Protein 6ZE0 (pdb70)

InterPro domains:
  IPR002347 Short-chain dehydrogenase/reductase SDR [PF00106] (6-193)
  IPR002347 Short-chain dehydrogenase/reductase SDR [PR00080] (80-91)
  IPR002347 Short-chain dehydrogenase/reductase SDR [PR00080] (133-141)
  IPR002347 Short-chain dehydrogenase/reductase SDR [PR00080] (153-172)
  IPR002347 Short-chain dehydrogenase/reductase SDR [PR00081] (6-23)
  IPR002347 Short-chain dehydrogenase/reductase SDR [PR00081] (80-91)
  IPR002347 Short-chain dehydrogenase/reductase SDR [PR00081] (127-143)
  IPR002347 Short-chain dehydrogenase/reductase SDR [PR00081] (153-172)
  IPR002347 Short-chain dehydrogenase/reductase SDR [PR00081] (174-191)
  IPR036291 NAD(P)-binding domain superfamily [SSF51735] (6-227)

Structure (mmCIF, N/CA/C/O backbone):
data_6ZE0
#
_entry.id   6ZE0
#
_cell.length_a   49.929
_cell.length_b   70.820
_cell.length_c   210.868
_cell.angle_alpha   90.000
_cell.angle_beta   90.000
_cell.angle_gamma   90.000
#
_symmetry.space_group_name_H-M   'P 2 21 21'
#
loop_
_entity.id
_entity.type
_entity.pdbx_description
1 polymer 'alcohol dehydrogenase'
2 water water
#
loop_
_atom_site.group_PDB
_atom_site.id
_atom_site.type_symbol
_atom_site.label_atom_id
_atom_site.label_alt_id
_atom_site.label_comp_id
_atom_site.label_asym_id
_atom_site.label_entity_id
_atom_site.label_seq_id
_atom_site.pdbx_PDB_ins_code
_atom_site.Cartn_x
_atom_site.Cartn_y
_atom_site.Cartn_z
_atom_site.occupancy
_atom_site.B_iso_or_equiv
_atom_site.auth_seq_id
_atom_site.auth_comp_id
_atom_site.auth_asym_id
_atom_site.auth_atom_id
_atom_site.pdbx_PDB_model_num
ATOM 1 N N . THR A 1 2 ? 35.68290 6.35708 45.79206 1.000 104.19652 2 THR A N 1
ATOM 2 C CA . THR A 1 2 ? 35.72519 6.48618 47.24412 1.000 117.78145 2 THR A CA 1
ATOM 3 C C . THR A 1 2 ? 36.81857 7.45778 47.67738 1.000 107.35935 2 THR A C 1
ATOM 4 O O . THR A 1 2 ? 37.81464 7.05475 48.27943 1.000 104.11994 2 THR A O 1
ATOM 8 N N . ASN A 1 3 ? 36.63130 8.73710 47.36796 1.000 93.59793 3 ASN A N 1
ATOM 9 C CA . ASN A 1 3 ? 37.61365 9.76929 47.67861 1.000 87.35260 3 ASN A CA 1
ATOM 10 C C . ASN A 1 3 ? 37.11003 10.61440 48.84598 1.000 77.95192 3 ASN A C 1
ATOM 11 O O . ASN A 1 3 ? 36.66860 11.75354 48.68123 1.000 75.84371 3 ASN A O 1
ATOM 16 N N . LEU A 1 4 ? 37.17936 10.03874 50.04169 1.000 66.72691 4 LEU A N 1
ATOM 17 C CA . LEU A 1 4 ? 36.77181 10.75290 51.24799 1.000 60.43563 4 LEU A CA 1
ATOM 18 C C . LEU A 1 4 ? 37.90670 11.64580 51.74044 1.000 48.24948 4 LEU A C 1
ATOM 19 O O . LEU A 1 4 ? 39.04876 11.18617 51.83972 1.000 47.73183 4 LEU A O 1
ATOM 24 N N . PRO A 1 5 ? 37.63899 12.91133 52.05333 1.000 47.36110 5 PRO A N 1
ATOM 25 C CA . PRO A 1 5 ? 38.71803 13.80124 52.49367 1.000 42.80106 5 PRO A CA 1
ATOM 26 C C . PRO A 1 5 ? 39.21124 13.44008 53.88612 1.000 44.45860 5 PRO A C 1
ATOM 27 O O . PRO A 1 5 ? 38.46295 12.93740 54.72860 1.000 40.40356 5 PRO A O 1
ATOM 31 N N . THR A 1 6 ? 40.49400 13.70488 54.12059 1.000 39.30241 6 THR A N 1
ATOM 32 C CA . THR A 1 6 ? 41.05965 13.52740 55.45007 1.000 35.42457 6 THR A CA 1
ATOM 33 C C . THR A 1 6 ? 40.50021 14.58520 56.39412 1.000 36.92550 6 THR A C 1
ATOM 34 O O . THR A 1 6 ? 40.30720 15.74221 56.01076 1.000 35.46935 6 THR A O 1
ATOM 38 N N . ALA A 1 7 ? 40.22828 14.18410 57.63226 1.000 38.48211 7 ALA A N 1
ATOM 39 C CA . ALA A 1 7 ? 39.68679 15.07990 58.64475 1.000 38.44450 7 ALA A CA 1
ATOM 40 C C . ALA A 1 7 ? 40.73350 15.33671 59.71919 1.000 34.09781 7 ALA A C 1
ATOM 41 O O . ALA A 1 7 ? 41.27484 14.39194 60.30344 1.000 34.28466 7 ALA A O 1
ATOM 43 N N . LEU A 1 8 ? 41.01792 16.61062 59.97353 1.000 30.29554 8 LEU A N 1
ATOM 44 C CA . LEU A 1 8 ? 41.85414 17.01185 61.09552 1.000 33.12461 8 LEU A CA 1
ATOM 45 C C . LEU A 1 8 ? 40.94891 17.43284 62.24394 1.000 32.98309 8 LEU A C 1
ATOM 46 O O . LEU A 1 8 ? 40.06389 18.27704 62.06751 1.000 35.09154 8 LEU A O 1
ATOM 51 N N . ILE A 1 9 ? 41.16323 16.83143 63.40993 1.000 33.24474 9 ILE A N 1
ATOM 52 C CA . ILE A 1 9 ? 40.28674 16.99730 64.56209 1.000 34.04877 9 ILE A CA 1
ATOM 53 C C . ILE A 1 9 ? 41.14405 17.38250 65.75640 1.000 32.61127 9 ILE A C 1
ATOM 54 O O . ILE A 1 9 ? 42.02978 16.61911 66.15881 1.000 39.64229 9 ILE A O 1
ATOM 59 N N . THR A 1 10 ? 40.88508 18.55576 66.32055 1.000 32.78235 10 THR A N 1
ATOM 60 C CA . THR A 1 10 ? 41.57536 18.98564 67.52513 1.000 35.92215 10 THR A CA 1
ATOM 61 C C . THR A 1 10 ? 40.84411 18.46471 68.75922 1.000 35.44032 10 THR A C 1
ATOM 62 O O . THR A 1 10 ? 39.67244 18.08493 68.70160 1.000 34.60776 10 THR A O 1
ATOM 66 N N . GLY A 1 11 ? 41.55364 18.45346 69.88409 1.000 37.11722 11 GLY A N 1
ATOM 67 C CA . GLY A 1 11 ? 41.00993 17.85917 71.09807 1.000 38.29024 11 GLY A CA 1
ATOM 68 C C . GLY A 1 11 ? 40.59363 16.41443 70.92659 1.000 38.94400 11 GLY A C 1
ATOM 69 O O . GLY A 1 11 ? 39.55810 15.99919 71.46178 1.000 41.20688 11 GLY A O 1
ATOM 70 N N . ALA A 1 12 ? 41.37821 15.63717 70.18191 1.000 33.87608 12 ALA A N 1
ATOM 71 C CA . ALA A 1 12 ? 40.98626 14.29697 69.76623 1.000 40.59209 12 ALA A CA 1
ATOM 72 C C . ALA A 1 12 ? 41.21735 13.23495 70.83311 1.000 44.00649 12 ALA A C 1
ATOM 73 O O . ALA A 1 12 ? 40.88117 12.06914 70.59892 1.000 45.95102 12 ALA A O 1
ATOM 75 N N . SER A 1 13 ? 41.77223 13.59518 71.99118 1.000 40.94607 13 SER A N 1
ATOM 76 C CA . SER A 1 13 ? 42.13082 12.58757 72.98144 1.000 46.16400 13 SER A CA 1
ATOM 77 C C . SER A 1 13 ? 40.95117 12.12292 73.82608 1.000 50.62699 13 SER A C 1
ATOM 78 O O . SER A 1 13 ? 41.05324 11.07416 74.47202 1.000 62.68375 13 SER A O 1
ATOM 81 N N . SER A 1 14 ? 39.84089 12.85803 73.83680 1.000 50.85937 14 SER A N 1
ATOM 82 C CA . SER A 1 14 ? 38.70762 12.47814 74.67068 1.000 55.44082 14 SER A CA 1
ATOM 83 C C . SER A 1 14 ? 37.46450 13.23835 74.23024 1.000 44.35414 14 SER A C 1
ATOM 84 O O . SER A 1 14 ? 37.52998 14.18595 73.44400 1.000 37.93388 14 SER A O 1
ATOM 87 N N . GLY A 1 15 ? 36.32503 12.78808 74.74558 1.000 45.81514 15 GLY A N 1
ATOM 88 C CA . GLY A 1 15 ? 35.09827 13.56328 74.65028 1.000 44.97996 15 GLY A CA 1
ATOM 89 C C . GLY A 1 15 ? 34.57593 13.68101 73.23290 1.000 41.00845 15 GLY A C 1
ATOM 90 O O . GLY A 1 15 ? 34.50055 12.70152 72.48250 1.000 43.68228 15 GLY A O 1
ATOM 91 N N . ILE A 1 16 ? 34.20253 14.90832 72.86574 1.000 42.23819 16 ILE A N 1
ATOM 92 C CA . ILE A 1 16 ? 33.60386 15.16079 71.55903 1.000 37.49341 16 ILE A CA 1
ATOM 93 C C . ILE A 1 16 ? 34.60180 14.86907 70.44609 1.000 36.27365 16 ILE A C 1
ATOM 94 O O . ILE A 1 16 ? 34.25640 14.25890 69.42711 1.000 36.58152 16 ILE A O 1
ATOM 99 N N . GLY A 1 17 ? 35.85442 15.29580 70.62310 1.000 36.31524 17 GLY A N 1
ATOM 100 C CA . GLY A 1 17 ? 36.85608 15.06906 69.59314 1.000 37.85207 17 GLY A CA 1
ATOM 101 C C . GLY A 1 17 ? 37.12578 13.59656 69.34960 1.000 37.74409 17 GLY A C 1
ATOM 102 O O . GLY A 1 17 ? 37.26191 13.16111 68.20337 1.000 34.98825 17 GLY A O 1
ATOM 103 N N . ALA A 1 18 ? 37.20681 12.80966 70.42379 1.000 33.87599 18 ALA A N 1
ATOM 104 C CA . ALA A 1 18 ? 37.42738 11.37636 70.27046 1.000 39.26064 18 ALA A CA 1
ATOM 105 C C . ALA A 1 18 ? 36.26441 10.71574 69.54432 1.000 39.38041 18 ALA A C 1
ATOM 106 O O . ALA A 1 18 ? 36.46398 9.78948 68.74947 1.000 41.57079 18 ALA A O 1
ATOM 108 N N . THR A 1 19 ? 35.03952 11.17468 69.80785 1.000 39.48117 19 THR A N 1
ATOM 109 C CA . THR A 1 19 ? 33.87849 10.58771 69.14856 1.000 38.38242 19 THR A CA 1
ATOM 110 C C . THR A 1 19 ? 33.85030 10.94497 67.66869 1.000 37.97262 19 THR A C 1
ATOM 111 O O . THR A 1 19 ? 33.54944 10.09285 66.82605 1.000 36.17449 19 THR A O 1
ATOM 115 N N . TYR A 1 20 ? 34.16618 12.20019 67.33593 1.000 40.08755 20 TYR A N 1
ATOM 116 C CA . TYR A 1 20 ? 34.29307 12.59688 65.93595 1.000 37.80659 20 TYR A CA 1
ATOM 117 C C . TYR A 1 20 ? 35.32421 11.74440 65.20787 1.000 36.00959 20 TYR A C 1
ATOM 118 O O . TYR A 1 20 ? 35.09339 11.31441 64.07076 1.000 35.96300 20 TYR A O 1
ATOM 127 N N . ALA A 1 21 ? 36.47320 11.50040 65.84669 1.000 34.98695 21 ALA A N 1
ATOM 128 C CA . ALA A 1 21 ? 37.51520 10.67950 65.23555 1.000 38.46775 21 ALA A CA 1
ATOM 129 C C . ALA A 1 21 ? 36.98728 9.29734 64.87827 1.000 42.10230 21 ALA A C 1
ATOM 130 O O . ALA A 1 21 ? 37.15890 8.82609 63.74780 1.000 41.22418 21 ALA A O 1
ATOM 132 N N . GLU A 1 22 ? 36.34451 8.63288 65.83961 1.000 41.79329 22 GLU A N 1
ATOM 133 C CA . GLU A 1 22 ? 35.79566 7.30181 65.60320 1.000 46.98200 22 GLU A CA 1
ATOM 134 C C . GLU A 1 22 ? 34.72683 7.32817 64.51491 1.000 47.10689 22 GLU A C 1
ATOM 135 O O . GLU A 1 22 ? 34.69825 6.45011 63.64406 1.000 44.73729 22 GLU A O 1
ATOM 141 N N . ARG A 1 23 ? 33.85004 8.33834 64.53738 1.000 38.64356 23 ARG A N 1
ATOM 142 C CA . ARG A 1 23 ? 32.79408 8.42898 63.53143 1.000 43.34369 23 ARG A CA 1
ATOM 143 C C . ARG A 1 23 ? 33.37647 8.54066 62.12896 1.000 39.44380 23 ARG A C 1
ATOM 144 O O . ARG A 1 23 ? 33.00735 7.77996 61.22663 1.000 41.16252 23 ARG A O 1
ATOM 152 N N . PHE A 1 24 ? 34.29649 9.48566 61.92783 1.000 35.57004 24 PHE A N 1
ATOM 153 C CA . PHE A 1 24 ? 34.84590 9.69753 60.59413 1.000 40.13939 24 PHE A CA 1
ATOM 154 C C . PHE A 1 24 ? 35.70675 8.52449 60.14270 1.000 40.36568 24 PHE A C 1
ATOM 155 O O . PHE A 1 24 ? 35.75668 8.22435 58.94483 1.000 43.18093 24 PHE A O 1
ATOM 163 N N . ALA A 1 25 ? 36.38758 7.85103 61.07402 1.000 43.54651 25 ALA A N 1
ATOM 164 C CA . ALA A 1 25 ? 37.18894 6.68986 60.69628 1.000 43.11657 25 ALA A CA 1
ATOM 165 C C . ALA A 1 25 ? 36.31305 5.54010 60.20922 1.000 41.95060 25 ALA A C 1
ATOM 166 O O . ALA A 1 25 ? 36.65538 4.86860 59.22887 1.000 44.39244 25 ALA A O 1
ATOM 168 N N . ARG A 1 26 ? 35.18234 5.29208 60.88052 1.000 43.26103 26 ARG A N 1
ATOM 169 C CA . ARG A 1 26 ? 34.26839 4.24800 60.41923 1.000 46.28070 26 ARG A CA 1
ATOM 170 C C . ARG A 1 26 ? 33.61022 4.61251 59.09696 1.000 40.68694 26 ARG A C 1
ATOM 171 O O . ARG A 1 26 ? 33.27826 3.72275 58.30536 1.000 43.02122 26 ARG A O 1
ATOM 179 N N . ARG A 1 27 ? 33.39093 5.90276 58.84810 1.000 39.20888 27 ARG A N 1
ATOM 180 C CA . ARG A 1 27 ? 32.86106 6.31163 57.55714 1.000 37.62408 27 ARG A CA 1
ATOM 181 C C . ARG A 1 27 ? 33.86806 6.09275 56.43736 1.000 45.30827 27 ARG A C 1
ATOM 182 O O . ARG A 1 27 ? 33.47316 6.03426 55.26835 1.000 46.11498 27 ARG A O 1
ATOM 190 N N . GLY A 1 28 ? 35.14809 5.94433 56.77094 1.000 41.30565 28 GLY A N 1
ATOM 191 C CA . GLY A 1 28 ? 36.19146 5.73365 55.79145 1.000 40.80832 28 GLY A CA 1
ATOM 192 C C . GLY A 1 28 ? 37.15678 6.88619 55.60855 1.000 45.78809 28 GLY A C 1
ATOM 193 O O . GLY A 1 28 ? 37.97865 6.83741 54.68587 1.000 44.82610 28 GLY A O 1
ATOM 194 N N . HIS A 1 29 ? 37.09741 7.91011 56.45700 1.000 41.43726 29 HIS A N 1
ATOM 195 C CA . HIS A 1 29 ? 37.99017 9.05341 56.33194 1.000 42.03817 29 HIS A CA 1
ATOM 196 C C . HIS A 1 29 ? 39.32612 8.77745 57.00557 1.000 43.92443 29 HIS A C 1
ATOM 197 O O . HIS A 1 29 ? 39.37891 8.25588 58.12277 1.000 44.36903 29 HIS A O 1
ATOM 204 N N . ASN A 1 30 ? 40.40919 9.13351 56.32093 1.000 44.79558 30 ASN A N 1
ATOM 205 C CA . ASN A 1 30 ? 41.69564 9.24130 56.99056 1.000 45.81335 30 ASN A CA 1
ATOM 206 C C . ASN A 1 30 ? 41.65369 10.38810 57.99523 1.000 44.60033 30 ASN A C 1
ATOM 207 O O . ASN A 1 30 ? 40.88504 11.34221 57.84914 1.000 40.01827 30 ASN A O 1
ATOM 212 N N . LEU A 1 31 ? 42.48402 10.28826 59.02958 1.000 45.37500 31 LEU A N 1
ATOM 213 C CA . LEU A 1 31 ? 42.42825 11.22480 60.14077 1.000 42.03447 31 LEU A CA 1
ATOM 214 C C . LEU A 1 31 ? 43.79803 11.82267 60.42044 1.000 42.25470 31 LEU A C 1
ATOM 215 O O . LEU A 1 31 ? 44.83534 11.20781 60.15826 1.000 47.31501 31 LEU A O 1
ATOM 220 N N . VAL A 1 32 ? 43.78001 13.04364 60.94655 1.000 39.47688 32 VAL A N 1
ATOM 221 C CA . VAL A 1 32 ? 44.93220 13.66615 61.58252 1.000 39.85511 32 VAL A CA 1
ATOM 222 C C . VAL A 1 32 ? 44.46255 14.09093 62.96588 1.000 39.80128 32 VAL A C 1
ATOM 223 O O . VAL A 1 32 ? 43.71410 15.06711 63.09671 1.000 40.59217 32 VAL A O 1
ATOM 227 N N . MET A 1 33 ? 44.88867 13.36264 63.99412 1.000 39.34317 33 MET A N 1
ATOM 228 C CA . MET A 1 33 ? 44.42803 13.61282 65.35315 1.000 42.29434 33 MET A CA 1
ATOM 229 C C . MET A 1 33 ? 45.36417 14.58270 66.06220 1.000 41.25334 33 MET A C 1
ATOM 230 O O . MET A 1 33 ? 46.58443 14.39155 66.06589 1.000 41.39523 33 MET A O 1
ATOM 235 N N . VAL A 1 34 ? 44.78418 15.62448 66.65464 1.000 38.04344 34 VAL A N 1
ATOM 236 C CA . VAL A 1 34 ? 45.52522 16.66603 67.35531 1.000 41.07793 34 VAL A CA 1
ATOM 237 C C . VAL A 1 34 ? 44.96974 16.78317 68.76744 1.000 40.74151 34 VAL A C 1
ATOM 238 O O . VAL A 1 34 ? 43.75568 16.92338 68.94982 1.000 36.12684 34 VAL A O 1
ATOM 242 N N . ALA A 1 35 ? 45.85343 16.72831 69.76004 1.000 43.55554 35 ALA A N 1
ATOM 243 C CA . ALA A 1 35 ? 45.46390 16.87732 71.15706 1.000 42.48153 35 ALA A CA 1
ATOM 244 C C . ALA A 1 35 ? 46.72353 17.09980 71.97962 1.000 51.90602 35 ALA A C 1
ATOM 245 O O . ALA A 1 35 ? 47.84559 16.96361 71.48441 1.000 55.25243 35 ALA A O 1
ATOM 247 N N . ARG A 1 36 ? 46.52165 17.45213 73.24776 1.000 52.73985 36 ARG A N 1
ATOM 248 C CA . ARG A 1 36 ? 47.63468 17.60560 74.17420 1.000 54.24619 36 ARG A CA 1
ATOM 249 C C . ARG A 1 36 ? 48.03227 16.28739 74.82232 1.000 59.17938 36 ARG A C 1
ATOM 250 O O . ARG A 1 36 ? 49.22100 16.06483 75.08029 1.000 63.94605 36 ARG A O 1
ATOM 258 N N . ASP A 1 37 ? 47.06402 15.40980 75.07960 1.000 60.65350 37 ASP A N 1
ATOM 259 C CA . ASP A 1 37 ? 47.31083 14.10475 75.69070 1.000 60.92103 37 ASP A CA 1
ATOM 260 C C . ASP A 1 37 ? 47.69777 13.13653 74.57996 1.000 60.40111 37 ASP A C 1
ATOM 261 O O . ASP A 1 37 ? 46.83569 12.54642 73.92473 1.000 57.93529 37 ASP A O 1
ATOM 266 N N . LYS A 1 38 ? 49.00498 12.96731 74.36638 1.000 61.27701 38 LYS A N 1
ATOM 267 C CA . LYS A 1 38 ? 49.47063 12.11295 73.27862 1.000 62.24380 38 LYS A CA 1
ATOM 268 C C . LYS A 1 38 ? 49.22468 10.63683 73.56561 1.000 62.43844 38 LYS A C 1
ATOM 269 O O . LYS A 1 38 ? 49.01451 9.85455 72.63125 1.000 61.27527 38 LYS A O 1
ATOM 275 N N . VAL A 1 39 ? 49.23596 10.23746 74.83845 1.000 63.81483 39 VAL A N 1
ATOM 276 C CA . VAL A 1 39 ? 49.07809 8.82414 75.17217 1.000 64.86005 39 VAL A CA 1
ATOM 277 C C . VAL A 1 39 ? 47.67534 8.33967 74.82182 1.000 62.27461 39 VAL A C 1
ATOM 278 O O . VAL A 1 39 ? 47.50632 7.30844 74.15996 1.000 56.05029 39 VAL A O 1
ATOM 282 N N . ARG A 1 40 ? 46.64747 9.06834 75.26747 1.000 61.85559 40 ARG A N 1
ATOM 283 C CA . ARG A 1 40 ? 45.27909 8.66401 74.95972 1.000 59.74424 40 ARG A CA 1
ATOM 284 C C . ARG A 1 40 ? 44.99493 8.74020 73.46624 1.000 56.84997 40 ARG A C 1
ATOM 285 O O . ARG A 1 40 ? 44.19923 7.94928 72.94683 1.000 57.20476 40 ARG A O 1
ATOM 293 N N . MET A 1 41 ? 45.63449 9.67578 72.76048 1.000 55.56421 41 MET A N 1
ATOM 294 C CA . MET A 1 41 ? 45.49583 9.73080 71.30871 1.000 52.19739 41 MET A CA 1
ATOM 295 C C . MET A 1 41 ? 46.06697 8.47961 70.65574 1.000 54.51635 41 MET A C 1
ATOM 296 O O . MET A 1 41 ? 45.43420 7.87755 69.78089 1.000 51.90454 41 MET A O 1
ATOM 301 N N . ASP A 1 42 ? 47.27152 8.07621 71.06874 1.000 50.67858 42 ASP A N 1
ATOM 302 C CA . ASP A 1 42 ? 47.90915 6.91050 70.46661 1.000 54.94357 42 ASP A CA 1
ATOM 303 C C . ASP A 1 42 ? 47.10158 5.64632 70.72697 1.000 56.72008 42 ASP A C 1
ATOM 304 O O . ASP A 1 42 ? 46.99594 4.77831 69.85314 1.000 59.56391 42 ASP A O 1
ATOM 309 N N . VAL A 1 43 ? 46.52282 5.52668 71.92427 1.000 57.05987 43 VAL A N 1
ATOM 310 C CA . VAL A 1 43 ? 45.67478 4.37792 72.23481 1.000 55.82449 43 VAL A CA 1
ATOM 311 C C . VAL A 1 43 ? 44.44288 4.36693 71.33760 1.000 54.35824 43 VAL A C 1
ATOM 312 O O . VAL A 1 43 ? 44.09877 3.34248 70.73559 1.000 49.72947 43 VAL A O 1
ATOM 316 N N . LEU A 1 44 ? 43.76065 5.50937 71.23464 1.000 56.50402 44 LEU A N 1
ATOM 317 C CA . LEU A 1 44 ? 42.56845 5.58804 70.39592 1.000 52.20446 44 LEU A CA 1
ATOM 318 C C . LEU A 1 44 ? 42.91527 5.39551 68.92450 1.000 52.07325 44 LEU A C 1
ATOM 319 O O . LEU A 1 44 ? 42.23894 4.64565 68.21079 1.000 48.74053 44 LEU A O 1
ATOM 324 N N . ALA A 1 45 ? 43.96267 6.07593 68.44985 1.000 52.56310 45 ALA A N 1
ATOM 325 C CA . ALA A 1 45 ? 44.33815 5.97094 67.04337 1.000 51.53512 45 ALA A CA 1
ATOM 326 C C . ALA A 1 45 ? 44.76669 4.55351 66.68769 1.000 52.88863 45 ALA A C 1
ATOM 327 O O . ALA A 1 45 ? 44.45515 4.05841 65.59895 1.000 54.16453 45 ALA A O 1
ATOM 329 N N . SER A 1 46 ? 45.48769 3.88615 67.59070 1.000 51.77059 46 SER A N 1
ATOM 330 C CA . SER A 1 46 ? 45.90105 2.51220 67.32736 1.000 55.06482 46 SER A CA 1
ATOM 331 C C . SER A 1 46 ? 44.69677 1.59056 67.17049 1.000 60.26155 46 SER A C 1
ATOM 332 O O . SER A 1 46 ? 44.67359 0.73732 66.27565 1.000 62.20152 46 SER A O 1
ATOM 335 N N . ARG A 1 47 ? 43.68388 1.74764 68.02822 1.000 59.40034 47 ARG A N 1
ATOM 336 C CA . ARG A 1 47 ? 42.48183 0.92683 67.90578 1.000 59.02599 47 ARG A CA 1
ATOM 337 C C . ARG A 1 47 ? 41.72481 1.22681 66.61746 1.000 56.06836 47 ARG A C 1
ATOM 338 O O . ARG A 1 47 ? 41.22422 0.30661 65.95984 1.000 56.53049 47 ARG A O 1
ATOM 346 N N . LEU A 1 48 ? 41.62051 2.50426 66.24299 1.000 55.07934 48 LEU A N 1
ATOM 347 C CA . LEU A 1 48 ? 40.88998 2.84667 65.02729 1.000 55.59732 48 LEU A CA 1
ATOM 348 C C . LEU A 1 48 ? 41.61408 2.35743 63.77908 1.000 55.08384 48 LEU A C 1
ATOM 349 O O . LEU A 1 48 ? 40.96319 1.99839 62.79132 1.000 53.18117 48 LEU A O 1
ATOM 354 N N . ARG A 1 49 ? 42.94973 2.33632 63.79841 1.000 55.56926 49 ARG A N 1
ATOM 355 C CA . ARG A 1 49 ? 43.68843 1.76326 62.67700 1.000 58.39304 49 ARG A CA 1
ATOM 356 C C . ARG A 1 49 ? 43.38294 0.27980 62.52574 1.000 55.76990 49 ARG A C 1
ATOM 357 O O . ARG A 1 49 ? 43.24071 -0.22340 61.40562 1.000 62.28884 49 ARG A O 1
ATOM 365 N N . GLU A 1 50 ? 43.28787 -0.43757 63.64681 1.000 62.37602 50 GLU A N 1
ATOM 366 C CA . GLU A 1 50 ? 43.02413 -1.87153 63.59781 1.000 65.32310 50 GLU A CA 1
ATOM 367 C C . GLU A 1 50 ? 41.60140 -2.16715 63.13577 1.000 64.61959 50 GLU A C 1
ATOM 368 O O . GLU A 1 50 ? 41.37331 -3.12986 62.39454 1.000 65.67427 50 GLU A O 1
ATOM 374 N N . GLU A 1 51 ? 40.63103 -1.35537 63.56275 1.000 58.12213 51 GLU A N 1
ATOM 375 C CA . GLU A 1 51 ? 39.23279 -1.63491 63.24608 1.000 62.44438 51 GLU A CA 1
ATOM 376 C C . GLU A 1 51 ? 38.85949 -1.17316 61.84206 1.000 59.14040 51 GLU A C 1
ATOM 377 O O . GLU A 1 51 ? 38.23939 -1.92277 61.08019 1.000 63.37884 51 GLU A O 1
ATOM 383 N N . THR A 1 52 ? 39.22960 0.05502 61.48168 1.000 59.56502 52 THR A N 1
ATOM 384 C CA . THR A 1 52 ? 38.74429 0.68315 60.26029 1.000 55.25924 52 THR A CA 1
ATOM 385 C C . THR A 1 52 ? 39.75503 0.66742 59.12094 1.000 56.63827 52 THR A C 1
ATOM 386 O O . THR A 1 52 ? 39.37490 0.94760 57.97870 1.000 56.27613 52 THR A O 1
ATOM 390 N N . LYS A 1 53 ? 41.02252 0.36674 59.40240 1.000 53.64062 53 LYS A N 1
ATOM 391 C CA . LYS A 1 53 ? 42.08046 0.27012 58.39719 1.000 54.64340 53 LYS A CA 1
ATOM 392 C C . LYS A 1 53 ? 42.34081 1.59018 57.67653 1.000 54.63398 53 LYS A C 1
ATOM 393 O O . LYS A 1 53 ? 42.92627 1.59897 56.58913 1.000 58.32178 53 LYS A O 1
ATOM 399 N N . VAL A 1 54 ? 41.92611 2.71329 58.24788 1.000 51.36294 54 VAL A N 1
ATOM 400 C CA . VAL A 1 54 ? 42.26321 4.00684 57.67662 1.000 50.20753 54 VAL A CA 1
ATOM 401 C C . VAL A 1 54 ? 43.62238 4.43053 58.21704 1.000 52.28429 54 VAL A C 1
ATOM 402 O O . VAL A 1 54 ? 44.11103 3.90655 59.22114 1.000 55.55643 54 VAL A O 1
ATOM 406 N N . THR A 1 55 ? 44.24654 5.39133 57.54388 1.000 49.61534 55 THR A N 1
ATOM 407 C CA . THR A 1 55 ? 45.49754 5.95600 58.02576 1.000 49.25764 55 THR A CA 1
ATOM 408 C C . THR A 1 55 ? 45.19620 7.12160 58.95762 1.000 48.09757 55 THR A C 1
ATOM 409 O O . THR A 1 55 ? 44.33963 7.96215 58.66610 1.000 49.76681 55 THR A O 1
ATOM 413 N N . ILE A 1 56 ? 45.90584 7.16705 60.08225 1.000 49.26489 56 ILE A N 1
ATOM 414 C CA . ILE A 1 56 ? 45.69167 8.18070 61.10898 1.000 50.07924 56 ILE A CA 1
ATOM 415 C C . ILE A 1 56 ? 47.04181 8.73541 61.53627 1.000 47.02392 56 ILE A C 1
ATOM 416 O O . ILE A 1 56 ? 47.89054 7.99215 62.04307 1.000 50.53083 56 ILE A O 1
ATOM 421 N N . ASP A 1 57 ? 47.23965 10.03383 61.32995 1.000 47.03119 57 ASP A N 1
ATOM 422 C CA . ASP A 1 57 ? 48.39789 10.73568 61.86100 1.000 46.86158 57 ASP A CA 1
ATOM 423 C C . ASP A 1 57 ? 48.05958 11.34566 63.21417 1.000 46.71289 57 ASP A C 1
ATOM 424 O O . ASP A 1 57 ? 46.97504 11.90379 63.40517 1.000 48.03355 57 ASP A O 1
ATOM 429 N N . VAL A 1 58 ? 48.99127 11.22713 64.15470 1.000 46.05803 58 VAL A N 1
ATOM 430 C CA . VAL A 1 58 ? 48.82562 11.74847 65.50614 1.000 45.02668 58 VAL A CA 1
ATOM 431 C C . VAL A 1 58 ? 49.79754 12.90559 65.68413 1.000 48.09800 58 VAL A C 1
ATOM 432 O O . VAL A 1 58 ? 51.00967 12.74224 65.49767 1.000 50.15523 58 VAL A O 1
ATOM 436 N N . ILE A 1 59 ? 49.26761 14.07350 66.03637 1.000 44.83865 59 ILE A N 1
ATOM 437 C CA . ILE A 1 59 ? 50.06574 15.27030 66.27656 1.000 49.70928 59 ILE A CA 1
ATOM 438 C C . ILE A 1 59 ? 49.82540 15.70772 67.71470 1.000 51.33882 59 ILE A C 1
ATOM 439 O O . ILE A 1 59 ? 48.71642 16.13324 68.06410 1.000 44.44547 59 ILE A O 1
ATOM 444 N N . GLN A 1 60 ? 50.85530 15.60261 68.55087 1.000 47.50288 60 GLN A N 1
ATOM 445 C CA . GLN A 1 60 ? 50.78359 16.13654 69.90427 1.000 50.54175 60 GLN A CA 1
ATOM 446 C C . GLN A 1 60 ? 50.95263 17.64762 69.84918 1.000 51.86132 60 GLN A C 1
ATOM 447 O O . GLN A 1 60 ? 51.96337 18.14601 69.34121 1.000 56.70460 60 GLN A O 1
ATOM 453 N N . ALA A 1 61 ? 49.97111 18.37756 70.37100 1.000 49.93593 61 ALA A N 1
ATOM 454 C CA . ALA A 1 61 ? 50.00220 19.82926 70.28255 1.000 50.87254 61 ALA A CA 1
ATOM 455 C C . ALA A 1 61 ? 49.19547 20.42833 71.42104 1.000 48.93619 61 ALA A C 1
ATOM 456 O O . ALA A 1 61 ? 48.06321 20.00730 71.67525 1.000 50.64745 61 ALA A O 1
ATOM 458 N N . ASP A 1 62 ? 49.78477 21.41289 72.09247 1.000 49.07795 62 ASP A N 1
ATOM 459 C CA . ASP A 1 62 ? 49.08984 22.24068 73.07247 1.000 48.73141 62 ASP A CA 1
ATOM 460 C C . ASP A 1 62 ? 48.78482 23.55275 72.36217 1.000 46.85289 62 ASP A C 1
ATOM 461 O O . ASP A 1 62 ? 49.66621 24.39977 72.19609 1.000 50.20974 62 ASP A O 1
ATOM 466 N N . LEU A 1 63 ? 47.52960 23.72258 71.94686 1.000 42.99851 63 LEU A N 1
ATOM 467 C CA . LEU A 1 63 ? 47.16259 24.86119 71.11455 1.000 41.81938 63 LEU A CA 1
ATOM 468 C C . LEU A 1 63 ? 47.21375 26.18922 71.85763 1.000 41.74149 63 LEU A C 1
ATOM 469 O O . LEU A 1 63 ? 46.92138 27.22501 71.25078 1.000 46.24637 63 LEU A O 1
ATOM 474 N N . THR A 1 64 ? 47.57919 26.19191 73.13751 1.000 44.33551 64 THR A N 1
ATOM 475 C CA . THR A 1 64 ? 47.91639 27.42824 73.82896 1.000 45.62326 64 THR A CA 1
ATOM 476 C C . THR A 1 64 ? 49.36584 27.83725 73.60456 1.000 49.42380 64 THR A C 1
ATOM 477 O O . THR A 1 64 ? 49.76788 28.91520 74.05498 1.000 51.90719 64 THR A O 1
ATOM 481 N N . GLN A 1 65 ? 50.15022 27.00621 72.92319 1.000 52.61327 65 GLN A N 1
ATOM 482 C CA . GLN A 1 65 ? 51.55242 27.27901 72.64524 1.000 49.21476 65 GLN A CA 1
ATOM 483 C C . GLN A 1 65 ? 51.71426 27.70431 71.19159 1.000 50.15126 65 GLN A C 1
ATOM 484 O O . GLN A 1 65 ? 51.07787 27.14220 70.29518 1.000 50.54198 65 GLN A O 1
ATOM 490 N N . GLN A 1 66 ? 52.57746 28.69685 70.96293 1.000 51.24184 66 GLN A N 1
ATOM 491 C CA . GLN A 1 66 ? 52.75329 29.22506 69.61326 1.000 52.38290 66 GLN A CA 1
ATOM 492 C C . GLN A 1 66 ? 53.36472 28.18487 68.68361 1.000 48.13733 66 GLN A C 1
ATOM 493 O O . GLN A 1 66 ? 52.98080 28.09334 67.51174 1.000 46.15483 66 GLN A O 1
ATOM 499 N N . LYS A 1 67 ? 54.32126 27.39807 69.18218 1.000 50.29259 67 LYS A N 1
ATOM 500 C CA . LYS A 1 67 ? 54.95263 26.38424 68.34330 1.000 50.50697 67 LYS A CA 1
ATOM 501 C C . LYS A 1 67 ? 53.94645 25.33276 67.89772 1.000 45.71196 67 LYS A C 1
ATOM 502 O O . LYS A 1 67 ? 53.87253 24.98983 66.71167 1.000 43.98320 67 LYS A O 1
ATOM 508 N N . ASP A 1 68 ? 53.16401 24.80411 68.84170 1.000 46.09760 68 ASP A N 1
ATOM 509 C CA . ASP A 1 68 ? 52.20276 23.76039 68.50158 1.000 48.99505 68 ASP A CA 1
ATOM 510 C C . ASP A 1 68 ? 51.14455 24.27937 67.54015 1.000 41.88166 68 ASP A C 1
ATOM 511 O O . ASP A 1 68 ? 50.78897 23.59901 66.57002 1.000 38.87690 68 ASP A O 1
ATOM 516 N N . LEU A 1 69 ? 50.62926 25.48435 67.79504 1.000 44.11906 69 LEU A N 1
ATOM 517 C CA . LEU A 1 69 ? 49.61235 26.05809 66.92034 1.000 43.38321 69 LEU A CA 1
ATOM 518 C C . LEU A 1 69 ? 50.15778 26.29175 65.51561 1.000 43.93461 69 LEU A C 1
ATOM 519 O O . LEU A 1 69 ? 49.46398 26.04023 64.52316 1.000 40.00299 69 LEU A O 1
ATOM 524 N N . ALA A 1 70 ? 51.40224 26.76956 65.41174 1.000 41.15312 70 ALA A N 1
ATOM 525 C CA . ALA A 1 70 ? 52.01020 26.98818 64.10201 1.000 43.88462 70 ALA A CA 1
ATOM 526 C C . ALA A 1 70 ? 52.23550 25.67963 63.35506 1.000 44.74295 70 ALA A C 1
ATOM 527 O O . ALA A 1 70 ? 52.16302 25.65165 62.12116 1.000 46.09925 70 ALA A O 1
ATOM 529 N N . GLU A 1 71 ? 52.52333 24.59510 64.07730 1.000 42.77510 71 GLU A N 1
ATOM 530 C CA . GLU A 1 71 ? 52.71009 23.30256 63.42697 1.000 43.33787 71 GLU A CA 1
ATOM 531 C C . GLU A 1 71 ? 51.40479 22.78914 62.83002 1.000 39.67447 71 GLU A C 1
ATOM 532 O O . GLU A 1 71 ? 51.39618 22.23981 61.72227 1.000 41.56618 71 GLU A O 1
ATOM 538 N N . VAL A 1 72 ? 50.29184 22.95777 63.54652 1.000 40.67253 72 VAL A N 1
ATOM 539 C CA . VAL A 1 72 ? 49.00551 22.49832 63.03087 1.000 41.73278 72 VAL A CA 1
ATOM 540 C C . VAL A 1 72 ? 48.55472 23.36787 61.86281 1.000 39.92995 72 VAL A C 1
ATOM 541 O O . VAL A 1 72 ? 47.97515 22.87019 60.88934 1.000 36.44671 72 VAL A O 1
ATOM 545 N N . GLU A 1 73 ? 48.80836 24.67751 61.94019 1.000 40.88186 73 GLU A N 1
ATOM 546 C CA . GLU A 1 73 ? 48.52584 25.56013 60.81130 1.000 39.87688 73 GLU A CA 1
ATOM 547 C C . GLU A 1 73 ? 49.26235 25.09841 59.56093 1.000 41.63961 73 GLU A C 1
ATOM 548 O O . GLU A 1 73 ? 48.67971 25.02328 58.47254 1.000 40.83711 73 GLU A O 1
ATOM 554 N N . THR A 1 74 ? 50.55359 24.78724 59.70299 1.000 41.66892 74 THR A N 1
ATOM 555 C CA . THR A 1 74 ? 51.34576 24.33647 58.56345 1.000 43.47040 74 THR A CA 1
ATOM 556 C C . THR A 1 74 ? 50.79524 23.03918 57.98584 1.000 43.25977 74 THR A C 1
ATOM 557 O O . THR A 1 74 ? 50.74176 22.86998 56.76141 1.000 41.73048 74 THR A O 1
ATOM 561 N N . ARG A 1 75 ? 50.39076 22.10654 58.85308 1.000 39.90436 75 ARG A N 1
ATOM 562 C CA . ARG A 1 75 ? 49.78617 20.86688 58.37620 1.000 41.75112 75 ARG A CA 1
ATOM 563 C C . ARG A 1 75 ? 48.50660 21.14426 57.59878 1.000 37.13404 75 ARG A C 1
ATOM 564 O O . ARG A 1 75 ? 48.27672 20.55656 56.53627 1.000 35.45925 75 ARG A O 1
ATOM 572 N N . LEU A 1 76 ? 47.66862 22.04995 58.10734 1.000 39.66079 76 LEU A N 1
ATOM 573 C CA . LEU A 1 76 ? 46.40961 22.36318 57.43852 1.000 35.02544 76 LEU A CA 1
ATOM 574 C C . LEU A 1 76 ? 46.63960 23.05907 56.10214 1.000 40.34228 76 LEU A C 1
ATOM 575 O O . LEU A 1 76 ? 45.88944 22.83742 55.14448 1.000 38.86940 76 LEU A O 1
ATOM 580 N N . ARG A 1 77 ? 47.67289 23.89933 56.01481 1.000 36.45748 77 ARG A N 1
ATOM 581 C CA . ARG A 1 77 ? 47.91905 24.63894 54.78068 1.000 41.04688 77 ARG A CA 1
ATOM 582 C C . ARG A 1 77 ? 48.45627 23.73085 53.68310 1.000 44.89886 77 ARG A C 1
ATOM 583 O O . ARG A 1 77 ? 48.04929 23.84508 52.52084 1.000 41.74814 77 ARG A O 1
ATOM 591 N N . GLU A 1 78 ? 49.36638 22.82254 54.03186 1.000 47.89697 78 GLU A N 1
ATOM 592 C CA . GLU A 1 78 ? 50.11776 22.07163 53.03496 1.000 48.60234 78 GLU A CA 1
ATOM 593 C C . GLU A 1 78 ? 49.49690 20.72293 52.69754 1.000 40.07853 78 GLU A C 1
ATOM 594 O O . GLU A 1 78 ? 49.67004 20.23838 51.57392 1.000 46.21781 78 GLU A O 1
ATOM 600 N N . ASP A 1 79 ? 48.76517 20.11073 53.62421 1.000 37.03031 79 ASP A N 1
ATOM 601 C CA . ASP A 1 79 ? 48.17618 18.79454 53.38350 1.000 40.73456 79 ASP A CA 1
ATOM 602 C C . ASP A 1 79 ? 46.91045 18.97586 52.55682 1.000 43.56557 79 ASP A C 1
ATOM 603 O O . ASP A 1 79 ? 45.83439 19.25143 53.09374 1.000 40.73958 79 ASP A O 1
ATOM 608 N N . THR A 1 80 ? 47.03679 18.81271 51.23816 1.000 41.25093 80 THR A N 1
ATOM 609 C CA . THR A 1 80 ? 45.89691 18.98305 50.34606 1.000 41.07630 80 THR A CA 1
ATOM 610 C C . THR A 1 80 ? 44.84855 17.89311 50.51829 1.000 40.83168 80 THR A C 1
ATOM 611 O O . THR A 1 80 ? 43.73554 18.04293 50.00239 1.000 44.92273 80 THR A O 1
ATOM 615 N N . SER A 1 81 ? 45.17286 16.80705 51.22305 1.000 38.19782 81 SER A N 1
ATOM 616 C CA . SER A 1 81 ? 44.19829 15.75549 51.47822 1.000 37.65460 81 SER A CA 1
ATOM 617 C C . SER A 1 81 ? 43.18958 16.13514 52.55390 1.000 36.31757 81 SER A C 1
ATOM 618 O O . SER A 1 81 ? 42.12050 15.51966 52.62474 1.000 37.81326 81 SER A O 1
ATOM 621 N N . ILE A 1 82 ? 43.49844 17.12434 53.38688 1.000 40.70311 82 ILE A N 1
ATOM 622 C CA . ILE A 1 82 ? 42.59968 17.52514 54.46502 1.000 33.88222 82 ILE A CA 1
ATOM 623 C C . ILE A 1 82 ? 41.48186 18.37825 53.88208 1.000 34.54019 82 ILE A C 1
ATOM 624 O O . ILE A 1 82 ? 41.72781 19.46833 53.35480 1.000 36.40020 82 ILE A O 1
ATOM 629 N N . GLY A 1 83 ? 40.25189 17.88448 53.97843 1.000 31.47946 83 GLY A N 1
ATOM 630 C CA . GLY A 1 83 ? 39.10267 18.62580 53.50246 1.000 36.92900 83 GLY A CA 1
ATOM 631 C C . GLY A 1 83 ? 38.09267 18.91285 54.59384 1.000 36.12434 83 GLY A C 1
ATOM 632 O O . GLY A 1 83 ? 37.03896 19.50135 54.33251 1.000 32.15768 83 GLY A O 1
ATOM 633 N N . ILE A 1 84 ? 38.40022 18.49980 55.82276 1.000 33.05434 84 ILE A N 1
ATOM 634 C CA . ILE A 1 84 ? 37.51081 18.68989 56.96425 1.000 32.23838 84 ILE A CA 1
ATOM 635 C C . ILE A 1 84 ? 38.34319 19.12686 58.16135 1.000 33.25823 84 ILE A C 1
ATOM 636 O O . ILE A 1 84 ? 39.34334 18.48240 58.49618 1.000 30.54267 84 ILE A O 1
ATOM 641 N N . LEU A 1 85 ? 37.93188 20.22040 58.80326 1.000 28.08812 85 LEU A N 1
ATOM 642 C CA . LEU A 1 85 ? 38.54113 20.70249 60.03798 1.000 27.37965 85 LEU A CA 1
ATOM 643 C C . LEU A 1 85 ? 37.48289 20.69965 61.13177 1.000 27.96809 85 LEU A C 1
ATOM 644 O O . LEU A 1 85 ? 36.44325 21.35186 60.99133 1.000 28.15984 85 LEU A O 1
ATOM 649 N N . ILE A 1 86 ? 37.74282 19.96864 62.21188 1.000 28.48756 86 ILE A N 1
ATOM 650 C CA . ILE A 1 86 ? 36.86558 19.94276 63.37801 1.000 27.48298 86 ILE A CA 1
ATOM 651 C C . ILE A 1 86 ? 37.53518 20.79003 64.45550 1.000 30.03813 86 ILE A C 1
ATOM 652 O O . ILE A 1 86 ? 38.43140 20.32366 65.16474 1.000 28.95822 86 ILE A O 1
ATOM 657 N N . ASN A 1 87 ? 37.10313 22.04658 64.57793 1.000 29.11842 87 ASN A N 1
ATOM 658 C CA . ASN A 1 87 ? 37.62788 22.96145 65.59355 1.000 28.32277 87 ASN A CA 1
ATOM 659 C C . ASN A 1 87 ? 36.99858 22.60316 66.93733 1.000 33.65766 87 ASN A C 1
ATOM 660 O O . ASN A 1 87 ? 36.02881 23.21307 67.39667 1.000 27.59794 87 ASN A O 1
ATOM 665 N N . ASN A 1 88 ? 37.57299 21.58975 67.58388 1.000 31.21208 88 ASN A N 1
ATOM 666 C CA . ASN A 1 88 ? 37.00576 21.04817 68.81118 1.000 35.55268 88 ASN A CA 1
ATOM 667 C C . ASN A 1 88 ? 37.79042 21.39742 70.06384 1.000 37.63288 88 ASN A C 1
ATOM 668 O O . ASN A 1 88 ? 37.19841 21.44728 71.14419 1.000 44.72612 88 ASN A O 1
ATOM 673 N N . ALA A 1 89 ? 39.09673 21.63670 69.95218 1.000 34.16425 89 ALA A N 1
ATOM 674 C CA . ALA A 1 89 ? 39.90770 21.92762 71.12757 1.000 41.40268 89 ALA A CA 1
ATOM 675 C C . ALA A 1 89 ? 39.30592 23.08021 71.91876 1.000 46.00129 89 ALA A C 1
ATOM 676 O O . ALA A 1 89 ? 38.94244 24.11672 71.35641 1.000 42.43957 89 ALA A O 1
ATOM 678 N N . GLY A 1 90 ? 39.18824 22.88437 73.22346 1.000 47.28756 90 GLY A N 1
ATOM 679 C CA . GLY A 1 90 ? 38.58082 23.88689 74.07068 1.000 49.15145 90 GLY A CA 1
ATOM 680 C C . GLY A 1 90 ? 38.65459 23.46241 75.51992 1.000 54.91620 90 GLY A C 1
ATOM 681 O O . GLY A 1 90 ? 38.82965 22.28164 75.84022 1.000 54.34347 90 GLY A O 1
ATOM 682 N N . MET A 1 91 ? 38.51723 24.45499 76.39290 1.000 52.12321 91 MET A N 1
ATOM 683 C CA . MET A 1 91 ? 38.55652 24.23467 77.82808 1.000 51.04470 91 MET A CA 1
ATOM 684 C C . MET A 1 91 ? 37.48286 25.08520 78.48811 1.000 44.78772 91 MET A C 1
ATOM 685 O O . MET A 1 91 ? 37.02751 26.08850 77.93355 1.000 40.12578 91 MET A O 1
ATOM 690 N N . GLY A 1 92 ? 37.08191 24.67066 79.68984 1.000 43.27836 92 GLY A N 1
ATOM 691 C CA . GLY A 1 92 ? 36.07439 25.38431 80.44134 1.000 44.07101 92 GLY A CA 1
ATOM 692 C C . GLY A 1 92 ? 36.67664 26.37377 81.42138 1.000 41.85292 92 GLY A C 1
ATOM 693 O O . GLY A 1 92 ? 37.89122 26.48486 81.58333 1.000 43.24452 92 GLY A O 1
ATOM 694 N N . GLN A 1 93 ? 35.79070 27.10550 82.08815 1.000 43.62764 93 GLN A N 1
ATOM 695 C CA . GLN A 1 93 ? 36.17648 28.06288 83.11484 1.000 44.44676 93 GLN A CA 1
ATOM 696 C C . GLN A 1 93 ? 35.89165 27.46866 84.48720 1.000 44.71308 93 GLN A C 1
ATOM 697 O O . GLN A 1 93 ? 34.81233 26.91280 84.71616 1.000 42.10769 93 GLN A O 1
ATOM 703 N N . SER A 1 94 ? 36.85903 27.58402 85.39233 1.000 44.94413 94 SER A N 1
ATOM 704 C CA . SER A 1 94 ? 36.74340 27.05977 86.74876 1.000 46.07144 94 SER A CA 1
ATOM 705 C C . SER A 1 94 ? 36.64397 28.23380 87.71514 1.000 46.79257 94 SER A C 1
ATOM 706 O O . SER A 1 94 ? 37.62527 28.95433 87.92835 1.000 42.79777 94 SER A O 1
ATOM 709 N N . GLY A 1 95 ? 35.45849 28.43498 88.28125 1.000 47.82850 95 GLY A N 1
ATOM 710 C CA . GLY A 1 95 ? 35.25410 29.44302 89.30382 1.000 45.73560 95 GLY A CA 1
ATOM 711 C C . GLY A 1 95 ? 34.67315 30.72999 88.75014 1.000 41.92441 95 GLY A C 1
ATOM 712 O O . GLY A 1 95 ? 34.45624 30.90008 87.54612 1.000 42.81609 95 GLY A O 1
ATOM 713 N N . ALA A 1 96 ? 34.42436 31.65411 89.67535 1.000 42.71435 96 ALA A N 1
ATOM 714 C CA . ALA A 1 96 ? 33.85522 32.94825 89.34005 1.000 41.08524 96 ALA A CA 1
ATOM 715 C C . ALA A 1 96 ? 34.89023 33.82906 88.64201 1.000 38.24064 96 ALA A C 1
ATOM 716 O O . ALA A 1 96 ? 36.07566 33.49733 88.54866 1.000 38.69185 96 ALA A O 1
ATOM 718 N N . PHE A 1 97 ? 34.41728 34.97313 88.14032 1.000 34.80594 97 PHE A N 1
ATOM 719 C CA . PHE A 1 97 ? 35.29766 35.88720 87.42006 1.000 34.08959 97 PHE A CA 1
ATOM 720 C C . PHE A 1 97 ? 36.40630 36.41653 88.32205 1.000 36.42691 97 PHE A C 1
ATOM 721 O O . PHE A 1 97 ? 37.56958 36.48718 87.90942 1.000 36.28059 97 PHE A O 1
ATOM 729 N N . VAL A 1 98 ? 36.06774 36.78955 89.56064 1.000 33.52281 98 VAL A N 1
ATOM 730 C CA . VAL A 1 98 ? 37.05875 37.34064 90.47985 1.000 37.17632 98 VAL A CA 1
ATOM 731 C C . VAL A 1 98 ? 38.08496 36.30989 90.91993 1.000 40.89784 98 VAL A C 1
ATOM 732 O O . VAL A 1 98 ? 39.11270 36.67890 91.49927 1.000 39.34821 98 VAL A O 1
ATOM 736 N N . GLN A 1 99 ? 37.83561 35.02973 90.65951 1.000 38.93780 99 GLN A N 1
ATOM 737 C CA . GLN A 1 99 ? 38.78869 33.97254 90.95948 1.000 41.20127 99 GLN A CA 1
ATOM 738 C C . GLN A 1 99 ? 39.70701 33.66345 89.78711 1.000 44.02965 99 GLN A C 1
ATOM 739 O O . GLN A 1 99 ? 40.55912 32.77680 89.90195 1.000 46.10314 99 GLN A O 1
ATOM 745 N N . GLN A 1 100 ? 39.55757 34.36971 88.67104 1.000 42.25597 100 GLN A N 1
ATOM 746 C CA . GLN A 1 100 ? 40.35468 34.08787 87.49113 1.000 41.56534 100 GLN A CA 1
ATOM 747 C C . GLN A 1 100 ? 41.73095 34.74040 87.59108 1.000 43.56793 100 GLN A C 1
ATOM 748 O O . GLN A 1 100 ? 41.94796 35.70209 88.33285 1.000 48.16399 100 GLN A O 1
ATOM 754 N N . ASN A 1 101 ? 42.66324 34.19811 86.81658 1.000 40.84225 101 ASN A N 1
ATOM 755 C CA . ASN A 1 101 ? 44.05428 34.61464 86.80876 1.000 45.07272 101 ASN A CA 1
ATOM 756 C C . ASN A 1 101 ? 44.39413 35.20395 85.44641 1.000 37.49515 101 ASN A C 1
ATOM 757 O O . ASN A 1 101 ? 43.70721 34.95199 84.45293 1.000 36.28437 101 ASN A O 1
ATOM 762 N N . ALA A 1 102 ? 45.46623 36.00045 85.40573 1.000 35.17209 102 ALA A N 1
ATOM 763 C CA . ALA A 1 102 ? 45.97206 36.47271 84.11977 1.000 37.56192 102 ALA A CA 1
ATOM 764 C C . ALA A 1 102 ? 46.38075 35.30249 83.23565 1.000 38.02651 102 ALA A C 1
ATOM 765 O O . ALA A 1 102 ? 46.11963 35.30353 82.02623 1.000 35.86117 102 ALA A O 1
ATOM 767 N N . GLN A 1 103 ? 47.01412 34.28867 83.83036 1.000 35.78964 103 GLN A N 1
ATOM 768 C CA . GLN A 1 103 ? 47.36518 33.08162 83.09050 1.000 37.69598 103 GLN A CA 1
ATOM 769 C C . GLN A 1 103 ? 46.12056 32.34742 82.60901 1.000 33.60992 103 GLN A C 1
ATOM 770 O O . GLN A 1 103 ? 46.05904 31.90076 81.45740 1.000 38.37877 103 GLN A O 1
ATOM 776 N N . SER A 1 104 ? 45.11805 32.20998 83.47911 1.000 34.05529 104 SER A N 1
ATOM 777 C CA . SER A 1 104 ? 43.90971 31.48178 83.10769 1.000 34.09370 104 SER A CA 1
ATOM 778 C C . SER A 1 104 ? 43.13878 32.20510 82.01094 1.000 33.83521 104 SER A C 1
ATOM 779 O O . SER A 1 104 ? 42.59788 31.56551 81.10165 1.000 31.98443 104 SER A O 1
ATOM 782 N N . ILE A 1 105 ? 43.07270 33.53592 82.07976 1.000 32.63038 105 ILE A N 1
ATOM 783 C CA . ILE A 1 105 ? 42.37107 34.29345 81.04859 1.000 32.77044 105 ILE A CA 1
ATOM 784 C C . ILE A 1 105 ? 43.09009 34.16227 79.71114 1.000 30.27232 105 ILE A C 1
ATOM 785 O O . ILE A 1 105 ? 42.45517 33.98325 78.66447 1.000 29.52602 105 ILE A O 1
ATOM 790 N N . ASP A 1 106 ? 44.42214 34.25675 79.72241 1.000 32.72365 106 ASP A N 1
ATOM 791 C CA . ASP A 1 106 ? 45.19630 34.07785 78.49764 1.000 28.57414 106 ASP A CA 1
ATOM 792 C C . ASP A 1 106 ? 44.90178 32.72665 77.85702 1.000 31.17386 106 ASP A C 1
ATOM 793 O O . ASP A 1 106 ? 44.58326 32.64630 76.66501 1.000 31.03731 106 ASP A O 1
ATOM 798 N N . ARG A 1 107 ? 44.99378 31.65162 78.64586 1.000 27.01254 107 ARG A N 1
ATOM 799 C CA . ARG A 1 107 ? 44.81469 30.30452 78.11155 1.000 31.36457 107 ARG A CA 1
ATOM 800 C C . ARG A 1 107 ? 43.39204 30.07966 77.61444 1.000 31.33332 107 ARG A C 1
ATOM 801 O O . ARG A 1 107 ? 43.18576 29.45090 76.56966 1.000 31.45471 107 ARG A O 1
ATOM 809 N N . LEU A 1 108 ? 42.39962 30.57812 78.35291 1.000 29.81288 108 LEU A N 1
ATOM 810 C CA . LEU A 1 108 ? 41.00665 30.33164 77.99597 1.000 30.44047 108 LEU A CA 1
ATOM 811 C C . LEU A 1 108 ? 40.65578 30.99244 76.66603 1.000 29.32801 108 LEU A C 1
ATOM 812 O O . LEU A 1 108 ? 40.03417 30.36974 75.79609 1.000 30.78083 108 LEU A O 1
ATOM 817 N N . VAL A 1 109 ? 41.05004 32.25514 76.48781 1.000 25.55839 109 VAL A N 1
ATOM 818 C CA . VAL A 1 109 ? 40.82435 32.92900 75.21196 1.000 25.97200 109 VAL A CA 1
ATOM 819 C C . VAL A 1 109 ? 41.66040 32.28652 74.10949 1.000 28.44943 109 VAL A C 1
ATOM 820 O O . VAL A 1 109 ? 41.17568 32.06874 72.99312 1.000 25.80134 109 VAL A O 1
ATOM 824 N N . MET A 1 110 ? 42.92553 31.97219 74.40123 1.000 27.96732 110 MET A N 1
ATOM 825 C CA . MET A 1 110 ? 43.81433 31.42448 73.37872 1.000 28.89617 110 MET A CA 1
ATOM 826 C C . MET A 1 110 ? 43.27785 30.11314 72.81520 1.000 28.41681 110 MET A C 1
ATOM 827 O O . MET A 1 110 ? 43.21741 29.92583 71.59397 1.000 26.71444 110 MET A O 1
ATOM 832 N N . LEU A 1 111 ? 42.87449 29.19346 73.69196 1.000 27.46455 111 LEU A N 1
ATOM 833 C CA . LEU A 1 111 ? 42.45173 27.87696 73.22622 1.000 31.68303 111 LEU A CA 1
ATOM 834 C C . LEU A 1 111 ? 41.07091 27.92687 72.57885 1.000 31.90318 111 LEU A C 1
ATOM 835 O O . LEU A 1 111 ? 40.82762 27.24878 71.57324 1.000 30.39340 111 LEU A O 1
ATOM 840 N N . ASN A 1 112 ? 40.15230 28.71550 73.13790 1.000 24.80321 112 ASN A N 1
ATOM 841 C CA . ASN A 1 112 ? 38.77011 28.71809 72.67394 1.000 30.90949 112 ASN A CA 1
ATOM 842 C C . ASN A 1 112 ? 38.49534 29.73185 71.57108 1.000 29.62286 112 ASN A C 1
ATOM 843 O O . ASN A 1 112 ? 37.45376 29.63654 70.91342 1.000 25.29944 112 ASN A O 1
ATOM 848 N N . THR A 1 113 ? 39.39380 30.68703 71.34361 1.000 29.78374 113 THR A N 1
ATOM 849 C CA . THR A 1 113 ? 39.10648 31.78288 70.42671 1.000 26.69515 113 THR A CA 1
ATOM 850 C C . THR A 1 113 ? 40.22737 31.96025 69.40990 1.000 23.98553 113 THR A C 1
ATOM 851 O O . THR A 1 113 ? 39.99036 31.88840 68.19943 1.000 23.98894 113 THR A O 1
ATOM 855 N N . THR A 1 114 ? 41.45134 32.18357 69.89129 1.000 22.88349 114 THR A N 1
ATOM 856 C CA . THR A 1 114 ? 42.56755 32.44659 68.98812 1.000 27.38868 114 THR A CA 1
ATOM 857 C C . THR A 1 114 ? 42.91093 31.21652 68.15674 1.000 30.57955 114 THR A C 1
ATOM 858 O O . THR A 1 114 ? 43.03026 31.30055 66.92875 1.000 31.81822 114 THR A O 1
ATOM 862 N N . ALA A 1 115 ? 43.07642 30.06529 68.81044 1.000 24.43178 115 ALA A N 1
ATOM 863 C CA . ALA A 1 115 ? 43.45766 28.85046 68.09169 1.000 29.87791 115 ALA A CA 1
ATOM 864 C C . ALA A 1 115 ? 42.44948 28.44373 67.02195 1.000 24.44036 115 ALA A C 1
ATOM 865 O O . ALA A 1 115 ? 42.86862 28.21306 65.87431 1.000 20.96158 115 ALA A O 1
ATOM 867 N N . PRO A 1 116 ? 41.14313 28.32835 67.29951 1.000 30.05054 116 PRO A N 1
ATOM 868 C CA . PRO A 1 116 ? 40.21993 27.93835 66.21869 1.000 25.63804 116 PRO A CA 1
ATOM 869 C C . PRO A 1 116 ? 40.15809 28.95215 65.09061 1.000 26.29006 116 PRO A C 1
ATOM 870 O O . PRO A 1 116 ? 39.98929 28.56311 63.92746 1.000 23.66838 116 PRO A O 1
ATOM 874 N N . THR A 1 117 ? 40.28674 30.24462 65.40117 1.000 23.82168 117 THR A N 1
ATOM 875 C CA . THR A 1 117 ? 40.31015 31.26139 64.35438 1.000 23.85075 117 THR A CA 1
ATOM 876 C C . THR A 1 117 ? 41.52902 31.09588 63.45591 1.000 28.93581 117 THR A C 1
ATOM 877 O O . THR A 1 117 ? 41.42847 31.21197 62.22821 1.000 26.79373 117 THR A O 1
ATOM 881 N N . ARG A 1 118 ? 42.69176 30.82429 64.05085 1.000 25.78776 118 ARG A N 1
ATOM 882 C CA . ARG A 1 118 ? 43.90744 30.67394 63.25870 1.000 31.38825 118 ARG A CA 1
ATOM 883 C C . ARG A 1 118 ? 43.87489 29.39818 62.42467 1.000 30.57038 118 ARG A C 1
ATOM 884 O O . ARG A 1 118 ? 44.35805 29.38381 61.28635 1.000 31.51584 118 ARG A O 1
ATOM 892 N N . LEU A 1 119 ? 43.31399 28.31655 62.97138 1.000 22.79276 119 LEU A N 1
ATOM 893 C CA . LEU A 1 119 ? 43.21446 27.07683 62.20680 1.000 31.58871 119 LEU A CA 1
ATOM 894 C C . LEU A 1 119 ? 42.23393 27.22105 61.04850 1.000 27.45476 119 LEU A C 1
ATOM 895 O O . LEU A 1 119 ? 42.47622 26.69749 59.95502 1.000 26.60495 119 LEU A O 1
ATOM 900 N N . ALA A 1 120 ? 41.11724 27.91928 61.27144 1.000 25.36390 120 ALA A N 1
ATOM 901 C CA . ALA A 1 120 ? 40.20024 28.21282 60.17537 1.000 26.06754 120 ALA A CA 1
ATOM 902 C C . ALA A 1 120 ? 40.88675 29.04138 59.09600 1.000 31.42386 120 ALA A C 1
ATOM 903 O O . ALA A 1 120 ? 40.66349 28.82542 57.89912 1.000 33.80615 120 ALA A O 1
ATOM 905 N N . ALA A 1 121 ? 41.72423 29.99988 59.50084 1.000 30.90092 121 ALA A N 1
ATOM 906 C CA . ALA A 1 121 ? 42.43496 30.82234 58.52752 1.000 32.20150 121 ALA A CA 1
ATOM 907 C C . ALA A 1 121 ? 43.44712 30.00645 57.73647 1.000 31.44586 121 ALA A C 1
ATOM 908 O O . ALA A 1 121 ? 43.68416 30.29083 56.55716 1.000 35.81952 121 ALA A O 1
ATOM 910 N N . ALA A 1 122 ? 44.06070 29.00391 58.36817 1.000 31.56752 122 ALA A N 1
ATOM 911 C CA . ALA A 1 122 ? 45.04567 28.18178 57.67454 1.000 30.61986 122 ALA A CA 1
ATOM 912 C C . ALA A 1 122 ? 44.41466 27.39247 56.53185 1.000 33.66123 122 ALA A C 1
ATOM 913 O O . ALA A 1 122 ? 45.03488 27.21353 55.47720 1.000 34.75663 122 ALA A O 1
ATOM 915 N N . VAL A 1 123 ? 43.18958 26.90523 56.72090 1.000 31.91763 123 VAL A N 1
ATOM 916 C CA . VAL A 1 123 ? 42.53500 26.11461 55.68144 1.000 33.12212 123 VAL A CA 1
ATOM 917 C C . VAL A 1 123 ? 41.76677 26.97009 54.67600 1.000 32.40322 123 VAL A C 1
ATOM 918 O O . VAL A 1 123 ? 41.60399 26.55925 53.52239 1.000 35.62219 123 VAL A O 1
ATOM 922 N N . ALA A 1 124 ? 41.28844 28.14920 55.08299 1.000 33.42451 124 ALA A N 1
ATOM 923 C CA . ALA A 1 124 ? 40.36074 28.89933 54.23951 1.000 34.28235 124 ALA A CA 1
ATOM 924 C C . ALA A 1 124 ? 40.98966 29.29153 52.90812 1.000 38.22280 124 ALA A C 1
ATOM 925 O O . ALA A 1 124 ? 40.31287 29.28671 51.87268 1.000 37.43361 124 ALA A O 1
ATOM 927 N N . ALA A 1 125 ? 42.27965 29.63357 52.91045 1.000 38.52568 125 ALA A N 1
ATOM 928 C CA . ALA A 1 125 ? 42.94883 29.99576 51.66391 1.000 39.60199 125 ALA A CA 1
ATOM 929 C C . ALA A 1 125 ? 43.00069 28.81450 50.70041 1.000 41.21612 125 ALA A C 1
ATOM 930 O O . ALA A 1 125 ? 42.71645 28.95904 49.50574 1.000 46.02739 125 ALA A O 1
ATOM 932 N N . ARG A 1 126 ? 43.35954 27.63079 51.20529 1.000 42.08713 126 ARG A N 1
ATOM 933 C CA . ARG A 1 126 ? 43.41707 26.45075 50.34692 1.000 43.95667 126 ARG A CA 1
ATOM 934 C C . ARG A 1 126 ? 42.02177 25.96511 49.97075 1.000 42.62020 126 ARG A C 1
ATOM 935 O O . ARG A 1 126 ? 41.79092 25.55989 48.82544 1.000 43.83634 126 ARG A O 1
ATOM 943 N N . PHE A 1 127 ? 41.08339 25.98518 50.92256 1.000 38.35070 127 PHE A N 1
ATOM 944 C CA . PHE A 1 127 ? 39.71101 25.58393 50.62249 1.000 37.87550 127 PHE A CA 1
ATOM 945 C C . PHE A 1 127 ? 39.11405 26.43600 49.50868 1.000 40.46416 127 PHE A C 1
ATOM 946 O O . PHE A 1 127 ? 38.42383 25.91817 48.62260 1.000 40.08822 127 PHE A O 1
ATOM 954 N N . ALA A 1 128 ? 39.36152 27.74783 49.54318 1.000 40.08383 128 ALA A N 1
ATOM 955 C CA . ALA A 1 128 ? 38.80281 28.63808 48.53033 1.000 42.91761 128 ALA A CA 1
ATOM 956 C C . ALA A 1 128 ? 39.38010 28.34804 47.15012 1.000 46.43390 128 ALA A C 1
ATOM 957 O O . ALA A 1 128 ? 38.65834 28.40133 46.14783 1.000 46.64789 128 ALA A O 1
ATOM 959 N N . GLN A 1 129 ? 40.67790 28.04239 47.07512 1.000 55.86922 129 GLN A N 1
ATOM 960 C CA . GLN A 1 129 ? 41.28048 27.70422 45.78869 1.000 59.99739 129 GLN A CA 1
ATOM 961 C C . GLN A 1 129 ? 40.73594 26.38753 45.24904 1.000 50.62585 129 GLN A C 1
ATOM 962 O O . GLN A 1 129 ? 40.53542 26.24258 44.03791 1.000 54.99436 129 GLN A O 1
ATOM 968 N N . GLU A 1 130 ? 40.48377 25.41946 46.13043 1.000 42.86346 130 GLU A N 1
ATOM 969 C CA . GLU A 1 130 ? 39.93735 24.13804 45.70357 1.000 45.14559 130 GLU A CA 1
ATOM 970 C C . GLU A 1 130 ? 38.43930 24.19973 45.44068 1.000 43.02266 130 GLU A C 1
ATOM 971 O O . GLU A 1 130 ? 37.90933 23.32416 44.74819 1.000 41.81919 130 GLU A O 1
ATOM 977 N N . GLY A 1 131 ? 37.74929 25.20455 45.97653 1.000 42.19637 131 GLY A N 1
ATOM 978 C CA . GLY A 1 131 ? 36.31541 25.31566 45.81192 1.000 39.35976 131 GLY A CA 1
ATOM 979 C C . GLY A 1 131 ? 35.49738 24.38242 46.67323 1.000 39.57808 131 GLY A C 1
ATOM 980 O O . GLY A 1 131 ? 34.30109 24.21280 46.41080 1.000 38.65158 131 GLY A O 1
ATOM 981 N N . LYS A 1 132 ? 36.09689 23.77919 47.69613 1.000 36.25307 132 LYS A N 1
ATOM 982 C CA . LYS A 1 132 ? 35.38654 22.86418 48.57855 1.000 35.89210 132 LYS A CA 1
ATOM 983 C C . LYS A 1 132 ? 36.13679 22.78930 49.89928 1.000 34.14912 132 LYS A C 1
ATOM 984 O O . LYS A 1 132 ? 37.29143 23.20991 50.00848 1.000 34.91380 132 LYS A O 1
ATOM 990 N N . GLY A 1 133 ? 35.46458 22.24603 50.89786 1.000 33.37214 133 GLY A N 1
ATOM 991 C CA . GLY A 1 133 ? 36.02018 22.09620 52.22942 1.000 31.01993 133 GLY A CA 1
ATOM 992 C C . GLY A 1 133 ? 34.95127 22.33361 53.27612 1.000 28.91123 133 GLY A C 1
ATOM 993 O O . GLY A 1 133 ? 33.92439 22.96675 53.02942 1.000 30.35970 133 GLY A O 1
ATOM 994 N N . SER A 1 134 ? 35.19644 21.80391 54.47319 1.000 22.51474 134 SER A N 1
ATOM 995 C CA . SER A 1 134 ? 34.25223 21.90000 55.57806 1.000 28.14994 134 SER A CA 1
ATOM 996 C C . SER A 1 134 ? 34.98667 22.30700 56.84729 1.000 27.96332 134 SER A C 1
ATOM 997 O O . SER A 1 134 ? 36.04750 21.75578 57.15904 1.000 27.20729 134 SER A O 1
ATOM 1000 N N . ILE A 1 135 ? 34.42687 23.27418 57.56941 1.000 26.91830 135 ILE A N 1
ATOM 1001 C CA . ILE A 1 135 ? 34.95468 23.71725 58.85562 1.000 28.11067 135 ILE A CA 1
ATOM 1002 C C . ILE A 1 135 ? 33.83940 23.57928 59.87990 1.000 25.54450 135 ILE A C 1
ATOM 1003 O O . ILE A 1 135 ? 32.77210 24.18557 59.72675 1.000 25.14481 135 ILE A O 1
ATOM 1008 N N . VAL A 1 136 ? 34.08276 22.79163 60.92109 1.000 21.90978 136 VAL A N 1
ATOM 1009 C CA . VAL A 1 136 ? 33.10392 22.56257 61.97710 1.000 24.61281 136 VAL A CA 1
ATOM 1010 C C . VAL A 1 136 ? 33.66499 23.16108 63.25812 1.000 24.09414 136 VAL A C 1
ATOM 1011 O O . VAL A 1 136 ? 34.67926 22.68864 63.78605 1.000 24.66023 136 VAL A O 1
ATOM 1015 N N . ASN A 1 137 ? 33.01045 24.20707 63.75138 1.000 21.59468 137 ASN A N 1
ATOM 1016 C CA . ASN A 1 137 ? 33.40110 24.88098 64.98062 1.000 21.79738 137 ASN A CA 1
ATOM 1017 C C . ASN A 1 137 ? 32.49428 24.41246 66.10966 1.000 25.16818 137 ASN A C 1
ATOM 1018 O O . ASN A 1 137 ? 31.26510 24.45993 65.98536 1.000 26.46913 137 ASN A O 1
ATOM 1023 N N . ILE A 1 138 ? 33.09712 23.95799 67.20222 1.000 20.34618 138 ILE A N 1
ATOM 1024 C CA . ILE A 1 138 ? 32.34463 23.47676 68.35515 1.000 26.90399 138 ILE A CA 1
ATOM 1025 C C . ILE A 1 138 ? 32.11723 24.65953 69.28973 1.000 25.48609 138 ILE A C 1
ATOM 1026 O O . ILE A 1 138 ? 33.03726 25.10665 69.97885 1.000 20.92394 138 ILE A O 1
ATOM 1031 N N . GLY A 1 139 ? 30.88922 25.17339 69.30350 1.000 21.37225 139 GLY A N 1
ATOM 1032 C CA . GLY A 1 139 ? 30.52828 26.25826 70.19357 1.000 27.00991 139 GLY A CA 1
ATOM 1033 C C . GLY A 1 139 ? 29.95990 25.75565 71.50288 1.000 24.65966 139 GLY A C 1
ATOM 1034 O O . GLY A 1 139 ? 30.40240 24.72333 72.01422 1.000 26.00270 139 GLY A O 1
ATOM 1035 N N . SER A 1 140 ? 28.98490 26.47352 72.05739 1.000 25.08333 140 SER A N 1
ATOM 1036 C CA . SER A 1 140 ? 28.32768 26.04106 73.28283 1.000 24.81004 140 SER A CA 1
ATOM 1037 C C . SER A 1 140 ? 27.03575 26.81967 73.46776 1.000 25.53949 140 SER A C 1
ATOM 1038 O O . SER A 1 140 ? 26.93444 27.98813 73.08238 1.000 24.53133 140 SER A O 1
ATOM 1041 N N . VAL A 1 141 ? 26.05030 26.14741 74.06653 1.000 26.54298 141 VAL A N 1
ATOM 1042 C CA . VAL A 1 141 ? 24.81172 26.80858 74.46389 1.000 31.02377 141 VAL A CA 1
ATOM 1043 C C . VAL A 1 141 ? 25.09724 27.92871 75.45810 1.000 32.50388 141 VAL A C 1
ATOM 1044 O O . VAL A 1 141 ? 24.36544 28.92700 75.51160 1.000 30.60456 141 VAL A O 1
ATOM 1048 N N . VAL A 1 142 ? 26.17874 27.80100 76.23544 1.000 27.17223 142 VAL A N 1
ATOM 1049 C CA . VAL A 1 142 ? 26.56315 28.83507 77.19237 1.000 31.73526 142 VAL A CA 1
ATOM 1050 C C . VAL A 1 142 ? 26.79514 30.17662 76.50738 1.000 27.66822 142 VAL A C 1
ATOM 1051 O O . VAL A 1 142 ? 26.64511 31.22877 77.13902 1.000 25.80827 142 VAL A O 1
ATOM 1055 N N . GLY A 1 143 ? 27.12865 30.16921 75.21475 1.000 24.69673 143 GLY A N 1
ATOM 1056 C CA . GLY A 1 143 ? 27.24541 31.40610 74.45913 1.000 24.30743 143 GLY A CA 1
ATOM 1057 C C . GLY A 1 143 ? 25.96296 32.21079 74.38302 1.000 30.77087 143 GLY A C 1
ATOM 1058 O O . GLY A 1 143 ? 26.00426 33.37205 73.95715 1.000 25.15210 143 GLY A O 1
ATOM 1059 N N . PHE A 1 144 ? 24.83450 31.62528 74.78657 1.000 25.87362 144 PHE A N 1
ATOM 1060 C CA . PHE A 1 144 ? 23.55228 32.30957 74.86954 1.000 25.24853 144 PHE A CA 1
ATOM 1061 C C . PHE A 1 144 ? 23.15966 32.67218 76.29555 1.000 31.43025 144 PHE A C 1
ATOM 1062 O O . PHE A 1 144 ? 22.11878 33.30636 76.49141 1.000 31.44238 144 PHE A O 1
ATOM 1070 N N . ALA A 1 145 ? 23.94743 32.28045 77.29532 1.000 27.33210 145 ALA A N 1
ATOM 1071 C CA . ALA A 1 145 ? 23.50777 32.29397 78.68980 1.000 31.66235 145 ALA A CA 1
ATOM 1072 C C . ALA A 1 145 ? 24.54703 32.94545 79.59368 1.000 33.49940 145 ALA A C 1
ATOM 1073 O O . ALA A 1 145 ? 25.29706 32.25393 80.29527 1.000 32.30736 145 ALA A O 1
ATOM 1075 N N . PRO A 1 146 ? 24.61560 34.27982 79.60646 1.000 30.71377 146 PRO A N 1
ATOM 1076 C CA . PRO A 1 146 ? 25.41650 34.95207 80.64282 1.000 32.28231 146 PRO A CA 1
ATOM 1077 C C . PRO A 1 146 ? 24.90789 34.69311 82.04861 1.000 33.72942 146 PRO A C 1
ATOM 1078 O O . PRO A 1 146 ? 25.65963 34.89486 83.01063 1.000 29.54978 146 PRO A O 1
ATOM 1082 N N . GLU A 1 147 ? 23.65958 34.24103 82.19835 1.000 29.11694 147 GLU A N 1
ATOM 1083 C CA . GLU A 1 147 ? 23.11667 33.94487 83.51905 1.000 37.04950 147 GLU A CA 1
ATOM 1084 C C . GLU A 1 147 ? 23.80070 32.75666 84.18213 1.000 34.25211 147 GLU A C 1
ATOM 1085 O O . GLU A 1 147 ? 23.68240 32.59482 85.40097 1.000 36.15553 147 GLU A O 1
ATOM 1091 N N . LEU A 1 148 ? 24.50315 31.92095 83.41585 1.000 32.32495 148 LEU A N 1
ATOM 1092 C CA . LEU A 1 148 ? 25.11071 30.71649 83.96899 1.000 37.36885 148 LEU A CA 1
ATOM 1093 C C . LEU A 1 148 ? 26.37648 30.98547 84.77433 1.000 34.66460 148 LEU A C 1
ATOM 1094 O O . LEU A 1 148 ? 26.85681 30.07380 85.45552 1.000 38.74430 148 LEU A O 1
ATOM 1099 N N . GLY A 1 149 ? 26.92932 32.19411 84.71649 1.000 33.59267 149 GLY A N 1
ATOM 1100 C CA . GLY A 1 149 ? 28.06552 32.53625 85.54994 1.000 34.03499 149 GLY A CA 1
ATOM 1101 C C . GLY A 1 149 ? 29.41586 32.09394 85.03393 1.000 36.15340 149 GLY A C 1
ATOM 1102 O O . GLY A 1 149 ? 30.40771 32.21615 85.76173 1.000 38.11152 149 GLY A O 1
ATOM 1103 N N . MET A 1 150 ? 29.48921 31.58317 83.80820 1.000 32.76888 150 MET A N 1
ATOM 1104 C CA . MET A 1 150 ? 30.76420 31.25378 83.17259 1.000 33.69140 150 MET A CA 1
ATOM 1105 C C . MET A 1 150 ? 31.09075 32.32698 82.13682 1.000 28.50252 150 MET A C 1
ATOM 1106 O O . MET A 1 150 ? 31.02989 32.11723 80.92417 1.000 26.41688 150 MET A O 1
ATOM 1111 N N . THR A 1 151 ? 31.43865 33.50418 82.66047 1.000 25.87987 151 THR A N 1
ATOM 1112 C CA . THR A 1 151 ? 31.47377 34.71096 81.84005 1.000 26.01265 151 THR A CA 1
ATOM 1113 C C . THR A 1 151 ? 32.50566 34.60646 80.72345 1.000 25.13991 151 THR A C 1
ATOM 1114 O O . THR A 1 151 ? 32.19293 34.85268 79.55326 1.000 25.10623 151 THR A O 1
ATOM 1118 N N . ILE A 1 152 ? 33.74453 34.24065 81.06192 1.000 29.29683 152 ILE A N 1
ATOM 1119 C CA . ILE A 1 152 ? 34.79465 34.20781 80.04715 1.000 27.17039 152 ILE A CA 1
ATOM 1120 C C . ILE A 1 152 ? 34.57765 33.04976 79.08018 1.000 26.34875 152 ILE A C 1
ATOM 1121 O O . ILE A 1 152 ? 34.71888 33.20996 77.86183 1.000 24.26552 152 ILE A O 1
ATOM 1126 N N . TYR A 1 153 ? 34.23228 31.86875 79.59951 1.000 24.69090 153 TYR A N 1
ATOM 1127 C CA . TYR A 1 153 ? 33.95616 30.73192 78.72444 1.000 26.82888 153 TYR A CA 1
ATOM 1128 C C . TYR A 1 153 ? 32.79840 31.04100 77.78496 1.000 25.01335 153 TYR A C 1
ATOM 1129 O O . TYR A 1 153 ? 32.88736 30.81261 76.57267 1.000 27.32510 153 TYR A O 1
ATOM 1138 N N . GLY A 1 154 ? 31.69762 31.56026 78.33184 1.000 20.45244 154 GLY A N 1
ATOM 1139 C CA . GLY A 1 154 ? 30.57309 31.93114 77.49035 1.000 23.46809 154 GLY A CA 1
ATOM 1140 C C . GLY A 1 154 ? 30.93799 32.98603 76.46389 1.000 26.19125 154 GLY A C 1
ATOM 1141 O O . GLY A 1 154 ? 30.44245 32.96487 75.33472 1.000 24.93051 154 GLY A O 1
ATOM 1142 N N . ALA A 1 155 ? 31.81233 33.92347 76.84087 1.000 22.23905 155 ALA A N 1
ATOM 1143 C CA . ALA A 1 155 ? 32.22858 34.96064 75.90315 1.000 22.85091 155 ALA A CA 1
ATOM 1144 C C . ALA A 1 155 ? 33.02458 34.37387 74.74271 1.000 24.41837 155 ALA A C 1
ATOM 1145 O O . ALA A 1 155 ? 32.84013 34.78311 73.59016 1.000 22.21804 155 ALA A O 1
ATOM 1147 N N . THR A 1 156 ? 33.91388 33.41424 75.02315 1.000 23.21465 156 THR A N 1
ATOM 1148 C CA . THR A 1 156 ? 34.65139 32.76197 73.94384 1.000 24.56538 156 THR A CA 1
ATOM 1149 C C . THR A 1 156 ? 33.72141 31.99101 73.01713 1.000 27.21309 156 THR A C 1
ATOM 1150 O O . THR A 1 156 ? 33.98758 31.88989 71.81456 1.000 27.20865 156 THR A O 1
ATOM 1154 N N . LYS A 1 157 ? 32.63159 31.43933 73.55282 1.000 24.33688 157 LYS A N 1
ATOM 1155 C CA . LYS A 1 157 ? 31.69968 30.68724 72.72311 1.000 23.78749 157 LYS A CA 1
ATOM 1156 C C . LYS A 1 157 ? 30.78700 31.59482 71.90751 1.000 27.69582 157 LYS A C 1
ATOM 1157 O O . LYS A 1 157 ? 30.37128 31.21495 70.80731 1.000 25.76066 157 LYS A O 1
ATOM 1163 N N . ALA A 1 158 ? 30.46318 32.78525 72.41917 1.000 25.15033 158 ALA A N 1
ATOM 1164 C CA . ALA A 1 158 ? 29.79178 33.77765 71.58688 1.000 24.62951 158 ALA A CA 1
ATOM 1165 C C . ALA A 1 158 ? 30.68752 34.19723 70.43018 1.000 24.94880 158 ALA A C 1
ATOM 1166 O O . ALA A 1 158 ? 30.21159 34.41004 69.30754 1.000 25.75163 158 ALA A O 1
ATOM 1168 N N . PHE A 1 159 ? 31.98937 34.33441 70.69583 1.000 22.73374 159 PHE A N 1
ATOM 1169 C CA . PHE A 1 159 ? 32.96379 34.54448 69.62992 1.000 25.27517 159 PHE A CA 1
ATOM 1170 C C . PHE A 1 159 ? 32.87251 33.43971 68.58380 1.000 24.86443 159 PHE A C 1
ATOM 1171 O O . PHE A 1 159 ? 32.85082 33.70995 67.37706 1.000 24.54944 159 PHE A O 1
ATOM 1179 N N . VAL A 1 160 ? 32.84486 32.18239 69.03274 1.000 23.45117 160 VAL A N 1
ATOM 1180 C CA . VAL A 1 160 ? 32.90000 31.05407 68.10691 1.000 23.04426 160 VAL A CA 1
ATOM 1181 C C . VAL A 1 160 ? 31.67383 31.03588 67.20528 1.000 21.76443 160 VAL A C 1
ATOM 1182 O O . VAL A 1 160 ? 31.77642 30.77628 65.99983 1.000 21.17616 160 VAL A O 1
ATOM 1186 N N . LEU A 1 161 ? 30.49800 31.32548 67.76584 1.000 23.02536 161 LEU A N 1
ATOM 1187 C CA . LEU A 1 161 ? 29.28488 31.34340 66.95483 1.000 24.80729 161 LEU A CA 1
ATOM 1188 C C . LEU A 1 161 ? 29.34699 32.44643 65.90620 1.000 23.76719 161 LEU A C 1
ATOM 1189 O O . LEU A 1 161 ? 29.03834 32.21982 64.73055 1.000 23.83377 161 LEU A O 1
ATOM 1194 N N . PHE A 1 162 ? 29.75358 33.65104 66.31444 1.000 22.04159 162 PHE A N 1
ATOM 1195 C CA . PHE A 1 162 ? 29.87273 34.74894 65.36098 1.000 22.29326 162 PHE A CA 1
ATOM 1196 C C . PHE A 1 162 ? 30.89097 34.42071 64.27673 1.000 23.74359 162 PHE A C 1
ATOM 1197 O O . PHE A 1 162 ? 30.67120 34.72340 63.09789 1.000 23.11293 162 PHE A O 1
ATOM 1205 N N . LEU A 1 163 ? 32.02227 33.82409 64.66340 1.000 21.75874 163 LEU A N 1
ATOM 1206 C CA . LEU A 1 163 ? 33.01797 33.39612 63.68596 1.000 26.29672 163 LEU A CA 1
ATOM 1207 C C . LEU A 1 163 ? 32.39995 32.46994 62.64549 1.000 23.81832 163 LEU A C 1
ATOM 1208 O O . LEU A 1 163 ? 32.61478 32.63997 61.44036 1.000 25.15338 163 LEU A O 1
ATOM 1213 N N . SER A 1 164 ? 31.62471 31.48071 63.09838 1.000 23.04400 164 SER A N 1
ATOM 1214 C CA . SER A 1 164 ? 30.97329 30.55724 62.17312 1.000 26.54789 164 SER A CA 1
ATOM 1215 C C . SER A 1 164 ? 30.01741 31.28708 61.23616 1.000 26.72099 164 SER A C 1
ATOM 1216 O O . SER A 1 164 ? 29.99214 31.01614 60.02957 1.000 26.13984 164 SER A O 1
ATOM 1219 N N . GLN A 1 165 ? 29.21149 32.20553 61.77581 1.000 23.19488 165 GLN A N 1
ATOM 1220 C CA . GLN A 1 165 ? 28.27971 32.95361 60.93764 1.000 26.25402 165 GLN A CA 1
ATOM 1221 C C . GLN A 1 165 ? 29.01843 33.82150 59.92690 1.000 26.05706 165 GLN A C 1
ATOM 1222 O O . GLN A 1 165 ? 28.61642 33.90832 58.76063 1.000 28.11415 165 GLN A O 1
ATOM 1228 N N . GLY A 1 166 ? 30.10025 34.47369 60.35587 1.000 25.56637 166 GLY A N 1
ATOM 1229 C CA . GLY A 1 166 ? 30.86983 35.29283 59.43456 1.000 25.07529 166 GLY A CA 1
ATOM 1230 C C . GLY A 1 166 ? 31.56452 34.47476 58.36340 1.000 27.52003 166 GLY A C 1
ATOM 1231 O O . GLY A 1 166 ? 31.64244 34.89259 57.20455 1.000 25.79294 166 GLY A O 1
ATOM 1232 N N . LEU A 1 167 ? 32.07392 33.29588 58.73141 1.000 24.19718 167 LEU A N 1
ATOM 1233 C CA . LEU A 1 167 ? 32.79349 32.47277 57.76514 1.000 24.83367 167 LEU A CA 1
ATOM 1234 C C . LEU A 1 167 ? 31.85078 31.88928 56.72052 1.000 29.75584 167 LEU A C 1
ATOM 1235 O O . LEU A 1 167 ? 32.21667 31.77637 55.54484 1.000 28.53754 167 LEU A O 1
ATOM 1240 N N . ASN A 1 168 ? 30.63876 31.50271 57.12851 1.000 27.38080 168 ASN A N 1
ATOM 1241 C CA . ASN A 1 168 ? 29.65847 31.01208 56.16419 1.000 26.75130 168 ASN A CA 1
ATOM 1242 C C . ASN A 1 168 ? 29.36071 32.06693 55.10420 1.000 33.18382 168 ASN A C 1
ATOM 1243 O O . ASN A 1 168 ? 29.35280 31.77409 53.90371 1.000 28.05098 168 ASN A O 1
ATOM 1248 N N . LEU A 1 169 ? 29.11868 33.30815 55.53222 1.000 30.67989 169 LEU A N 1
ATOM 1249 C CA . LEU A 1 169 ? 28.80918 34.37120 54.58050 1.000 34.78062 169 LEU A CA 1
ATOM 1250 C C . LEU A 1 169 ? 30.01057 34.71705 53.70617 1.000 32.45065 169 LEU A C 1
ATOM 1251 O O . LEU A 1 169 ? 29.83709 35.11409 52.54848 1.000 32.86001 169 LEU A O 1
ATOM 1256 N N . GLU A 1 170 ? 31.22838 34.57504 54.23516 1.000 28.63885 170 GLU A N 1
ATOM 1257 C CA . GLU A 1 170 ? 32.42489 34.86219 53.44948 1.000 30.76337 170 GLU A CA 1
ATOM 1258 C C . GLU A 1 170 ? 32.82542 33.68480 52.56980 1.000 32.48626 170 GLU A C 1
ATOM 1259 O O . GLU A 1 170 ? 33.16300 33.87039 51.39575 1.000 31.31867 170 GLU A O 1
ATOM 1265 N N . LEU A 1 171 ? 32.80603 32.47236 53.12338 1.000 29.73058 171 LEU A N 1
ATOM 1266 C CA . LEU A 1 171 ? 33.36238 31.30601 52.45311 1.000 30.94558 171 LEU A CA 1
ATOM 1267 C C . LEU A 1 171 ? 32.31511 30.41869 51.79698 1.000 34.72560 171 LEU A C 1
ATOM 1268 O O . LEU A 1 171 ? 32.66270 29.64931 50.89335 1.000 32.52064 171 LEU A O 1
ATOM 1273 N N . GLY A 1 172 ? 31.05818 30.49764 52.23262 1.000 31.12484 172 GLY A N 1
ATOM 1274 C CA . GLY A 1 172 ? 29.97717 29.75670 51.62351 1.000 33.53507 172 GLY A CA 1
ATOM 1275 C C . GLY A 1 172 ? 29.89410 29.91045 50.11709 1.000 35.86331 172 GLY A C 1
ATOM 1276 O O . GLY A 1 172 ? 29.86787 28.92085 49.37876 1.000 35.81116 172 GLY A O 1
ATOM 1277 N N . PRO A 1 173 ? 29.84629 31.15394 49.62736 1.000 32.17710 173 PRO A N 1
ATOM 1278 C CA . PRO A 1 173 ? 29.85394 31.36383 48.16923 1.000 35.82376 173 PRO A CA 1
ATOM 1279 C C . PRO A 1 173 ? 31.06818 30.77555 47.46928 1.000 36.97529 173 PRO A C 1
ATOM 1280 O O . PRO A 1 173 ? 31.00416 30.52770 46.25932 1.000 41.86409 173 PRO A O 1
ATOM 1284 N N . LYS A 1 174 ? 32.16776 30.54225 48.18395 1.000 36.45850 174 LYS A N 1
ATOM 1285 C CA . LYS A 1 174 ? 33.34640 29.91132 47.60448 1.000 35.82904 174 LYS A CA 1
ATOM 1286 C C . LYS A 1 174 ? 33.25856 28.39026 47.59752 1.000 38.39103 174 LYS A C 1
ATOM 1287 O O . LYS A 1 174 ? 34.23047 27.73140 47.21167 1.000 35.55942 174 LYS A O 1
ATOM 1293 N N . GLY A 1 175 ? 32.13050 27.82223 48.01641 1.000 38.23337 175 GLY A N 1
ATOM 1294 C CA . GLY A 1 175 ? 31.97518 26.38402 48.07534 1.000 31.47417 175 GLY A CA 1
ATOM 1295 C C . GLY A 1 175 ? 32.39644 25.75090 49.37872 1.000 38.84275 175 GLY A C 1
ATOM 1296 O O . GLY A 1 175 ? 32.57237 24.52809 49.42822 1.000 36.61455 175 GLY A O 1
ATOM 1297 N N . ILE A 1 176 ? 32.56811 26.53982 50.43575 1.000 33.75406 176 ILE A N 1
ATOM 1298 C CA . ILE A 1 176 ? 33.06644 26.05827 51.71775 1.000 32.70578 176 ILE A CA 1
ATOM 1299 C C . ILE A 1 176 ? 31.89816 25.97365 52.69055 1.000 32.97675 176 ILE A C 1
ATOM 1300 O O . ILE A 1 176 ? 31.11187 26.92112 52.81333 1.000 32.25289 176 ILE A O 1
ATOM 1305 N N . TYR A 1 177 ? 31.78975 24.84241 53.38139 1.000 34.52678 177 TYR A N 1
ATOM 1306 C CA . TYR A 1 177 ? 30.72258 24.59501 54.34212 1.000 30.20616 177 TYR A CA 1
ATOM 1307 C C . TYR A 1 177 ? 31.24491 24.87116 55.74717 1.000 29.45494 177 TYR A C 1
ATOM 1308 O O . TYR A 1 177 ? 32.21960 24.25030 56.18412 1.000 34.05905 177 TYR A O 1
ATOM 1317 N N . VAL A 1 178 ? 30.59874 25.79764 56.45029 1.000 27.43834 178 VAL A N 1
ATOM 1318 C CA . VAL A 1 178 ? 30.99532 26.18612 57.79963 1.000 27.32368 178 VAL A CA 1
ATOM 1319 C C . VAL A 1 178 ? 29.82973 25.90147 58.73455 1.000 27.03803 178 VAL A C 1
ATOM 1320 O O . VAL A 1 178 ? 28.76623 26.52342 58.61739 1.000 30.28708 178 VAL A O 1
ATOM 1324 N N . GLN A 1 179 ? 30.03189 24.97102 59.66241 1.000 27.18111 179 GLN A N 1
ATOM 1325 C CA . GLN A 1 179 ? 29.00599 24.55379 60.60589 1.000 27.07415 179 GLN A CA 1
ATOM 1326 C C . GLN A 1 179 ? 29.39469 24.95140 62.02212 1.000 27.03294 179 GLN A C 1
ATOM 1327 O O . GLN A 1 179 ? 30.55517 24.81395 62.42111 1.000 27.67307 179 GLN A O 1
ATOM 1333 N N . ALA A 1 180 ? 28.41718 25.43980 62.77865 1.000 26.89108 180 ALA A N 1
ATOM 1334 C CA . ALA A 1 180 ? 28.56826 25.69457 64.20449 1.000 26.99645 180 ALA A CA 1
ATOM 1335 C C . ALA A 1 180 ? 27.75618 24.65457 64.96159 1.000 29.29089 180 ALA A C 1
ATOM 1336 O O . ALA A 1 180 ? 26.53381 24.57379 64.79324 1.000 31.13621 180 ALA A O 1
ATOM 1338 N N . VAL A 1 181 ? 28.43351 23.85861 65.78198 1.000 28.20823 181 VAL A N 1
ATOM 1339 C CA . VAL A 1 181 ? 27.79223 22.85267 66.61992 1.000 27.58450 181 VAL A CA 1
ATOM 1340 C C . VAL A 1 181 ? 27.84205 23.36209 68.05115 1.000 27.69363 181 VAL A C 1
ATOM 1341 O O . VAL A 1 181 ? 28.92799 23.60375 68.59304 1.000 29.70118 181 VAL A O 1
ATOM 1345 N N . LEU A 1 182 ? 26.66850 23.52618 68.66267 1.000 27.77014 182 LEU A N 1
ATOM 1346 C CA . LEU A 1 182 ? 26.53012 24.16406 69.97197 1.000 30.23914 182 LEU A CA 1
ATOM 1347 C C . LEU A 1 182 ? 25.97828 23.15821 70.97184 1.000 29.27589 182 LEU A C 1
ATOM 1348 O O . LEU A 1 182 ? 24.75334 23.01774 71.11718 1.000 34.85743 182 LEU A O 1
ATOM 1353 N N . PRO A 1 183 ? 26.84024 22.43441 71.67715 1.000 31.82988 183 PRO A N 1
ATOM 1354 C CA . PRO A 1 183 ? 26.36573 21.50919 72.70713 1.000 35.69246 183 PRO A CA 1
ATOM 1355 C C . PRO A 1 183 ? 25.94743 22.23892 73.97477 1.000 35.46122 183 PRO A C 1
ATOM 1356 O O . PRO A 1 183 ? 26.30790 23.39192 74.21910 1.000 34.21935 183 PRO A O 1
ATOM 1360 N N . ALA A 1 184 ? 25.16656 21.53091 74.78709 1.000 36.76758 184 ALA A N 1
ATOM 1361 C CA . ALA A 1 184 ? 24.91646 21.94555 76.16075 1.000 39.06197 184 ALA A CA 1
ATOM 1362 C C . ALA A 1 184 ? 25.76133 21.06802 77.07382 1.000 45.65110 184 ALA A C 1
ATOM 1363 O O . ALA A 1 184 ? 26.90016 20.73396 76.72733 1.000 47.18306 184 ALA A O 1
ATOM 1365 N N . ALA A 1 185 ? 25.23189 20.69665 78.23760 1.000 45.51176 185 ALA A N 1
ATOM 1366 C CA . ALA A 1 185 ? 25.94735 19.77008 79.10563 1.000 52.22480 185 ALA A CA 1
ATOM 1367 C C . ALA A 1 185 ? 26.08665 18.41338 78.42275 1.000 54.12947 185 ALA A C 1
ATOM 1368 O O . ALA A 1 185 ? 25.09646 17.80748 78.00313 1.000 53.26112 185 ALA A O 1
ATOM 1370 N N . THR A 1 186 ? 27.32594 17.94340 78.30856 1.000 56.43911 186 THR A N 1
ATOM 1371 C CA . THR A 1 186 ? 27.65474 16.70568 77.61540 1.000 58.55899 186 THR A CA 1
ATOM 1372 C C . THR A 1 186 ? 28.60776 15.87633 78.46594 1.000 70.17384 186 THR A C 1
ATOM 1373 O O . THR A 1 186 ? 29.50642 16.42185 79.11357 1.000 70.88817 186 THR A O 1
ATOM 1377 N N . ARG A 1 187 ? 28.40565 14.55828 78.46686 1.000 68.40412 187 ARG A N 1
ATOM 1378 C CA . ARG A 1 187 ? 29.21911 13.64144 79.26619 1.000 80.14181 187 ARG A CA 1
ATOM 1379 C C . ARG A 1 187 ? 30.52486 13.37662 78.52821 1.000 86.36207 187 ARG A C 1
ATOM 1380 O O . ARG A 1 187 ? 30.61960 12.49920 77.66836 1.000 81.84884 187 ARG A O 1
ATOM 1388 N N . THR A 1 188 ? 31.54710 14.15231 78.87595 1.000 101.30390 188 THR A N 1
ATOM 1389 C CA . THR A 1 188 ? 32.86262 14.03134 78.25928 1.000 101.00634 188 THR A CA 1
ATOM 1390 C C . THR A 1 188 ? 33.95161 13.95885 79.32424 1.000 104.87437 188 THR A C 1
ATOM 1391 O O . THR A 1 188 ? 34.00229 14.79006 80.23188 1.000 111.29420 188 THR A O 1
ATOM 1395 N N . ASN A 1 199 ? 27.92605 7.49534 92.43938 1.000 77.63503 199 ASN A N 1
ATOM 1396 C CA . ASN A 1 199 ? 27.34949 8.82155 92.25444 1.000 74.03796 199 ASN A CA 1
ATOM 1397 C C . ASN A 1 199 ? 25.90163 8.85951 92.74206 1.000 70.51391 199 ASN A C 1
ATOM 1398 O O . ASN A 1 199 ? 25.22657 7.83085 92.81148 1.000 68.01818 199 ASN A O 1
ATOM 1403 N N . THR A 1 200 ? 25.43391 10.05845 93.08328 1.000 65.39613 200 THR A N 1
ATOM 1404 C CA . THR A 1 200 ? 24.08904 10.27111 93.60199 1.000 57.82334 200 THR A CA 1
ATOM 1405 C C . THR A 1 200 ? 23.33398 11.26552 92.71788 1.000 54.18576 200 THR A C 1
ATOM 1406 O O . THR A 1 200 ? 22.53065 12.06123 93.20502 1.000 48.54101 200 THR A O 1
ATOM 1410 N N . LEU A 1 201 ? 23.59375 11.24036 91.40272 1.000 60.18638 201 LEU A N 1
ATOM 1411 C CA . LEU A 1 201 ? 22.94958 12.17522 90.46420 1.000 59.19646 201 LEU A CA 1
ATOM 1412 C C . LEU A 1 201 ? 22.72697 11.60174 89.06854 1.000 62.79308 201 LEU A C 1
ATOM 1413 O O . LEU A 1 201 ? 23.64648 10.97001 88.52411 1.000 80.79382 201 LEU A O 1
ATOM 1418 N N . PRO A 1 202 ? 21.52969 11.77244 88.47263 1.000 57.45984 202 PRO A N 1
ATOM 1419 C CA . PRO A 1 202 ? 21.38142 11.46533 87.04300 1.000 59.15828 202 PRO A CA 1
ATOM 1420 C C . PRO A 1 202 ? 21.03832 12.69901 86.21014 1.000 63.76820 202 PRO A C 1
ATOM 1421 O O . PRO A 1 202 ? 20.10202 13.43307 86.54709 1.000 51.51593 202 PRO A O 1
ATOM 1425 N N . GLU A 1 203 ? 21.79016 12.93300 85.12427 1.000 78.02702 203 GLU A N 1
ATOM 1426 C CA . GLU A 1 203 ? 21.54243 14.01737 84.17032 1.000 68.15330 203 GLU A CA 1
ATOM 1427 C C . GLU A 1 203 ? 22.49770 13.88051 82.98049 1.000 80.62544 203 GLU A C 1
ATOM 1428 O O . GLU A 1 203 ? 23.23401 12.89092 82.90451 1.000 86.70542 203 GLU A O 1
ATOM 1434 N N . VAL A 1 204 ? 22.46185 14.83991 82.03905 1.000 76.52825 204 VAL A N 1
ATOM 1435 C CA . VAL A 1 204 ? 23.45005 15.02884 80.96671 1.000 70.76808 204 VAL A CA 1
ATOM 1436 C C . VAL A 1 204 ? 23.26784 14.11628 79.75218 1.000 67.10326 204 VAL A C 1
ATOM 1437 O O . VAL A 1 204 ? 22.82166 12.96854 79.87035 1.000 71.93764 204 VAL A O 1
ATOM 1441 N N . MET A 1 205 ? 23.58594 14.65391 78.56807 1.000 58.79770 205 MET A N 1
ATOM 1442 C CA . MET A 1 205 ? 23.47889 13.94444 77.29653 1.000 52.11672 205 MET A CA 1
ATOM 1443 C C . MET A 1 205 ? 24.77067 13.19730 76.98491 1.000 51.07383 205 MET A C 1
ATOM 1444 O O . MET A 1 205 ? 25.87087 13.72432 77.17426 1.000 56.33867 205 MET A O 1
ATOM 1449 N N . ASP A 1 206 ? 24.62496 11.96553 76.49965 1.000 47.82329 206 ASP A N 1
ATOM 1450 C CA . ASP A 1 206 ? 25.77116 11.17236 76.07021 1.000 50.20547 206 ASP A CA 1
ATOM 1451 C C . ASP A 1 206 ? 26.48494 11.82849 74.89154 1.000 50.08414 206 ASP A C 1
ATOM 1452 O O . ASP A 1 206 ? 25.85158 12.37576 73.98411 1.000 40.20317 206 ASP A O 1
ATOM 1457 N N . VAL A 1 207 ? 27.81993 11.76530 74.90987 1.000 49.04712 207 VAL A N 1
ATOM 1458 C CA . VAL A 1 207 ? 28.61576 12.37986 73.84944 1.000 47.27675 207 VAL A CA 1
ATOM 1459 C C . VAL A 1 207 ? 28.35390 11.70333 72.50758 1.000 45.81305 207 VAL A C 1
ATOM 1460 O O . VAL A 1 207 ? 28.43376 12.34692 71.45329 1.000 36.21230 207 VAL A O 1
ATOM 1464 N N . ASN A 1 208 ? 28.03127 10.40590 72.51813 1.000 45.13345 208 ASN A N 1
ATOM 1465 C CA . ASN A 1 208 ? 27.69727 9.72051 71.27313 1.000 43.97601 208 ASN A CA 1
ATOM 1466 C C . ASN A 1 208 ? 26.42386 10.28649 70.66175 1.000 40.93232 208 ASN A C 1
ATOM 1467 O O . ASN A 1 208 ? 26.33964 10.47055 69.44217 1.000 43.47247 208 ASN A O 1
ATOM 1472 N N . GLU A 1 209 ? 25.42239 10.57237 71.49490 1.000 39.12793 209 GLU A N 1
ATOM 1473 C CA . GLU A 1 209 ? 24.18911 11.16281 70.98920 1.000 40.64155 209 GLU A CA 1
ATOM 1474 C C . GLU A 1 209 ? 24.43320 12.57209 70.46472 1.000 41.80460 209 GLU A C 1
ATOM 1475 O O . GLU A 1 209 ? 23.82030 12.98779 69.47388 1.000 42.37477 209 GLU A O 1
ATOM 1481 N N . LEU A 1 210 ? 25.32551 13.32002 71.11771 1.000 40.32566 210 LEU A N 1
ATOM 1482 C CA . LEU A 1 210 ? 25.63213 14.67583 70.67380 1.000 37.26866 210 LEU A CA 1
ATOM 1483 C C . LEU A 1 210 ? 26.31018 14.67239 69.30924 1.000 36.98647 210 LEU A C 1
ATOM 1484 O O . LEU A 1 210 ? 25.93780 15.44435 68.41824 1.000 35.30399 210 LEU A O 1
ATOM 1489 N N . VAL A 1 211 ? 27.31902 13.81765 69.12974 1.000 32.87014 211 VAL A N 1
ATOM 1490 C CA . VAL A 1 211 ? 28.05306 13.80393 67.86902 1.000 34.29265 211 VAL A CA 1
ATOM 1491 C C . VAL A 1 211 ? 27.19696 13.21273 66.75535 1.000 37.01488 211 VAL A C 1
ATOM 1492 O O . VAL A 1 211 ? 27.26805 13.65437 65.60232 1.000 34.02050 211 VAL A O 1
ATOM 1496 N N . ASP A 1 212 ? 26.36461 12.21766 67.07813 1.000 36.22239 212 ASP A N 1
ATOM 1497 C CA . ASP A 1 212 ? 25.45636 11.67414 66.07287 1.000 37.69067 212 ASP A CA 1
ATOM 1498 C C . ASP A 1 212 ? 24.48946 12.74217 65.58117 1.000 38.05578 212 ASP A C 1
ATOM 1499 O O . ASP A 1 212 ? 24.22843 12.84842 64.37732 1.000 38.93310 212 ASP A O 1
ATOM 1504 N N . ALA A 1 213 ? 23.95398 13.54844 66.50068 1.000 36.24118 213 ALA A N 1
ATOM 1505 C CA . ALA A 1 213 ? 23.10218 14.66371 66.10344 1.000 37.96478 213 ALA A CA 1
ATOM 1506 C C . ALA A 1 213 ? 23.88258 15.68619 65.28807 1.000 34.74483 213 ALA A C 1
ATOM 1507 O O . ALA A 1 213 ? 23.37222 16.22523 64.29922 1.000 36.61914 213 ALA A O 1
ATOM 1509 N N . ALA A 1 214 ? 25.12075 15.97280 65.69514 1.000 34.46422 214 ALA A N 1
ATOM 1510 C CA . ALA A 1 214 ? 25.93379 16.94256 64.97068 1.000 32.89852 214 ALA A CA 1
ATOM 1511 C C . ALA A 1 214 ? 26.25816 16.45473 63.56331 1.000 34.17726 214 ALA A C 1
ATOM 1512 O O . ALA A 1 214 ? 26.31366 17.25254 62.62009 1.000 34.54432 214 ALA A O 1
ATOM 1514 N N . LEU A 1 215 ? 26.46550 15.14520 63.39808 1.000 31.49029 215 LEU A N 1
ATOM 1515 C CA . LEU A 1 215 ? 26.77605 14.61361 62.07483 1.000 35.41744 215 LEU A CA 1
ATOM 1516 C C . LEU A 1 215 ? 25.54473 14.55825 61.18192 1.000 38.81334 215 LEU A C 1
ATOM 1517 O O . LEU A 1 215 ? 25.66959 14.63995 59.95451 1.000 38.14302 215 LEU A O 1
ATOM 1522 N N . ILE A 1 216 ? 24.35486 14.41497 61.76910 1.000 33.92136 216 ILE A N 1
ATOM 1523 C CA . ILE A 1 216 ? 23.13170 14.51854 60.97924 1.000 38.09946 216 ILE A CA 1
ATOM 1524 C C . ILE A 1 216 ? 22.99670 15.92004 60.40046 1.000 36.76467 216 ILE A C 1
ATOM 1525 O O . ILE A 1 216 ? 22.65218 16.09267 59.22531 1.000 40.88893 216 ILE A O 1
ATOM 1530 N N . GLY A 1 217 ? 23.27904 16.94243 61.20869 1.000 38.11664 217 GLY A N 1
ATOM 1531 C CA . GLY A 1 217 ? 23.31654 18.29452 60.67856 1.000 37.98939 217 GLY A CA 1
ATOM 1532 C C . GLY A 1 217 ? 24.44015 18.48861 59.67896 1.000 35.65365 217 GLY A C 1
ATOM 1533 O O . GLY A 1 217 ? 24.27466 19.18555 58.67374 1.000 35.07620 217 GLY A O 1
ATOM 1534 N N . PHE A 1 218 ? 25.59846 17.87653 59.94378 1.000 33.33936 218 PHE A N 1
ATOM 1535 C CA . PHE A 1 218 ? 26.72705 17.96102 59.02118 1.000 34.55006 218 PHE A CA 1
ATOM 1536 C C . PHE A 1 218 ? 26.35828 17.40002 57.65345 1.000 37.88232 218 PHE A C 1
ATOM 1537 O O . PHE A 1 218 ? 26.61811 18.02891 56.62089 1.000 35.66694 218 PHE A O 1
ATOM 1545 N N . ASP A 1 219 ? 25.75592 16.20692 57.62747 1.000 36.31495 219 ASP A N 1
ATOM 1546 C CA . ASP A 1 219 ? 25.36050 15.60537 56.35757 1.000 37.12710 219 ASP A CA 1
ATOM 1547 C C . ASP A 1 219 ? 24.24941 16.39630 55.67889 1.000 36.32212 219 ASP A C 1
ATOM 1548 O O . ASP A 1 219 ? 24.15499 16.39340 54.44649 1.000 41.33449 219 ASP A O 1
ATOM 1553 N N . ARG A 1 220 ? 23.40031 17.06888 56.45448 1.000 37.59731 220 ARG A N 1
ATOM 1554 C CA . ARG A 1 220 ? 22.36991 17.93413 55.89217 1.000 41.55936 220 ARG A CA 1
ATOM 1555 C C . ARG A 1 220 ? 22.88253 19.33226 55.57769 1.000 39.77556 220 ARG A C 1
ATOM 1556 O O . ARG A 1 220 ? 22.09845 20.17398 55.12591 1.000 40.08071 220 ARG A O 1
ATOM 1564 N N . LYS A 1 221 ? 24.16674 19.59403 55.82137 1.000 34.98707 221 LYS A N 1
ATOM 1565 C CA . LYS A 1 221 ? 24.78044 20.90172 55.58958 1.000 36.43690 221 LYS A CA 1
ATOM 1566 C C . LYS A 1 221 ? 24.09376 21.99199 56.40777 1.000 36.26106 221 LYS A C 1
ATOM 1567 O O . LYS A 1 221 ? 23.88738 23.11344 55.94067 1.000 40.66724 221 LYS A O 1
ATOM 1573 N N . GLU A 1 222 ? 23.73307 21.65410 57.64101 1.000 32.12317 222 GLU A N 1
ATOM 1574 C CA . GLU A 1 222 ? 23.13884 22.62912 58.54133 1.000 35.82180 222 GLU A CA 1
ATOM 1575 C C . GLU A 1 222 ? 24.19237 23.63263 58.99455 1.000 34.76307 222 GLU A C 1
ATOM 1576 O O . GLU A 1 222 ? 25.33204 23.26747 59.29520 1.000 32.97160 222 GLU A O 1
ATOM 1582 N N . LEU A 1 223 ? 23.80843 24.91011 59.03269 1.000 38.09768 223 LEU A N 1
ATOM 1583 C CA . LEU A 1 223 ? 24.76531 25.96472 59.35626 1.000 35.01416 223 LEU A CA 1
ATOM 1584 C C . LEU A 1 223 ? 24.97241 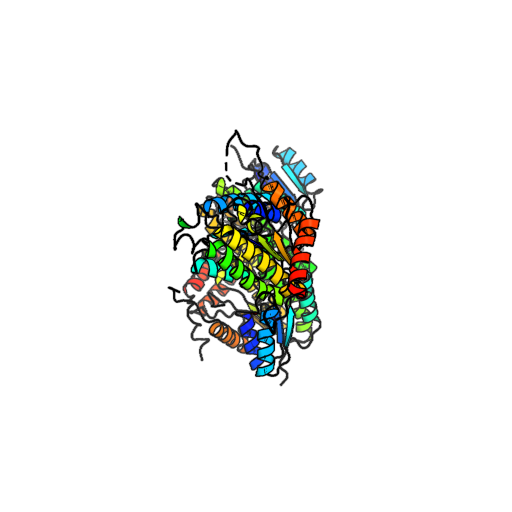26.09635 60.86118 1.000 33.87271 223 LEU A C 1
ATOM 1585 O O . LEU A 1 223 ? 26.11068 26.19652 61.33195 1.000 31.01784 223 LEU A O 1
ATOM 1590 N N . VAL A 1 224 ? 23.88791 26.10336 61.63023 1.000 33.52773 224 VAL A N 1
ATOM 1591 C CA . VAL A 1 224 ? 23.94787 26.18193 63.08524 1.000 35.87039 224 VAL A CA 1
ATOM 1592 C C . VAL A 1 224 ? 23.17809 24.99420 63.64307 1.000 34.39979 224 VAL A C 1
ATOM 1593 O O . VAL A 1 224 ? 21.97244 24.85919 63.39976 1.000 32.83281 224 VAL A O 1
ATOM 1597 N N . THR A 1 225 ? 23.87427 24.13414 64.38291 1.000 28.99521 225 THR A N 1
ATOM 1598 C CA . THR A 1 225 ? 23.32263 22.87689 64.87873 1.000 30.69411 225 THR A CA 1
ATOM 1599 C C . THR A 1 225 ? 23.32168 22.90720 66.40085 1.000 34.49777 225 THR A C 1
ATOM 1600 O O . THR A 1 225 ? 24.38754 22.93167 67.02666 1.000 26.94058 225 THR A O 1
ATOM 1604 N N . ILE A 1 226 ? 22.13102 22.90934 66.99236 1.000 30.44912 226 ILE A N 1
ATOM 1605 C CA . ILE A 1 226 ? 21.98891 22.93300 68.44547 1.000 32.94810 226 ILE A CA 1
ATOM 1606 C C . ILE A 1 226 ? 21.17742 21.71292 68.86878 1.000 36.46886 226 ILE A C 1
ATOM 1607 O O . ILE A 1 226 ? 19.94760 21.80390 69.00950 1.000 34.71334 226 ILE A O 1
ATOM 1612 N N . PRO A 1 227 ? 21.81518 20.56199 69.07027 1.000 31.94574 227 PRO A N 1
ATOM 1613 C CA . PRO A 1 227 ? 21.07442 19.32562 69.37735 1.000 38.87544 227 PRO A CA 1
ATOM 1614 C C . PRO A 1 227 ? 20.18687 19.44690 70.60847 1.000 39.23538 227 PRO A C 1
ATOM 1615 O O . PRO A 1 227 ? 19.03843 18.98180 70.57307 1.000 36.57149 227 PRO A O 1
ATOM 1619 N N . PRO A 1 228 ? 20.64650 20.04433 71.71697 1.000 40.77867 228 PRO A N 1
ATOM 1620 C CA . PRO A 1 228 ? 19.77745 20.11045 72.90195 1.000 37.87743 228 PRO A CA 1
ATOM 1621 C C . PRO A 1 228 ? 18.67442 21.15606 72.82794 1.000 36.43576 228 PRO A C 1
ATOM 1622 O O . PRO A 1 228 ? 17.94035 21.31847 73.80969 1.000 38.47891 228 PRO A O 1
ATOM 1626 N N . LEU A 1 229 ? 18.52844 21.86598 71.71132 1.000 36.14368 229 LEU A N 1
ATOM 1627 C CA . LEU A 1 229 ? 17.46152 22.84995 71.56618 1.000 38.60266 229 LEU A CA 1
ATOM 1628 C C . LEU A 1 229 ? 16.18324 22.14763 71.12217 1.000 42.45229 229 LEU A C 1
ATOM 1629 O O . LEU A 1 229 ? 16.13101 21.57518 70.02826 1.000 42.79806 229 LEU A O 1
ATOM 1634 N N . HIS A 1 230 ? 15.15391 22.19026 71.97150 1.000 38.85646 230 HIS A N 1
ATOM 1635 C CA . HIS A 1 230 ? 13.93057 21.44418 71.69068 1.000 48.06227 230 HIS A CA 1
ATOM 1636 C C . HIS A 1 230 ? 13.10337 22.10682 70.59424 1.000 44.08669 230 HIS A C 1
ATOM 1637 O O . HIS A 1 230 ? 12.48585 21.41692 69.77541 1.000 47.92830 230 HIS A O 1
ATOM 1644 N N . VAL A 1 231 ? 13.07944 23.43478 70.55587 1.000 44.11500 231 VAL A N 1
ATOM 1645 C CA . VAL A 1 231 ? 12.27236 24.18336 69.59784 1.000 46.27938 231 VAL A CA 1
ATOM 1646 C C . VAL A 1 231 ? 13.23147 24.88261 68.64253 1.000 44.84512 231 VAL A C 1
ATOM 1647 O O . VAL A 1 231 ? 13.83215 25.90845 68.98320 1.000 41.25173 231 VAL A O 1
ATOM 1651 N N . ALA A 1 232 ? 13.36491 24.33058 67.43260 1.000 42.49923 232 ALA A N 1
ATOM 1652 C CA . ALA A 1 232 ? 14.29964 24.87888 66.45481 1.000 44.71657 232 ALA A CA 1
ATOM 1653 C C . ALA A 1 232 ? 13.93592 26.30182 66.04792 1.000 41.40578 232 ALA A C 1
ATOM 1654 O O . ALA A 1 232 ? 14.82408 27.09613 65.71764 1.000 44.34282 232 ALA A O 1
ATOM 1656 N N . GLU A 1 233 ? 12.64338 26.63984 66.05605 1.000 43.42036 233 GLU A N 1
ATOM 1657 C CA . GLU A 1 233 ? 12.21853 27.97538 65.64441 1.000 46.64715 233 GLU A CA 1
ATOM 1658 C C . GLU A 1 233 ? 12.80089 29.06162 66.54078 1.000 41.29281 233 GLU A C 1
ATOM 1659 O O . GLU A 1 233 ? 12.94776 30.20912 66.10472 1.000 41.75713 233 GLU A O 1
ATOM 1665 N N . ARG A 1 234 ? 13.12766 28.72481 67.79195 1.000 39.90657 234 ARG A N 1
ATOM 1666 C CA . ARG A 1 234 ? 13.72412 29.70331 68.69732 1.000 40.82466 234 ARG A CA 1
ATOM 1667 C C . ARG A 1 234 ? 15.00441 30.28954 68.11614 1.000 36.15477 234 ARG A C 1
ATOM 1668 O O . ARG A 1 234 ? 15.27574 31.48551 68.27593 1.000 38.91142 234 ARG A O 1
ATOM 1676 N N . TRP A 1 235 ? 15.81021 29.46239 67.44662 1.000 39.00217 235 TRP A N 1
ATOM 1677 C CA . TRP A 1 235 ? 17.02079 29.97336 66.81213 1.000 40.14915 235 TRP A CA 1
ATOM 1678 C C . TRP A 1 235 ? 16.68583 30.95771 65.69798 1.000 38.71168 235 TRP A C 1
ATOM 1679 O O . TRP A 1 235 ? 17.27595 32.04155 65.61543 1.000 30.46496 235 TRP A O 1
ATOM 1690 N N . ASN A 1 236 ? 15.74742 30.58786 64.82093 1.000 38.60173 236 ASN A N 1
ATOM 1691 C CA . ASN A 1 236 ? 15.31235 31.49139 63.75922 1.000 39.07321 236 ASN A CA 1
ATOM 1692 C C . ASN A 1 236 ? 14.85634 32.83031 64.32608 1.000 38.26166 236 ASN A C 1
ATOM 1693 O O . ASN A 1 236 ? 15.22401 33.89369 63.81469 1.000 39.12323 236 ASN A O 1
ATOM 1698 N N . GLU A 1 237 ? 14.05287 32.79420 65.39153 1.000 35.92881 237 GLU A N 1
ATOM 1699 C CA . GLU A 1 237 ? 13.54644 34.03088 65.97784 1.000 37.86391 237 GLU A CA 1
ATOM 1700 C C . GLU A 1 237 ? 14.67790 34.86407 66.56781 1.000 37.25793 237 GLU A C 1
ATOM 1701 O O . GLU A 1 237 ? 14.65118 36.09877 66.49769 1.000 35.62328 237 GLU A O 1
ATOM 1707 N N . LEU A 1 238 ? 15.67765 34.20538 67.15952 1.000 34.21625 238 LEU A N 1
ATOM 1708 C CA . LEU A 1 238 ? 16.84785 34.91852 67.66178 1.000 34.53038 238 LEU A CA 1
ATOM 1709 C C . LEU A 1 238 ? 17.59004 35.61417 66.52835 1.000 35.20275 238 LEU A C 1
ATOM 1710 O O . LEU A 1 238 ? 17.93344 36.79815 66.62825 1.000 33.71918 238 LEU A O 1
ATOM 1715 N N . ASP A 1 239 ? 17.86274 34.88226 65.44461 1.000 36.29117 239 ASP A N 1
ATOM 1716 C CA . ASP A 1 239 ? 18.54188 35.47646 64.29772 1.000 34.93705 239 ASP A CA 1
ATOM 1717 C C . ASP A 1 239 ? 17.71709 36.60822 63.69654 1.000 36.29102 239 ASP A C 1
ATOM 1718 O O . ASP A 1 239 ? 18.26639 37.63946 63.29127 1.000 33.80996 239 ASP A O 1
ATOM 1723 N N . GLN A 1 240 ? 16.39421 36.43075 63.62855 1.000 40.56429 240 GLN A N 1
ATOM 1724 C CA . GLN A 1 240 ? 15.52104 37.49784 63.14662 1.000 39.98223 240 GLN A CA 1
ATOM 1725 C C . GLN A 1 240 ? 15.58270 38.71818 64.05640 1.000 36.77824 240 GLN A C 1
ATOM 1726 O O . GLN A 1 240 ? 15.65588 39.85557 63.57628 1.000 37.99463 240 GLN A O 1
ATOM 1732 N N . ALA A 1 241 ? 15.54035 38.50251 65.37427 1.000 35.91917 241 ALA A N 1
ATOM 1733 C CA . ALA A 1 241 ? 15.65501 39.61595 66.31066 1.000 35.45444 241 ALA A CA 1
ATOM 1734 C C . ALA A 1 241 ? 16.98822 40.33275 66.15153 1.000 33.69050 241 ALA A C 1
ATOM 1735 O O . ALA A 1 241 ? 17.05318 41.56464 66.23751 1.000 35.05975 241 ALA A O 1
ATOM 1737 N N . ARG A 1 242 ? 18.06370 39.57503 65.92535 1.000 34.50395 242 ARG A N 1
ATOM 1738 C CA . ARG A 1 242 ? 19.36623 40.18127 65.66852 1.000 33.21395 242 ARG A CA 1
ATOM 1739 C C . ARG A 1 242 ? 19.30696 41.10453 64.45681 1.000 37.73228 242 ARG A C 1
ATOM 1740 O O . ARG A 1 242 ? 19.70615 42.27290 64.52944 1.000 34.28729 242 ARG A O 1
ATOM 1748 N N . GLN A 1 243 ? 18.80595 40.59327 63.32906 1.000 34.46683 243 GLN A N 1
ATOM 1749 C CA . GLN A 1 243 ? 18.66533 41.42260 62.13715 1.000 39.35941 243 GLN A CA 1
ATOM 1750 C C . GLN A 1 243 ? 17.64738 42.53619 62.34292 1.000 36.56406 243 GLN A C 1
ATOM 1751 O O . GLN A 1 243 ? 17.80330 43.62574 61.77963 1.000 36.55840 243 GLN A O 1
ATOM 1757 N N . GLY A 1 244 ? 16.59956 42.28157 63.12969 1.000 37.72058 244 GLY A N 1
ATOM 1758 C CA . GLY A 1 244 ? 15.64725 43.33566 63.43671 1.000 34.70785 244 GLY A CA 1
ATOM 1759 C C . GLY A 1 244 ? 16.29347 44.52372 64.12362 1.000 34.86951 244 GLY A C 1
ATOM 1760 O O . GLY A 1 244 ? 15.95026 45.67575 63.84641 1.000 34.19528 244 GLY A O 1
ATOM 1761 N N . LEU A 1 245 ? 17.23201 44.26057 65.03632 1.000 34.07236 245 LEU A N 1
ATOM 1762 C CA . LEU A 1 245 ? 17.97531 45.34835 65.66443 1.000 32.24722 245 LEU A CA 1
ATOM 1763 C C . LEU A 1 245 ? 18.82791 46.09060 64.64335 1.000 32.92730 245 LEU A C 1
ATOM 1764 O O . LEU A 1 245 ? 18.86345 47.32717 64.63451 1.000 28.02373 245 LEU A O 1
ATOM 1769 N N . MET A 1 246 ? 19.51841 45.35020 63.77028 1.000 32.11216 246 MET A N 1
ATOM 1770 C CA . MET A 1 246 ? 20.38414 45.98040 62.77804 1.000 34.81048 246 MET A CA 1
ATOM 1771 C C . MET A 1 246 ? 19.59342 46.84041 61.80218 1.000 37.45911 246 MET A C 1
ATOM 1772 O O . MET A 1 246 ? 20.10516 47.85383 61.31277 1.000 36.52566 246 MET A O 1
ATOM 1777 N N . SER A 1 247 ? 18.35004 46.45737 61.50886 1.000 32.78775 247 SER A N 1
ATOM 1778 C CA . SER A 1 247 ? 17.53579 47.21861 60.57098 1.000 36.59794 247 SER A CA 1
ATOM 1779 C C . SER A 1 247 ? 17.14666 48.58559 61.11831 1.000 35.74578 247 SER A C 1
ATOM 1780 O O . SER A 1 247 ? 16.75036 49.45948 60.34070 1.000 37.15784 247 SER A O 1
ATOM 1783 N N . GLU A 1 248 ? 17.24516 48.79086 62.43239 1.000 35.21780 248 GLU A N 1
ATOM 1784 C CA . GLU A 1 248 ? 16.90424 50.06569 63.05105 1.000 37.26930 248 GLU A CA 1
ATOM 1785 C C . GLU A 1 248 ? 18.13506 50.86537 63.46355 1.000 36.33170 248 GLU A C 1
ATOM 1786 O O . GLU A 1 248 ? 18.02129 51.80972 64.25221 1.000 35.82005 248 GLU A O 1
ATOM 1792 N N . ILE A 1 249 ? 19.30721 50.50765 62.94969 1.000 34.97958 249 ILE A N 1
ATOM 1793 C CA . ILE A 1 249 ? 20.52515 51.26419 63.21982 1.000 36.02621 249 ILE A CA 1
ATOM 1794 C C . ILE A 1 249 ? 20.57057 52.47782 62.29729 1.000 37.21097 249 ILE A C 1
ATOM 1795 O O . ILE A 1 249 ? 20.55964 52.33794 61.07014 1.000 35.77592 249 ILE A O 1
ATOM 1800 N N . ARG A 1 250 ? 20.62676 53.67186 62.88611 1.000 32.33701 250 ARG A N 1
ATOM 1801 C CA . ARG A 1 250 ? 20.78143 54.91731 62.13867 1.000 39.08168 250 ARG A CA 1
ATOM 1802 C C . ARG A 1 250 ? 22.03040 55.60514 62.67164 1.000 37.28841 250 ARG A C 1
ATOM 1803 O O . ARG A 1 250 ? 22.04602 56.07909 63.81300 1.000 33.25119 250 ARG A O 1
ATOM 1811 N N . GLN A 1 251 ? 23.06959 55.66418 61.84286 1.000 35.65425 251 GLN A N 1
ATOM 1812 C CA . GLN A 1 251 ? 24.41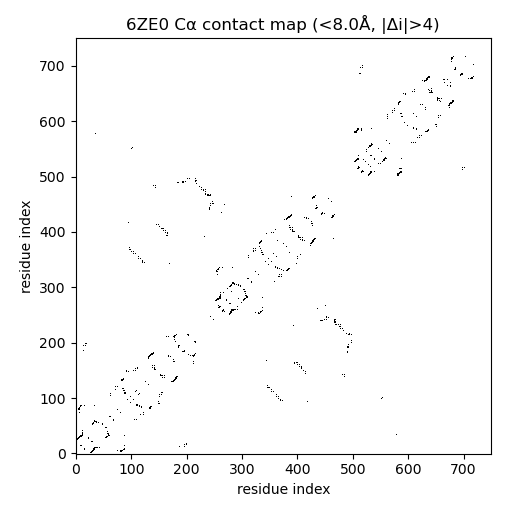987 55.94308 62.30994 1.000 39.17079 251 GLN A CA 1
ATOM 1813 C C . GLN A 1 251 ? 24.77632 57.42363 62.34939 1.000 43.77037 251 GLN A C 1
ATOM 1814 O O . GLN A 1 251 ? 25.80740 57.77179 62.93478 1.000 41.97197 251 GLN A O 1
ATOM 1820 N N . ALA A 1 252 ? 23.96624 58.30088 61.75129 1.000 38.58294 252 ALA A N 1
ATOM 1821 C CA . ALA A 1 252 ? 24.34829 59.70869 61.67006 1.000 42.41335 252 ALA A CA 1
ATOM 1822 C C . ALA A 1 252 ? 24.30231 60.38460 63.03547 1.000 41.45392 252 ALA A C 1
ATOM 1823 O O . ALA A 1 252 ? 25.20071 61.16165 63.37941 1.000 40.36727 252 ALA A O 1
ATOM 1825 N N . HIS A 1 253 ? 23.27333 60.10014 63.82917 1.000 39.35752 253 HIS A N 1
ATOM 1826 C CA . HIS A 1 253 ? 23.10048 60.74870 65.11848 1.000 36.66596 253 HIS A CA 1
ATOM 1827 C C . HIS A 1 253 ? 22.61037 59.72973 66.13612 1.000 36.83676 253 HIS A C 1
ATOM 1828 O O . HIS A 1 253 ? 22.10106 58.66357 65.78370 1.000 36.28555 253 HIS A O 1
ATOM 1835 N N . ALA A 1 254 ? 22.77014 60.07345 67.41080 1.000 32.65044 254 ALA A N 1
ATOM 1836 C CA . ALA A 1 254 ? 22.24012 59.24030 68.47834 1.000 35.01810 254 ALA A CA 1
ATOM 1837 C C . ALA A 1 254 ? 20.72682 59.39971 68.56656 1.000 32.62708 254 ALA A C 1
ATOM 1838 O O . ALA A 1 254 ? 20.17069 60.44812 68.22836 1.000 38.49463 254 ALA A O 1
ATOM 1840 N N . ALA A 1 255 ? 20.05961 58.34281 69.02653 1.000 30.80351 255 ALA A N 1
ATOM 1841 C CA . ALA A 1 255 ? 18.60818 58.36239 69.12888 1.000 33.33409 255 ALA A CA 1
ATOM 1842 C C . ALA A 1 255 ? 18.15437 59.43979 70.11108 1.000 35.67817 255 ALA A C 1
ATOM 1843 O O . ALA A 1 255 ? 18.89921 59.86508 70.99916 1.000 34.11855 255 ALA A O 1
ATOM 1845 N N . GLU A 1 256 ? 16.90331 59.87880 69.94254 1.000 37.34541 256 GLU A N 1
ATOM 1846 C CA . GLU A 1 256 ? 16.40230 61.02062 70.70245 1.000 42.57840 256 GLU A CA 1
ATOM 1847 C C . GLU A 1 256 ? 16.34860 60.76002 72.20305 1.000 38.05247 256 GLU A C 1
ATOM 1848 O O . GLU A 1 256 ? 16.32044 61.71873 72.98238 1.000 41.64469 256 GLU A O 1
ATOM 1854 N N . ARG A 1 257 ? 16.33186 59.49558 72.63087 1.000 38.05440 257 ARG A N 1
ATOM 1855 C CA . ARG A 1 257 ? 16.35029 59.20383 74.05942 1.000 38.95326 257 ARG A CA 1
ATOM 1856 C C . ARG A 1 257 ? 17.67017 59.58608 74.71620 1.000 41.31948 257 ARG A C 1
ATOM 1857 O O . ARG A 1 257 ? 17.73978 59.62594 75.94915 1.000 39.51800 257 ARG A O 1
ATOM 1865 N N . TYR A 1 258 ? 18.70733 59.86882 73.92963 1.000 36.80404 258 TYR A N 1
ATOM 1866 C CA . TYR A 1 258 ? 19.97990 60.35584 74.44117 1.000 41.74691 258 TYR A CA 1
ATOM 1867 C C . TYR A 1 258 ? 20.15145 61.85537 74.24046 1.000 47.39192 258 TYR A C 1
ATOM 1868 O O . TYR A 1 258 ? 21.26696 62.36670 74.37859 1.000 47.92706 258 TYR A O 1
ATOM 1877 N N . LEU A 1 259 ? 19.07670 62.56805 73.90675 1.000 50.13761 259 LEU A N 1
ATOM 1878 C CA . LEU A 1 259 ? 19.13610 64.00676 73.72102 1.000 55.68305 259 LEU A CA 1
ATOM 1879 C C . LEU A 1 259 ? 18.46130 64.69462 74.89339 1.000 62.40722 259 LEU A C 1
ATOM 1880 O O . LEU A 1 259 ? 17.35678 64.29354 75.28450 1.000 60.15537 259 LEU A O 1
ATOM 1885 N N . PRO A 1 260 ? 19.08781 65.72162 75.48543 1.000 73.14470 260 PRO A N 1
ATOM 1886 C CA . PRO A 1 260 ? 18.51374 66.46276 76.61394 1.000 79.16872 260 PRO A CA 1
ATOM 1887 C C . PRO A 1 260 ? 17.30589 67.30583 76.21090 1.000 93.31868 260 PRO A C 1
ATOM 1888 O O . PRO A 1 260 ? 16.21036 66.76367 76.06083 1.000 96.37537 260 PRO A O 1
ATOM 1892 N N . THR B 1 2 ? 31.85367 65.29630 95.50799 1.000 81.14322 2 THR B N 1
ATOM 1893 C CA . THR B 1 2 ? 33.00812 65.92653 96.13678 1.000 89.52507 2 THR B CA 1
ATOM 1894 C C . THR B 1 2 ? 34.29945 65.19889 95.77384 1.000 90.07565 2 THR B C 1
ATOM 1895 O O . THR B 1 2 ? 35.23698 65.79810 95.24601 1.000 92.31018 2 THR B O 1
ATOM 1899 N N . ASN B 1 3 ? 34.33615 63.90061 96.06083 1.000 87.57668 3 ASN B N 1
ATOM 1900 C CA . ASN B 1 3 ? 35.50688 63.05605 95.83372 1.000 85.65832 3 ASN B CA 1
ATOM 1901 C C . ASN B 1 3 ? 35.22318 62.16774 94.62433 1.000 81.61929 3 ASN B C 1
ATOM 1902 O O . ASN B 1 3 ? 34.84508 61.00286 94.75435 1.000 85.70492 3 ASN B O 1
ATOM 1907 N N . LEU B 1 4 ? 35.40675 62.73215 93.43711 1.000 64.35252 4 LEU B N 1
ATOM 1908 C CA . LEU B 1 4 ? 35.15498 61.98698 92.20881 1.000 50.38022 4 LEU B CA 1
ATOM 1909 C C . LEU B 1 4 ? 36.29772 61.01166 91.94177 1.000 46.57342 4 LEU B C 1
ATOM 1910 O O . LEU B 1 4 ? 37.46783 61.40140 92.01039 1.000 46.57899 4 LEU B O 1
ATOM 1915 N N . PRO B 1 5 ? 36.00024 59.75013 91.63652 1.000 41.23800 5 PRO B N 1
ATOM 1916 C CA . PRO B 1 5 ? 37.06631 58.75943 91.45173 1.000 39.81148 5 PRO B CA 1
ATOM 1917 C C . PRO B 1 5 ? 37.86685 58.99121 90.17947 1.000 34.08940 5 PRO B C 1
ATOM 1918 O O . PRO B 1 5 ? 37.37333 59.53941 89.19096 1.000 32.12385 5 PRO B O 1
ATOM 1922 N N . THR B 1 6 ? 39.12770 58.56859 90.22476 1.000 29.05497 6 THR B N 1
ATOM 1923 C CA . THR B 1 6 ? 39.98323 58.61122 89.04762 1.000 30.48800 6 THR B CA 1
ATOM 1924 C C . THR B 1 6 ? 39.51328 57.59615 88.01207 1.000 31.54986 6 THR B C 1
ATOM 1925 O O . THR B 1 6 ? 39.07949 56.49183 88.35195 1.000 29.84729 6 THR B O 1
ATOM 1929 N N . ALA B 1 7 ? 39.59010 57.98091 86.74139 1.000 25.61211 7 ALA B N 1
ATOM 1930 C CA . ALA B 1 7 ? 39.20504 57.12424 85.62920 1.000 27.14548 7 ALA B CA 1
ATOM 1931 C C . ALA B 1 7 ? 40.44776 56.72391 84.84565 1.000 26.12677 7 ALA B C 1
ATOM 1932 O O . ALA B 1 7 ? 41.23688 57.58578 84.44295 1.000 28.46590 7 ALA B O 1
ATOM 1934 N N . LEU B 1 8 ? 40.62994 55.42163 84.64767 1.000 25.85560 8 LEU B N 1
ATOM 1935 C CA . LEU B 1 8 ? 41.66962 54.90709 83.76741 1.000 25.59185 8 LEU B CA 1
ATOM 1936 C C . LEU B 1 8 ? 41.05254 54.58836 82.41339 1.000 22.32447 8 LEU B C 1
ATOM 1937 O O . LEU B 1 8 ? 40.05992 53.85728 82.33422 1.000 23.51992 8 LEU B O 1
ATOM 1942 N N . ILE B 1 9 ? 41.64556 55.13091 81.35390 1.000 25.59470 9 ILE B N 1
ATOM 1943 C CA . ILE B 1 9 ? 41.08494 55.05594 80.01046 1.000 23.32303 9 ILE B CA 1
ATOM 1944 C C . ILE B 1 9 ? 42.15076 54.50521 79.07360 1.000 24.58382 9 ILE B C 1
ATOM 1945 O O . ILE B 1 9 ? 43.21147 55.11912 78.90541 1.000 27.64850 9 ILE B O 1
ATOM 1950 N N . THR B 1 10 ? 41.87419 53.35282 78.47173 1.000 26.02695 10 THR B N 1
ATOM 1951 C CA . THR B 1 10 ? 42.75797 52.77280 77.47356 1.000 23.42300 10 THR B CA 1
ATOM 1952 C C . THR B 1 10 ? 42.40114 53.30337 76.08871 1.000 26.50981 10 THR B C 1
ATOM 1953 O O . THR B 1 10 ? 41.30368 53.81754 75.85857 1.000 27.74654 10 THR B O 1
ATOM 1957 N N . GLY B 1 11 ? 43.34390 53.16437 75.16260 1.000 28.03683 11 GLY B N 1
ATOM 1958 C CA . GLY B 1 11 ? 43.16622 53.76050 73.84237 1.000 29.71354 11 GLY B CA 1
ATOM 1959 C C . GLY B 1 11 ? 42.88858 55.24507 73.90972 1.000 29.53022 11 GLY B C 1
ATOM 1960 O O . GLY B 1 11 ? 42.08703 55.76985 73.12723 1.000 30.29617 11 GLY B O 1
ATOM 1961 N N . ALA B 1 12 ? 43.54029 55.93711 74.84105 1.000 25.93697 12 ALA B N 1
ATOM 1962 C CA . ALA B 1 12 ? 43.21624 57.32115 75.15992 1.000 32.02310 12 ALA B CA 1
ATOM 1963 C C . ALA B 1 12 ? 43.84915 58.32574 74.20881 1.000 31.17980 12 ALA B C 1
ATOM 1964 O O . ALA B 1 12 ? 43.60446 59.52781 74.35745 1.000 33.27553 12 ALA B O 1
ATOM 1966 N N . SER B 1 13 ? 44.64257 57.87394 73.23777 1.000 30.59402 13 SER B N 1
ATOM 1967 C CA . SER B 1 13 ? 45.38433 58.80334 72.39713 1.000 34.59464 13 SER B CA 1
ATOM 1968 C C . SER B 1 13 ? 44.53952 59.40989 71.28603 1.000 41.82624 13 SER B C 1
ATOM 1969 O O . SER B 1 13 ? 44.95357 60.41485 70.69983 1.000 50.10082 13 SER B O 1
ATOM 1972 N N . SER B 1 14 ? 43.37217 58.84625 70.98617 1.000 35.73582 14 SER B N 1
ATOM 1973 C CA . SER B 1 14 ? 42.55506 59.38478 69.90735 1.000 40.27724 14 SER B CA 1
ATOM 1974 C C . SER B 1 14 ? 41.13708 58.84309 70.01812 1.000 37.31259 14 SER B C 1
ATOM 1975 O O . SER B 1 14 ? 40.86417 57.89409 70.75644 1.000 35.88577 14 SER B O 1
ATOM 1978 N N . GLY B 1 15 ? 40.23736 59.47183 69.26668 1.000 37.37095 15 GLY B N 1
ATOM 1979 C CA . GLY B 1 15 ? 38.91316 58.90687 69.05866 1.000 42.79470 15 GLY B CA 1
ATOM 1980 C C . GLY B 1 15 ? 38.06945 58.88944 70.31761 1.000 36.03433 15 GLY B C 1
ATOM 1981 O O . GLY B 1 15 ? 37.95388 59.88519 71.04240 1.000 34.34428 15 GLY B O 1
ATOM 1982 N N . ILE B 1 16 ? 37.45391 57.73271 70.56678 1.000 34.33712 16 ILE B N 1
ATOM 1983 C CA . ILE B 1 16 ? 36.55619 57.57728 71.70634 1.000 31.68358 16 ILE B CA 1
ATOM 1984 C C . ILE B 1 16 ? 37.31679 57.74788 73.01547 1.000 29.86954 16 ILE B C 1
ATOM 1985 O O . ILE B 1 16 ? 36.83263 58.39700 73.95059 1.000 25.79619 16 ILE B O 1
ATOM 1990 N N . GLY B 1 17 ? 38.51704 57.16777 73.10461 1.000 31.11358 17 GLY B N 1
ATOM 1991 C CA . GLY B 1 17 ? 39.28914 57.26621 74.33466 1.000 27.91577 17 GLY B CA 1
ATOM 1992 C C . GLY B 1 17 ? 39.68260 58.69107 74.67367 1.000 30.29434 17 GLY B C 1
ATOM 1993 O O . GLY B 1 17 ? 39.61421 59.10498 75.83376 1.000 26.21284 17 GLY B O 1
ATOM 1994 N N . ALA B 1 18 ? 40.10731 59.45905 73.66784 1.000 32.74631 18 ALA B N 1
ATOM 1995 C CA . ALA B 1 18 ? 40.46132 60.85463 73.90283 1.000 31.91746 18 ALA B CA 1
ATOM 1996 C C . ALA B 1 18 ? 39.24918 61.66867 74.33539 1.000 29.63008 18 ALA B C 1
ATOM 1997 O O . ALA B 1 18 ? 39.36154 62.56570 75.17977 1.000 29.18570 18 ALA B O 1
ATOM 1999 N N . THR B 1 19 ? 38.08108 61.37490 73.76064 1.000 29.78680 19 THR B N 1
ATOM 2000 C CA . THR B 1 19 ? 36.87640 62.12219 74.10522 1.000 28.42369 19 THR B CA 1
ATOM 2001 C C . THR B 1 19 ? 36.40715 61.79928 75.51891 1.000 32.14696 19 THR B C 1
ATOM 2002 O O . THR B 1 19 ? 35.99021 62.69912 76.25761 1.000 31.98247 19 THR B O 1
ATOM 2006 N N . TYR B 1 20 ? 36.45766 60.52098 75.91041 1.000 29.76203 20 TYR B N 1
ATOM 2007 C CA . TYR B 1 20 ? 36.16010 60.15812 77.29437 1.000 29.34207 20 TYR B CA 1
ATOM 2008 C C . TYR B 1 20 ? 37.06607 60.90146 78.26816 1.000 28.10900 20 TYR B C 1
ATOM 2009 O O . TYR B 1 20 ? 36.61080 61.36557 79.32085 1.000 28.86222 20 TYR B O 1
ATOM 2018 N N . ALA B 1 21 ? 38.35705 61.00346 77.94183 1.000 25.10804 21 ALA B N 1
ATOM 2019 C CA . ALA B 1 21 ? 39.29367 61.72551 78.79614 1.000 27.96554 21 ALA B CA 1
ATOM 2020 C C . ALA B 1 21 ? 38.85459 63.17076 78.99266 1.000 31.74962 21 ALA B C 1
ATOM 2021 O O . ALA B 1 21 ? 38.78718 63.66533 80.12432 1.000 31.22067 21 ALA B O 1
ATOM 2023 N N . GLU B 1 22 ? 38.55172 63.86440 77.89344 1.000 27.09622 22 GLU B N 1
ATOM 2024 C CA . GLU B 1 22 ? 38.14793 65.26232 77.98333 1.000 33.71304 22 GLU B CA 1
ATOM 2025 C C . GLU B 1 22 ? 36.87641 65.41187 78.80991 1.000 32.65555 22 GLU B C 1
ATOM 2026 O O . GLU B 1 22 ? 36.77236 66.31669 79.64623 1.000 34.58069 22 GLU B O 1
ATOM 2032 N N . ARG B 1 23 ? 35.90000 64.52802 78.58823 1.000 31.34579 23 ARG B N 1
ATOM 2033 C CA . ARG B 1 23 ? 34.63504 64.59524 79.31679 1.000 34.13851 23 ARG B CA 1
ATOM 2034 C C . ARG B 1 23 ? 34.83758 64.39950 80.81630 1.000 33.15814 23 ARG B C 1
ATOM 2035 O O . ARG B 1 23 ? 34.33260 65.18266 81.62963 1.000 34.83431 23 ARG B O 1
ATOM 2043 N N . PHE B 1 24 ? 35.55586 63.34186 81.20484 1.000 30.62067 24 PHE B N 1
ATOM 2044 C CA . PHE B 1 24 ? 35.74019 63.07176 82.62768 1.000 31.09225 24 PHE B CA 1
ATOM 2045 C C . PHE B 1 24 ? 36.59464 64.13960 83.29517 1.000 29.45049 24 PHE B C 1
ATOM 2046 O O . PHE B 1 24 ? 36.38755 64.44780 84.47357 1.000 27.84922 24 PHE B O 1
ATOM 2054 N N . ALA B 1 25 ? 37.55607 64.70937 82.56697 1.000 30.65358 25 ALA B N 1
ATOM 2055 C CA . ALA B 1 25 ? 38.36413 65.78316 83.13256 1.000 33.16847 25 ALA B CA 1
ATOM 2056 C C . ALA B 1 25 ? 37.52268 67.02584 83.39223 1.000 33.79045 25 ALA B C 1
ATOM 2057 O O . ALA B 1 25 ? 37.68774 67.68686 84.42479 1.000 33.53983 25 ALA B O 1
ATOM 2059 N N . ARG B 1 26 ? 36.60917 67.35642 82.47191 1.000 33.68596 26 ARG B N 1
ATOM 2060 C CA . ARG B 1 26 ? 35.73760 68.50970 82.68164 1.000 35.32199 26 ARG B CA 1
ATOM 2061 C C . ARG B 1 26 ? 34.77720 68.28676 83.83993 1.000 35.42054 26 ARG B C 1
ATOM 2062 O O . ARG B 1 26 ? 34.41185 69.24344 84.53233 1.000 36.72475 26 ARG B O 1
ATOM 2070 N N . ARG B 1 27 ? 34.35762 67.03997 84.06297 1.000 35.27472 27 ARG B N 1
ATOM 2071 C CA . ARG B 1 27 ? 33.51099 66.72594 85.20570 1.000 30.31935 27 ARG B CA 1
ATOM 2072 C C . ARG B 1 27 ? 34.25600 66.84508 86.52659 1.000 34.35496 27 ARG B C 1
ATOM 2073 O O . ARG B 1 27 ? 33.61406 66.95476 87.57634 1.000 36.15561 27 ARG B O 1
ATOM 2081 N N . GLY B 1 28 ? 35.58617 66.82899 86.49849 1.000 35.67607 28 GLY B N 1
ATOM 2082 C CA . GLY B 1 28 ? 36.38926 66.91974 87.69940 1.000 39.34513 28 GLY B CA 1
ATOM 2083 C C . GLY B 1 28 ? 37.13368 65.65757 88.08416 1.000 32.98865 28 GLY B C 1
ATOM 2084 O O . GLY B 1 28 ? 37.68608 65.60155 89.18876 1.000 31.54394 28 GLY B O 1
ATOM 2085 N N . HIS B 1 29 ? 37.15899 64.64404 87.22278 1.000 30.19710 29 HIS B N 1
ATOM 2086 C CA . HIS B 1 29 ? 37.85077 63.40049 87.53092 1.000 35.16742 29 HIS B CA 1
ATOM 2087 C C . HIS B 1 29 ? 39.33148 63.51386 87.19285 1.000 32.02176 29 HIS B C 1
ATOM 2088 O O . HIS B 1 29 ? 39.69692 64.01226 86.12348 1.000 30.11382 29 HIS B O 1
ATOM 2095 N N . ASN B 1 30 ? 40.18164 63.04793 88.10306 1.000 26.74894 30 ASN B N 1
ATOM 2096 C CA . ASN B 1 30 ? 41.56405 62.77330 87.74569 1.000 29.32428 30 ASN B CA 1
ATOM 2097 C C . ASN B 1 30 ? 41.60426 61.61403 86.75338 1.000 32.74379 30 ASN B C 1
ATOM 2098 O O . ASN B 1 30 ? 40.70149 60.77441 86.71345 1.000 28.44824 30 ASN B O 1
ATOM 2103 N N . LEU B 1 31 ? 42.65164 61.57668 85.93228 1.000 29.21461 31 LEU B N 1
ATOM 2104 C CA . LEU B 1 31 ? 42.71785 60.61987 84.83710 1.000 31.12394 31 LEU B CA 1
ATOM 2105 C C . LEU B 1 31 ? 44.01940 59.83405 84.86142 1.000 29.38659 31 LEU B C 1
ATOM 2106 O O . LEU B 1 31 ? 45.05322 60.31311 85.33400 1.000 27.59006 31 LEU B O 1
ATOM 2111 N N . VAL B 1 32 ? 43.94296 58.61051 84.34473 1.000 27.32763 32 VAL B N 1
ATOM 2112 C CA . VAL B 1 32 ? 45.10314 57.80788 83.98500 1.000 25.32317 32 VAL B CA 1
ATOM 2113 C C . VAL B 1 32 ? 44.91316 57.40459 82.52938 1.000 26.76150 32 VAL B C 1
ATOM 2114 O O . VAL B 1 32 ? 44.06276 56.56041 82.22159 1.000 27.39651 32 VAL B O 1
ATOM 2118 N N . MET B 1 33 ? 45.67612 58.02162 81.63381 1.000 25.08696 33 MET B N 1
ATOM 2119 C CA . MET B 1 33 ? 45.55050 57.76547 80.20586 1.000 27.88514 33 MET B CA 1
ATOM 2120 C C . MET B 1 33 ? 46.53122 56.67828 79.78238 1.000 28.66598 33 MET B C 1
ATOM 2121 O O . MET B 1 33 ? 47.72609 56.75512 80.08940 1.000 21.99789 33 MET B O 1
ATOM 2126 N N . VAL B 1 34 ? 46.02353 55.67012 79.07571 1.000 28.90745 34 VAL B N 1
ATOM 2127 C CA . VAL B 1 34 ? 46.82166 54.53689 78.62264 1.000 27.18573 34 VAL B CA 1
ATOM 2128 C C . VAL B 1 34 ? 46.67527 54.41558 77.11357 1.000 30.43546 34 VAL B C 1
ATOM 2129 O O . VAL B 1 34 ? 45.55413 54.35805 76.59520 1.000 26.61855 34 VAL B O 1
ATOM 2133 N N . ALA B 1 35 ? 47.80626 54.37409 76.41709 1.000 30.05162 35 ALA B N 1
ATOM 2134 C CA . ALA B 1 35 ? 47.84160 54.21504 74.96975 1.000 32.66250 35 ALA B CA 1
ATOM 2135 C C . ALA B 1 35 ? 49.27883 53.91797 74.57194 1.000 35.96563 35 ALA B C 1
ATOM 2136 O O . ALA B 1 35 ? 50.19941 54.00155 75.38851 1.000 30.02160 35 ALA B O 1
ATOM 2138 N N . ARG B 1 36 ? 49.45912 53.57013 73.30088 1.000 34.33404 36 ARG B N 1
ATOM 2139 C CA . ARG B 1 36 ? 50.79159 53.34430 72.76049 1.000 39.52272 36 ARG B CA 1
ATOM 2140 C C . ARG B 1 36 ? 51.45615 54.63279 72.29474 1.000 42.54033 36 ARG B C 1
ATOM 2141 O O . ARG B 1 36 ? 52.68415 54.75434 72.38113 1.000 43.03058 36 ARG B O 1
ATOM 2149 N N . ASP B 1 37 ? 50.67462 55.59428 71.80603 1.000 36.75761 37 ASP B N 1
ATOM 2150 C CA . ASP B 1 37 ? 51.19592 56.87409 71.32487 1.000 42.20028 37 ASP B CA 1
ATOM 2151 C C . ASP B 1 37 ? 51.36453 57.81620 72.51154 1.000 41.56366 37 ASP B C 1
ATOM 2152 O O . ASP B 1 37 ? 50.43527 58.51635 72.91513 1.000 38.98672 37 ASP B O 1
ATOM 2157 N N . LYS B 1 38 ? 52.57572 57.84072 73.07520 1.000 43.48480 38 LYS B N 1
ATOM 2158 C CA . LYS B 1 38 ? 52.83525 58.70273 74.22435 1.000 37.21643 38 LYS B CA 1
ATOM 2159 C C . LYS B 1 38 ? 52.90923 60.17112 73.82260 1.000 38.70650 38 LYS B C 1
ATOM 2160 O O . LYS B 1 38 ? 52.55581 61.04814 74.61946 1.000 39.47093 38 LYS B O 1
ATOM 2166 N N . VAL B 1 39 ? 53.35748 60.45939 72.59876 1.000 38.15864 39 VAL B N 1
ATOM 2167 C CA . VAL B 1 39 ? 53.50622 61.84803 72.17034 1.000 42.06889 39 VAL B CA 1
ATOM 2168 C C . VAL B 1 39 ? 52.14317 62.51728 72.05458 1.000 39.03547 39 VAL B C 1
ATOM 2169 O O . VAL B 1 39 ? 51.92841 63.61905 72.57589 1.000 39.38392 39 VAL B O 1
ATOM 2173 N N A ARG B 1 40 ? 51.20148 61.86106 71.37303 0.632 39.18144 40 ARG B N 1
ATOM 2174 N N B ARG B 1 40 ? 51.20102 61.86670 71.36485 0.368 39.22973 40 ARG B N 1
ATOM 2175 C CA A ARG B 1 40 ? 49.85566 62.41040 71.24701 0.632 39.81507 40 ARG B CA 1
ATOM 2176 C CA B ARG B 1 40 ? 49.85437 62.41997 71.25170 0.368 39.79054 40 ARG B CA 1
ATOM 2177 C C A ARG B 1 40 ? 49.14949 62.45682 72.59688 0.632 40.15769 40 ARG B C 1
ATOM 2178 C C B ARG B 1 40 ? 49.15934 62.46639 72.60597 0.368 40.16519 40 ARG B C 1
ATOM 2179 O O A ARG B 1 40 ? 48.39420 63.39528 72.87799 0.632 40.07273 40 ARG B O 1
ATOM 2180 O O B ARG B 1 40 ? 48.41331 63.40952 72.89519 0.368 40.05249 40 ARG B O 1
ATOM 2195 N N . MET B 1 41 ? 49.38793 61.45463 73.44519 1.000 35.51395 41 MET B N 1
ATOM 2196 C CA . MET B 1 41 ? 48.78244 61.43695 74.77211 1.000 35.57997 41 MET B CA 1
ATOM 2197 C C . MET B 1 41 ? 49.25093 62.62622 75.60532 1.000 38.57307 41 MET B C 1
ATOM 2198 O O . MET B 1 41 ? 48.44384 63.29700 76.25924 1.000 35.35005 41 MET B O 1
ATOM 2203 N N . ASP B 1 42 ? 50.56059 62.89771 75.59614 1.000 34.81369 42 ASP B N 1
ATOM 2204 C CA . ASP B 1 42 ? 51.10419 64.00141 76.38518 1.000 39.29727 42 ASP B CA 1
ATOM 2205 C C . ASP B 1 42 ? 50.56571 65.34360 75.90703 1.000 40.68257 42 ASP B C 1
ATOM 2206 O O . ASP B 1 42 ? 50.32121 66.24635 76.71646 1.000 41.52948 42 ASP B O 1
ATOM 2211 N N . VAL B 1 43 ? 50.38259 65.49577 74.59364 1.000 40.74866 43 VAL B N 1
ATOM 2212 C CA . VAL B 1 43 ? 49.77100 66.71075 74.06078 1.000 41.44691 43 VAL B CA 1
ATOM 2213 C C . VAL B 1 43 ? 48.35753 66.86223 74.60623 1.000 37.46974 43 VAL B C 1
ATOM 2214 O O . VAL B 1 43 ? 47.95889 67.93510 75.07230 1.000 37.68098 43 VAL B O 1
ATOM 2218 N N . LEU B 1 44 ? 47.58237 65.78127 74.55835 1.000 35.98241 44 LEU B N 1
ATOM 2219 C CA . LEU B 1 44 ? 46.21247 65.81441 75.05430 1.000 37.12010 44 LEU B CA 1
ATOM 2220 C C . LEU B 1 44 ? 46.17403 66.06592 76.55471 1.000 39.37741 44 LEU B C 1
ATOM 2221 O O . LEU B 1 44 ? 45.39127 66.89220 77.03889 1.000 38.01685 44 LEU B O 1
ATOM 2226 N N . ALA B 1 45 ? 47.00845 65.34918 77.31002 1.000 34.16873 45 ALA B N 1
ATOM 2227 C CA . ALA B 1 45 ? 46.99640 65.49341 78.76113 1.000 36.79672 45 ALA B CA 1
ATOM 2228 C C . ALA B 1 45 ? 47.41279 66.89562 79.18349 1.000 39.78565 45 ALA B C 1
ATOM 2229 O O . ALA B 1 45 ? 46.85064 67.45965 80.12974 1.000 36.28481 45 ALA B O 1
ATOM 2231 N N . SER B 1 46 ? 48.39987 67.47293 78.49528 1.000 37.31603 46 SER B N 1
ATOM 2232 C CA . SER B 1 46 ? 48.82641 68.83060 78.81487 1.000 41.19700 46 SER B CA 1
ATOM 2233 C C . SER B 1 46 ? 47.69050 69.82207 78.60589 1.000 43.56404 46 SER B C 1
ATOM 2234 O O . SER B 1 46 ? 47.49825 70.73854 79.41362 1.000 41.29374 46 SER B O 1
ATOM 2237 N N . ARG B 1 47 ? 46.92474 69.64944 77.52644 1.000 37.07590 47 ARG B N 1
ATOM 2238 C CA . ARG B 1 47 ? 45.79226 70.53056 77.26728 1.000 42.06461 47 ARG B CA 1
ATOM 2239 C C . ARG B 1 47 ? 44.73033 70.39149 78.35035 1.000 42.88921 47 ARG B C 1
ATOM 2240 O O . ARG B 1 47 ? 44.18036 71.39224 78.82550 1.000 46.38218 47 ARG B O 1
ATOM 2248 N N . LEU B 1 48 ? 44.43678 69.15429 78.76017 1.000 36.64766 48 LEU B N 1
ATOM 2249 C CA . LEU B 1 48 ? 43.40103 68.92332 79.76224 1.000 39.24167 48 LEU B CA 1
ATOM 2250 C C . LEU B 1 48 ? 43.81652 69.42168 81.14031 1.000 41.83885 48 LEU B C 1
ATOM 2251 O O . LEU B 1 48 ? 42.96291 69.86149 81.91893 1.000 37.33831 48 LEU B O 1
ATOM 2256 N N . ARG B 1 49 ? 45.10837 69.34795 81.46900 1.000 39.06023 49 ARG B N 1
ATOM 2257 C CA . ARG B 1 49 ? 45.57067 69.91556 82.73114 1.000 41.83007 49 ARG B CA 1
ATOM 2258 C C . ARG B 1 49 ? 45.34906 71.42236 82.76013 1.000 46.58812 49 ARG B C 1
ATOM 2259 O O . ARG B 1 49 ? 44.95339 71.98124 83.78973 1.000 44.47820 49 ARG B O 1
ATOM 2267 N N . GLU B 1 50 ? 45.59335 72.09535 81.63336 1.000 51.67004 50 GLU B N 1
ATOM 2268 C CA . GLU B 1 50 ? 45.41703 73.54247 81.57594 1.000 50.97464 50 GLU B CA 1
ATOM 2269 C C . GLU B 1 50 ? 43.94547 73.92804 81.66331 1.000 56.38559 50 GLU B C 1
ATOM 2270 O O . GLU B 1 50 ? 43.60059 74.94549 82.27367 1.000 57.52177 50 GLU B O 1
ATOM 2276 N N . GLU B 1 51 ? 43.06481 73.13780 81.04793 1.000 50.69167 51 GLU B N 1
ATOM 2277 C CA . GLU B 1 51 ? 41.65012 73.49296 80.99953 1.000 49.22273 51 GLU B CA 1
ATOM 2278 C C . GLU B 1 51 ? 40.92282 73.12760 82.28882 1.000 46.32888 51 GLU B C 1
ATOM 2279 O O . GLU B 1 51 ? 40.19211 73.95013 82.85190 1.000 45.80718 51 GLU B O 1
ATOM 2285 N N . THR B 1 52 ? 41.10674 71.89742 82.76675 1.000 41.32363 52 THR B N 1
ATOM 2286 C CA . THR B 1 52 ? 40.30202 71.35934 83.85529 1.000 40.90680 52 THR B CA 1
ATOM 2287 C C . THR B 1 52 ? 41.02491 71.32131 85.19510 1.000 41.68060 52 THR B C 1
ATOM 2288 O O . THR B 1 52 ? 40.36823 71.12958 86.22460 1.000 40.32236 52 THR B O 1
ATOM 2292 N N . LYS B 1 53 ? 42.34765 71.48741 85.20453 1.000 40.64971 53 LYS B N 1
ATOM 2293 C CA . LYS B 1 53 ? 43.16820 71.51248 86.41591 1.000 40.41126 53 LYS B CA 1
ATOM 2294 C C . LYS B 1 53 ? 43.14983 70.18524 87.17538 1.000 36.65839 53 LYS B C 1
ATOM 2295 O O . LYS B 1 53 ? 43.45625 70.15143 88.37045 1.000 35.55555 53 LYS B O 1
ATOM 2301 N N . VAL B 1 54 ? 42.78608 69.08423 86.51902 1.000 36.99212 54 VAL B N 1
ATOM 2302 C CA . VAL B 1 54 ? 42.86256 67.76752 87.13950 1.000 34.67029 54 VAL B CA 1
ATOM 2303 C C . VAL B 1 54 ? 44.26131 67.19939 86.92895 1.000 33.00474 54 VAL B C 1
ATOM 2304 O O . VAL B 1 54 ? 45.02505 67.66117 86.07783 1.000 36.62048 54 VAL B O 1
ATOM 2308 N N . THR B 1 55 ? 44.60270 66.17783 87.71344 1.000 32.02908 55 THR B N 1
ATOM 2309 C CA . THR B 1 55 ? 45.86319 65.46487 87.54136 1.000 36.78196 55 THR B CA 1
ATOM 2310 C C . THR B 1 55 ? 45.68113 64.33539 86.54012 1.000 30.74898 55 THR B C 1
ATOM 2311 O O . THR B 1 55 ? 44.65792 63.64484 86.54207 1.000 29.78620 55 THR B O 1
ATOM 2315 N N . ILE B 1 56 ? 46.67344 64.16296 85.67247 1.000 31.78885 56 ILE B N 1
ATOM 2316 C CA . ILE B 1 56 ? 46.63130 63.14788 84.62959 1.000 32.85517 56 ILE B CA 1
ATOM 2317 C C . ILE B 1 56 ? 47.96356 62.41520 84.61894 1.000 32.05233 56 ILE B C 1
ATOM 2318 O O . ILE B 1 56 ? 49.01019 63.02848 84.37558 1.000 31.35633 56 ILE B O 1
ATOM 2323 N N . ASP B 1 57 ? 47.92987 61.11624 84.89954 1.000 30.94587 57 ASP B N 1
ATOM 2324 C CA . ASP B 1 57 ? 49.08282 60.25913 84.67390 1.000 35.42512 57 ASP B CA 1
ATOM 2325 C C . ASP B 1 57 ? 48.96217 59.62434 83.29662 1.000 32.01922 57 ASP B C 1
ATOM 2326 O O . ASP B 1 57 ? 47.88681 59.16403 82.90319 1.000 30.27017 57 ASP B O 1
ATOM 2331 N N . VAL B 1 58 ? 50.07191 59.60504 82.56781 1.000 32.18577 58 VAL B N 1
ATOM 2332 C CA . VAL B 1 58 ? 50.13089 59.05229 81.22065 1.000 30.37663 58 VAL B CA 1
ATOM 2333 C C . VAL B 1 58 ? 50.98355 57.79467 81.27510 1.000 33.86440 58 VAL B C 1
ATOM 2334 O O . VAL B 1 58 ? 52.13531 57.83513 81.72582 1.000 37.66547 58 VAL B O 1
ATOM 2338 N N . ILE B 1 59 ? 50.42075 56.68092 80.82015 1.000 33.75236 59 ILE B N 1
ATOM 2339 C CA . ILE B 1 59 ? 51.10962 55.39771 80.79533 1.000 34.60215 59 ILE B CA 1
ATOM 2340 C C . ILE B 1 59 ? 51.21278 54.95990 79.34224 1.000 33.56205 59 ILE B C 1
ATOM 2341 O O . ILE B 1 59 ? 50.19911 54.62810 78.71298 1.000 29.43210 59 ILE B O 1
ATOM 2346 N N . GLN B 1 60 ? 52.43086 54.95284 78.80833 1.000 30.98850 60 GLN B N 1
ATOM 2347 C CA . GLN B 1 60 ? 52.67145 54.39545 77.48514 1.000 33.53396 60 GLN B CA 1
ATOM 2348 C C . GLN B 1 60 ? 52.69615 52.87868 77.60153 1.000 31.77674 60 GLN B C 1
ATOM 2349 O O . GLN B 1 60 ? 53.48775 52.32211 78.36939 1.000 35.80850 60 GLN B O 1
ATOM 2355 N N . ALA B 1 61 ? 51.82139 52.21185 76.85667 1.000 32.06991 61 ALA B N 1
ATOM 2356 C CA . ALA B 1 61 ? 51.67699 50.77176 76.98734 1.000 36.10947 61 ALA B CA 1
ATOM 2357 C C . ALA B 1 61 ? 51.10678 50.20146 75.69864 1.000 39.56559 61 ALA B C 1
ATOM 2358 O O . ALA B 1 61 ? 50.17232 50.76550 75.12255 1.000 34.87581 61 ALA B O 1
ATOM 2360 N N . ASP B 1 62 ? 51.68452 49.09067 75.25135 1.000 39.08570 62 ASP B N 1
ATOM 2361 C CA . ASP B 1 62 ? 51.13729 48.29772 74.15337 1.000 38.54963 62 ASP B CA 1
ATOM 2362 C C . ASP B 1 62 ? 50.41477 47.11881 74.79573 1.000 35.10248 62 ASP B C 1
ATOM 2363 O O . ASP B 1 62 ? 51.04707 46.16206 75.24908 1.000 36.72671 62 ASP B O 1
ATOM 2368 N N . LEU B 1 63 ? 49.08365 47.19544 74.84514 1.000 33.21877 63 LEU B N 1
ATOM 2369 C CA . LEU B 1 63 ? 48.29817 46.19940 75.56633 1.000 36.04035 63 LEU B CA 1
ATOM 2370 C C . LEU B 1 63 ? 48.27025 44.83733 74.88350 1.000 35.78075 63 LEU B C 1
ATOM 2371 O O . LEU B 1 63 ? 47.63470 43.91960 75.41458 1.000 36.16523 63 LEU B O 1
ATOM 2376 N N . THR B 1 64 ? 48.92565 44.67338 73.73735 1.000 35.79626 64 THR B N 1
ATOM 2377 C CA . THR B 1 64 ? 49.15600 43.34852 73.17832 1.000 39.02682 64 THR B CA 1
ATOM 2378 C C . THR B 1 64 ? 50.40145 42.68725 73.75044 1.000 41.26731 64 THR B C 1
ATOM 2379 O O . THR B 1 64 ? 50.67067 41.52456 73.43279 1.000 44.43129 64 THR B O 1
ATOM 2383 N N . GLN B 1 65 ? 51.15804 43.39452 74.58458 1.000 37.72599 65 GLN B N 1
ATOM 2384 C CA . GLN B 1 65 ? 52.38518 42.87641 75.16865 1.000 36.69690 65 GLN B CA 1
ATOM 2385 C C . GLN B 1 65 ? 52.14530 42.47763 76.61838 1.000 39.85322 65 GLN B C 1
ATOM 2386 O O . GLN B 1 65 ? 51.44593 43.17488 77.35905 1.000 37.17740 65 GLN B O 1
ATOM 2392 N N . GLN B 1 66 ? 52.74116 41.35300 77.01916 1.000 42.39035 66 GLN B N 1
ATOM 2393 C CA . GLN B 1 66 ? 52.52055 40.83288 78.36446 1.000 43.50924 66 GLN B CA 1
ATOM 2394 C C . GLN B 1 66 ? 53.09085 41.76682 79.42619 1.000 42.95150 66 GLN B C 1
ATOM 2395 O O . GLN B 1 66 ? 52.47046 41.96983 80.47723 1.000 35.22349 66 GLN B O 1
ATOM 2401 N N . LYS B 1 67 ? 54.27098 42.34003 79.17461 1.000 34.41212 67 LYS B N 1
ATOM 2402 C CA . LYS B 1 67 ? 54.88051 43.23582 80.15330 1.000 40.10798 67 LYS B CA 1
ATOM 2403 C C . LYS B 1 67 ? 54.03884 44.49110 80.35241 1.000 38.70083 67 LYS B C 1
ATOM 2404 O O . LYS B 1 67 ? 53.74598 44.88107 81.48850 1.000 40.49656 67 LYS B O 1
ATOM 2410 N N . ASP B 1 68 ? 53.64002 45.13936 79.25418 1.000 34.82147 68 ASP B N 1
ATOM 2411 C CA . ASP B 1 68 ? 52.84339 46.35859 79.36541 1.000 38.38732 68 ASP B CA 1
ATOM 2412 C C . ASP B 1 68 ? 51.48441 46.07597 79.99240 1.000 38.12822 68 ASP B C 1
ATOM 2413 O O . ASP B 1 68 ? 51.01468 46.83792 80.84658 1.000 36.04605 68 ASP B O 1
ATOM 2418 N N . LEU B 1 69 ? 50.83561 44.98625 79.57707 1.000 35.83521 69 LEU B N 1
ATOM 2419 C CA . LEU B 1 69 ? 49.53264 44.64364 80.13670 1.000 33.56938 69 LEU B CA 1
ATOM 2420 C C . LEU B 1 69 ? 49.63115 44.37279 81.63373 1.000 34.73517 69 LEU B C 1
ATOM 2421 O O . LEU B 1 69 ? 48.74164 44.75913 82.40092 1.000 31.77898 69 LEU B O 1
ATOM 2426 N N . ALA B 1 70 ? 50.70873 43.71315 82.06914 1.000 33.76456 70 ALA B N 1
ATOM 2427 C CA . ALA B 1 70 ? 50.88692 43.45062 83.49343 1.000 36.14013 70 ALA B CA 1
ATOM 2428 C C . ALA B 1 70 ? 51.07986 44.73583 84.28749 1.000 33.12034 70 ALA B C 1
ATOM 2429 O O . ALA B 1 70 ? 50.65001 44.81661 85.44397 1.000 34.35834 70 ALA B O 1
ATOM 2431 N N . GLU B 1 71 ? 51.72323 45.74470 83.69546 1.000 35.32377 71 GLU B N 1
ATOM 2432 C CA . GLU B 1 71 ? 51.89518 47.01402 84.39605 1.000 35.87930 71 GLU B CA 1
ATOM 2433 C C . GLU B 1 71 ? 50.56060 47.72584 84.58529 1.000 33.65931 71 GLU B C 1
ATOM 2434 O O . GLU B 1 71 ? 50.30563 48.30426 85.64801 1.000 36.38276 71 GLU B O 1
ATOM 2440 N N . VAL B 1 72 ? 49.69826 47.69917 83.56672 1.000 29.90124 72 VAL B N 1
ATOM 2441 C CA . VAL B 1 72 ? 48.39369 48.34207 83.69000 1.000 31.23373 72 VAL B CA 1
ATOM 2442 C C . VAL B 1 72 ? 47.5093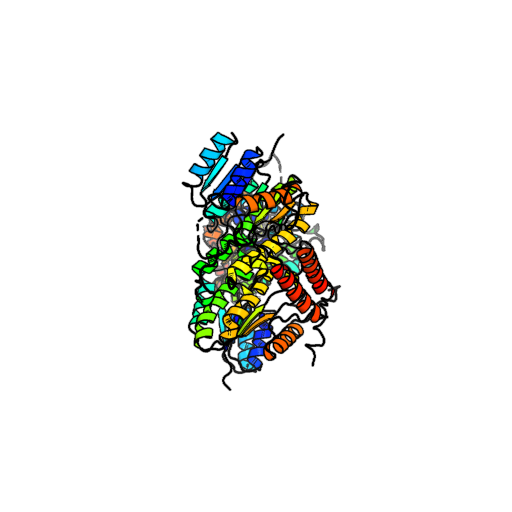5 47.56481 84.65780 1.000 30.32601 72 VAL B C 1
ATOM 2443 O O . VAL B 1 72 ? 46.74325 48.15430 85.43025 1.000 29.95976 72 VAL B O 1
ATOM 2447 N N . GLU B 1 73 ? 47.59807 46.23199 84.63081 1.000 30.42324 73 GLU B N 1
ATOM 2448 C CA . GLU B 1 73 ? 46.90541 45.41923 85.62557 1.000 31.44475 73 GLU B CA 1
ATOM 2449 C C . GLU B 1 73 ? 47.32849 45.81151 87.03571 1.000 30.39745 73 GLU B C 1
ATOM 2450 O O . GLU B 1 73 ? 46.48782 45.99111 87.92369 1.000 27.45218 73 GLU B O 1
ATOM 2456 N N . THR B 1 74 ? 48.63762 45.95063 87.25609 1.000 33.23981 74 THR B N 1
ATOM 2457 C CA . THR B 1 74 ? 49.13633 46.32626 88.57466 1.000 36.10392 74 THR B CA 1
ATOM 2458 C C . THR B 1 74 ? 48.62381 47.70003 88.98675 1.000 37.10848 74 THR B C 1
ATOM 2459 O O . THR B 1 74 ? 48.23032 47.90347 90.14166 1.000 36.61171 74 THR B O 1
ATOM 2463 N N . ARG B 1 75 ? 48.61562 48.65478 88.05212 1.000 31.45856 75 ARG B N 1
ATOM 2464 C CA . ARG B 1 75 ? 48.08086 49.97941 88.35118 1.000 29.72861 75 ARG B CA 1
ATOM 2465 C C . ARG B 1 75 ? 46.60845 49.90350 88.73589 1.000 32.59443 75 ARG B C 1
ATOM 2466 O O . ARG B 1 75 ? 46.17315 50.55396 89.69247 1.000 30.70230 75 ARG B O 1
ATOM 2474 N N . LEU B 1 76 ? 45.82702 49.10757 88.00616 1.000 25.48042 76 LEU B N 1
ATOM 2475 C CA . LEU B 1 76 ? 44.40607 48.98593 88.31348 1.000 31.24574 76 LEU B CA 1
ATOM 2476 C C . LEU B 1 76 ? 44.17887 48.28654 89.64955 1.000 32.44187 76 LEU B C 1
ATOM 2477 O O . LEU B 1 76 ? 43.23651 48.61943 90.37664 1.000 29.90591 76 LEU B O 1
ATOM 2482 N N . ARG B 1 77 ? 45.02731 47.31379 89.99032 1.000 33.87038 77 ARG B N 1
ATOM 2483 C CA . ARG B 1 77 ? 44.84803 46.58823 91.24479 1.000 36.38634 77 ARG B CA 1
ATOM 2484 C C . ARG B 1 77 ? 45.23534 47.44092 92.44763 1.000 37.16651 77 ARG B C 1
ATOM 2485 O O . ARG B 1 77 ? 44.53968 47.43164 93.46963 1.000 36.20124 77 ARG B O 1
ATOM 2493 N N . GLU B 1 78 ? 46.33770 48.18283 92.34633 1.000 38.49102 78 GLU B N 1
ATOM 2494 C CA . GLU B 1 78 ? 46.94216 48.84082 93.49922 1.000 37.64510 78 GLU B CA 1
ATOM 2495 C C . GLU B 1 78 ? 46.52036 50.29314 93.68774 1.000 37.15377 78 GLU B C 1
ATOM 2496 O O . GLU B 1 78 ? 46.55140 50.78616 94.81992 1.000 37.83544 78 GLU B O 1
ATOM 2502 N N . ASP B 1 79 ? 46.14308 50.99799 92.62322 1.000 34.87917 79 ASP B N 1
ATOM 2503 C CA . ASP B 1 79 ? 45.75958 52.40708 92.72872 1.000 35.64158 79 ASP B CA 1
ATOM 2504 C C . ASP B 1 79 ? 44.31742 52.48473 93.21605 1.000 36.06423 79 ASP B C 1
ATOM 2505 O O . ASP B 1 79 ? 43.37464 52.38939 92.42664 1.000 30.85795 79 ASP B O 1
ATOM 2510 N N . THR B 1 80 ? 44.14128 52.67754 94.52566 1.000 31.21462 80 THR B N 1
ATOM 2511 C CA . THR B 1 80 ? 42.80449 52.71955 95.10779 1.000 33.64396 80 THR B CA 1
ATOM 2512 C C . THR B 1 80 ? 42.00300 53.94455 94.68588 1.000 33.96463 80 THR B C 1
ATOM 2513 O O . THR B 1 80 ? 40.78921 53.97231 94.91619 1.000 37.50479 80 THR B O 1
ATOM 2517 N N . SER B 1 81 ? 42.63731 54.95043 94.08073 1.000 31.58198 81 SER B N 1
ATOM 2518 C CA . SER B 1 81 ? 41.90033 56.11665 93.60979 1.000 32.29161 81 SER B CA 1
ATOM 2519 C C . SER B 1 81 ? 41.12604 55.84661 92.32549 1.000 31.23460 81 SER B C 1
ATOM 2520 O O . SER B 1 81 ? 40.20064 56.60175 92.00651 1.000 32.38636 81 SER B O 1
ATOM 2523 N N . ILE B 1 82 ? 41.47553 54.79844 91.58594 1.000 28.75962 82 ILE B N 1
ATOM 2524 C CA . ILE B 1 82 ? 40.80169 54.49100 90.32727 1.000 32.81505 82 ILE B CA 1
ATOM 2525 C C . ILE B 1 82 ? 39.46820 53.81844 90.62982 1.000 29.84421 82 ILE B C 1
ATOM 2526 O O . ILE B 1 82 ? 39.42968 52.71945 91.19233 1.000 29.30647 82 ILE B O 1
ATOM 2531 N N . GLY B 1 83 ? 38.37293 54.47257 90.24980 1.000 29.43641 83 GLY B N 1
ATOM 2532 C CA . GLY B 1 83 ? 37.05242 53.90729 90.45198 1.000 31.28209 83 GLY B CA 1
ATOM 2533 C C . GLY B 1 83 ? 36.26636 53.70820 89.17126 1.000 27.35289 83 GLY B C 1
ATOM 2534 O O . GLY B 1 83 ? 35.11347 53.26527 89.20361 1.000 23.85546 83 GLY B O 1
ATOM 2535 N N . ILE B 1 84 ? 36.88026 54.03026 88.03493 1.000 28.55472 84 ILE B N 1
ATOM 2536 C CA . ILE B 1 84 ? 36.24504 53.90813 86.72654 1.000 24.41237 84 ILE B CA 1
ATOM 2537 C C . ILE B 1 84 ? 37.26201 53.32423 85.75768 1.000 23.78239 84 ILE B C 1
ATOM 2538 O O . ILE B 1 84 ? 38.39167 53.81668 85.66722 1.000 26.66260 84 ILE B O 1
ATOM 2543 N N . LEU B 1 85 ? 36.86551 52.27718 85.03682 1.000 23.55593 85 LEU B N 1
ATOM 2544 C CA . LEU B 1 85 ? 37.68300 51.67941 83.98646 1.000 24.01048 85 LEU B CA 1
ATOM 2545 C C . LEU B 1 85 ? 36.95157 51.81175 82.65831 1.000 22.95725 85 LEU B C 1
ATOM 2546 O O . LEU B 1 85 ? 35.82923 51.31607 82.51336 1.000 21.93466 85 LEU B O 1
ATOM 2551 N N . ILE B 1 86 ? 37.58495 52.47476 81.69531 1.000 23.09727 86 ILE B N 1
ATOM 2552 C CA . ILE B 1 86 ? 37.05282 52.60390 80.34355 1.000 21.61480 86 ILE B CA 1
ATOM 2553 C C . ILE B 1 86 ? 37.84759 51.64450 79.46252 1.000 22.45726 86 ILE B C 1
ATOM 2554 O O . ILE B 1 86 ? 38.95358 51.96119 79.01612 1.000 24.20939 86 ILE B O 1
ATOM 2559 N N . ASN B 1 87 ? 37.28907 50.45761 79.21996 1.000 21.71278 87 ASN B N 1
ATOM 2560 C CA . ASN B 1 87 ? 37.91316 49.45359 78.35581 1.000 23.62167 87 ASN B CA 1
ATOM 2561 C C . ASN B 1 87 ? 37.66778 49.84992 76.90270 1.000 25.37895 87 ASN B C 1
ATOM 2562 O O . ASN B 1 87 ? 36.76851 49.34656 76.22372 1.000 26.19116 87 ASN B O 1
ATOM 2567 N N . ASN B 1 88 ? 38.49705 50.76885 76.41357 1.000 25.62461 88 ASN B N 1
ATOM 2568 C CA . ASN B 1 88 ? 38.29832 51.34759 75.09199 1.000 26.66124 88 ASN B CA 1
ATOM 2569 C C . ASN B 1 88 ? 39.30272 50.87966 74.05070 1.000 31.61848 88 ASN B C 1
ATOM 2570 O O . ASN B 1 88 ? 38.97325 50.87764 72.86171 1.000 39.99165 88 ASN B O 1
ATOM 2575 N N . ALA B 1 89 ? 40.51033 50.48782 74.45990 1.000 24.52752 89 ALA B N 1
ATOM 2576 C CA . ALA B 1 89 ? 41.53411 50.07001 73.50746 1.000 34.21184 89 ALA B CA 1
ATOM 2577 C C . ALA B 1 89 ? 41.00787 48.97372 72.58948 1.000 34.22120 89 ALA B C 1
ATOM 2578 O O . ALA B 1 89 ? 40.39517 48.00207 73.04096 1.000 31.56181 89 ALA B O 1
ATOM 2580 N N . GLY B 1 90 ? 41.23496 49.14729 71.29675 1.000 34.37464 90 GLY B N 1
ATOM 2581 C CA . GLY B 1 90 ? 40.73770 48.19922 70.32268 1.000 32.62318 90 GLY B CA 1
ATOM 2582 C C . GLY B 1 90 ? 41.20290 48.58571 68.93753 1.000 32.21524 90 GLY B C 1
ATOM 2583 O O . GLY B 1 90 ? 41.58281 49.73327 68.68072 1.000 39.76953 90 GLY B O 1
ATOM 2584 N N . MET B 1 91 ? 41.15875 47.60258 68.04438 1.000 34.51453 91 MET B N 1
ATOM 2585 C CA . MET B 1 91 ? 41.55959 47.80440 66.66218 1.000 37.13301 91 MET B CA 1
ATOM 2586 C C . MET B 1 91 ? 40.56717 47.09801 65.75353 1.000 33.72623 91 MET B C 1
ATOM 2587 O O . MET B 1 91 ? 39.85393 46.18112 66.16920 1.000 32.21144 91 MET B O 1
ATOM 2592 N N . GLY B 1 92 ? 40.52878 47.54230 64.49843 1.000 37.03883 92 GLY B N 1
ATOM 2593 C CA . GLY B 1 92 ? 39.64715 46.96001 63.51294 1.000 35.41676 92 GLY B CA 1
ATOM 2594 C C . GLY B 1 92 ? 40.33479 45.87632 62.70644 1.000 36.62429 92 GLY B C 1
ATOM 2595 O O . GLY B 1 92 ? 41.52275 45.59416 62.86080 1.000 37.38390 92 GLY B O 1
ATOM 2596 N N . GLN B 1 93 ? 39.55541 45.26059 61.82508 1.000 37.63607 93 GLN B N 1
ATOM 2597 C CA . GLN B 1 93 ? 40.04852 44.22670 60.92757 1.000 36.21114 93 GLN B CA 1
ATOM 2598 C C . GLN B 1 93 ? 40.22896 44.81806 59.53654 1.000 44.45135 93 GLN B C 1
ATOM 2599 O O . GLN B 1 93 ? 39.34889 45.52979 59.04055 1.000 41.87518 93 GLN B O 1
ATOM 2605 N N . SER B 1 94 ? 41.36822 44.52757 58.91428 1.000 43.47917 94 SER B N 1
ATOM 2606 C CA . SER B 1 94 ? 41.69140 45.03299 57.58457 1.000 49.89274 94 SER B CA 1
ATOM 2607 C C . SER B 1 94 ? 41.64149 43.87292 56.59772 1.000 45.77465 94 SER B C 1
ATOM 2608 O O . SER B 1 94 ? 42.52254 43.00511 56.60328 1.000 38.98659 94 SER B O 1
ATOM 2611 N N . GLY B 1 95 ? 40.60906 43.85898 55.75948 1.000 41.10182 95 GLY B N 1
ATOM 2612 C CA . GLY B 1 95 ? 40.48688 42.88317 54.69435 1.000 44.85301 95 GLY B CA 1
ATOM 2613 C C . GLY B 1 95 ? 39.58941 41.71940 55.06779 1.000 40.07719 95 GLY B C 1
ATOM 2614 O O . GLY B 1 95 ? 39.06642 41.61099 56.18139 1.000 41.75809 95 GLY B O 1
ATOM 2615 N N . ALA B 1 96 ? 39.41428 40.83542 54.08901 1.000 38.37152 96 ALA B N 1
ATOM 2616 C CA . ALA B 1 96 ? 38.59561 39.64796 54.26025 1.000 35.00205 96 ALA B CA 1
ATOM 2617 C C . ALA B 1 96 ? 39.31646 38.63069 55.14207 1.000 37.21816 96 ALA B C 1
ATOM 2618 O O . ALA B 1 96 ? 40.48836 38.78835 55.49700 1.000 39.36641 96 ALA B O 1
ATOM 2620 N N . PHE B 1 97 ? 38.59132 37.56907 55.49976 1.000 34.92459 97 PHE B N 1
ATOM 2621 C CA . PHE B 1 97 ? 39.15805 36.55660 56.38472 1.000 35.27144 97 PHE B CA 1
ATOM 2622 C C . PHE B 1 97 ? 40.36761 35.87630 55.75381 1.000 35.85388 97 PHE B C 1
ATOM 2623 O O . PHE B 1 97 ? 41.37462 35.63779 56.43032 1.000 35.79911 97 PHE B O 1
ATOM 2631 N N . VAL B 1 98 ? 40.29201 35.55609 54.45842 1.000 35.44739 98 VAL B N 1
ATOM 2632 C CA . VAL B 1 98 ? 41.39553 34.87037 53.79394 1.000 34.16832 98 VAL B CA 1
ATOM 2633 C C . VAL B 1 98 ? 42.63723 35.73664 53.66193 1.000 44.42147 98 VAL B C 1
ATOM 2634 O O . VAL B 1 98 ? 43.70875 35.21625 53.32965 1.000 45.46799 98 VAL B O 1
ATOM 2638 N N . GLN B 1 99 ? 42.52456 37.04143 53.90302 1.000 40.23336 99 GLN B N 1
ATOM 2639 C CA . GLN B 1 99 ? 43.67591 37.93298 53.89842 1.000 40.48347 99 GLN B CA 1
ATOM 2640 C C . GLN B 1 99 ? 44.29726 38.10324 55.27728 1.000 44.74559 99 GLN B C 1
ATOM 2641 O O . GLN B 1 99 ? 45.27330 38.84789 55.41157 1.000 50.24025 99 GLN B O 1
ATOM 2647 N N . GLN B 1 100 ? 43.76755 37.43560 56.29735 1.000 41.20660 100 GLN B N 1
ATOM 2648 C CA . GLN B 1 100 ? 44.28719 37.61584 57.64118 1.000 39.75737 100 GLN B CA 1
ATOM 2649 C C . GLN B 1 100 ? 45.54659 36.78151 57.84921 1.000 46.66305 100 GLN B C 1
ATOM 2650 O O . GLN B 1 100 ? 45.79845 35.79396 57.15322 1.000 49.20123 100 GLN B O 1
ATOM 2656 N N . ASN B 1 101 ? 46.33832 37.19801 58.83171 1.000 47.69750 101 ASN B N 1
ATOM 2657 C CA . ASN B 1 101 ? 47.61183 36.58125 59.16095 1.000 53.10841 101 ASN B CA 1
ATOM 2658 C C . ASN B 1 101 ? 47.53879 35.98888 60.56125 1.000 43.20604 101 ASN B C 1
ATOM 2659 O O . ASN B 1 101 ? 46.69901 36.37710 61.37605 1.000 40.55652 101 ASN B O 1
ATOM 2664 N N . ALA B 1 102 ? 48.43552 35.04059 60.83964 1.000 39.84533 102 ALA B N 1
ATOM 2665 C CA . ALA B 1 102 ? 48.57167 34.55357 62.20776 1.000 39.54052 102 ALA B CA 1
ATOM 2666 C C . ALA B 1 102 ? 48.95755 35.69018 63.14490 1.000 41.80308 102 ALA B C 1
ATOM 2667 O O . ALA B 1 102 ? 48.46542 35.76964 64.27749 1.000 34.81122 102 ALA B O 1
ATOM 2669 N N . GLN B 1 103 ? 49.84242 36.57904 62.68540 1.000 38.85828 103 GLN B N 1
ATOM 2670 C CA . GLN B 1 103 ? 50.20797 37.75383 63.47010 1.000 41.69076 103 GLN B CA 1
ATOM 2671 C C . GLN B 1 103 ? 49.01887 38.69111 63.65195 1.000 36.59327 103 GLN B C 1
ATOM 2672 O O . GLN B 1 103 ? 48.76933 39.18511 64.75788 1.000 35.18799 103 GLN B O 1
ATOM 2678 N N . SER B 1 104 ? 48.27412 38.95185 62.57287 1.000 36.56155 104 SER B N 1
ATOM 2679 C CA . SER B 1 104 ? 47.14308 39.87299 62.65797 1.000 37.32360 104 SER B CA 1
ATOM 2680 C C . SER B 1 104 ? 46.02652 39.31050 63.53034 1.000 35.70801 104 SER B C 1
ATOM 2681 O O . SER B 1 104 ? 45.39376 40.05283 64.29124 1.000 32.65873 104 SER B O 1
ATOM 2684 N N . ILE B 1 105 ? 45.76607 38.00429 63.43230 1.000 30.48561 105 ILE B N 1
ATOM 2685 C CA . ILE B 1 105 ? 44.71592 37.39447 64.24498 1.000 33.88260 105 ILE B CA 1
ATOM 2686 C C . ILE B 1 105 ? 45.07806 37.45869 65.72190 1.000 33.15136 105 ILE B C 1
ATOM 2687 O O . ILE B 1 105 ? 44.23241 37.77169 66.56937 1.000 32.26076 105 ILE B O 1
ATOM 2692 N N . ASP B 1 106 ? 46.33677 37.15889 66.05292 1.000 30.50954 106 ASP B N 1
ATOM 2693 C CA . 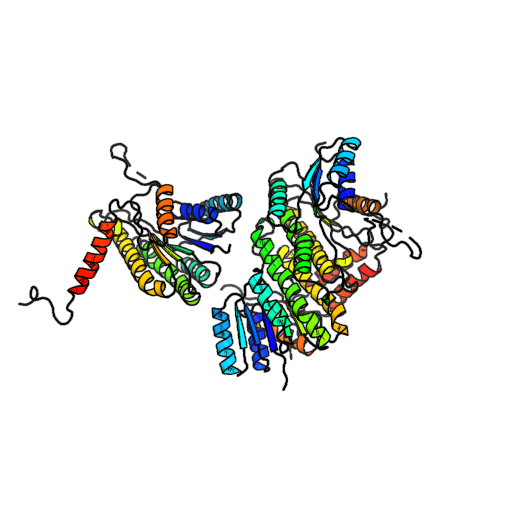ASP B 1 106 ? 46.78716 37.23227 67.44016 1.000 32.13881 106 ASP B CA 1
ATOM 2694 C C . ASP B 1 106 ? 46.54704 38.61718 68.02681 1.000 31.58382 106 ASP B C 1
ATOM 2695 O O . ASP B 1 106 ? 45.96843 38.75144 69.11073 1.000 26.23196 106 ASP B O 1
ATOM 2700 N N . ARG B 1 107 ? 46.98013 39.66243 67.31566 1.000 30.82173 107 ARG B N 1
ATOM 2701 C CA . ARG B 1 107 ? 46.85467 41.02099 67.83524 1.000 32.59792 107 ARG B CA 1
ATOM 2702 C C . ARG B 1 107 ? 45.39530 41.44460 67.94836 1.000 30.04307 107 ARG B C 1
ATOM 2703 O O . ARG B 1 107 ? 45.00969 42.10637 68.91937 1.000 30.43468 107 ARG B O 1
ATOM 2711 N N . LEU B 1 108 ? 44.57044 41.07580 66.96692 1.000 29.57128 108 LEU B N 1
ATOM 2712 C CA . LEU B 1 108 ? 43.16416 41.46859 66.99079 1.000 29.32237 108 LEU B CA 1
ATOM 2713 C C . LEU B 1 108 ? 42.43778 40.85497 68.18388 1.000 30.64974 108 LEU B C 1
ATOM 2714 O O . LEU B 1 108 ? 41.69318 41.54092 68.89443 1.000 28.06717 108 LEU B O 1
ATOM 2719 N N . VAL B 1 109 ? 42.63459 39.55633 68.41443 1.000 28.88409 109 VAL B N 1
ATOM 2720 C CA . VAL B 1 109 ? 42.02451 38.91519 69.57480 1.000 26.90359 109 VAL B CA 1
ATOM 2721 C C . VAL B 1 109 ? 42.62683 39.45396 70.86659 1.000 26.74547 109 VAL B C 1
ATOM 2722 O O . VAL B 1 109 ? 41.90573 39.75555 71.82474 1.000 24.14419 109 VAL B O 1
ATOM 2726 N N . MET B 1 110 ? 43.95303 39.59904 70.90748 1.000 23.93479 110 MET B N 1
ATOM 2727 C CA . MET B 1 110 ? 44.62353 40.01094 72.13784 1.000 29.81350 110 MET B CA 1
ATOM 2728 C C . MET B 1 110 ? 44.14644 41.38466 72.59640 1.000 29.24177 110 MET B C 1
ATOM 2729 O O . MET B 1 110 ? 43.81014 41.57933 73.77124 1.000 28.95868 110 MET B O 1
ATOM 2734 N N . LEU B 1 111 ? 44.09664 42.34937 71.67489 1.000 27.35826 111 LEU B N 1
ATOM 2735 C CA . LEU B 1 111 ? 43.76387 43.71841 72.05750 1.000 27.18624 111 LEU B CA 1
ATOM 2736 C C . LEU B 1 111 ? 42.27830 43.88244 72.36026 1.000 28.21450 111 LEU B C 1
ATOM 2737 O O . LEU B 1 111 ? 41.90974 44.59699 73.29964 1.000 25.24782 111 LEU B O 1
ATOM 2742 N N . ASN B 1 112 ? 41.40942 43.23984 71.58079 1.000 23.47555 112 ASN B N 1
ATOM 2743 C CA . ASN B 1 112 ? 39.97568 43.46033 71.71411 1.000 24.34155 112 ASN B CA 1
ATOM 2744 C C . ASN B 1 112 ? 39.30810 42.52872 72.71424 1.000 22.41022 112 ASN B C 1
ATOM 2745 O O . ASN B 1 112 ? 38.15953 42.77911 73.09267 1.000 21.74639 112 ASN B O 1
ATOM 2750 N N . THR B 1 113 ? 39.98342 41.46520 73.14294 1.000 22.45009 113 THR B N 1
ATOM 2751 C CA . THR B 1 113 ? 39.33445 40.44579 73.95715 1.000 22.93255 113 THR B CA 1
ATOM 2752 C C . THR B 1 113 ? 40.14214 40.11282 75.20648 1.000 24.39944 113 THR B C 1
ATOM 2753 O O . THR B 1 113 ? 39.63617 40.23044 76.32796 1.000 24.68746 113 THR B O 1
ATOM 2757 N N . THR B 1 114 ? 41.39639 39.69537 75.02543 1.000 24.03685 114 THR B N 1
ATOM 2758 C CA . THR B 1 114 ? 42.20907 39.27913 76.16401 1.000 24.08365 114 THR B CA 1
ATOM 2759 C C . THR B 1 114 ? 42.52653 40.45782 77.07580 1.000 24.89926 114 THR B C 1
ATOM 2760 O O . THR B 1 114 ? 42.35409 40.37471 78.29830 1.000 23.14644 114 THR B O 1
ATOM 2764 N N . ALA B 1 115 ? 43.00744 41.55924 76.49939 1.000 23.73505 115 ALA B N 1
ATOM 2765 C CA . ALA B 1 115 ? 43.36162 42.72403 77.30890 1.000 25.40151 115 ALA B CA 1
ATOM 2766 C C . ALA B 1 115 ? 42.18008 43.28584 78.09107 1.000 22.11827 115 ALA B C 1
ATOM 2767 O O . ALA B 1 115 ? 42.31457 43.46412 79.31438 1.000 23.34996 115 ALA B O 1
ATOM 2769 N N . PRO B 1 116 ? 41.01622 43.57283 77.48878 1.000 25.24211 116 PRO B N 1
ATOM 2770 C CA . PRO B 1 116 ? 39.91371 44.12354 78.29460 1.000 21.78359 116 PRO B CA 1
ATOM 2771 C C . PRO B 1 116 ? 39.42841 43.17143 79.37046 1.000 26.24470 116 PRO B C 1
ATOM 2772 O O . PRO B 1 116 ? 39.03740 43.62418 80.45468 1.000 21.59421 116 PRO B O 1
ATOM 2776 N N . THR B 1 117 ? 39.44240 41.86233 79.10173 1.000 21.07563 117 THR B N 1
ATOM 2777 C CA . THR B 1 117 ? 39.06104 40.89195 80.12318 1.000 22.53010 117 THR B CA 1
ATOM 2778 C C . THR B 1 117 ? 40.03885 40.91565 81.29215 1.000 22.10505 117 THR B C 1
ATOM 2779 O O . THR B 1 117 ? 39.62635 40.88387 82.45742 1.000 24.21667 117 THR B O 1
ATOM 2783 N N . ARG B 1 118 ? 41.34014 40.98656 81.00086 1.000 22.07290 118 ARG B N 1
ATOM 2784 C CA . ARG B 1 118 ? 42.33323 41.00076 82.06835 1.000 23.48196 118 ARG B CA 1
ATOM 2785 C C . ARG B 1 118 ? 42.28163 42.30556 82.85388 1.000 23.26301 118 ARG B C 1
ATOM 2786 O O . ARG B 1 118 ? 42.45453 42.30518 84.07727 1.000 22.15567 118 ARG B O 1
ATOM 2794 N N . LEU B 1 119 ? 42.03720 43.42657 82.17197 1.000 20.57483 119 LEU B N 1
ATOM 2795 C CA . LEU B 1 119 ? 41.93577 44.70357 82.87237 1.000 27.53608 119 LEU B CA 1
ATOM 2796 C C . LEU B 1 119 ? 40.69864 44.74725 83.76062 1.000 24.25034 119 LEU B C 1
ATOM 2797 O O . LEU B 1 119 ? 40.74299 45.29584 84.86802 1.000 28.30363 119 LEU B O 1
ATOM 2802 N N . ALA B 1 120 ? 39.58287 44.18632 83.28613 1.000 22.98254 120 ALA B N 1
ATOM 2803 C CA . ALA B 1 120 ? 38.39358 44.07370 84.12376 1.000 20.03447 120 ALA B CA 1
ATOM 2804 C C . ALA B 1 120 ? 38.66622 43.22080 85.35718 1.000 27.96037 120 ALA B C 1
ATOM 2805 O O . ALA B 1 120 ? 38.20560 43.54228 86.45909 1.000 24.42767 120 ALA B O 1
ATOM 2807 N N . ALA B 1 121 ? 39.41779 42.12935 85.19349 1.000 25.02988 121 ALA B N 1
ATOM 2808 C CA . ALA B 1 121 ? 39.72961 41.27298 86.33287 1.000 30.01915 121 ALA B CA 1
ATOM 2809 C C . ALA B 1 121 ? 40.63107 41.98087 87.33671 1.000 29.85656 121 ALA B C 1
ATOM 2810 O O . ALA B 1 121 ? 40.51068 41.74984 88.54556 1.000 28.72448 121 ALA B O 1
ATOM 2812 N N . ALA B 1 122 ? 41.53701 42.83823 86.85868 1.000 26.18788 122 ALA B N 1
ATOM 2813 C CA . ALA B 1 122 ? 42.43078 43.55429 87.76326 1.000 32.19893 122 ALA B CA 1
ATOM 2814 C C . ALA B 1 122 ? 41.65990 44.50059 88.67902 1.000 32.15787 122 ALA B C 1
ATOM 2815 O O . ALA B 1 122 ? 42.00697 44.65282 89.85504 1.000 38.39133 122 ALA B O 1
ATOM 2817 N N . VAL B 1 123 ? 40.61182 45.14357 88.16723 1.000 25.29168 123 VAL B N 1
ATOM 2818 C CA . VAL B 1 123 ? 39.85520 46.07788 88.99557 1.000 28.02554 123 VAL B CA 1
ATOM 2819 C C . VAL B 1 123 ? 38.76882 45.38041 89.80683 1.000 30.60400 123 VAL B C 1
ATOM 2820 O O . VAL B 1 123 ? 38.43361 45.84125 90.90271 1.000 33.75824 123 VAL B O 1
ATOM 2824 N N . ALA B 1 124 ? 38.21816 44.27314 89.29848 1.000 33.62469 124 ALA B N 1
ATOM 2825 C CA . ALA B 1 124 ? 37.04806 43.66828 89.92914 1.000 32.25717 124 ALA B CA 1
ATOM 2826 C C . ALA B 1 124 ? 37.36040 43.17503 91.33500 1.000 30.89640 124 ALA B C 1
ATOM 2827 O O . ALA B 1 124 ? 36.51377 43.26505 92.23132 1.000 31.45070 124 ALA B O 1
ATOM 2829 N N . ALA B 1 125 ? 38.57178 42.65477 91.54863 1.000 32.74237 125 ALA B N 1
ATOM 2830 C CA . ALA B 1 125 ? 38.95052 42.17809 92.87480 1.000 32.58498 125 ALA B CA 1
ATOM 2831 C C . ALA B 1 125 ? 38.94520 43.31712 93.88773 1.000 34.94324 125 ALA B C 1
ATOM 2832 O O . ALA B 1 125 ? 38.41045 43.17817 94.99407 1.000 41.56985 125 ALA B O 1
ATOM 2834 N N . ARG B 1 126 ? 39.52973 44.46052 93.52107 1.000 29.50682 126 ARG B N 1
ATOM 2835 C CA . ARG B 1 126 ? 39.51894 45.61179 94.41793 1.000 35.11037 126 ARG B CA 1
ATOM 2836 C C . ARG B 1 126 ? 38.13576 46.24746 94.48700 1.000 37.20215 126 ARG B C 1
ATOM 2837 O O . ARG B 1 126 ? 37.68662 46.65142 95.56674 1.000 35.80126 126 ARG B O 1
ATOM 2845 N N . PHE B 1 127 ? 37.45023 46.34973 93.34357 1.000 32.31164 127 PHE B N 1
ATOM 2846 C CA . PHE B 1 127 ? 36.10300 46.91153 93.32875 1.000 31.36699 127 PHE B CA 1
ATOM 2847 C C . PHE B 1 127 ? 35.17149 46.13080 94.24677 1.000 37.77352 127 PHE B C 1
ATOM 2848 O O . PHE B 1 127 ? 34.36186 46.72239 94.97060 1.000 35.75029 127 PHE B O 1
ATOM 2856 N N . ALA B 1 128 ? 35.27277 44.79838 94.22989 1.000 34.69457 128 ALA B N 1
ATOM 2857 C CA . ALA B 1 128 ? 34.40642 43.97625 95.06832 1.000 36.23743 128 ALA B CA 1
ATOM 2858 C C . ALA B 1 128 ? 34.68837 44.20205 96.54784 1.000 35.65304 128 ALA B C 1
ATOM 2859 O O . ALA B 1 128 ? 33.75930 44.22750 97.36340 1.000 42.25372 128 ALA B O 1
ATOM 2861 N N . GLN B 1 129 ? 35.96185 44.36028 96.91724 1.000 35.94186 129 GLN B N 1
ATOM 2862 C CA . GLN B 1 129 ? 36.28631 44.64397 98.31204 1.000 38.95520 129 GLN B CA 1
ATOM 2863 C C . GLN B 1 129 ? 35.78437 46.02192 98.72606 1.000 40.76799 129 GLN B C 1
ATOM 2864 O O . GLN B 1 129 ? 35.35454 46.21373 99.86940 1.000 42.42613 129 GLN B O 1
ATOM 2870 N N . GLU B 1 130 ? 35.83726 46.99582 97.81473 1.000 36.24193 130 GLU B N 1
ATOM 2871 C CA . GLU B 1 130 ? 35.34285 48.33246 98.11742 1.000 36.05479 130 GLU B CA 1
ATOM 2872 C C . GLU B 1 130 ? 33.82657 48.43302 98.03304 1.000 36.41060 130 GLU B C 1
ATOM 2873 O O . GLU B 1 130 ? 33.24880 49.35481 98.61861 1.000 39.06375 130 GLU B O 1
ATOM 2879 N N . GLY B 1 131 ? 33.17286 47.50957 97.33248 1.000 34.19085 131 GLY B N 1
ATOM 2880 C CA . GLY B 1 131 ? 31.73498 47.57158 97.17346 1.000 36.90792 131 GLY B CA 1
ATOM 2881 C C . GLY B 1 131 ? 31.24516 48.58897 96.17051 1.000 35.71930 131 GLY B C 1
ATOM 2882 O O . GLY B 1 131 ? 30.05802 48.92720 96.18134 1.000 37.25222 131 GLY B O 1
ATOM 2883 N N . LYS B 1 132 ? 32.12436 49.10173 95.31253 1.000 33.08785 132 LYS B N 1
ATOM 2884 C CA . LYS B 1 132 ? 31.73896 50.07561 94.30034 1.000 35.01138 132 LYS B CA 1
ATOM 2885 C C . LYS B 1 132 ? 32.77777 50.06305 93.18955 1.000 32.65442 132 LYS B C 1
ATOM 2886 O O . LYS B 1 132 ? 33.88237 49.53954 93.35319 1.000 31.83686 132 LYS B O 1
ATOM 2892 N N . GLY B 1 133 ? 32.41357 50.65907 92.06794 1.000 27.96663 133 GLY B N 1
ATOM 2893 C CA . GLY B 1 133 ? 33.27611 50.73797 90.90389 1.000 25.40088 133 GLY B CA 1
ATOM 2894 C C . GLY B 1 133 ? 32.46699 50.61981 89.62674 1.000 28.25774 133 GLY B C 1
ATOM 2895 O O . GLY B 1 133 ? 31.36079 50.07877 89.59850 1.000 26.66933 133 GLY B O 1
ATOM 2896 N N . SER B 1 134 ? 33.04393 51.12221 88.53766 1.000 23.50824 134 SER B N 1
ATOM 2897 C CA . SER B 1 134 ? 32.37362 51.15774 87.24638 1.000 25.30279 134 SER B CA 1
ATOM 2898 C C . SER B 1 134 ? 33.30940 50.63562 86.16815 1.000 25.73668 134 SER B C 1
ATOM 2899 O O . SER B 1 134 ? 34.47753 51.03297 86.10507 1.000 27.18491 134 SER B O 1
ATOM 2902 N N . ILE B 1 135 ? 32.78848 49.75468 85.32027 1.000 26.67430 135 ILE B N 1
ATOM 2903 C CA . ILE B 1 135 ? 33.52454 49.19209 84.19564 1.000 23.21024 135 ILE B CA 1
ATOM 2904 C C . ILE B 1 135 ? 32.73533 49.50198 82.93410 1.000 20.87430 135 ILE B C 1
ATOM 2905 O O . ILE B 1 135 ? 31.56852 49.10788 82.81476 1.000 24.86424 135 ILE B O 1
ATOM 2910 N N . VAL B 1 136 ? 33.36334 50.20761 81.99868 1.000 20.01871 136 VAL B N 1
ATOM 2911 C CA . VAL B 1 136 ? 32.73239 50.58447 80.74020 1.000 19.98793 136 VAL B CA 1
ATOM 2912 C C . VAL B 1 136 ? 33.48533 49.87560 79.62295 1.000 20.42160 136 VAL B C 1
ATOM 2913 O O . VAL B 1 136 ? 34.65240 50.19059 79.35397 1.000 23.98241 136 VAL B O 1
ATOM 2917 N N . ASN B 1 137 ? 32.81989 48.92794 78.96745 1.000 22.60212 137 ASN B N 1
ATOM 2918 C CA . ASN B 1 137 ? 33.39487 48.17340 77.86128 1.000 21.66234 137 ASN B CA 1
ATOM 2919 C C . ASN B 1 137 ? 32.87361 48.72900 76.54608 1.000 23.51039 137 ASN B C 1
ATOM 2920 O O . ASN B 1 137 ? 31.65856 48.85287 76.35742 1.000 26.42636 137 ASN B O 1
ATOM 2925 N N . ILE B 1 138 ? 33.79091 49.05710 75.64036 1.000 20.67753 138 ILE B N 1
ATOM 2926 C CA . ILE B 1 138 ? 33.43434 49.60772 74.33870 1.000 22.20609 138 ILE B CA 1
ATOM 2927 C C . ILE B 1 138 ? 33.29071 48.43314 73.37553 1.000 25.39916 138 ILE B C 1
ATOM 2928 O O . ILE B 1 138 ? 34.28189 47.84903 72.93413 1.000 23.86157 138 ILE B O 1
ATOM 2933 N N . GLY B 1 139 ? 32.05042 48.07980 73.05792 1.000 24.12952 139 GLY B N 1
ATOM 2934 C CA . GLY B 1 139 ? 31.75715 47.04128 72.08848 1.000 24.28105 139 GLY B CA 1
ATOM 2935 C C . GLY B 1 139 ? 31.57168 47.61364 70.70164 1.000 23.23539 139 GLY B C 1
ATOM 2936 O O . GLY B 1 139 ? 32.21485 48.59570 70.32083 1.000 24.68867 139 GLY B O 1
ATOM 2937 N N . SER B 1 140 ? 30.67003 47.00339 69.93513 1.000 24.16416 140 SER B N 1
ATOM 2938 C CA . SER B 1 140 ? 30.36645 47.52318 68.60850 1.000 22.34212 140 SER B CA 1
ATOM 2939 C C . SER B 1 140 ? 29.07726 46.90021 68.09725 1.000 26.45492 140 SER B C 1
ATOM 2940 O O . SER B 1 140 ? 28.76666 45.74182 68.39325 1.000 24.33712 140 SER B O 1
ATOM 2943 N N . VAL B 1 141 ? 28.33910 47.69246 67.31615 1.000 24.16941 141 VAL B N 1
ATOM 2944 C CA . VAL B 1 141 ? 27.16401 47.19792 66.60726 1.000 22.25461 141 VAL B CA 1
ATOM 2945 C C . VAL B 1 141 ? 27.54405 46.06820 65.65631 1.000 23.63153 141 VAL B C 1
ATOM 2946 O O . VAL B 1 141 ? 26.72263 45.18986 65.36052 1.000 25.60375 141 VAL B O 1
ATOM 2950 N N . VAL B 1 142 ? 28.79438 46.05695 65.17900 1.000 25.52960 142 VAL B N 1
ATOM 2951 C CA . VAL B 1 142 ? 29.26218 44.99083 64.29171 1.000 25.03903 142 VAL B CA 1
ATOM 2952 C C . VAL B 1 142 ? 29.11976 43.62626 64.95335 1.000 23.77194 142 VAL B C 1
ATOM 2953 O O . VAL B 1 142 ? 28.97208 42.60645 64.26719 1.000 22.01172 142 VAL B O 1
ATOM 2957 N N . GLY B 1 143 ? 29.12805 43.58272 66.28777 1.000 21.15048 143 GLY B N 1
ATOM 2958 C CA . GLY B 1 143 ? 28.88024 42.34755 67.01272 1.000 22.12997 143 GLY B CA 1
ATOM 2959 C C . GLY B 1 143 ? 27.51729 41.73858 66.75506 1.000 26.62981 143 GLY B C 1
ATOM 2960 O O . GLY B 1 143 ? 27.27653 40.59944 67.17120 1.000 27.86938 143 GLY B O 1
ATOM 2961 N N . PHE B 1 144 ? 26.62549 42.46843 66.09082 1.000 24.14660 144 PHE B N 1
ATOM 2962 C CA . PHE B 1 144 ? 25.31614 41.97503 65.69475 1.000 24.62894 144 PHE B CA 1
ATOM 2963 C C . PHE B 1 144 ? 25.24451 41.62673 64.21537 1.000 30.58974 144 PHE B C 1
ATOM 2964 O O . PHE B 1 144 ? 24.21016 41.13199 63.76043 1.000 29.21847 144 PHE B O 1
ATOM 2972 N N . ALA B 1 145 ? 26.30452 41.88323 63.45082 1.000 28.56562 145 ALA B N 1
ATOM 2973 C CA . ALA B 1 145 ? 26.23205 41.90700 61.99069 1.000 29.36810 145 ALA B CA 1
ATOM 2974 C C . ALA B 1 145 ? 27.36809 41.11727 61.35940 1.000 27.99273 145 ALA B C 1
ATOM 2975 O O . ALA B 1 145 ? 28.35231 41.69957 60.88127 1.000 32.00663 145 ALA B O 1
ATOM 2977 N N . PRO B 1 146 ? 27.27035 39.78613 61.33039 1.000 27.03289 146 PRO B N 1
ATOM 2978 C CA . PRO B 1 146 ? 28.20891 39.01087 60.50759 1.000 28.25845 146 PRO B CA 1
ATOM 2979 C C . PRO B 1 146 ? 28.09645 39.33520 59.02840 1.000 29.65253 146 PRO B C 1
ATOM 2980 O O . PRO B 1 146 ? 29.02165 39.02639 58.26759 1.000 30.73932 146 PRO B O 1
ATOM 2984 N N . GLU B 1 147 ? 26.99278 39.95763 58.60182 1.000 27.22549 147 GLU B N 1
ATOM 2985 C CA . GLU B 1 147 ? 26.81936 40.34290 57.20635 1.000 29.11016 147 GLU B CA 1
ATOM 2986 C C . GLU B 1 147 ? 27.78983 41.43457 56.77031 1.000 30.50351 147 GLU B C 1
ATOM 2987 O O . GLU B 1 147 ? 27.98658 41.62107 55.56522 1.000 32.66250 147 GLU B O 1
ATOM 2993 N N . LEU B 1 148 ? 28.39672 42.16045 57.71044 1.000 28.97332 148 LEU B N 1
ATOM 2994 C CA . LEU B 1 148 ? 29.28114 43.26308 57.35187 1.000 31.15206 148 LEU B CA 1
ATOM 2995 C C . LEU B 1 148 ? 30.64701 42.80480 56.85313 1.000 34.92176 148 LEU B C 1
ATOM 2996 O O . LEU B 1 148 ? 31.40389 43.63082 56.33088 1.000 35.42099 148 LEU B O 1
ATOM 3001 N N . GLY B 1 149 ? 30.98326 41.52551 56.99773 1.000 27.14545 149 GLY B N 1
ATOM 3002 C CA . GLY B 1 149 ? 32.22067 41.01078 56.44955 1.000 31.67537 149 GLY B CA 1
ATOM 3003 C C . GLY B 1 149 ? 33.45488 41.24379 57.29064 1.000 32.90041 149 GLY B C 1
ATOM 3004 O O . GLY B 1 149 ? 34.56336 40.96823 56.81897 1.000 36.18284 149 GLY B O 1
ATOM 3005 N N . MET B 1 150 ? 33.30555 41.74716 58.51378 1.000 29.92796 150 MET B N 1
ATOM 3006 C CA . MET B 1 150 ? 34.42543 41.87006 59.44565 1.000 27.17568 150 MET B CA 1
ATOM 3007 C C . MET B 1 150 ? 34.30907 40.77843 60.50831 1.000 28.80675 150 MET B C 1
ATOM 3008 O O . MET B 1 150 ? 34.00945 41.02473 61.67892 1.000 27.55518 150 MET B O 1
ATOM 3013 N N . THR B 1 151 ? 34.56466 39.54555 60.06094 1.000 24.12033 151 THR B N 1
ATOM 3014 C CA . THR B 1 151 ? 34.20372 38.36765 60.84573 1.000 25.96488 151 THR B CA 1
ATOM 3015 C C . THR B 1 151 ? 34.94341 38.32895 62.17923 1.000 25.32233 151 THR B C 1
ATOM 3016 O O . THR B 1 151 ? 34.32611 38.15755 63.23688 1.000 24.19783 151 THR B O 1
ATOM 3020 N N . ILE B 1 152 ? 36.26911 38.48758 62.15090 1.000 21.87376 152 ILE B N 1
ATOM 3021 C CA . ILE B 1 152 ? 37.04871 38.37580 63.38086 1.000 23.83269 152 ILE B CA 1
ATOM 3022 C C . ILE B 1 152 ? 36.79450 39.57179 64.29115 1.000 24.30572 152 ILE B C 1
ATOM 3023 O O . ILE B 1 152 ? 36.62486 39.41688 65.50693 1.000 21.79588 152 ILE B O 1
ATOM 3028 N N . TYR B 1 153 ? 36.76558 40.78062 63.72419 1.000 22.66460 153 TYR B N 1
ATOM 3029 C CA . TYR B 1 153 ? 36.48204 41.96650 64.52706 1.000 23.24817 153 TYR B CA 1
ATOM 3030 C C . TYR B 1 153 ? 35.10507 41.87651 65.17135 1.000 25.83228 153 TYR B C 1
ATOM 3031 O O . TYR B 1 153 ? 34.95354 42.11595 66.37524 1.000 24.36222 153 TYR B O 1
ATOM 3040 N N . GLY B 1 154 ? 34.08534 41.53867 64.37795 1.000 25.13191 154 GLY B N 1
ATOM 3041 C CA . GLY B 1 154 ? 32.74974 41.38605 64.93020 1.000 21.58912 154 GLY B CA 1
ATOM 3042 C C . GLY B 1 154 ? 32.68921 40.31767 66.00330 1.000 24.03246 154 GLY B C 1
ATOM 3043 O O . GLY B 1 154 ? 31.96421 40.45581 66.99187 1.000 24.75559 154 GLY B O 1
ATOM 3044 N N . ALA B 1 155 ? 33.46454 39.24431 65.83169 1.000 21.54460 155 ALA B N 1
ATOM 3045 C CA . ALA B 1 155 ? 33.48169 38.17874 66.82748 1.000 22.02585 155 ALA B CA 1
ATOM 3046 C C . ALA B 1 155 ? 34.05940 38.66508 68.15281 1.000 21.84929 155 ALA B C 1
ATOM 3047 O O . ALA B 1 155 ? 33.55010 38.30902 69.22165 1.000 22.73646 155 ALA B O 1
ATOM 3049 N N . THR B 1 156 ? 35.12294 39.47567 68.10935 1.000 24.92565 156 THR B N 1
ATOM 3050 C CA . THR B 1 156 ? 35.66451 40.03385 69.34697 1.000 25.90037 156 THR B CA 1
ATOM 3051 C C . THR B 1 156 ? 34.66297 40.96054 70.02139 1.000 27.23582 156 THR B C 1
ATOM 3052 O O . THR B 1 156 ? 34.61922 41.03949 71.25390 1.000 28.38924 156 THR B O 1
ATOM 3056 N N . LYS B 1 157 ? 33.85051 41.66613 69.23579 1.000 25.58773 157 LYS B N 1
ATOM 3057 C CA . LYS B 1 157 ? 32.85735 42.55646 69.81936 1.000 22.97055 157 LYS B CA 1
ATOM 3058 C C . LYS B 1 157 ? 31.64992 41.78942 70.34164 1.000 27.27370 157 LYS B C 1
ATOM 3059 O O . LYS B 1 157 ? 30.99907 42.24025 71.29210 1.000 26.49168 157 LYS B O 1
ATOM 3065 N N . ALA B 1 158 ? 31.33005 40.64297 69.73669 1.000 25.83897 158 ALA B N 1
ATOM 3066 C CA . ALA B 1 158 ? 30.35695 39.74439 70.34804 1.000 24.25867 158 ALA B CA 1
ATOM 3067 C C . ALA B 1 158 ? 30.87504 39.22401 71.68166 1.000 25.54674 158 ALA B C 1
ATOM 3068 O O . ALA B 1 158 ? 30.11488 39.10373 72.65092 1.000 23.65505 158 ALA B O 1
ATOM 3070 N N . PHE B 1 159 ? 32.17300 38.91176 71.74327 1.000 22.38402 159 PHE B N 1
ATOM 3071 C CA . PHE B 1 159 ? 32.81381 38.55951 73.00724 1.000 26.13307 159 PHE B CA 1
ATOM 3072 C C . PHE B 1 159 ? 32.61895 39.65754 74.04635 1.000 25.02085 159 PHE B C 1
ATOM 3073 O O . PHE B 1 159 ? 32.22208 39.38650 75.18555 1.000 23.52414 159 PHE B O 1
ATOM 3081 N N . VAL B 1 160 ? 32.90140 40.90771 73.66921 1.000 24.26103 160 VAL B N 1
ATOM 3082 C CA . VAL B 1 160 ? 32.89415 42.00230 74.63798 1.000 24.84674 160 VAL B CA 1
ATOM 3083 C C . VAL B 1 160 ? 31.49525 42.20639 75.20437 1.000 24.50647 160 VAL B C 1
ATOM 3084 O O . VAL B 1 160 ? 31.32515 42.45209 76.40587 1.000 26.43374 160 VAL B O 1
ATOM 3088 N N . LEU B 1 161 ? 30.47079 42.09462 74.35478 1.000 23.43232 161 LEU B N 1
ATOM 3089 C CA . LEU B 1 161 ? 29.10256 42.24352 74.83853 1.000 24.69423 161 LEU B CA 1
ATOM 3090 C C . LEU B 1 161 ? 28.75041 41.14561 75.83355 1.000 27.51843 161 LEU B C 1
ATOM 3091 O O . LEU B 1 161 ? 28.15074 41.41824 76.88067 1.000 28.31795 161 LEU B O 1
ATOM 3096 N N . PHE B 1 162 ? 29.09882 39.89456 75.51947 1.000 23.57221 162 PHE B N 1
ATOM 3097 C CA . PHE B 1 162 ? 28.83394 38.81086 76.45917 1.000 23.21968 162 PHE B CA 1
ATOM 3098 C C . PHE B 1 162 ? 29.57962 39.03573 77.76646 1.000 20.49515 162 PHE B C 1
ATOM 3099 O O . PHE B 1 162 ? 29.02580 38.81970 78.85027 1.000 21.00315 162 PHE B O 1
ATOM 3107 N N . LEU B 1 163 ? 30.84136 39.46395 77.67997 1.000 23.70914 163 LEU B N 1
ATOM 3108 C CA . LEU B 1 163 ? 31.61414 39.77653 78.87848 1.000 24.14053 163 LEU B CA 1
ATOM 3109 C C . LEU B 1 163 ? 30.88793 40.79811 79.74591 1.000 27.95103 163 LEU B C 1
ATOM 3110 O O . LEU B 1 163 ? 30.76802 40.62220 80.96421 1.000 26.36490 163 LEU B O 1
ATOM 3115 N N . SER B 1 164 ? 30.38443 41.87082 79.12826 1.000 21.95073 164 SER B N 1
ATOM 3116 C CA . SER B 1 164 ? 29.65962 42.89345 79.87772 1.000 24.78412 164 SER B CA 1
ATOM 3117 C C . SER B 1 164 ? 28.42104 42.31114 80.55038 1.000 26.66235 164 SER B C 1
ATOM 3118 O O . SER B 1 164 ? 28.14856 42.58759 81.72474 1.000 26.22762 164 SER B O 1
ATOM 3121 N N . GLN B 1 165 ? 27.65436 41.50211 79.81508 1.000 22.40968 165 GLN B N 1
ATOM 3122 C CA . GLN B 1 165 ? 26.45844 40.89302 80.38897 1.000 27.41472 165 GLN B CA 1
ATOM 3123 C C . GLN B 1 165 ? 26.81402 39.94664 81.52886 1.000 25.64573 165 GLN B C 1
ATOM 3124 O O . GLN B 1 165 ? 26.12421 39.91080 82.55463 1.000 28.56422 165 GLN B O 1
ATOM 3130 N N . GLY B 1 166 ? 27.87887 39.16148 81.36125 1.000 23.77030 166 GLY B N 1
ATOM 3131 C CA . GLY B 1 166 ? 28.29565 38.26382 82.42476 1.000 28.26868 166 GLY B CA 1
ATOM 3132 C C . GLY B 1 166 ? 28.80208 39.00419 83.64697 1.000 27.62412 166 GLY B C 1
ATOM 3133 O O . GLY B 1 166 ? 28.56079 38.58497 84.78199 1.000 28.48090 166 GLY B O 1
ATOM 3134 N N . LEU B 1 167 ? 29.51817 40.10997 83.43449 1.000 23.96204 167 LEU B N 1
ATOM 3135 C CA . LEU B 1 167 ? 30.07627 40.85017 84.56131 1.000 28.58799 167 LEU B CA 1
ATOM 3136 C C . LEU B 1 167 ? 28.99243 41.57504 85.35045 1.000 24.59498 167 LEU B C 1
ATOM 3137 O O . LEU B 1 167 ? 29.07505 41.66450 86.58013 1.000 25.45260 167 LEU B O 1
ATOM 3142 N N . ASN B 1 168 ? 27.97515 42.10703 84.66652 1.000 24.14085 168 ASN B N 1
ATOM 3143 C CA . ASN B 1 168 ? 26.86877 42.74944 85.37324 1.000 29.24558 168 ASN B CA 1
ATOM 3144 C C . ASN B 1 168 ? 26.19787 41.78500 86.34195 1.000 25.16621 168 ASN B C 1
ATOM 3145 O O . ASN B 1 168 ? 25.95163 42.12541 87.50331 1.000 24.44532 168 ASN B O 1
ATOM 3150 N N . LEU B 1 169 ? 25.88675 40.57433 85.87778 1.000 26.03486 169 LEU B N 1
ATOM 3151 C CA . LEU B 1 169 ? 25.22868 39.60352 86.74477 1.000 25.05055 169 LEU B CA 1
ATOM 3152 C C . LEU B 1 169 ? 26.14964 39.11481 87.85597 1.000 26.21602 169 LEU B C 1
ATOM 3153 O O . LEU B 1 169 ? 25.67462 38.78216 88.94742 1.000 27.35415 169 LEU B O 1
ATOM 3158 N N . GLU B 1 170 ? 27.46018 39.06230 87.60469 1.000 29.98201 170 GLU B N 1
ATOM 3159 C CA . GLU B 1 170 ? 28.39468 38.61058 88.63157 1.000 28.85209 170 GLU B CA 1
ATOM 3160 C C . GLU B 1 170 ? 28.76973 39.72977 89.59333 1.000 26.71494 170 GLU B C 1
ATOM 3161 O O . GLU B 1 170 ? 28.78651 39.52525 90.81163 1.000 28.22177 170 GLU B O 1
ATOM 3167 N N . LEU B 1 171 ? 29.06315 40.91863 89.06894 1.000 25.13532 171 LEU B N 1
ATOM 3168 C CA . LEU B 1 171 ? 29.62351 41.99318 89.87631 1.000 28.22395 171 LEU B CA 1
ATOM 3169 C C . LEU B 1 171 ? 28.58560 43.01125 90.32301 1.000 26.93188 171 LEU B C 1
ATOM 3170 O O . LEU B 1 171 ? 28.83245 43.73759 91.29233 1.000 30.94950 171 LEU B O 1
ATOM 3175 N N . GLY B 1 172 ? 27.44848 43.08696 89.63620 1.000 30.83007 172 GLY B N 1
ATOM 3176 C CA . GLY B 1 172 ? 26.34389 43.92127 90.04697 1.000 28.76463 172 GLY B CA 1
ATOM 3177 C C . GLY B 1 172 ? 25.94871 43.71529 91.49810 1.000 28.97817 172 GLY B C 1
ATOM 3178 O O . GLY B 1 172 ? 25.83075 44.67491 92.26592 1.000 30.76110 172 GLY B O 1
ATOM 3179 N N . PRO B 1 173 ? 25.71533 42.46143 91.90236 1.000 27.50700 173 PRO B N 1
ATOM 3180 C CA . PRO B 1 173 ? 25.41284 42.20057 93.31948 1.000 28.92134 173 PRO B CA 1
ATOM 3181 C C . PRO B 1 173 ? 26.49733 42.66738 94.27635 1.000 32.61559 173 PRO B C 1
ATOM 3182 O O . PRO B 1 173 ? 26.20049 42.89476 95.45573 1.000 33.43792 173 PRO B O 1
ATOM 3186 N N . LYS B 1 174 ? 27.73823 42.81548 93.81478 1.000 33.52027 174 LYS B N 1
ATOM 3187 C CA . LYS B 1 174 ? 28.82087 43.34453 94.63410 1.000 28.97993 174 LYS B CA 1
ATOM 3188 C C . LYS B 1 174 ? 28.88551 44.86721 94.62326 1.000 32.67105 174 LYS B C 1
ATOM 3189 O O . LYS B 1 174 ? 29.79726 45.43722 95.23223 1.000 31.81369 174 LYS B O 1
ATOM 3195 N N . GLY B 1 175 ? 27.94834 45.53454 93.95380 1.000 28.55854 175 GLY B N 1
ATOM 3196 C CA . GLY B 1 175 ? 27.94761 46.98045 93.86282 1.000 26.71316 175 GLY B CA 1
ATOM 3197 C C . GLY B 1 175 ? 28.71372 47.55959 92.69452 1.000 32.99657 175 GLY B C 1
ATOM 3198 O O . GLY B 1 175 ? 28.99093 48.76488 92.69524 1.000 28.47427 175 GLY B O 1
ATOM 3199 N N . ILE B 1 176 ? 29.05235 46.75055 91.69437 1.000 31.14043 176 ILE B N 1
ATOM 3200 C CA . ILE B 1 176 ? 29.88214 47.17706 90.57264 1.000 28.46852 176 ILE B CA 1
ATOM 3201 C C . ILE B 1 176 ? 28.99051 47.39713 89.35827 1.000 27.55518 176 ILE B C 1
ATOM 3202 O O . ILE B 1 176 ? 28.13659 46.55792 89.04174 1.000 26.40231 176 ILE B O 1
ATOM 3207 N N . TYR B 1 177 ? 29.18419 48.52799 88.68326 1.000 24.50550 177 TYR B N 1
ATOM 3208 C CA . TYR B 1 177 ? 28.39572 48.90543 87.51630 1.000 26.36363 177 TYR B CA 1
ATOM 3209 C C . TYR B 1 177 ? 29.17169 48.54560 86.25425 1.000 23.00498 177 TYR B C 1
ATOM 3210 O O . TYR B 1 177 ? 30.30363 49.00384 86.06533 1.000 25.30132 177 TYR B O 1
ATOM 3219 N N . VAL B 1 178 ? 28.57001 47.71819 85.40333 1.000 20.67643 178 VAL B N 1
ATOM 3220 C CA . VAL B 1 178 ? 29.19048 47.26204 84.16375 1.000 23.20021 178 VAL B CA 1
ATOM 3221 C C . VAL B 1 178 ? 28.30538 47.71218 83.00960 1.000 25.39855 178 VAL B C 1
ATOM 3222 O O . VAL B 1 178 ? 27.15873 47.26038 82.88110 1.000 28.55511 178 VAL B O 1
ATOM 3226 N N . GLN B 1 179 ? 28.83478 48.59459 82.16792 1.000 23.79785 179 GLN B N 1
ATOM 3227 C CA . GLN B 1 179 ? 28.10913 49.13784 81.03016 1.000 23.82577 179 GLN B CA 1
ATOM 3228 C C . GLN B 1 179 ? 28.74734 48.66159 79.73398 1.000 24.68870 179 GLN B C 1
ATOM 3229 O O . GLN B 1 179 ? 29.97610 48.61009 79.61749 1.000 30.57605 179 GLN B O 1
ATOM 3235 N N . ALA B 1 180 ? 27.90799 48.31799 78.76314 1.000 22.45360 180 ALA B N 1
ATOM 3236 C CA . ALA B 1 180 ? 28.34642 48.00957 77.40966 1.000 24.32655 180 ALA B CA 1
ATOM 3237 C C . ALA B 1 180 ? 27.93226 49.15516 76.49548 1.000 23.18594 180 ALA B C 1
ATOM 3238 O O . ALA B 1 180 ? 26.73905 49.44904 76.36474 1.000 28.91119 180 ALA B O 1
ATOM 3240 N N . VAL B 1 181 ? 28.91496 49.80158 75.87504 1.000 24.23707 181 VAL B N 1
ATOM 3241 C CA . VAL B 1 181 ? 28.68168 50.87768 74.91892 1.000 23.31829 181 VAL B CA 1
ATOM 3242 C C . VAL B 1 181 ? 28.98846 50.32578 73.53498 1.000 23.91507 181 VAL B C 1
ATOM 3243 O O . VAL B 1 181 ? 30.11330 49.88273 73.26871 1.000 26.50343 181 VAL B O 1
ATOM 3247 N N . LEU B 1 182 ? 27.98740 50.34193 72.65606 1.000 24.42681 182 LEU B N 1
ATOM 3248 C CA . LEU B 1 182 ? 28.07647 49.70245 71.34489 1.000 25.15972 182 LEU B CA 1
ATOM 3249 C C . LEU B 1 182 ? 27.93727 50.77022 70.26934 1.000 27.20814 182 LEU B C 1
ATOM 3250 O O . LEU B 1 182 ? 26.82091 51.07309 69.81537 1.000 27.66118 182 LEU B O 1
ATOM 3255 N N . PRO B 1 183 ? 29.03963 51.36302 69.83111 1.000 26.90719 183 PRO B N 1
ATOM 3256 C CA . PRO B 1 183 ? 28.97252 52.34292 68.74791 1.000 29.58221 183 PRO B CA 1
ATOM 3257 C C . PRO B 1 183 ? 28.79665 51.66414 67.40083 1.000 27.57435 183 PRO B C 1
ATOM 3258 O O . PRO B 1 183 ? 29.04487 50.46924 67.23054 1.000 27.07911 183 PRO B O 1
ATOM 3262 N N . ALA B 1 184 ? 28.34823 52.46098 66.43675 1.000 29.87944 184 ALA B N 1
ATOM 3263 C CA . ALA B 1 184 ? 28.41288 52.06055 65.04022 1.000 33.09730 184 ALA B CA 1
ATOM 3264 C C .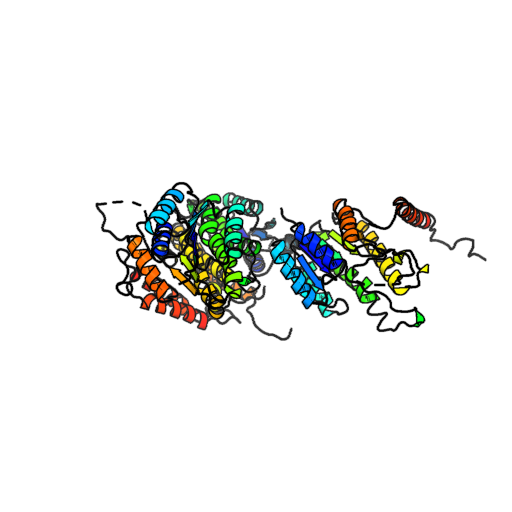 ALA B 1 184 ? 29.57164 52.81792 64.40703 1.000 32.84849 184 ALA B C 1
ATOM 3265 O O . ALA B 1 184 ? 30.59194 53.04154 65.06574 1.000 32.30624 184 ALA B O 1
ATOM 3267 N N . ALA B 1 185 ? 29.43246 53.22822 63.14936 1.000 31.84702 185 ALA B N 1
ATOM 3268 C CA . ALA B 1 185 ? 30.46408 54.04785 62.52900 1.000 37.40140 185 ALA B CA 1
ATOM 3269 C C . ALA B 1 185 ? 30.57336 55.38567 63.25188 1.000 39.86544 185 ALA B C 1
ATOM 3270 O O . ALA B 1 185 ? 29.58406 56.10916 63.40033 1.000 36.50533 185 ALA B O 1
ATOM 3272 N N . THR B 1 186 ? 31.78335 55.71258 63.69961 1.000 40.14490 186 THR B N 1
ATOM 3273 C CA . THR B 1 186 ? 32.05177 56.92885 64.45278 1.000 38.98153 186 THR B CA 1
ATOM 3274 C C . THR B 1 186 ? 33.25521 57.61502 63.82852 1.000 42.98999 186 THR B C 1
ATOM 3275 O O . THR B 1 186 ? 34.25220 56.96063 63.51149 1.000 50.96878 186 THR B O 1
ATOM 3279 N N . ARG B 1 187 ? 33.16332 58.93198 63.64743 1.000 42.98469 187 ARG B N 1
ATOM 3280 C CA . ARG B 1 187 ? 34.22628 59.67452 62.97169 1.000 53.16046 187 ARG B CA 1
ATOM 3281 C C . ARG B 1 187 ? 35.28415 60.03824 64.00378 1.000 61.54357 187 ARG B C 1
ATOM 3282 O O . ARG B 1 187 ? 35.22109 61.08002 64.65871 1.000 56.25528 187 ARG B O 1
ATOM 3290 N N . THR B 1 188 ? 36.27304 59.16225 64.14103 1.000 76.26076 188 THR B N 1
ATOM 3291 C CA . THR B 1 188 ? 37.36016 59.35363 65.08899 1.000 75.89193 188 THR B CA 1
ATOM 3292 C C . THR B 1 188 ? 38.60116 59.89572 64.38919 1.000 88.99133 188 THR B C 1
ATOM 3293 O O . THR B 1 188 ? 39.13515 59.26090 63.47802 1.000 93.67571 188 THR B O 1
ATOM 3297 N N . ILE B 1 198 ? 32.86952 63.44426 50.02995 1.000 69.52722 198 ILE B N 1
ATOM 3298 C CA . ILE B 1 198 ? 32.04517 64.61479 49.75882 1.000 81.05483 198 ILE B CA 1
ATOM 3299 C C . ILE B 1 198 ? 30.93538 64.24297 48.77430 1.000 78.26728 198 ILE B C 1
ATOM 3300 O O . ILE B 1 198 ? 29.92159 64.93582 48.67136 1.000 72.79245 198 ILE B O 1
ATOM 3305 N N . ASN B 1 199 ? 31.13331 63.13985 48.05096 1.000 67.53783 199 ASN B N 1
ATOM 3306 C CA . ASN B 1 199 ? 30.11044 62.57584 47.18113 1.000 58.32928 199 ASN B CA 1
ATOM 3307 C C . ASN B 1 199 ? 29.27239 61.51972 47.89331 1.000 49.43748 199 ASN B C 1
ATOM 3308 O O . ASN B 1 199 ? 28.56143 60.74864 47.23975 1.000 48.46936 199 ASN B O 1
ATOM 3313 N N . THR B 1 200 ? 29.34072 61.47275 49.21688 1.000 50.58829 200 THR B N 1
ATOM 3314 C CA . THR B 1 200 ? 28.62694 60.49276 50.01411 1.000 50.98223 200 THR B CA 1
ATOM 3315 C C . THR B 1 200 ? 27.72926 61.22171 51.00729 1.000 47.77253 200 THR B C 1
ATOM 3316 O O . THR B 1 200 ? 27.93575 62.39931 51.31495 1.000 51.84849 200 THR B O 1
ATOM 3320 N N . LEU B 1 201 ? 26.73122 60.51163 51.50871 1.000 46.58661 201 LEU B N 1
ATOM 3321 C CA . LEU B 1 201 ? 25.86961 61.09775 52.52382 1.000 55.74068 201 LEU B CA 1
ATOM 3322 C C . LEU B 1 201 ? 26.40763 60.70182 53.88890 1.000 56.67113 201 LEU B C 1
ATOM 3323 O O . LEU B 1 201 ? 26.73310 59.52699 54.09642 1.000 52.10332 201 LEU B O 1
ATOM 3328 N N . PRO B 1 202 ? 26.52338 61.63621 54.82989 1.000 77.72855 202 PRO B N 1
ATOM 3329 C CA . PRO B 1 202 ? 27.00871 61.27047 56.16361 1.000 78.27807 202 PRO B CA 1
ATOM 3330 C C . PRO B 1 202 ? 26.12181 60.22948 56.82627 1.000 76.41847 202 PRO B C 1
ATOM 3331 O O . PRO B 1 202 ? 24.89643 60.34664 56.85464 1.000 81.15850 202 PRO B O 1
ATOM 3335 N N . GLU B 1 203 ? 26.78854 59.23480 57.41102 1.000 63.55160 203 GLU B N 1
ATOM 3336 C CA . GLU B 1 203 ? 26.19627 58.13933 58.16949 1.000 62.76345 203 GLU B CA 1
ATOM 3337 C C . GLU B 1 203 ? 27.23808 57.63178 59.13814 1.000 55.46868 203 GLU B C 1
ATOM 3338 O O . GLU B 1 203 ? 27.35287 56.42554 59.38358 1.000 60.03254 203 GLU B O 1
ATOM 3344 N N . VAL B 1 204 ? 28.03550 58.55831 59.63651 1.000 50.02850 204 VAL B N 1
ATOM 3345 C CA . VAL B 1 204 ? 29.01304 58.33962 60.67740 1.000 50.73802 204 VAL B CA 1
ATOM 3346 C C . VAL B 1 204 ? 28.70682 59.36545 61.75554 1.000 44.79339 204 VAL B C 1
ATOM 3347 O O . VAL B 1 204 ? 28.36512 60.51448 61.45256 1.000 44.84387 204 VAL B O 1
ATOM 3351 N N . MET B 1 205 ? 28.76392 58.94026 63.00576 1.000 43.65584 205 MET B N 1
ATOM 3352 C CA . MET B 1 205 ? 28.42051 59.81532 64.11109 1.000 37.78174 205 MET B CA 1
ATOM 3353 C C . MET B 1 205 ? 29.66135 60.52698 64.62574 1.000 39.79783 205 MET B C 1
ATOM 3354 O O . MET B 1 205 ? 30.74319 59.93723 64.70713 1.000 41.71202 205 MET B O 1
ATOM 3359 N N . ASP B 1 206 ? 29.50261 61.80848 64.94551 1.000 37.51072 206 ASP B N 1
ATOM 3360 C CA . ASP B 1 206 ? 30.59261 62.55258 65.55540 1.000 41.97647 206 ASP B CA 1
ATOM 3361 C C . ASP B 1 206 ? 30.96945 61.89258 66.87486 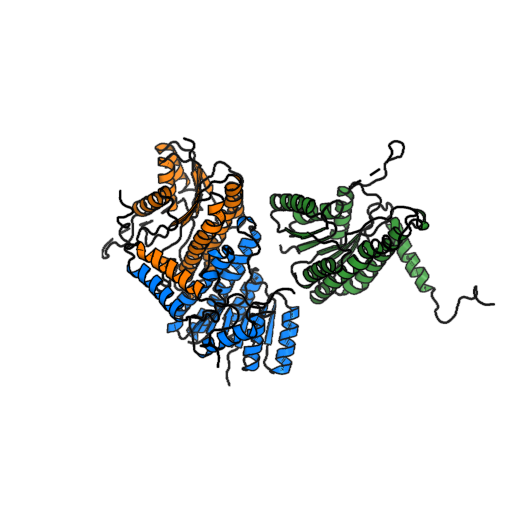1.000 34.95691 206 ASP B C 1
ATOM 3362 O O . ASP B 1 206 ? 30.10289 61.45822 67.63949 1.000 35.00683 206 ASP B O 1
ATOM 3367 N N . VAL B 1 207 ? 32.27628 61.80475 67.13360 1.000 35.37539 207 VAL B N 1
ATOM 3368 C CA . VAL B 1 207 ? 32.74125 61.12047 68.33677 1.000 37.07519 207 VAL B CA 1
ATOM 3369 C C . VAL B 1 207 ? 32.26430 61.84702 69.58488 1.000 35.50688 207 VAL B C 1
ATOM 3370 O O . VAL B 1 207 ? 32.01193 61.21966 70.62159 1.000 35.29645 207 VAL B O 1
ATOM 3374 N N . ASN B 1 208 ? 32.11698 63.17038 69.50658 1.000 30.34615 208 ASN B N 1
ATOM 3375 C CA . ASN B 1 208 ? 31.57958 63.92371 70.63318 1.000 35.61051 208 ASN B CA 1
ATOM 3376 C C . ASN B 1 208 ? 30.12513 63.55472 70.89943 1.000 35.78896 208 ASN B C 1
ATOM 3377 O O . ASN B 1 208 ? 29.71091 63.43293 72.05778 1.000 35.01454 208 ASN B O 1
ATOM 3382 N N . GLU B 1 209 ? 29.33184 63.38240 69.84068 1.000 34.72212 209 GLU B N 1
ATOM 3383 C CA . GLU B 1 209 ? 27.94146 62.98391 70.02480 1.000 32.75710 209 GLU B CA 1
ATOM 3384 C C . GLU B 1 209 ? 27.83743 61.56145 70.56252 1.000 32.64134 209 GLU B C 1
ATOM 3385 O O . GLU B 1 209 ? 26.95533 61.26306 71.37642 1.000 33.33798 209 GLU B O 1
ATOM 3391 N N . LEU B 1 210 ? 28.72846 60.67072 70.12389 1.000 28.72752 210 LEU B N 1
ATOM 3392 C CA . LEU B 1 210 ? 28.68926 59.29061 70.59825 1.000 31.50410 210 LEU B CA 1
ATOM 3393 C C . LEU B 1 210 ? 29.00105 59.20516 72.08727 1.000 28.95228 210 LEU B C 1
ATOM 3394 O O . LEU B 1 210 ? 28.28941 58.53433 72.84370 1.000 26.34035 210 LEU B O 1
ATOM 3399 N N . VAL B 1 211 ? 30.06409 59.88161 72.52737 1.000 30.86311 211 VAL B N 1
ATOM 3400 C CA . VAL B 1 211 ? 30.46623 59.79206 73.92715 1.000 28.71549 211 VAL B CA 1
ATOM 3401 C C . VAL B 1 211 ? 29.47769 60.52608 74.82535 1.000 30.69689 211 VAL B C 1
ATOM 3402 O O . VAL B 1 211 ? 29.21046 60.08713 75.95192 1.000 29.80253 211 VAL B O 1
ATOM 3406 N N . ASP B 1 212 ? 28.91065 61.64075 74.35274 1.000 26.14074 212 ASP B N 1
ATOM 3407 C CA . ASP B 1 212 ? 27.89221 62.33036 75.14051 1.000 32.00992 212 ASP B CA 1
ATOM 3408 C C . ASP B 1 212 ? 26.67121 61.44513 75.35719 1.000 29.36338 212 ASP B C 1
ATOM 3409 O O . ASP B 1 212 ? 26.10592 61.41264 76.45688 1.000 24.23879 212 ASP B O 1
ATOM 3414 N N . ALA B 1 213 ? 26.24619 60.72353 74.31778 1.000 27.65163 213 ALA B N 1
ATOM 3415 C CA . ALA B 1 213 ? 25.15898 59.76575 74.48307 1.000 28.51255 213 ALA B CA 1
ATOM 3416 C C . ALA B 1 213 ? 25.55779 58.64486 75.43512 1.000 29.83465 213 ALA B C 1
ATOM 3417 O O . ALA B 1 213 ? 24.75622 58.21666 76.27450 1.000 30.82532 213 ALA B O 1
ATOM 3419 N N . ALA B 1 214 ? 26.79397 58.15376 75.31579 1.000 25.06024 214 ALA B N 1
ATOM 3420 C CA . ALA B 1 214 ? 27.25325 57.08106 76.19164 1.000 26.71928 214 ALA B CA 1
ATOM 3421 C C . ALA B 1 214 ? 27.32546 57.52833 77.64642 1.000 27.16324 214 ALA B C 1
ATOM 3422 O O . ALA B 1 214 ? 27.06538 56.72990 78.55354 1.000 25.93212 214 ALA B O 1
ATOM 3424 N N . LEU B 1 215 ? 27.68730 58.78805 77.89391 1.000 25.09586 215 LEU B N 1
ATOM 3425 C CA . LEU B 1 215 ? 27.76155 59.26861 79.26862 1.000 26.22869 215 LEU B CA 1
ATOM 3426 C C . LEU B 1 215 ? 26.38432 59.53526 79.86067 1.000 29.73615 215 LEU B C 1
ATOM 3427 O O . LEU B 1 215 ? 26.21474 59.44675 81.08171 1.000 26.52093 215 LEU B O 1
ATOM 3432 N N . ILE B 1 216 ? 25.39819 59.87030 79.02553 1.000 28.52270 216 ILE B N 1
ATOM 3433 C CA . ILE B 1 216 ? 24.02320 59.96387 79.50914 1.000 29.20958 216 ILE B CA 1
ATOM 3434 C C . ILE B 1 216 ? 23.53155 58.59711 79.97102 1.000 32.77898 216 ILE B C 1
ATOM 3435 O O . ILE B 1 216 ? 22.88492 58.47348 81.01873 1.000 28.17199 216 ILE B O 1
ATOM 3440 N N . GLY B 1 217 ? 23.83480 57.54865 79.20173 1.000 30.59579 217 GLY B N 1
ATOM 3441 C CA . GLY B 1 217 ? 23.52994 56.20260 79.65717 1.000 29.04295 217 GLY B CA 1
ATOM 3442 C C . GLY B 1 217 ? 24.32466 55.82418 80.89191 1.000 29.54282 217 GLY B C 1
ATOM 3443 O O . GLY B 1 217 ? 23.81519 55.14636 81.78800 1.000 29.29636 217 GLY B O 1
ATOM 3444 N N . PHE B 1 218 ? 25.58756 56.25403 80.95060 1.000 26.77101 218 PHE B N 1
ATOM 3445 C CA . PHE B 1 218 ? 26.41948 55.99732 82.12215 1.000 26.30804 218 PHE B CA 1
ATOM 3446 C C . PHE B 1 218 ? 25.80573 56.60813 83.37828 1.000 28.30882 218 PHE B C 1
ATOM 3447 O O . PHE B 1 218 ? 25.68410 55.94034 84.41161 1.000 28.54644 218 PHE B O 1
ATOM 3455 N N . ASP B 1 219 ? 25.40297 57.88065 83.30367 1.000 29.52811 219 ASP B N 1
ATOM 3456 C CA . ASP B 1 219 ? 24.81456 58.54475 84.46412 1.000 28.02956 219 ASP B CA 1
ATOM 3457 C C . ASP B 1 219 ? 23.47317 57.93371 84.84757 1.000 26.81278 219 ASP B C 1
ATOM 3458 O O . ASP B 1 219 ? 23.09760 57.95913 86.02393 1.000 31.87986 219 ASP B O 1
ATOM 3463 N N . ARG B 1 220 ? 22.74191 57.38532 83.88006 1.000 30.00267 220 ARG B N 1
ATOM 3464 C CA . ARG B 1 220 ? 21.49215 56.68609 84.15217 1.000 28.31349 220 ARG B CA 1
ATOM 3465 C C . ARG B 1 220 ? 21.70165 55.23342 84.55647 1.000 27.97852 220 ARG B C 1
ATOM 3466 O O . ARG B 1 220 ? 20.71357 54.52152 84.76829 1.000 30.41196 220 ARG B O 1
ATOM 3474 N N . LYS B 1 221 ? 22.95306 54.78032 84.64948 1.000 25.24955 221 LYS B N 1
ATOM 3475 C CA . LYS B 1 221 ? 23.27859 53.39577 84.99429 1.000 25.12510 221 LYS B CA 1
ATOM 3476 C C . LYS B 1 221 ? 22.68402 52.41846 83.98265 1.000 32.27483 221 LYS B C 1
ATOM 3477 O O . LYS B 1 221 ? 22.21467 51.33542 84.33946 1.000 29.18969 221 LYS B O 1
ATOM 3483 N N . GLU B 1 222 ? 22.70818 52.80134 82.70822 1.000 26.30510 222 GLU B N 1
ATOM 3484 C CA . GLU B 1 222 ? 22.22787 51.91788 81.65551 1.000 28.86408 222 GLU B CA 1
ATOM 3485 C C . GLU B 1 222 ? 23.20216 50.76386 81.45814 1.000 30.21413 222 GLU B C 1
ATOM 3486 O O . GLU B 1 222 ? 24.42127 50.95490 81.44916 1.000 30.21285 222 GLU B O 1
ATOM 3492 N N . LEU B 1 223 ? 22.65776 49.55614 81.29339 1.000 33.76329 223 LEU B N 1
ATOM 3493 C CA . LEU B 1 223 ? 23.50746 48.37364 81.19877 1.000 30.80642 223 LEU B CA 1
ATOM 3494 C C . LEU B 1 223 ? 24.07511 48.20191 79.79352 1.000 30.77769 223 LEU B C 1
ATOM 3495 O O . LEU B 1 223 ? 25.27341 47.94719 79.62884 1.000 27.83592 223 LEU B O 1
ATOM 3500 N N . VAL B 1 224 ? 23.23437 48.33403 78.76977 1.000 27.36901 224 VAL B N 1
ATOM 3501 C CA . VAL B 1 224 ? 23.66529 48.23917 77.37854 1.000 28.42721 224 VAL B CA 1
ATOM 3502 C C . VAL B 1 224 ? 23.21173 49.50184 76.66010 1.000 29.08400 224 VAL B C 1
ATOM 3503 O O . VAL B 1 224 ? 22.00845 49.77603 76.57834 1.000 28.26992 224 VAL B O 1
ATOM 3507 N N . THR B 1 225 ? 24.16917 50.26545 76.14078 1.000 28.46744 225 THR B N 1
ATOM 3508 C CA . THR B 1 225 ? 23.91075 51.57227 75.54389 1.000 26.90482 225 THR B CA 1
ATOM 3509 C C . THR B 1 225 ? 24.28397 51.51931 74.06859 1.000 27.24587 225 THR B C 1
ATOM 3510 O O . THR B 1 225 ? 25.46099 51.35777 73.72638 1.000 25.58135 225 THR B O 1
ATOM 3514 N N . ILE B 1 226 ? 23.28550 51.65108 73.20041 1.000 25.71186 226 ILE B N 1
ATOM 3515 C CA . ILE B 1 226 ? 23.50121 51.62349 71.75567 1.000 25.02679 226 ILE B CA 1
ATOM 3516 C C . ILE B 1 226 ? 22.97811 52.93139 71.17166 1.000 30.17398 226 ILE B C 1
ATOM 3517 O O . ILE B 1 226 ? 21.81369 53.00190 70.75133 1.000 28.09056 226 ILE B O 1
ATOM 3522 N N . PRO B 1 227 ? 23.79362 53.98340 71.13954 1.000 31.47554 227 PRO B N 1
ATOM 3523 C CA . PRO B 1 227 ? 23.31434 55.30818 70.70186 1.000 29.11738 227 PRO B CA 1
ATOM 3524 C C . PRO B 1 227 ? 22.71108 55.30133 69.30404 1.000 29.00395 227 PRO B C 1
ATOM 3525 O O . PRO B 1 227 ? 21.66346 55.93249 69.09802 1.000 30.32332 227 PRO B O 1
ATOM 3529 N N . PRO B 1 228 ? 23.31377 54.63474 68.30920 1.000 29.77396 228 PRO B N 1
ATOM 3530 C CA . PRO B 1 228 ? 22.72327 54.67471 66.96315 1.000 29.95268 228 PRO B CA 1
ATOM 3531 C C . PRO B 1 228 ? 21.50290 53.78515 66.77591 1.000 32.81089 228 PRO B C 1
ATOM 3532 O O . PRO B 1 228 ? 20.99166 53.70422 65.65294 1.000 32.81124 228 PRO B O 1
ATOM 3536 N N . LEU B 1 229 ? 21.01639 53.11979 67.82175 1.000 29.89206 229 LEU B N 1
ATOM 3537 C CA . LEU B 1 229 ? 19.82671 52.28462 67.70044 1.000 33.24453 229 LEU B CA 1
ATOM 3538 C C . LEU B 1 229 ? 18.58219 53.15561 67.82245 1.000 31.83379 229 LEU B C 1
ATOM 3539 O O . LEU B 1 229 ? 18.32990 53.74708 68.87772 1.000 30.93515 229 LEU B O 1
ATOM 3544 N N . HIS B 1 230 ? 17.79998 53.22424 66.74338 1.000 33.57532 230 HIS B N 1
ATOM 3545 C CA . HIS B 1 230 ? 16.65614 54.12943 66.71306 1.000 34.13319 230 HIS B CA 1
ATOM 3546 C C . HIS B 1 230 ? 15.50928 53.61179 67.57386 1.000 35.13447 230 HIS B C 1
ATOM 3547 O O . HIS B 1 230 ? 14.79086 54.40146 68.19795 1.000 38.23815 230 HIS B O 1
ATOM 3554 N N . VAL B 1 231 ? 15.31503 52.29735 67.61441 1.000 36.01736 231 VAL B N 1
ATOM 3555 C CA . VAL B 1 231 ? 14.21952 51.67929 68.35352 1.000 36.25474 231 VAL B CA 1
ATOM 3556 C C . VAL B 1 231 ? 14.83492 50.89586 69.50617 1.000 35.86028 231 VAL B C 1
ATOM 3557 O O . VAL B 1 231 ? 15.38333 49.80509 69.30947 1.000 33.27881 231 VAL B O 1
ATOM 3561 N N . ALA B 1 232 ? 14.73717 51.45034 70.71854 1.000 38.42671 232 ALA B N 1
ATOM 3562 C CA . ALA B 1 232 ? 15.33539 50.80947 71.88605 1.000 32.60093 232 ALA B CA 1
ATOM 3563 C C . ALA B 1 232 ? 14.72783 49.43971 72.15508 1.000 37.77369 232 ALA B C 1
ATOM 3564 O O . ALA B 1 232 ? 15.40932 48.55298 72.68194 1.000 36.31765 232 ALA B O 1
ATOM 3566 N N . GLU B 1 233 ? 13.45158 49.24970 71.80753 1.000 39.16614 233 GLU B N 1
ATOM 3567 C CA . GLU B 1 233 ? 12.78947 47.97428 72.06393 1.000 42.14157 233 GLU B CA 1
ATOM 3568 C C . GLU B 1 233 ? 13.46297 46.82243 71.32801 1.000 41.97882 233 GLU B C 1
ATOM 3569 O O . GLU B 1 233 ? 13.34906 45.66797 71.75610 1.000 40.89342 233 GLU B O 1
ATOM 3575 N N . ARG B 1 234 ? 14.15303 47.10981 70.21857 1.000 37.91769 234 ARG B N 1
ATOM 3576 C CA . ARG B 1 234 ? 14.84988 46.05876 69.48040 1.000 35.61860 234 ARG B CA 1
ATOM 3577 C C . ARG B 1 234 ? 15.85457 45.32458 70.36113 1.000 34.91616 234 ARG B C 1
ATOM 3578 O O . ARG B 1 234 ? 16.01692 44.10425 70.24202 1.000 36.57625 234 ARG B O 1
ATOM 3586 N N . TRP B 1 235 ? 16.55673 46.05020 71.23521 1.000 34.27931 235 TRP B N 1
ATOM 3587 C CA . TRP B 1 235 ? 17.49002 45.39112 72.14309 1.000 34.30427 235 TRP B CA 1
ATOM 3588 C C . TRP B 1 235 ? 16.75538 44.48310 73.12028 1.000 35.43153 235 TRP B C 1
ATOM 3589 O O . TRP B 1 235 ? 17.15806 43.33437 73.33722 1.000 31.94618 235 TRP B O 1
ATOM 3600 N N . ASN B 1 236 ? 15.69039 44.99700 73.74272 1.000 33.88099 236 ASN B N 1
ATOM 3601 C CA . ASN B 1 236 ? 14.88089 44.18350 74.64475 1.000 36.84681 236 ASN B CA 1
ATOM 3602 C C . ASN B 1 236 ? 14.38829 42.91667 73.95714 1.000 39.19786 236 ASN B C 1
ATOM 3603 O O . ASN B 1 236 ? 14.44306 41.82398 74.53250 1.000 36.17755 236 ASN B O 1
ATOM 3608 N N . GLU B 1 237 ? 13.89745 43.04970 72.72323 1.000 36.82768 237 GLU B N 1
ATOM 3609 C CA . GLU B 1 237 ? 13.36921 41.90225 71.99308 1.000 38.58978 237 GLU B CA 1
ATOM 3610 C C . GLU B 1 237 ? 14.46460 40.89150 71.66991 1.000 38.02800 237 GLU B C 1
ATOM 3611 O O . GLU B 1 237 ? 14.22573 39.67815 71.70516 1.000 38.16039 237 GLU B O 1
ATOM 3617 N N . LEU B 1 238 ? 15.66779 41.37115 71.34321 1.000 34.16892 238 LEU B N 1
ATOM 3618 C CA . LEU B 1 238 ? 16.79375 40.46878 71.11617 1.000 37.00808 238 LEU B CA 1
ATOM 3619 C C . LEU B 1 238 ? 17.13474 39.69096 72.38120 1.000 35.74170 238 LEU B C 1
ATOM 3620 O O . LEU B 1 238 ? 17.27546 38.46284 72.35221 1.000 33.22582 238 LEU B O 1
ATOM 3625 N N . ASP B 1 239 ? 17.27441 40.39712 73.50551 1.000 35.46930 239 ASP B N 1
ATOM 3626 C CA . ASP B 1 239 ? 17.57885 39.73630 74.77056 1.000 37.60515 239 ASP B CA 1
ATOM 3627 C C . ASP B 1 239 ? 16.47289 38.76363 75.16988 1.000 36.83222 239 ASP B C 1
ATOM 3628 O O . ASP B 1 239 ? 16.75172 37.67675 75.69046 1.000 37.15349 239 ASP B O 1
ATOM 3633 N N . GLN B 1 240 ? 15.21021 39.13925 74.94139 1.000 39.58543 240 GLN B N 1
ATOM 3634 C CA . GLN B 1 240 ? 14.10334 38.22859 75.22508 1.000 38.43542 240 GLN B CA 1
ATOM 3635 C C . GLN B 1 240 ? 14.18034 36.98142 74.35435 1.000 37.78665 240 GLN B C 1
ATOM 3636 O O . GLN B 1 240 ? 13.98125 35.86178 74.84083 1.000 36.49613 240 GLN B O 1
ATOM 3642 N N . ALA B 1 241 ? 14.45556 37.15786 73.05935 1.000 39.59561 241 ALA B N 1
ATOM 3643 C CA . ALA B 1 241 ? 14.61986 36.01324 72.16883 1.000 39.99438 241 ALA B CA 1
ATOM 3644 C C . ALA B 1 241 ? 15.78604 35.13351 72.60468 1.000 37.10604 241 ALA B C 1
ATOM 3645 O O . ALA B 1 241 ? 15.71120 33.90199 72.51386 1.000 31.57894 241 ALA B O 1
ATOM 3647 N N . ARG B 1 242 ? 16.88015 35.74865 73.06437 1.000 36.68888 242 ARG B N 1
ATOM 3648 C CA . ARG B 1 242 ? 18.00736 34.97617 73.57956 1.000 33.44464 242 ARG B CA 1
ATOM 3649 C C . ARG B 1 242 ? 17.57723 34.08227 74.73596 1.000 33.85317 242 ARG B C 1
ATOM 3650 O O . ARG B 1 242 ? 17.81403 32.86886 74.72207 1.000 30.54127 242 ARG B O 1
ATOM 3658 N N . GLN B 1 243 ? 16.93845 34.66836 75.74999 1.000 33.62327 243 GLN B N 1
ATOM 3659 C CA . GLN B 1 243 ? 16.45469 33.87178 76.87078 1.000 38.31658 243 GLN B CA 1
ATOM 3660 C C . GLN B 1 243 ? 15.36165 32.90604 76.43243 1.000 37.81821 243 GLN B C 1
ATOM 3661 O O . GLN B 1 243 ? 15.24560 31.80754 76.98912 1.000 36.12541 243 GLN B O 1
ATOM 3667 N N . GLY B 1 244 ? 14.54703 33.30143 75.44928 1.000 36.01329 244 GLY B N 1
ATOM 3668 C CA . GLY B 1 244 ? 13.54704 32.38995 74.91373 1.000 37.50780 244 GLY B CA 1
ATOM 3669 C C . GLY B 1 244 ? 14.15719 31.12739 74.33448 1.000 39.89073 244 GLY B C 1
ATOM 3670 O O . GLY B 1 244 ? 13.60547 30.03365 74.48351 1.000 38.31308 244 GLY B O 1
ATOM 3671 N N . LEU B 1 245 ? 15.29625 31.26275 73.64993 1.000 36.65597 245 LEU B N 1
ATOM 3672 C CA . LEU B 1 245 ? 16.00751 30.08409 73.16620 1.000 37.53177 245 LEU B CA 1
ATOM 3673 C C . LEU B 1 245 ? 16.49975 29.23264 74.32890 1.000 41.16396 245 LEU B C 1
ATOM 3674 O O . LEU B 1 245 ? 16.39317 28.00046 74.29546 1.000 35.99594 245 LEU B O 1
ATOM 3679 N N . MET B 1 246 ? 17.05195 29.87417 75.36302 1.000 33.90295 246 MET B N 1
ATOM 3680 C CA . MET B 1 246 ? 17.55059 29.13614 76.51839 1.000 37.47278 246 MET B CA 1
ATOM 3681 C C . MET B 1 246 ? 16.42953 28.41030 77.24522 1.000 40.32315 246 MET B C 1
ATOM 3682 O O . MET B 1 246 ? 16.65543 27.34813 77.83584 1.000 39.53980 246 MET B O 1
ATOM 3687 N N . SER B 1 247 ? 15.21884 28.96573 77.21514 1.000 38.71644 247 SER B N 1
ATOM 3688 C CA . SER B 1 247 ? 14.09939 28.35207 77.91386 1.000 46.18118 247 SER B CA 1
ATOM 3689 C C . SER B 1 247 ? 13.67735 27.02836 77.28815 1.000 47.76891 247 SER B C 1
ATOM 3690 O O . SER B 1 247 ? 13.00772 26.23068 77.95193 1.000 44.77988 247 SER B O 1
ATOM 3693 N N . GLU B 1 248 ? 14.05979 26.77042 76.03720 1.000 41.23799 248 GLU B N 1
ATOM 3694 C CA . GLU B 1 248 ? 13.72570 25.52698 75.35639 1.000 46.65511 248 GLU B CA 1
ATOM 3695 C C . GLU B 1 248 ? 14.91350 24.57485 75.26799 1.000 48.09069 248 GLU B C 1
ATOM 3696 O O . GLU B 1 248 ? 14.88108 23.62107 74.48189 1.000 46.54769 248 GLU B O 1
ATOM 3702 N N . ILE B 1 249 ? 15.95647 24.81426 76.05686 1.000 45.88781 249 ILE B N 1
ATOM 3703 C CA . ILE B 1 249 ? 17.10921 23.92163 76.10738 1.000 42.26453 249 ILE B CA 1
ATOM 3704 C C . ILE B 1 249 ? 16.77659 22.74355 77.01500 1.000 46.63647 249 ILE B C 1
ATOM 3705 O O . ILE B 1 249 ? 16.47409 22.92487 78.19909 1.000 48.94407 249 ILE B O 1
ATOM 3710 N N . ARG B 1 250 ? 16.82377 21.53445 76.45856 1.000 40.19058 250 ARG B N 1
ATOM 3711 C CA . ARG B 1 250 ? 16.61114 20.30132 77.21255 1.000 50.14862 250 ARG B CA 1
ATOM 3712 C C . ARG B 1 250 ? 17.81484 19.39605 76.98924 1.000 48.76711 250 ARG B C 1
ATOM 3713 O O . ARG B 1 250 ? 18.02867 18.90005 75.87829 1.000 43.42950 250 ARG B O 1
ATOM 3721 N N . GLN B 1 251 ? 18.59778 19.18917 78.04469 1.000 47.17378 251 GLN B N 1
ATOM 3722 C CA . GLN B 1 251 ? 19.95206 18.66813 77.93235 1.000 46.94102 251 GLN B CA 1
ATOM 3723 C C . GLN B 1 251 ? 20.03548 17.14661 77.98288 1.000 55.49019 251 GLN B C 1
ATOM 3724 O O . GLN B 1 251 ? 21.11287 16.59799 77.73017 1.000 54.04943 251 GLN B O 1
ATOM 3730 N N . ALA B 1 252 ? 18.94627 16.45139 78.31908 1.000 53.91203 252 ALA B N 1
ATOM 3731 C CA . ALA B 1 252 ? 19.02929 15.00285 78.48588 1.000 56.72799 252 ALA B CA 1
ATOM 3732 C C . ALA B 1 252 ? 19.24388 14.29173 77.15339 1.000 54.54311 252 ALA B C 1
ATOM 3733 O O . ALA B 1 252 ? 20.05625 13.36373 77.06449 1.000 55.76645 252 ALA B O 1
ATOM 3735 N N . HIS B 1 253 ? 18.52945 14.70588 76.10887 1.000 49.76785 253 HIS B N 1
ATOM 3736 C CA . HIS B 1 253 ? 18.62006 14.05591 74.80928 1.000 50.94977 253 HIS B CA 1
ATOM 3737 C C . HIS B 1 253 ? 18.55058 15.10200 73.70535 1.000 49.75545 253 HIS B C 1
ATOM 3738 O O . HIS B 1 253 ? 18.13205 16.24179 73.92370 1.000 44.93124 253 HIS B O 1
ATOM 3745 N N . ALA B 1 254 ? 18.97431 14.69854 72.51062 1.000 48.79832 254 ALA B N 1
ATOM 3746 C CA . ALA B 1 254 ? 18.86545 15.55411 71.34008 1.000 44.95852 254 ALA B CA 1
ATOM 3747 C C . ALA B 1 254 ? 17.42045 15.61620 70.86103 1.000 47.89772 254 ALA B C 1
ATOM 3748 O O . ALA B 1 254 ? 16.64259 14.67558 71.04355 1.000 43.74351 254 ALA B O 1
ATOM 3750 N N . ALA B 1 255 ? 17.06799 16.73991 70.23913 1.000 44.37137 255 ALA B N 1
ATOM 3751 C CA . ALA B 1 255 ? 15.70702 16.94361 69.76499 1.000 46.28000 255 ALA B CA 1
ATOM 3752 C C . ALA B 1 255 ? 15.34259 15.91630 68.69561 1.000 48.53318 255 ALA B C 1
ATOM 3753 O O . ALA B 1 255 ? 16.20282 15.34764 68.01766 1.000 47.00427 255 ALA B O 1
ATOM 3755 N N . GLU B 1 256 ? 14.03410 15.69088 68.54536 1.000 51.09948 256 GLU B N 1
ATOM 3756 C CA . GLU B 1 256 ? 13.54779 14.62800 67.67244 1.000 50.53835 256 GLU B CA 1
ATOM 3757 C C . GLU B 1 256 ? 13.90825 14.85650 66.21037 1.000 53.03621 256 GLU B C 1
ATOM 3758 O O . GLU B 1 256 ? 13.92274 13.89567 65.43326 1.000 51.34803 256 GLU B O 1
ATOM 3764 N N . ARG B 1 257 ? 14.20185 16.09720 65.81387 1.000 50.80215 257 ARG B N 1
ATOM 3765 C CA . ARG B 1 257 ? 14.63972 16.34008 64.44508 1.000 50.20465 257 ARG B CA 1
ATOM 3766 C C . ARG B 1 257 ? 16.01808 15.75608 64.16298 1.000 51.70046 257 ARG B C 1
ATOM 3767 O O . ARG B 1 257 ? 16.39508 15.63819 62.99192 1.000 52.29337 257 ARG B O 1
ATOM 3775 N N . TYR B 1 258 ? 16.77130 15.38758 65.19810 1.000 51.66813 258 TYR B N 1
ATOM 3776 C CA . TYR B 1 258 ? 18.04358 14.69853 65.04209 1.000 51.88743 258 TYR B CA 1
ATOM 3777 C C . TYR B 1 258 ? 17.93148 13.21506 65.36407 1.000 59.71247 258 TYR B C 1
ATOM 3778 O O . TYR B 1 258 ? 18.95507 12.53886 65.50325 1.000 64.46626 258 TYR B O 1
ATOM 3787 N N . LEU B 1 259 ? 16.71129 12.70136 65.49970 1.000 57.50933 259 LEU B N 1
ATOM 3788 C CA . LEU B 1 259 ? 16.46233 11.30337 65.79953 1.000 65.56542 259 LEU B CA 1
ATOM 3789 C C . LEU B 1 259 ? 15.89919 10.60673 64.57301 1.000 74.88040 259 LEU B C 1
ATOM 3790 O O . LEU B 1 259 ? 14.99277 11.14810 63.92523 1.000 74.15666 259 LEU B O 1
ATOM 3795 N N . PRO B 1 260 ? 16.40056 9.41499 64.21712 1.000 82.25213 260 PRO B N 1
ATOM 3796 C CA . PRO B 1 260 ? 15.91089 8.66928 63.05138 1.000 84.71403 260 PRO B CA 1
ATOM 3797 C C . PRO B 1 260 ? 14.48856 8.13850 63.22978 1.000 82.23147 260 PRO B C 1
ATOM 3798 O O . PRO B 1 260 ? 13.87229 8.37091 64.27036 1.000 77.49685 260 PRO B O 1
ATOM 3802 N N . THR C 1 2 ? 60.09270 28.34648 80.93193 1.000 88.62962 2 THR C N 1
ATOM 3803 C CA . THR C 1 2 ? 58.91033 28.75025 80.18029 1.000 95.91385 2 THR C CA 1
ATOM 3804 C C . THR C 1 2 ? 57.69293 28.00357 80.69300 1.000 95.50142 2 THR C C 1
ATOM 3805 O O . THR C 1 2 ? 56.78712 28.58259 81.29502 1.000 92.47925 2 THR C O 1
ATOM 3809 N N . ASN C 1 3 ? 57.69706 26.69453 80.44500 1.000 99.98695 3 ASN C N 1
ATOM 3810 C CA . ASN C 1 3 ? 56.59160 25.81514 80.80880 1.000 95.36712 3 ASN C CA 1
ATOM 3811 C C . ASN C 1 3 ? 57.02464 25.00563 82.02746 1.000 84.98261 3 ASN C C 1
ATOM 3812 O O . ASN C 1 3 ? 57.39099 23.83316 81.93988 1.000 82.97900 3 ASN C O 1
ATOM 3817 N N . LEU C 1 4 ? 56.97547 25.65393 83.18417 1.000 68.28415 4 LEU C N 1
ATOM 3818 C CA . LEU C 1 4 ? 57.34822 24.97850 84.41885 1.000 55.96442 4 LEU C CA 1
ATOM 3819 C C . LEU C 1 4 ? 56.21034 24.06766 84.85909 1.000 45.92784 4 LEU C C 1
ATOM 3820 O O . LEU C 1 4 ? 55.05223 24.49735 84.87770 1.000 42.90003 4 LEU C O 1
ATOM 3825 N N . PRO C 1 5 ? 56.49398 22.81907 85.21423 1.000 40.06777 5 PRO C N 1
ATOM 3826 C CA . PRO C 1 5 ? 55.41301 21.89171 85.55319 1.000 39.19696 5 PRO C CA 1
ATOM 3827 C C . PRO C 1 5 ? 54.73361 22.27201 86.85618 1.000 31.88304 5 PRO C C 1
ATOM 3828 O O . PRO C 1 5 ? 55.34710 22.83109 87.76844 1.000 31.90663 5 PRO C O 1
ATOM 3832 N N . THR C 1 6 ? 53.44331 21.95948 86.92835 1.000 29.56982 6 THR C N 1
ATOM 3833 C CA . THR C 1 6 ? 52.69411 22.15104 88.16003 1.000 27.02423 6 THR C CA 1
ATOM 3834 C C . THR C 1 6 ? 53.16117 21.14967 89.20753 1.000 28.90424 6 THR C C 1
ATOM 3835 O O . THR C 1 6 ? 53.45368 19.99122 88.89616 1.000 28.85049 6 THR C O 1
ATOM 3839 N N . ALA C 1 7 ? 53.23530 21.60152 90.45471 1.000 22.08319 7 ALA C N 1
ATOM 3840 C CA . ALA C 1 7 ? 53.66957 20.76991 91.56585 1.000 23.49487 7 ALA C CA 1
ATOM 3841 C C . ALA C 1 7 ? 52.49046 20.48041 92.48315 1.000 24.10781 7 ALA C C 1
ATOM 3842 O O . ALA C 1 7 ? 51.81292 21.40579 92.94190 1.000 23.84607 7 ALA C O 1
ATOM 3844 N N . LEU C 1 8 ? 52.24802 19.19909 92.74342 1.000 23.41493 8 LEU C N 1
ATOM 3845 C CA . LEU C 1 8 ? 51.28074 18.77321 93.74444 1.000 23.76391 8 LEU C CA 1
ATOM 3846 C C . LEU C 1 8 ? 52.03817 18.46123 95.02566 1.000 23.82986 8 LEU C C 1
ATOM 3847 O O . LEU C 1 8 ? 52.99687 17.68202 95.01191 1.000 24.78527 8 LEU C O 1
ATOM 3852 N N . ILE C 1 9 ? 51.61212 19.07323 96.12580 1.000 22.86112 9 ILE C N 1
ATOM 3853 C CA . ILE C 1 9 ? 52.33869 19.01662 97.38755 1.000 20.42512 9 ILE C CA 1
ATOM 3854 C C . ILE C 1 9 ? 51.37522 18.55414 98.46855 1.000 22.84550 9 ILE C C 1
ATOM 3855 O O . ILE C 1 9 ? 50.37660 19.23082 98.74284 1.000 22.06004 9 ILE C O 1
ATOM 3860 N N . THR C 1 10 ? 51.66635 17.40744 99.07542 1.000 21.80631 10 THR C N 1
ATOM 3861 C CA . THR C 1 10 ? 50.87095 16.92029 100.19122 1.000 24.26825 10 THR C CA 1
ATOM 3862 C C . THR C 1 10 ? 51.40986 17.48706 101.50158 1.000 26.95591 10 THR C C 1
ATOM 3863 O O . THR C 1 10 ? 52.55045 17.94897 101.58355 1.000 21.77097 10 THR C O 1
ATOM 3867 N N . GLY C 1 11 ? 50.57002 17.44712 102.53168 1.000 24.11433 11 GLY C N 1
ATOM 3868 C CA . GLY C 1 11 ? 50.91921 18.09148 103.79081 1.000 29.39246 11 GLY C CA 1
ATOM 3869 C C . GLY C 1 11 ? 51.25563 19.55712 103.62154 1.000 28.15499 11 GLY C C 1
ATOM 3870 O O . GLY C 1 11 ? 52.16955 20.06692 104.28338 1.000 26.34825 11 GLY C O 1
ATOM 3871 N N . ALA C 1 12 ? 50.53052 20.24963 102.74285 1.000 23.86311 12 ALA C N 1
ATOM 3872 C CA . ALA C 1 12 ? 50.88502 21.59814 102.31823 1.000 25.10327 12 ALA C CA 1
ATOM 3873 C C . ALA C 1 12 ? 50.42685 22.69046 103.27575 1.000 27.54842 12 ALA C C 1
ATOM 3874 O O . ALA C 1 12 ? 50.71995 23.86302 103.02141 1.000 32.03089 12 ALA C O 1
ATOM 3876 N N . SER C 1 13 ? 49.71888 22.35679 104.35507 1.000 28.34522 13 SER C N 1
ATOM 3877 C CA . SER C 1 13 ? 49.16710 23.39640 105.21614 1.000 29.23676 13 SER C CA 1
ATOM 3878 C C . SER C 1 13 ? 50.18008 23.96344 106.20362 1.000 34.96911 13 SER C C 1
ATOM 3879 O O . SER C 1 13 ? 49.91938 25.02607 106.78046 1.000 37.32977 13 SER C O 1
ATOM 3882 N N . SER C 1 14 ? 51.31768 23.30059 106.41067 1.000 29.84883 14 SER C N 1
ATOM 3883 C CA . SER C 1 14 ? 52.30282 23.77533 107.37564 1.000 36.23303 14 SER C CA 1
ATOM 3884 C C . SER C 1 14 ? 53.63700 23.08158 107.13078 1.000 30.68986 14 SER C C 1
ATOM 3885 O O . SER C 1 14 ? 53.73229 22.11546 106.37095 1.000 31.53706 14 SER C O 1
ATOM 3888 N N . GLY C 1 15 ? 54.67197 23.61344 107.77522 1.000 27.40270 15 GLY C N 1
ATOM 3889 C CA . GLY C 1 15 ? 55.94413 22.90965 107.87232 1.000 28.92768 15 GLY C CA 1
ATOM 3890 C C . GLY C 1 15 ? 56.66276 22.78119 106.54379 1.000 29.74145 15 GLY C C 1
ATOM 3891 O O . GLY C 1 15 ? 56.79713 23.74340 105.77840 1.000 25.25900 15 GLY C O 1
ATOM 3892 N N . ILE C 1 16 ? 57.14843 21.56869 106.27385 1.000 27.20013 16 ILE C N 1
ATOM 3893 C CA . ILE C 1 16 ? 57.92338 21.32195 105.06220 1.000 26.31522 16 ILE C CA 1
ATOM 3894 C C . ILE C 1 16 ? 57.06266 21.52063 103.82098 1.000 25.58374 16 ILE C C 1
ATOM 3895 O O . ILE C 1 16 ? 57.49534 22.14327 102.84332 1.000 25.68816 16 ILE C O 1
ATOM 3900 N N . GLY C 1 17 ? 55.83005 21.00468 103.84204 1.000 27.78364 17 GLY C N 1
ATOM 3901 C CA . GLY C 1 17 ? 54.96329 21.13004 102.67883 1.000 25.60334 17 GLY C CA 1
ATOM 3902 C C . GLY C 1 17 ? 54.60964 22.57021 102.35749 1.000 26.33967 17 GLY C C 1
ATOM 3903 O O . GLY C 1 17 ? 54.60960 22.97464 101.19119 1.000 22.28351 17 GLY C O 1
ATOM 3904 N N . ALA C 1 18 ? 54.29875 23.36336 103.38607 1.000 23.11159 18 ALA C N 1
ATOM 3905 C CA . ALA C 1 18 ? 53.99736 24.77388 103.16210 1.000 30.87656 18 ALA C CA 1
ATOM 3906 C C . ALA C 1 18 ? 55.21277 25.51156 102.62207 1.000 28.58598 18 ALA C C 1
ATOM 3907 O O . ALA C 1 18 ? 55.08341 26.40689 101.77756 1.000 27.22090 18 ALA C O 1
ATOM 3909 N N . THR C 1 19 ? 56.40469 25.14941 103.10033 1.000 25.22016 19 THR C N 1
ATOM 3910 C CA . THR C 1 19 ? 57.61886 25.80315 102.62713 1.000 28.31770 19 THR C CA 1
ATOM 3911 C C . THR C 1 19 ? 57.91381 25.42529 101.18186 1.000 28.22696 19 THR C C 1
ATOM 3912 O O . THR C 1 19 ? 58.30480 26.28145 100.37970 1.000 28.89062 19 THR C O 1
ATOM 3916 N N . TYR C 1 20 ? 57.73214 24.14791 100.83235 1.000 24.10171 20 TYR C N 1
ATOM 3917 C CA . TYR C 1 20 ? 57.84630 23.73854 99.43598 1.000 25.52374 20 TYR C CA 1
ATOM 3918 C C . TYR C 1 20 ? 56.88886 24.52743 98.55275 1.000 26.36883 20 TYR C C 1
ATOM 3919 O O . TYR C 1 20 ? 57.25528 24.95056 97.44885 1.000 23.84211 20 TYR C O 1
ATOM 3928 N N . ALA C 1 21 ? 55.65034 24.71858 99.01699 1.000 22.17506 21 ALA C N 1
ATOM 3929 C CA . ALA C 1 21 ? 54.67220 25.48458 98.25011 1.000 29.05046 21 ALA C CA 1
ATOM 3930 C C . ALA C 1 21 ? 55.17925 26.89204 97.96596 1.000 25.18756 21 ALA C C 1
ATOM 3931 O O . ALA C 1 21 ? 55.15037 27.35599 96.81996 1.000 25.26501 21 ALA C O 1
ATOM 3933 N N . GLU C 1 22 ? 55.64433 27.59103 99.00384 1.000 27.92722 22 GLU C N 1
ATOM 3934 C CA . GLU C 1 22 ? 56.14523 28.94663 98.81049 1.000 30.76619 22 GLU C CA 1
ATOM 3935 C C . GLU C 1 22 ? 57.34255 28.96669 97.86958 1.000 32.06830 22 GLU C C 1
ATOM 3936 O O . GLU C 1 22 ? 57.43776 29.83738 96.99770 1.000 33.51252 22 GLU C O 1
ATOM 3942 N N . ARG C 1 23 ? 58.27037 28.01926 98.03389 1.000 29.29002 23 ARG C N 1
ATOM 3943 C CA . ARG C 1 23 ? 59.45534 27.98541 97.18043 1.000 31.73572 23 ARG C CA 1
ATOM 3944 C C . ARG C 1 23 ? 59.07916 27.76432 95.71847 1.000 34.80299 23 ARG C C 1
ATOM 3945 O O . ARG C 1 23 ? 59.52768 28.50059 94.83157 1.000 35.51846 23 ARG C O 1
ATOM 3953 N N . PHE C 1 24 ? 58.26367 26.74032 95.44581 1.000 29.32643 24 PHE C N 1
ATOM 3954 C CA . PHE C 1 24 ? 57.89442 26.44253 94.06565 1.000 27.71087 24 PHE C CA 1
ATOM 3955 C C . PHE C 1 24 ? 57.01551 27.53110 93.46709 1.000 33.36455 24 PHE C C 1
ATOM 3956 O O . PHE C 1 24 ? 57.12291 27.82038 92.27018 1.000 32.83435 24 PHE C O 1
ATOM 3964 N N . ALA C 1 25 ? 56.15405 28.15215 94.27567 1.000 30.94399 25 ALA C N 1
ATOM 3965 C CA . ALA C 1 25 ? 55.33926 29.24888 93.76571 1.000 30.70923 25 ALA C CA 1
ATOM 3966 C C . ALA C 1 25 ? 56.20441 30.44837 93.40427 1.000 34.53269 25 ALA C C 1
ATOM 3967 O O . ALA C 1 25 ? 55.97347 31.10179 92.38002 1.000 34.29417 25 ALA C O 1
ATOM 3969 N N . ARG C 1 26 ? 57.20916 30.75042 94.23095 1.000 32.81730 26 ARG C N 1
ATOM 3970 C CA . ARG C 1 26 ? 58.11277 31.85039 93.91674 1.000 35.19196 26 ARG C CA 1
ATOM 3971 C C . ARG C 1 26 ? 58.95141 31.54367 92.68437 1.000 32.20847 26 ARG C C 1
ATOM 3972 O O . ARG C 1 26 ? 59.30325 32.45989 91.93378 1.000 35.10168 26 ARG C O 1
ATOM 3980 N N . ARG C 1 27 ? 59.27420 30.26787 92.45555 1.000 29.40247 27 ARG C N 1
ATOM 3981 C CA . ARG C 1 27 ? 60.00105 29.88778 91.25093 1.000 33.15001 27 ARG C CA 1
ATOM 3982 C C . ARG C 1 27 ? 59.15776 30.03564 89.99339 1.000 33.68224 27 ARG C C 1
ATOM 3983 O O . ARG C 1 27 ? 59.71412 30.07683 88.89095 1.000 36.69201 27 ARG C O 1
ATOM 3991 N N . GLY C 1 28 ? 57.83883 30.11185 90.12963 1.000 32.28879 28 GLY C N 1
ATOM 3992 C CA . GLY C 1 28 ? 56.95465 30.25526 88.99487 1.000 34.14295 28 GLY C CA 1
ATOM 3993 C C . GLY C 1 28 ? 56.10264 29.04700 88.67789 1.000 34.23384 28 GLY C C 1
ATOM 3994 O O . GLY C 1 28 ? 55.44956 29.03529 87.62850 1.000 34.89420 28 GLY C O 1
ATOM 3995 N N . HIS C 1 29 ? 56.08799 28.03272 89.53875 1.000 28.03974 29 HIS C N 1
ATOM 3996 C CA . HIS C 1 29 ? 55.28194 26.84562 89.29655 1.000 32.87747 29 HIS C CA 1
ATOM 3997 C C . HIS C 1 29 ? 53.85494 27.05830 89.78186 1.000 30.11889 29 HIS C C 1
ATOM 3998 O O . HIS C 1 29 ? 53.62819 27.57036 90.88224 1.000 24.72838 29 HIS C O 1
ATOM 4005 N N . ASN C 1 30 ? 52.89016 26.65083 88.96204 1.000 23.99750 30 ASN C N 1
ATOM 4006 C CA . ASN C 1 30 ? 51.53956 26.48068 89.47188 1.000 27.19262 30 ASN C CA 1
ATOM 4007 C C . ASN C 1 30 ? 51.53116 25.35099 90.49553 1.000 25.36859 30 ASN C C 1
ATOM 4008 O O . ASN C 1 30 ? 52.36834 24.44544 90.45691 1.000 27.49129 30 ASN C O 1
ATOM 4013 N N . LEU C 1 31 ? 50.58076 25.40904 91.42414 1.000 22.03774 31 LEU C N 1
ATOM 4014 C CA . LEU C 1 31 ? 50.56650 24.49103 92.55158 1.000 25.78259 31 LEU C CA 1
ATOM 4015 C C . LEU C 1 31 ? 49.22198 23.79165 92.66696 1.000 23.40889 31 LEU C C 1
ATOM 4016 O O . LEU C 1 31 ? 48.18145 24.32804 92.27836 1.000 24.46382 31 LEU C O 1
ATOM 4021 N N . VAL C 1 32 ? 49.26478 22.57973 93.20798 1.000 26.18513 32 VAL C N 1
ATOM 4022 C CA . VAL C 1 32 ? 48.09015 21.88779 93.72012 1.000 23.56684 32 VAL C CA 1
ATOM 4023 C C . VAL C 1 32 ? 48.41957 21.52031 95.15779 1.000 23.41245 32 VAL C C 1
ATOM 4024 O O . VAL C 1 32 ? 49.19478 20.58860 95.40678 1.000 23.02766 32 VAL C O 1
ATOM 4028 N N . MET C 1 33 ? 47.83793 22.24901 96.10253 1.000 22.90212 33 MET C N 1
ATOM 4029 C CA . MET C 1 33 ? 48.12573 22.05415 97.51490 1.000 22.24311 33 MET C CA 1
ATOM 4030 C C . MET C 1 33 ? 47.13358 21.06167 98.10466 1.000 27.33764 33 MET C C 1
ATOM 4031 O O . MET C 1 33 ? 45.91950 21.20529 97.92633 1.000 26.76133 33 MET C O 1
ATOM 4036 N N . VAL C 1 34 ? 47.65409 20.05097 98.79522 1.000 26.09561 34 VAL C N 1
ATOM 4037 C CA . VAL C 1 34 ? 46.83754 19.00659 99.39966 1.000 23.17284 34 VAL C CA 1
ATOM 4038 C C . VAL C 1 34 ? 47.17243 18.93312 100.88046 1.000 23.51946 34 VAL C C 1
ATOM 4039 O O . VAL C 1 34 ? 48.34443 18.80739 101.25120 1.000 26.55810 34 VAL C O 1
ATOM 4043 N N . ALA C 1 35 ? 46.14457 19.00924 101.71860 1.000 27.00383 35 ALA C N 1
ATOM 4044 C CA . ALA C 1 35 ? 46.28266 18.90803 103.16537 1.000 28.94661 35 ALA C CA 1
ATOM 4045 C C . ALA C 1 35 ? 44.88962 18.72196 103.74813 1.000 30.43330 35 ALA C C 1
ATOM 4046 O O . ALA C 1 35 ? 43.88033 18.86425 103.05207 1.000 26.86980 35 ALA C O 1
ATOM 4048 N N . ARG C 1 36 ? 44.84555 18.40347 105.03910 1.000 28.02457 36 ARG C N 1
ATOM 4049 C CA . ARG C 1 36 ? 43.56948 18.28074 105.72994 1.000 35.79103 36 ARG C CA 1
ATOM 4050 C C . ARG C 1 36 ? 43.06539 19.61627 106.26141 1.000 31.16480 36 ARG C C 1
ATOM 4051 O O . ARG C 1 36 ? 41.84969 19.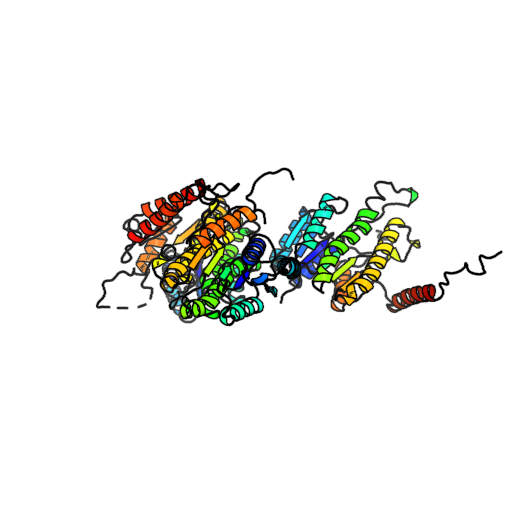83771 106.30182 1.000 34.65451 36 ARG C O 1
ATOM 4059 N N . ASP C 1 37 ? 43.96994 20.51290 106.65477 1.000 30.15191 37 ASP C N 1
ATOM 4060 C CA . ASP C 1 37 ? 43.61302 21.82742 107.19344 1.000 29.24594 37 ASP C CA 1
ATOM 4061 C C . ASP C 1 37 ? 43.37381 22.78490 106.03025 1.000 32.51690 37 ASP C C 1
ATOM 4062 O O . ASP C 1 37 ? 44.29825 23.41131 105.50962 1.000 33.08730 37 ASP C O 1
ATOM 4067 N N . LYS C 1 38 ? 42.10630 22.91463 105.62798 1.000 32.13253 38 LYS C N 1
ATOM 4068 C CA . LYS C 1 38 ? 41.77312 23.77021 104.49167 1.000 39.86267 38 LYS C CA 1
ATOM 4069 C C . LYS C 1 38 ? 41.90796 25.25088 104.83220 1.000 38.10359 38 LYS C C 1
ATOM 4070 O O . LYS C 1 38 ? 42.22368 26.06037 103.95168 1.000 34.87619 38 LYS C O 1
ATOM 4076 N N . VAL C 1 39 ? 41.68554 25.62384 106.09399 1.000 36.87930 39 VAL C N 1
ATOM 4077 C CA . VAL C 1 39 ? 41.74372 27.03365 106.47119 1.000 37.38247 39 VAL C CA 1
ATOM 4078 C C . VAL C 1 39 ? 43.16505 27.56496 106.33167 1.000 37.95226 39 VAL C C 1
ATOM 4079 O O . VAL C 1 39 ? 43.39138 28.63143 105.74646 1.000 34.74513 39 VAL C O 1
ATOM 4083 N N . ARG C 1 40 ? 44.14435 26.82997 106.86501 1.000 36.50184 40 ARG C N 1
ATOM 4084 C CA . ARG C 1 40 ? 45.53540 27.24697 106.72020 1.000 36.22103 40 ARG C CA 1
ATOM 4085 C C . ARG C 1 40 ? 45.96861 27.22010 105.26094 1.000 31.94030 40 ARG C C 1
ATOM 4086 O O . ARG C 1 40 ? 46.66297 28.13251 104.79622 1.000 35.18855 40 ARG C O 1
ATOM 4094 N N . MET C 1 41 ? 45.56325 26.18410 104.52158 1.000 31.11353 41 MET C N 1
ATOM 4095 C CA . MET C 1 41 ? 45.90468 26.10081 103.10453 1.000 35.28601 41 MET C CA 1
ATOM 4096 C C . MET C 1 41 ? 45.36926 27.30063 102.33511 1.000 29.01932 41 MET C C 1
ATOM 4097 O O . MET C 1 41 ? 46.09631 27.92517 101.55496 1.000 27.95087 41 MET C O 1
ATOM 4102 N N . ASP C 1 42 ? 44.09401 27.63996 102.54674 1.000 30.42725 42 ASP C N 1
ATOM 4103 C CA . ASP C 1 42 ? 43.49291 28.74600 101.80779 1.000 33.73936 42 ASP C CA 1
ATOM 4104 C C . ASP C 1 42 ? 44.15740 30.07215 102.14858 1.000 32.17481 42 ASP C C 1
ATOM 4105 O O . ASP C 1 42 ? 44.34822 30.91970 101.26883 1.000 34.02490 42 ASP C O 1
ATOM 4110 N N . VAL C 1 43 ? 44.51630 30.27220 103.41914 1.000 34.39481 43 VAL C N 1
ATOM 4111 C CA . VAL C 1 43 ? 45.22420 31.49071 103.80580 1.000 32.39743 43 VAL C CA 1
ATOM 4112 C C . VAL C 1 43 ? 46.57619 31.55737 103.10806 1.000 31.95500 43 VAL C C 1
ATOM 4113 O O . VAL C 1 43 ? 46.94506 32.58290 102.52345 1.000 29.90599 43 VAL C O 1
ATOM 4117 N N . LEU C 1 44 ? 47.33259 30.45884 103.15561 1.000 32.22139 44 LEU C N 1
ATOM 4118 C CA . LEU C 1 44 ? 48.64206 30.42747 102.51155 1.000 30.07786 44 LEU C CA 1
ATOM 4119 C C . LEU C 1 44 ? 48.51487 30.56191 100.99938 1.000 32.38060 44 LEU C C 1
ATOM 4120 O O . LEU C 1 44 ? 49.25029 31.32977 100.36754 1.000 29.07317 44 LEU C O 1
ATOM 4125 N N . ALA C 1 45 ? 47.58608 29.81503 100.39900 1.000 33.44490 45 ALA C N 1
ATOM 4126 C CA . ALA C 1 45 ? 47.42911 29.86670 98.94970 1.000 34.44706 45 ALA C CA 1
ATOM 4127 C C . ALA C 1 45 ? 47.02265 31.26056 98.49241 1.000 34.89782 45 ALA C C 1
ATOM 4128 O O . ALA C 1 45 ? 47.50145 31.74757 97.46204 1.000 32.31268 45 ALA C O 1
ATOM 4130 N N . SER C 1 46 ? 46.15460 31.92625 99.25727 1.000 33.05363 46 SER C N 1
ATOM 4131 C CA . SER C 1 46 ? 45.75298 33.28343 98.90445 1.000 35.39221 46 SER C CA 1
ATOM 4132 C C . SER C 1 46 ? 46.94688 34.23048 98.91138 1.000 33.59676 46 SER C C 1
ATOM 4133 O O . SER C 1 46 ? 47.07876 35.07938 98.02170 1.000 33.98648 46 SER C O 1
ATOM 4136 N N . ARG C 1 47 ? 47.82695 34.10459 99.90971 1.000 33.36152 47 ARG C N 1
ATOM 4137 C CA . ARG C 1 47 ? 49.01889 34.94705 99.94456 1.000 37.24223 47 ARG C CA 1
ATOM 4138 C C . ARG C 1 47 ? 49.94457 34.63980 98.77537 1.000 37.01643 47 ARG C C 1
ATOM 4139 O O . ARG C 1 47 ? 50.49495 35.55620 98.15296 1.000 34.54013 47 ARG C O 1
ATOM 4147 N N . LEU C 1 48 ? 50.12761 33.35582 98.46173 1.000 31.37071 48 LEU C N 1
ATOM 4148 C CA . LEU C 1 48 ? 51.01668 32.98683 97.36734 1.000 33.25757 48 LEU C CA 1
ATOM 4149 C C . LEU C 1 48 ? 50.44387 33.39665 96.01611 1.000 33.23868 48 LEU C C 1
ATOM 4150 O O . LEU C 1 48 ? 51.20483 33.72839 95.10074 1.000 35.37694 48 LEU C O 1
ATOM 4155 N N . ARG C 1 49 ? 49.11527 33.37976 95.86844 1.000 33.98613 49 ARG C N 1
ATOM 4156 C CA . ARG C 1 49 ? 48.51055 33.84546 94.62350 1.000 37.96765 49 ARG C CA 1
ATOM 4157 C C . ARG C 1 49 ? 48.78610 35.32624 94.39137 1.000 40.77355 49 ARG C C 1
ATOM 4158 O O . ARG C 1 49 ? 49.10641 35.73433 93.26928 1.000 38.92709 49 ARG C O 1
ATOM 4166 N N . GLU C 1 50 ? 48.66540 36.14892 95.43862 1.000 43.42459 50 GLU C N 1
ATOM 4167 C CA . GLU C 1 50 ? 48.91950 37.57886 95.27954 1.000 52.14106 50 GLU C CA 1
ATOM 4168 C C . GLU C 1 50 ? 50.39766 37.86707 95.06238 1.000 47.66719 50 GLU C C 1
ATOM 4169 O O . GLU C 1 50 ? 50.74512 38.79191 94.32001 1.000 50.93564 50 GLU C O 1
ATOM 4175 N N . GLU C 1 51 ? 51.27674 37.09648 95.70094 1.000 41.71105 51 GLU C N 1
ATOM 4176 C CA . GLU C 1 51 ? 52.70501 37.37604 95.62775 1.000 43.93752 51 GLU C CA 1
ATOM 4177 C C . GLU C 1 51 ? 53.29844 36.90138 94.30622 1.000 40.83629 51 GLU C C 1
ATOM 4178 O O . GLU C 1 51 ? 54.03851 37.64119 93.64912 1.000 41.89095 51 GLU C O 1
ATOM 4184 N N . THR C 1 52 ? 52.98431 35.67280 93.89943 1.000 37.26818 52 THR C N 1
ATOM 4185 C CA . THR C 1 52 ? 53.63800 35.05011 92.75727 1.000 37.37214 52 THR C CA 1
ATOM 4186 C C . THR C 1 52 ? 52.78146 35.02647 91.49716 1.000 37.82729 52 THR C C 1
ATOM 4187 O O . THR C 1 52 ? 53.31673 34.75967 90.41511 1.000 38.85748 52 THR C O 1
ATOM 4191 N N . LYS C 1 53 ? 51.47575 35.27631 91.60959 1.000 33.73872 53 LYS C N 1
ATOM 4192 C CA . LYS C 1 53 ? 50.55046 35.29054 90.47470 1.000 39.77207 53 LYS C CA 1
ATOM 4193 C C . LYS C 1 53 ? 50.45735 33.93687 89.77504 1.000 36.62096 53 LYS C C 1
ATOM 4194 O O . LYS C 1 53 ? 50.01235 33.85907 88.62587 1.000 36.06962 53 LYS C O 1
ATOM 4200 N N . VAL C 1 54 ? 50.85421 32.85737 90.44576 1.000 35.08441 54 VAL C N 1
ATOM 4201 C CA . VAL C 1 54 ? 50.70248 31.52091 89.88255 1.000 33.69484 54 VAL C CA 1
ATOM 4202 C C . VAL C 1 54 ? 49.30464 31.01288 90.20386 1.000 32.94296 54 VAL C C 1
ATOM 4203 O O . VAL C 1 54 ? 48.60758 31.57050 91.05967 1.000 32.78673 54 VAL C O 1
ATOM 4207 N N . THR C 1 55 ? 48.88078 29.96188 89.51354 1.000 30.79897 55 THR C N 1
ATOM 4208 C CA . THR C 1 55 ? 47.60640 29.32735 89.80108 1.000 28.66646 55 THR C CA 1
ATOM 4209 C C . THR C 1 55 ? 47.80577 28.28309 90.88753 1.000 30.48099 55 THR C C 1
ATOM 4210 O O . THR C 1 55 ? 48.77280 27.51745 90.85822 1.000 29.59481 55 THR C O 1
ATOM 4214 N N . ILE C 1 56 ? 46.89252 28.26159 91.85387 1.000 30.92731 56 ILE C N 1
ATOM 4215 C CA . ILE C 1 56 ? 46.97169 27.33677 92.97655 1.000 29.78184 56 ILE C CA 1
ATOM 4216 C C . ILE C 1 56 ? 45.60202 26.71036 93.17233 1.000 32.20661 56 ILE C C 1
ATOM 4217 O O . ILE C 1 56 ? 44.63682 27.40885 93.50648 1.000 29.43082 56 ILE C O 1
ATOM 4222 N N . ASP C 1 57 ? 45.51879 25.40109 92.97118 1.000 27.68704 57 ASP C N 1
ATOM 4223 C CA . ASP C 1 57 ? 44.33568 24.64279 93.33849 1.000 29.92549 57 ASP C CA 1
ATOM 4224 C C . ASP C 1 57 ? 44.53189 24.06779 94.73239 1.000 30.43110 57 ASP C C 1
ATOM 4225 O O . ASP C 1 57 ? 45.61211 23.57373 95.06736 1.000 24.92474 57 ASP C O 1
ATOM 4230 N N . VAL C 1 58 ? 43.48636 24.14698 95.54609 1.000 26.33797 58 VAL C N 1
ATOM 4231 C CA . VAL C 1 58 ? 43.51510 23.66132 96.91920 1.000 25.86126 58 VAL C CA 1
ATOM 4232 C C . VAL C 1 58 ? 42.60084 22.44965 97.00416 1.000 32.90674 58 VAL C C 1
ATOM 4233 O O . VAL C 1 58 ? 41.41499 22.53225 96.65983 1.000 35.44551 58 VAL C O 1
ATOM 4237 N N . ILE C 1 59 ? 43.14953 21.32585 97.45652 1.000 29.10211 59 ILE C N 1
ATOM 4238 C CA . ILE C 1 59 ? 42.39459 20.09177 97.63005 1.000 28.43330 59 ILE C CA 1
ATOM 4239 C C . ILE C 1 59 ? 42.44410 19.73233 99.10646 1.000 30.05108 59 ILE C C 1
ATOM 4240 O O . ILE C 1 59 ? 43.50869 19.38192 99.63093 1.000 25.97553 59 ILE C O 1
ATOM 4245 N N . GLN C 1 60 ? 41.30114 19.82208 99.78136 1.000 33.12906 60 GLN C N 1
ATOM 4246 C CA . GLN C 1 60 ? 41.20184 19.34115 101.15212 1.000 32.89562 60 GLN C CA 1
ATOM 4247 C C . GLN C 1 60 ? 41.08550 17.82371 101.12070 1.000 30.57760 60 GLN C C 1
ATOM 4248 O O . GLN C 1 60 ? 40.16673 17.28047 100.49787 1.000 27.52245 60 GLN C O 1
ATOM 4254 N N . ALA C 1 61 ? 42.01421 17.13841 101.78393 1.000 28.16859 61 ALA C N 1
ATOM 4255 C CA . ALA C 1 61 ? 42.05772 15.68411 101.71259 1.000 29.49848 61 ALA C CA 1
ATOM 4256 C C . ALA C 1 61 ? 42.73718 15.13449 102.95562 1.000 31.48008 61 ALA C C 1
ATOM 4257 O O . ALA C 1 61 ? 43.77458 15.65253 103.37872 1.000 32.09073 61 ALA C O 1
ATOM 4259 N N . ASP C 1 62 ? 42.13472 14.10338 103.54299 1.000 34.51157 62 ASP C N 1
ATOM 4260 C CA . ASP C 1 62 ? 42.73756 13.32231 104.62050 1.000 33.34041 62 ASP C CA 1
ATOM 4261 C C . ASP C 1 62 ? 43.23984 12.02772 103.99034 1.000 34.66279 62 ASP C C 1
ATOM 4262 O O . ASP C 1 62 ? 42.45405 11.12328 103.69420 1.000 28.38785 62 ASP C O 1
ATOM 4267 N N . LEU C 1 63 ? 44.55512 11.94199 103.78338 1.000 28.82697 63 LEU C N 1
ATOM 4268 C CA . LEU C 1 63 ? 45.13810 10.83054 103.04080 1.000 27.80077 63 LEU C CA 1
ATOM 4269 C C . LEU C 1 63 ? 45.08591 9.50386 103.78897 1.000 30.89350 63 LEU C C 1
ATOM 4270 O O . LEU C 1 63 ? 45.57704 8.50413 103.25517 1.000 32.02238 63 LEU C O 1
ATOM 4275 N N . THR C 1 64 ? 44.52754 9.45935 104.99719 1.000 32.10347 64 THR C N 1
ATOM 4276 C CA . THR C 1 64 ? 44.22300 8.18353 105.63233 1.000 33.16419 64 THR C CA 1
ATOM 4277 C C . THR C 1 64 ? 42.87345 7.62450 105.20228 1.000 35.08567 64 THR C C 1
ATOM 4278 O O . THR C 1 64 ? 42.53022 6.50572 105.59910 1.000 36.13496 64 THR C O 1
ATOM 4282 N N . GLN C 1 65 ? 42.10840 8.36903 104.40744 1.000 34.62834 65 GLN C N 1
ATOM 4283 C CA . GLN C 1 65 ? 40.79214 7.94798 103.94885 1.000 33.24883 65 GLN C CA 1
ATOM 4284 C C . GLN C 1 65 ? 40.85647 7.49724 102.49522 1.000 33.71535 65 GLN C C 1
ATOM 4285 O O . GLN C 1 65 ? 41.56332 8.09569 101.67844 1.000 33.36358 65 GLN C O 1
ATOM 4291 N N . GLN C 1 66 ? 40.10993 6.43508 102.17967 1.000 34.64694 66 GLN C N 1
ATOM 4292 C CA . GLN C 1 66 ? 40.15309 5.87033 100.83369 1.000 35.42485 66 GLN C CA 1
ATOM 4293 C C . GLN C 1 66 ? 39.58862 6.83175 99.79356 1.000 31.97458 66 GLN C C 1
ATOM 4294 O O . GLN C 1 66 ? 40.15401 6.96572 98.70227 1.000 34.58462 66 GLN C O 1
ATOM 4300 N N . LYS C 1 67 ? 38.48055 7.51097 100.10561 1.000 30.25681 67 LYS C N 1
ATOM 4301 C CA . LYS C 1 67 ? 37.88662 8.42491 99.13247 1.000 29.04814 67 LYS C CA 1
ATOM 4302 C C . LYS C 1 67 ? 38.81576 9.59613 98.84450 1.000 28.80331 67 LYS C C 1
ATOM 4303 O O . LYS C 1 67 ? 39.03573 9.95729 97.68269 1.000 27.76648 67 LYS C O 1
ATOM 4309 N N . ASP C 1 68 ? 39.35778 10.21426 99.89809 1.000 28.37029 68 ASP C N 1
ATOM 4310 C CA . ASP C 1 68 ? 40.25775 11.34814 99.71036 1.000 31.65882 68 ASP C CA 1
ATOM 4311 C C . ASP C 1 68 ? 41.52557 10.92918 98.97671 1.000 28.33919 68 ASP C C 1
ATOM 4312 O O . ASP C 1 68 ? 41.98868 11.63355 98.07199 1.000 30.25025 68 ASP C O 1
ATOM 4317 N N . LEU C 1 69 ? 42.10235 9.78428 99.35425 1.000 25.00915 69 LEU C N 1
ATOM 4318 C CA . LEU C 1 69 ? 43.31222 9.30934 98.68871 1.000 30.62657 69 LEU C CA 1
ATOM 4319 C C . LEU C 1 69 ? 43.05654 9.02796 97.21418 1.000 28.57968 69 LEU C C 1
ATOM 4320 O O . LEU C 1 69 ? 43.88584 9.35863 96.35877 1.000 29.51012 69 LEU C O 1
ATOM 4325 N N . ALA C 1 70 ? 41.90432 8.43181 96.89615 1.000 29.95815 70 ALA C N 1
ATOM 4326 C CA . ALA C 1 70 ? 41.57065 8.15748 95.50277 1.000 30.24158 70 ALA C CA 1
ATOM 4327 C C . ALA C 1 70 ? 41.37823 9.44149 94.70572 1.000 31.15340 70 ALA C C 1
ATOM 4328 O O . ALA C 1 70 ? 41.67633 9.47376 93.50637 1.000 31.76308 70 ALA C O 1
ATOM 4330 N N . GLU C 1 71 ? 40.88290 10.50358 95.34676 1.000 26.76077 71 GLU C N 1
ATOM 4331 C CA . GLU C 1 71 ? 40.71160 11.77115 94.64410 1.000 32.25697 71 GLU C CA 1
ATOM 4332 C C . GLU C 1 71 ? 42.05546 12.37472 94.25209 1.000 33.63508 71 GLU C C 1
ATOM 4333 O O . GLU C 1 71 ? 42.20393 12.90480 93.14376 1.000 30.43069 71 GLU C O 1
ATOM 4339 N N . VAL C 1 72 ? 43.04584 12.30582 95.14501 1.000 25.41928 72 VAL C N 1
ATOM 4340 C CA . VAL C 1 72 ? 44.36259 12.84901 94.82621 1.000 30.75569 72 VAL C CA 1
ATOM 4341 C C . VAL C 1 72 ? 45.05237 11.98526 93.77620 1.000 29.62999 72 VAL C C 1
ATOM 4342 O O . VAL C 1 72 ? 45.75318 12.49917 92.89588 1.000 27.24867 72 VAL C O 1
ATOM 4346 N N . GLU C 1 73 ? 44.86939 10.66268 93.85237 1.000 28.70028 73 GLU C N 1
ATOM 4347 C CA . GLU C 1 73 ? 45.36425 9.77880 92.79919 1.000 30.64754 73 GLU C CA 1
ATOM 4348 C C . GLU C 1 73 ? 44.79075 10.17408 91.44494 1.000 34.46274 73 GLU C C 1
ATOM 4349 O O . GLU C 1 73 ? 45.51540 10.25107 90.44540 1.000 28.31124 73 GLU C O 1
ATOM 4355 N N . THR C 1 74 ? 43.47808 10.41453 91.39578 1.000 31.00488 74 THR C N 1
ATOM 4356 C CA . THR C 1 74 ? 42.83223 10.79532 90.14453 1.000 33.18519 74 THR C CA 1
ATOM 4357 C C . THR C 1 74 ? 43.40282 12.10013 89.60666 1.000 32.72174 74 THR C C 1
ATOM 4358 O O . THR C 1 74 ? 43.63923 12.23248 88.39999 1.000 31.41464 74 THR C O 1
ATOM 4362 N N . ARG C 1 75 ? 43.63571 13.07393 90.48997 1.000 30.81366 75 ARG C N 1
ATOM 4363 C CA . ARG C 1 75 ? 44.22996 14.33456 90.06020 1.000 33.72665 75 ARG C CA 1
ATOM 4364 C C . ARG C 1 75 ? 45.61295 14.11472 89.46181 1.000 29.91721 75 ARG C C 1
ATOM 4365 O O . ARG C 1 75 ? 45.95392 14.70777 88.43266 1.000 25.91817 75 ARG C O 1
ATOM 4373 N N . LEU C 1 76 ? 46.42235 13.26262 90.09265 1.000 25.04519 76 LEU C N 1
ATOM 4374 C CA . LEU C 1 76 ? 47.76647 13.00247 89.58737 1.000 27.35558 76 LEU C CA 1
ATOM 4375 C C . LEU C 1 76 ? 47.72252 12.27484 88.24991 1.000 30.87641 76 LEU C C 1
ATOM 4376 O O . LEU C 1 76 ? 48.57078 12.51005 87.38091 1.000 25.40890 76 LEU C O 1
ATOM 4381 N N . ARG C 1 77 ? 46.74474 11.38266 88.06828 1.000 30.62501 77 ARG C N 1
ATOM 4382 C CA . ARG C 1 77 ? 46.65627 10.62754 86.82236 1.000 32.37067 77 ARG C CA 1
ATOM 4383 C C . ARG C 1 77 ? 46.13585 11.48685 85.67670 1.000 35.62600 77 ARG C C 1
ATOM 4384 O O . ARG C 1 77 ? 46.65365 11.41280 84.55673 1.000 36.28294 77 ARG C O 1
ATOM 4392 N N . GLU C 1 78 ? 45.11672 12.30806 85.93216 1.000 36.36275 78 GLU C N 1
ATOM 4393 C CA . GLU C 1 78 ? 44.41717 12.98526 84.84691 1.000 40.30894 78 GLU C CA 1
ATOM 4394 C C . GLU C 1 78 ? 44.94931 14.38120 84.55480 1.000 38.92699 78 GLU C C 1
ATOM 4395 O O . GLU C 1 78 ? 44.83775 14.84564 83.41430 1.000 42.04029 78 GLU C O 1
ATOM 4401 N N . ASP C 1 79 ? 45.51371 15.06905 85.54378 1.000 36.82179 79 ASP C N 1
ATOM 4402 C CA . ASP C 1 79 ? 46.02578 16.42069 85.32645 1.000 35.97224 79 ASP C CA 1
ATOM 4403 C C . ASP C 1 79 ? 47.41225 16.30899 84.70469 1.000 38.52986 79 ASP C C 1
ATOM 4404 O O . ASP C 1 79 ? 48.41257 16.14471 85.40762 1.000 34.21850 79 ASP C O 1
ATOM 4409 N N . THR C 1 80 ? 47.47523 16.40733 83.37492 1.000 34.97919 80 THR C N 1
ATOM 4410 C CA . THR C 1 80 ? 48.74107 16.27374 82.66362 1.000 36.44515 80 THR C CA 1
ATOM 4411 C C . THR C 1 80 ? 49.69680 17.43311 82.91843 1.000 35.12443 80 THR C C 1
ATOM 4412 O O . THR C 1 80 ? 50.87614 17.32425 82.56758 1.000 34.75228 80 THR C O 1
ATOM 4416 N N . SER C 1 81 ? 49.22918 18.53164 83.51452 1.000 32.18416 81 SER C N 1
ATOM 4417 C CA . SER C 1 81 ? 50.11951 19.64337 83.81952 1.000 31.76783 81 SER C CA 1
ATOM 4418 C C . SER C 1 81 ? 51.01485 19.36596 85.01984 1.000 31.78262 81 SER C C 1
ATOM 4419 O O . SER C 1 81 ? 52.03645 20.04234 85.18354 1.000 30.83391 81 SER C O 1
ATOM 4422 N N . ILE C 1 82 ? 50.66415 18.39392 85.85552 1.000 30.18303 82 ILE C N 1
ATOM 4423 C CA . ILE C 1 82 ? 51.45167 18.09127 87.04630 1.000 29.84291 82 ILE C CA 1
ATOM 4424 C C . ILE C 1 82 ? 52.68413 17.29593 86.63446 1.000 28.95308 82 ILE C C 1
ATOM 4425 O O . ILE C 1 82 ? 52.57255 16.17982 86.11589 1.000 30.37430 82 ILE C O 1
ATOM 4430 N N . GLY C 1 83 ? 53.86200 17.87252 86.86072 1.000 27.10995 83 GLY C N 1
ATOM 4431 C CA . GLY C 1 83 ? 55.10815 17.19715 86.55693 1.000 26.05334 83 GLY C CA 1
ATOM 4432 C C . GLY C 1 83 ? 55.99289 16.99986 87.77224 1.000 27.58243 83 GLY C C 1
ATOM 4433 O O . GLY C 1 83 ? 57.11257 16.49076 87.65484 1.000 28.24344 83 GLY C O 1
ATOM 4434 N N . ILE C 1 84 ? 55.51072 17.41257 88.94438 1.000 23.66741 84 ILE C N 1
ATOM 4435 C CA . ILE C 1 84 ? 56.25627 17.29410 90.19489 1.000 24.59343 84 ILE C CA 1
ATOM 4436 C C . ILE C 1 84 ? 55.30384 16.84171 91.29431 1.000 23.46887 84 ILE C C 1
ATOM 4437 O O . ILE C 1 84 ? 54.23496 17.43329 91.47948 1.000 23.40016 84 ILE C O 1
ATOM 4442 N N . LEU C 1 85 ? 55.69012 15.79425 92.02130 1.000 21.44062 85 LEU C N 1
ATOM 4443 C CA . LEU C 1 85 ? 54.95646 15.31214 93.18620 1.000 21.98773 85 LEU C CA 1
ATOM 4444 C C . LEU C 1 85 ? 55.86022 15.40415 94.40718 1.000 26.38010 85 LEU C C 1
ATOM 4445 O O . LEU C 1 85 ? 56.95263 14.82604 94.41907 1.000 23.16398 85 LEU C O 1
ATOM 4450 N N . ILE C 1 86 ? 55.41157 16.13094 95.42519 1.000 21.58119 86 ILE C N 1
ATOM 4451 C CA . ILE C 1 86 ? 56.12640 16.23553 96.69140 1.000 21.62801 86 ILE C CA 1
ATOM 4452 C C . ILE C 1 86 ? 55.38977 15.35276 97.69409 1.000 24.41756 86 ILE C C 1
ATOM 4453 O O . ILE C 1 86 ? 54.38103 15.76131 98.27619 1.000 22.39808 86 ILE C O 1
ATOM 4458 N N . ASN C 1 87 ? 55.89739 14.13285 97.89416 1.000 23.83322 87 ASN C N 1
ATOM 4459 C CA . ASN C 1 87 ? 55.33887 13.17053 98.85010 1.000 25.51100 87 ASN C CA 1
ATOM 4460 C C . ASN C 1 87 ? 55.75665 13.56949 100.26280 1.000 25.07502 87 ASN C C 1
ATOM 4461 O O . ASN C 1 87 ? 56.71137 13.04100 100.83821 1.000 25.80159 87 ASN C O 1
ATOM 4466 N N . ASN C 1 88 ? 55.01513 14.51529 100.83940 1.000 26.53692 88 ASN C N 1
ATOM 4467 C CA . ASN C 1 88 ? 55.39378 15.09206 102.12337 1.000 30.04987 88 ASN C CA 1
ATOM 4468 C C . ASN C 1 88 ? 54.51175 14.67828 103.29375 1.000 36.16230 88 ASN C C 1
ATOM 4469 O O . ASN C 1 88 ? 54.99834 14.65203 104.42722 1.000 47.44635 88 ASN C O 1
ATOM 4474 N N . ALA C 1 89 ? 53.24223 14.35041 103.05508 1.000 29.76669 89 ALA C N 1
ATOM 4475 C CA . ALA C 1 89 ? 52.32194 14.01241 104.13803 1.000 40.30174 89 ALA C CA 1
ATOM 4476 C C . ALA C 1 89 ? 52.87852 12.90244 105.02403 1.000 36.45403 89 ALA C C 1
ATOM 4477 O O . ALA C 1 89 ? 53.37294 11.88471 104.53209 1.000 34.97475 89 ALA C O 1
ATOM 4479 N N . GLY C 1 90 ? 52.79976 13.11138 106.33386 1.000 51.80522 90 GLY C N 1
ATOM 4480 C CA . GLY C 1 90 ? 53.32584 12.14605 107.28374 1.000 42.08628 90 GLY C CA 1
ATOM 4481 C C . GLY C 1 90 ? 53.02106 12.57425 108.70456 1.000 45.58531 90 GLY C C 1
ATOM 4482 O O . GLY C 1 90 ? 52.74357 13.74682 108.97978 1.000 49.47457 90 GLY C O 1
ATOM 4483 N N . MET C 1 91 ? 53.07822 11.59316 109.60618 1.000 30.94862 91 MET C N 1
ATOM 4484 C CA . MET C 1 91 ? 52.82290 11.82224 111.02199 1.000 38.13761 91 MET C CA 1
ATOM 4485 C C . MET C 1 91 ? 53.82331 11.03450 111.85548 1.000 33.18081 91 MET C C 1
ATOM 4486 O O . MET C 1 91 ? 54.43084 10.06749 111.38827 1.000 29.67074 91 MET C O 1
ATOM 4491 N N . GLY C 1 92 ? 53.98759 11.46694 113.10802 1.000 30.61768 92 GLY C N 1
ATOM 4492 C CA . GLY C 1 92 ? 54.89983 10.82167 114.02674 1.000 32.92269 92 GLY C CA 1
ATOM 4493 C C . GLY C 1 92 ? 54.22546 9.78537 114.91144 1.000 32.56863 92 GLY C C 1
ATOM 4494 O O . GLY C 1 92 ? 53.01525 9.57038 114.87221 1.000 37.15418 92 GLY C O 1
ATOM 4495 N N . GLN C 1 93 ? 55.05040 9.12841 115.72236 1.000 37.69247 93 GLN C N 1
ATOM 4496 C CA . GLN C 1 93 ? 54.60147 8.13496 116.69034 1.000 32.20370 93 GLN C CA 1
ATOM 4497 C C . GLN C 1 93 ? 54.62901 8.73621 118.08991 1.000 36.33869 93 GLN C C 1
ATOM 4498 O O . GLN C 1 93 ? 55.60748 9.38781 118.47050 1.000 33.54752 93 GLN C O 1
ATOM 4504 N N . SER C 1 94 ? 53.55814 8.51601 118.85084 1.000 31.79198 94 SER C N 1
ATOM 4505 C CA . SER C 1 94 ? 53.43060 9.03322 120.20965 1.000 34.63051 94 SER C CA 1
ATOM 4506 C C . SER C 1 94 ? 53.51342 7.87160 121.19399 1.000 33.67563 94 SER C C 1
ATOM 4507 O O . SER C 1 94 ? 52.57609 7.07344 121.29835 1.000 30.74395 94 SER C O 1
ATOM 4510 N N . GLY C 1 95 ? 54.62934 7.78306 121.91603 1.000 32.34219 95 GLY C N 1
ATOM 4511 C CA . GLY C 1 95 ? 54.79922 6.79326 122.96407 1.000 31.45087 95 GLY C CA 1
ATOM 4512 C C . GLY C 1 95 ? 55.57978 5.57443 122.50340 1.000 32.08851 95 GLY C C 1
ATOM 4513 O O . GLY C 1 95 ? 55.97645 5.43556 121.34194 1.000 28.85054 95 GLY C O 1
ATOM 4514 N N . ALA C 1 96 ? 55.79116 4.66896 123.45586 1.000 24.22000 96 ALA C N 1
ATOM 4515 C CA . ALA C 1 96 ? 56.53297 3.44922 123.19018 1.000 25.93950 96 ALA C CA 1
ATOM 4516 C C . ALA C 1 96 ? 55.70170 2.49147 122.33792 1.000 26.87338 96 ALA C C 1
ATOM 4517 O O . ALA C 1 96 ? 54.50825 2.69629 122.10009 1.000 25.50813 96 ALA C O 1
ATOM 4519 N N . PHE C 1 97 ? 56.35678 1.42048 121.88278 1.000 25.70654 97 PHE C N 1
ATOM 4520 C CA . PHE C 1 97 ? 55.69396 0.45443 121.01137 1.000 21.80799 97 PHE C CA 1
ATOM 4521 C C . PHE C 1 97 ? 54.51334 -0.21497 121.70666 1.000 23.69259 97 PHE C C 1
ATOM 4522 O O . PHE C 1 97 ? 53.44236 -0.37299 121.10889 1.000 24.56203 97 PHE C O 1
ATOM 4530 N N . VAL C 1 98 ? 54.68617 -0.61495 122.97020 1.000 22.31625 98 VAL C N 1
ATOM 4531 C CA . VAL C 1 98 ? 53.62135 -1.30098 123.69792 1.000 25.26236 98 VAL C CA 1
ATOM 4532 C C . VAL C 1 98 ? 52.45119 -0.39489 124.04252 1.000 30.73301 98 VAL C C 1
ATOM 4533 O O . VAL C 1 98 ? 51.39757 -0.89125 124.46070 1.000 34.20442 98 VAL C O 1
ATOM 4537 N N . GLN C 1 99 ? 52.60509 0.91664 123.88889 1.000 26.92719 99 GLN C N 1
ATOM 4538 C CA . GLN C 1 99 ? 51.51659 1.85358 124.12207 1.000 27.66693 99 GLN C CA 1
ATOM 4539 C C . GLN C 1 99 ? 50.71499 2.14752 122.86189 1.000 31.59368 99 GLN C C 1
ATOM 4540 O O . GLN C 1 99 ? 49.77417 2.94698 122.91507 1.000 28.16515 99 GLN C O 1
ATOM 4546 N N . GLN C 1 100 ? 51.05836 1.51782 121.74104 1.000 25.57139 100 GLN C N 1
ATOM 4547 C CA . GLN C 1 100 ? 50.38922 1.76738 120.47556 1.000 27.16513 100 GLN C CA 1
ATOM 4548 C C . GLN C 1 100 ? 49.08372 0.98204 120.37707 1.000 33.78433 100 GLN C C 1
ATOM 4549 O O . GLN C 1 100 ? 48.86532 -0.01721 121.06782 1.000 33.18759 100 GLN C O 1
ATOM 4555 N N . ASN C 1 101 ? 48.21052 1.46046 119.49788 1.000 31.49921 101 ASN C N 1
ATOM 4556 C CA . ASN C 1 101 ? 46.88709 0.90352 119.28036 1.000 35.51865 101 ASN C CA 1
ATOM 4557 C C . ASN C 1 101 ? 46.79737 0.37802 117.85254 1.000 31.70362 101 ASN C C 1
ATOM 4558 O O . ASN C 1 101 ? 47.58648 0.75557 116.98170 1.000 27.20393 101 ASN C O 1
ATOM 4563 N N . ALA C 1 102 ? 45.82488 -0.50542 117.61579 1.000 29.34976 102 ALA C N 1
ATOM 4564 C CA . ALA C 1 102 ? 45.54558 -0.92773 116.24736 1.000 29.80047 102 ALA C CA 1
ATOM 4565 C C . ALA C 1 102 ? 45.16345 0.26466 115.37905 1.000 29.68811 102 ALA C C 1
ATOM 4566 O O . ALA C 1 102 ? 45.58354 0.36031 114.22032 1.000 26.81774 102 ALA C O 1
ATOM 4568 N N . GLN C 1 103 ? 44.37151 1.18908 115.92716 1.000 27.52220 103 GLN C N 1
ATOM 4569 C CA . GLN C 1 103 ? 44.02663 2.40241 115.19277 1.000 32.70325 103 GLN C CA 1
ATOM 4570 C C . GLN C 1 103 ? 45.25497 3.26800 114.93661 1.000 30.90200 103 GLN C C 1
ATOM 4571 O O . GLN C 1 103 ? 45.44933 3.76677 113.82132 1.000 30.35967 103 GLN C O 1
ATOM 4577 N N . SER C 1 104 ? 46.10475 3.44809 115.95107 1.000 27.49187 104 SER C N 1
ATOM 4578 C CA . SER C 1 104 ? 47.27793 4.29727 115.77445 1.000 28.23363 104 SER C CA 1
ATOM 4579 C C . SER C 1 104 ? 48.24866 3.69036 114.76991 1.000 28.86859 104 SER C C 1
ATOM 4580 O O . SER C 1 104 ? 48.84311 4.41151 113.96013 1.000 25.76076 104 SER C O 1
ATOM 4583 N N . ILE C 1 105 ? 48.42421 2.36827 114.80691 1.000 23.58944 105 ILE C N 1
ATOM 4584 C CA . ILE C 1 105 ? 49.31550 1.71576 113.85349 1.000 24.84550 105 ILE C CA 1
ATOM 4585 C C . ILE C 1 105 ? 48.75677 1.81926 112.43875 1.000 26.92761 105 ILE C C 1
ATOM 4586 O O . ILE C 1 105 ? 49.49627 2.09893 111.48706 1.000 27.67656 105 ILE C O 1
ATOM 4591 N N . ASP C 1 106 ? 47.44787 1.59712 112.27682 1.000 24.73583 106 ASP C N 1
ATOM 4592 C CA . ASP C 1 106 ? 46.82417 1.71119 110.95967 1.000 27.38605 106 ASP C CA 1
ATOM 4593 C C . ASP C 1 106 ? 47.07682 3.07954 110.33815 1.000 27.44488 106 ASP C C 1
ATOM 4594 O O . ASP C 1 106 ? 47.51978 3.17683 109.18867 1.000 23.31730 106 ASP C O 1
ATOM 4599 N N A ARG C 1 107 ? 46.80787 4.14995 111.08912 0.568 29.13213 107 ARG C N 1
ATOM 4600 N N B ARG C 1 107 ? 46.78514 4.14991 111.08438 0.432 28.45871 107 ARG C N 1
ATOM 4601 C CA A ARG C 1 107 ? 46.94301 5.49364 110.53564 0.568 25.15050 107 ARG C CA 1
ATOM 4602 C CA B ARG C 1 107 ? 46.95045 5.49726 110.54633 0.432 23.14455 107 ARG C CA 1
ATOM 4603 C C A ARG C 1 107 ? 48.40044 5.86460 110.28650 0.568 27.53210 107 ARG C C 1
ATOM 4604 C C B ARG C 1 107 ? 48.41073 5.79316 110.23479 0.432 28.34955 107 ARG C C 1
ATOM 4605 O O A ARG C 1 107 ? 48.69472 6.61324 109.34767 0.568 26.83664 107 ARG C O 1
ATOM 4606 O O B ARG C 1 107 ? 48.72157 6.41972 109.21463 0.432 26.73502 107 ARG C O 1
ATOM 4621 N N . LEU C 1 108 ? 49.32081 5.35396 111.10628 1.000 26.84477 108 LEU C N 1
ATOM 4622 C CA . LEU C 1 108 ? 50.73798 5.64524 110.91301 1.000 22.53460 108 LEU C CA 1
ATOM 4623 C C . LEU C 1 108 ? 51.26970 4.98388 109.64616 1.000 24.25854 108 LEU C C 1
ATOM 4624 O O . LEU C 1 108 ? 51.95535 5.62283 108.83942 1.000 23.13024 108 LEU C O 1
ATOM 4629 N N . VAL C 1 109 ? 50.95424 3.70296 109.44742 1.000 23.79042 109 VAL C N 1
ATOM 4630 C CA . VAL C 1 109 ? 51.37086 3.02483 108.22438 1.000 22.07926 109 VAL C CA 1
ATOM 4631 C C . VAL C 1 109 ? 50.66508 3.62753 107.01465 1.000 22.19929 109 VAL C C 1
ATOM 4632 O O . VAL C 1 109 ? 51.28163 3.85166 105.96736 1.000 24.00770 109 VAL C O 1
ATOM 4636 N N . MET C 1 110 ? 49.36567 3.90144 107.13991 1.000 24.15489 110 MET C N 1
ATOM 4637 C CA . MET C 1 110 ? 48.58939 4.40885 106.01102 1.000 23.16540 110 MET C CA 1
ATOM 4638 C C . MET C 1 110 ? 49.12826 5.74787 105.51584 1.000 25.67883 110 MET C C 1
ATOM 4639 O O . MET C 1 110 ? 49.32733 5.94425 104.31057 1.000 22.27391 110 MET C O 1
ATOM 4644 N N . LEU C 1 111 ? 49.37168 6.68556 106.43354 1.000 22.07819 111 LEU C N 1
ATOM 4645 C CA . LEU C 1 111 ? 49.77029 8.02505 106.01380 1.000 23.40465 111 LEU C CA 1
ATOM 4646 C C . LEU C 1 111 ? 51.21949 8.06208 105.53861 1.000 27.97441 111 LEU C C 1
ATOM 4647 O O . LEU C 1 111 ? 51.53404 8.73381 104.54942 1.000 27.24539 111 LEU C O 1
ATOM 4652 N N . ASN C 1 112 ? 52.11566 7.34755 106.22046 1.000 20.57799 112 ASN C N 1
ATOM 4653 C CA . ASN C 1 112 ? 53.54001 7.43569 105.92573 1.000 21.05905 112 ASN C CA 1
ATOM 4654 C C . ASN C 1 112 ? 54.01066 6.43466 104.88131 1.000 23.36170 112 ASN C C 1
ATOM 4655 O O . ASN C 1 112 ? 55.11944 6.58955 104.35893 1.000 20.49525 112 ASN C O 1
ATOM 4660 N N . THR C 1 113 ? 53.21182 5.41774 104.56605 1.000 22.65133 113 THR C N 1
ATOM 4661 C CA . THR C 1 113 ? 53.68857 4.33678 103.71283 1.000 22.48457 113 THR C CA 1
ATOM 4662 C C . THR C 1 113 ? 52.71691 4.04859 102.57421 1.000 22.47191 113 THR C C 1
ATOM 4663 O O . THR C 1 113 ? 53.09694 4.10875 101.40012 1.000 19.74652 113 THR C O 1
ATOM 4667 N N . THR C 1 114 ? 51.46171 3.73713 102.90528 1.000 25.45675 114 THR C N 1
ATOM 4668 C CA . THR C 1 114 ? 50.50049 3.36764 101.87127 1.000 20.58501 114 THR C CA 1
ATOM 4669 C C . THR C 1 114 ? 50.18236 4.55436 100.96988 1.000 25.80438 114 THR C C 1
ATOM 4670 O O . THR C 1 114 ? 50.26373 4.45130 99.73941 1.000 22.39656 114 THR C O 1
ATOM 4674 N N . ALA C 1 115 ? 49.82729 5.69441 101.56868 1.000 26.81296 115 ALA C N 1
ATOM 4675 C CA . ALA C 1 115 ? 49.47457 6.87493 100.78108 1.000 22.32025 115 ALA C CA 1
ATOM 4676 C C . ALA C 1 115 ? 50.60909 7.35324 99.88214 1.000 21.96434 115 ALA C C 1
ATOM 4677 O O . ALA C 1 115 ? 50.36130 7.56397 98.68187 1.000 22.26729 115 ALA C O 1
ATOM 4679 N N . PRO C 1 116 ? 51.84461 7.55576 100.36371 1.000 23.95955 116 PRO C N 1
ATOM 4680 C CA . PRO C 1 116 ? 52.90041 8.01296 99.44295 1.000 19.84117 116 PRO C CA 1
ATOM 4681 C C . PRO C 1 116 ? 53.19715 7.01419 98.34254 1.000 25.05402 116 PRO C C 1
ATOM 4682 O O . PRO C 1 116 ? 53.52162 7.41982 97.21858 1.000 25.88950 116 PRO C O 1
ATOM 4686 N N . THR C 1 117 ? 53.10151 5.71473 98.63690 1.000 20.59554 117 THR C N 1
ATOM 4687 C CA . THR C 1 117 ? 53.29329 4.70231 97.60448 1.000 17.94733 117 THR C CA 1
ATOM 4688 C C . THR C 1 117 ? 52.20304 4.78015 96.54390 1.000 21.73945 117 THR C C 1
ATOM 4689 O O . THR C 1 117 ? 52.48810 4.68393 95.34413 1.000 23.95513 117 THR C O 1
ATOM 4693 N N . ARG C 1 118 ? 50.94770 4.95331 96.96445 1.000 19.16831 118 ARG C N 1
ATOM 4694 C CA . ARG C 1 118 ? 49.85569 5.01007 95.99924 1.000 23.92220 118 ARG C CA 1
ATOM 4695 C C . ARG C 1 118 ? 49.90977 6.28762 95.17033 1.000 24.93268 118 ARG C C 1
ATOM 4696 O O . ARG C 1 118 ? 49.62852 6.26151 93.96635 1.000 27.09566 118 ARG C O 1
ATOM 4704 N N . LEU C 1 119 ? 50.27644 7.41373 95.78785 1.000 20.07498 119 LEU C N 1
ATOM 4705 C CA . LEU C 1 119 ? 50.37862 8.65374 95.02427 1.000 23.50922 119 LEU C CA 1
ATOM 4706 C C . LEU C 1 119 ? 51.53235 8.59192 94.03508 1.000 23.97255 119 LEU C C 1
ATOM 4707 O O . LEU C 1 119 ? 51.40436 9.05189 92.89424 1.000 23.42723 119 LEU C O 1
ATOM 4712 N N . ALA C 1 120 ? 52.66332 8.01721 94.45102 1.000 21.51975 120 ALA C N 1
ATOM 4713 C CA . ALA C 1 120 ? 53.76768 7.81615 93.52292 1.000 20.54630 120 ALA C CA 1
ATOM 4714 C C . ALA C 1 120 ? 53.35888 6.90651 92.37137 1.000 23.20582 120 ALA C C 1
ATOM 4715 O O . ALA C 1 120 ? 53.69556 7.17588 91.21420 1.000 22.82858 120 ALA C O 1
ATOM 4717 N N . ALA C 1 121 ? 52.61365 5.83557 92.66428 1.000 20.38428 121 ALA C N 1
ATOM 4718 C CA . ALA C 1 121 ? 52.19312 4.91984 91.60649 1.000 22.84675 121 ALA C CA 1
ATOM 4719 C C . ALA C 1 121 ? 51.17920 5.56658 90.67256 1.000 26.94364 121 ALA C C 1
ATOM 4720 O O . ALA C 1 121 ? 51.20485 5.32632 89.45965 1.000 26.47054 121 ALA C O 1
ATOM 4722 N N . ALA C 1 122 ? 50.28143 6.39210 91.21492 1.000 21.93086 122 ALA C N 1
ATOM 4723 C CA . ALA C 1 122 ? 49.28244 7.04114 90.37332 1.000 25.53971 122 ALA C CA 1
ATOM 4724 C C . ALA C 1 122 ? 49.93631 8.00161 89.39111 1.000 28.90077 122 ALA C C 1
ATOM 4725 O O . ALA C 1 122 ? 49.51708 8.09957 88.23251 1.000 29.24519 122 ALA C O 1
ATOM 4727 N N . VAL C 1 123 ? 50.97613 8.70610 89.82871 1.000 23.07407 123 VAL C N 1
ATOM 4728 C CA . VAL C 1 123 ? 51.63377 9.66344 88.95227 1.000 26.86880 123 VAL C CA 1
ATOM 4729 C C . VAL C 1 123 ? 52.70720 8.99387 88.09295 1.000 28.50750 123 VAL C C 1
ATOM 4730 O O . VAL C 1 123 ? 52.96716 9.44619 86.97253 1.000 27.34637 123 VAL C O 1
ATOM 4734 N N . ALA C 1 124 ? 53.33134 7.91774 88.59005 1.000 24.24677 124 ALA C N 1
ATOM 4735 C CA . ALA C 1 124 ? 54.42826 7.28598 87.86092 1.000 25.97402 124 ALA C CA 1
ATOM 4736 C C . ALA C 1 124 ? 53.95043 6.68492 86.54863 1.000 28.29688 124 ALA C C 1
ATOM 4737 O O . ALA C 1 124 ? 54.69649 6.67419 85.56221 1.000 23.98008 124 ALA C O 1
ATOM 4739 N N . ALA C 1 125 ? 52.71841 6.16833 86.52286 1.000 24.20597 125 ALA C N 1
ATOM 4740 C CA . ALA C 1 125 ? 52.18755 5.57805 85.29922 1.000 31.00824 125 ALA C CA 1
ATOM 4741 C C . ALA C 1 125 ? 52.13056 6.60602 84.17804 1.000 32.21150 125 ALA C C 1
ATOM 4742 O O . ALA C 1 125 ? 52.49450 6.30869 83.03438 1.000 32.98843 125 ALA C O 1
ATOM 4744 N N . ARG C 1 126 ? 51.66970 7.82069 84.48451 1.000 26.72465 126 ARG C N 1
ATOM 4745 C CA . ARG C 1 126 ? 51.64457 8.87339 83.47497 1.000 30.82715 126 ARG C CA 1
ATOM 4746 C C . ARG C 1 126 ? 53.04819 9.38667 83.17828 1.000 32.60543 126 ARG C C 1
ATOM 4747 O O . ARG C 1 126 ? 53.38376 9.65073 82.01770 1.000 33.98037 126 ARG C O 1
ATOM 4755 N N . PHE C 1 127 ? 53.87895 9.53762 84.21618 1.000 27.84509 127 PHE C N 1
ATOM 4756 C CA . PHE C 1 127 ? 55.25201 9.99580 84.01802 1.000 29.52371 127 PHE C CA 1
ATOM 4757 C C . PHE C 1 127 ? 56.01909 9.08182 83.06974 1.000 29.77431 127 PHE C C 1
ATOM 4758 O O . PHE C 1 127 ? 56.74807 9.55903 82.19335 1.000 28.61468 127 PHE C O 1
ATOM 4766 N N . ALA C 1 128 ? 55.86926 7.76470 83.22871 1.000 30.92744 128 ALA C N 1
ATOM 4767 C CA . ALA C 1 128 ? 56.59527 6.83243 82.37157 1.000 35.77423 128 ALA C CA 1
ATOM 4768 C C . ALA C 1 128 ? 56.12943 6.93905 80.92636 1.000 36.14966 128 ALA C C 1
ATOM 4769 O O . ALA C 1 128 ? 56.94133 6.86015 79.99696 1.000 38.27018 128 ALA C O 1
ATOM 4771 N N . GLN C 1 129 ? 54.82456 7.12103 80.72153 1.000 34.10242 129 GLN C N 1
ATOM 4772 C CA . GLN C 1 129 ? 54.29489 7.29940 79.37453 1.000 40.37581 129 GLN C CA 1
ATOM 4773 C C . GLN C 1 129 ? 54.76790 8.61376 78.76438 1.000 44.13755 129 GLN C C 1
ATOM 4774 O O . GLN C 1 129 ? 55.04313 8.68233 77.56088 1.000 49.70952 129 GLN C O 1
ATOM 4780 N N . GLU C 1 130 ? 54.87146 9.66771 79.57812 1.000 41.18911 130 GLU C N 1
ATOM 4781 C CA . GLU C 1 130 ? 55.35744 10.95231 79.09034 1.000 36.93982 130 GLU C CA 1
ATOM 4782 C C . GLU C 1 130 ? 56.87385 11.00796 78.97752 1.000 32.87166 130 GLU C C 1
ATOM 4783 O O . GLU C 1 130 ? 57.39532 11.87166 78.26472 1.000 35.05291 130 GLU C O 1
ATOM 4789 N N . GLY C 1 131 ? 57.59131 10.12722 79.67055 1.000 35.83971 131 GLY C N 1
ATOM 4790 C CA . GLY C 1 131 ? 59.03947 10.16422 79.63932 1.000 26.06736 131 GLY C CA 1
ATOM 4791 C C . GLY C 1 131 ? 59.66860 11.25540 80.47360 1.000 34.02766 131 GLY C C 1
ATOM 4792 O O . GLY C 1 131 ? 60.85189 11.55705 80.28732 1.000 33.35583 131 GLY C O 1
ATOM 4793 N N . LYS C 1 132 ? 58.91498 11.86387 81.38655 1.000 33.83053 132 LYS C N 1
ATOM 4794 C CA . LYS C 1 132 ? 59.44250 12.92387 82.23442 1.000 28.19765 132 LYS C CA 1
ATOM 4795 C C . LYS C 1 132 ? 58.57665 13.03094 83.48043 1.000 29.11778 132 LYS C C 1
ATOM 4796 O O . LYS C 1 132 ? 57.45345 12.52177 83.52334 1.000 30.86432 132 LYS C O 1
ATOM 4802 N N . GLY C 1 133 ? 59.11172 13.69629 84.48984 1.000 24.29997 133 GLY C N 1
ATOM 4803 C CA . GLY C 1 133 ? 58.42173 13.87663 85.75356 1.000 26.01920 133 GLY C CA 1
ATOM 4804 C C . GLY C 1 133 ? 59.39092 13.77215 86.91438 1.000 26.90993 133 GLY C C 1
ATOM 4805 O O . GLY C 1 133 ? 60.48681 13.22281 86.80371 1.000 26.62819 133 GLY C O 1
ATOM 4806 N N . SER C 1 134 ? 58.98050 14.32433 88.05493 1.000 25.45141 134 SER C N 1
ATOM 4807 C CA . SER C 1 134 ? 59.80561 14.33526 89.25554 1.000 24.74734 134 SER C CA 1
ATOM 4808 C C . SER C 1 134 ? 58.97319 13.90147 90.45279 1.000 22.31006 134 SER C C 1
ATOM 4809 O O . SER C 1 134 ? 57.84820 14.37622 90.63758 1.000 23.08991 134 SER C O 1
ATOM 4812 N N . ILE C 1 135 ? 59.52844 13.00075 91.25955 1.000 20.34093 135 ILE C N 1
ATOM 4813 C CA . ILE C 1 135 ? 58.89652 12.52054 92.48308 1.000 19.54742 135 ILE C CA 1
ATOM 4814 C C . ILE C 1 135 ? 59.85739 12.76859 93.63780 1.000 23.60317 135 ILE C C 1
ATOM 4815 O O . ILE C 1 135 ? 60.99740 12.28581 93.61822 1.000 22.11044 135 ILE C O 1
ATOM 4820 N N . VAL C 1 136 ? 59.40335 13.51723 94.63765 1.000 19.28234 136 VAL C N 1
ATOM 4821 C CA . VAL C 1 136 ? 60.20533 13.83975 95.81276 1.000 19.13940 136 VAL C CA 1
ATOM 4822 C C . VAL C 1 136 ? 59.54975 13.17537 97.01557 1.000 20.92658 136 VAL C C 1
ATOM 4823 O O . VAL C 1 136 ? 58.42725 13.52707 97.39828 1.000 22.56352 136 VAL C O 1
ATOM 4827 N N . ASN C 1 137 ? 60.24150 12.20397 97.60269 1.000 24.08692 137 ASN C N 1
ATOM 4828 C CA . ASN C 1 137 ? 59.75897 11.48865 98.77528 1.000 22.81605 137 ASN C CA 1
ATOM 4829 C C . ASN C 1 137 ? 60.45358 12.02838 100.01640 1.000 21.58470 137 ASN C C 1
ATOM 4830 O O . ASN C 1 137 ? 61.68681 12.08309 100.06616 1.000 19.79182 137 ASN C O 1
ATOM 4835 N N . ILE C 1 138 ? 59.66591 12.42492 101.01296 1.000 17.98170 138 ILE C N 1
ATOM 4836 C CA . ILE C 1 138 ? 60.20559 12.95966 102.25830 1.000 20.96218 138 ILE C CA 1
ATOM 4837 C C . ILE C 1 138 ? 60.35639 11.79107 103.22777 1.000 24.96293 138 ILE C C 1
ATOM 4838 O O . ILE C 1 138 ? 59.37630 11.30309 103.79368 1.000 22.70036 138 ILE C O 1
ATOM 4843 N N . GLY C 1 139 ? 61.59372 11.33808 103.41562 1.000 18.23328 139 GLY C N 1
ATOM 4844 C CA . GLY C 1 139 ? 61.88444 10.28962 104.37278 1.000 17.92043 139 GLY C CA 1
ATOM 4845 C C . GLY C 1 139 ? 62.25727 10.87522 105.71709 1.000 19.99854 139 GLY C C 1
ATOM 4846 O O . GLY C 1 139 ? 61.71140 11.90692 106.11746 1.000 21.94971 139 GLY C O 1
ATOM 4847 N N . SER C 1 140 ? 63.18766 10.23722 106.42171 1.000 25.47919 140 SER C N 1
ATOM 4848 C CA . SER C 1 140 ? 63.65757 10.76600 107.69334 1.000 22.59030 140 SER C CA 1
ATOM 4849 C C . SER C 1 140 ? 64.95686 10.07327 108.07142 1.000 23.29530 140 SER C C 1
ATOM 4850 O O . SER C 1 140 ? 65.16974 8.90095 107.74949 1.000 20.90743 140 SER C O 1
ATOM 4853 N N . VAL C 1 141 ? 65.82497 10.82355 108.75452 1.000 19.29044 141 VAL C N 1
ATOM 4854 C CA . VAL C 1 141 ? 67.04252 10.24873 109.31896 1.000 20.24874 141 VAL C CA 1
ATOM 4855 C C . VAL C 1 141 ? 66.70621 9.14326 110.31341 1.000 20.30947 141 VAL C C 1
ATOM 4856 O O . VAL C 1 141 ? 67.49498 8.20810 110.50690 1.000 22.08293 141 VAL C O 1
ATOM 4860 N N . VAL C 1 142 ? 65.52780 9.21703 110.94257 1.000 17.61600 142 VAL C N 1
ATOM 4861 C CA . VAL C 1 142 ? 65.08702 8.18500 111.87705 1.000 18.19867 142 VAL C CA 1
ATOM 4862 C C . VAL C 1 142 ? 65.04341 6.81517 111.21203 1.000 20.35897 142 VAL C C 1
ATOM 4863 O O . VAL C 1 142 ? 65.14494 5.78979 111.89459 1.000 21.26586 142 VAL C O 1
ATOM 4867 N N . GLY C 1 143 ? 64.89899 6.76907 109.88655 1.000 21.36490 143 GLY C N 1
ATOM 4868 C CA . GLY C 1 143 ? 65.00228 5.51114 109.16710 1.000 19.95222 143 GLY C CA 1
ATOM 4869 C C . GLY C 1 143 ? 66.35350 4.83371 109.29295 1.000 17.86902 143 GLY C C 1
ATOM 4870 O O . GLY C 1 143 ? 66.48246 3.67237 108.88968 1.000 18.93663 143 GLY C O 1
ATOM 4871 N N . PHE C 1 144 ? 67.35803 5.52758 109.83163 1.000 19.64635 144 PHE C N 1
ATOM 4872 C CA . PHE C 1 144 ? 68.67265 4.95440 110.09327 1.000 21.41925 144 PHE C CA 1
ATOM 4873 C C . PHE C 1 144 ? 68.90879 4.64088 111.56518 1.000 24.99264 144 PHE C C 1
ATOM 4874 O O . PHE C 1 144 ? 69.96662 4.10546 111.90473 1.000 22.75627 144 PHE C O 1
ATOM 4882 N N . ALA C 1 145 ? 67.97512 4.97767 112.45213 1.000 25.71068 145 ALA C N 1
ATOM 4883 C CA . ALA C 1 145 ? 68.23888 4.99196 113.89019 1.000 22.54482 145 ALA C CA 1
ATOM 4884 C C . ALA C 1 145 ? 67.13135 4.28144 114.65735 1.000 24.50159 145 ALA C C 1
ATOM 4885 O O . ALA C 1 145 ? 66.27141 4.92935 115.26995 1.000 23.24190 145 ALA C O 1
ATOM 4887 N N . PRO C 1 146 ? 67.13230 2.94463 114.66440 1.000 21.81091 146 PRO C N 1
ATOM 4888 C CA . PRO C 1 146 ? 66.24507 2.22474 115.59384 1.000 22.75491 146 PRO C CA 1
ATOM 4889 C C . PRO C 1 146 ? 66.55092 2.51863 117.05261 1.000 25.18288 146 PRO C C 1
ATOM 4890 O O . PRO C 1 146 ? 65.70699 2.24864 117.91692 1.000 26.22697 146 PRO C O 1
ATOM 4894 N N . GLU C 1 147 ? 67.73221 3.06539 117.35141 1.000 21.59877 147 GLU C N 1
ATOM 4895 C CA . GLU C 1 147 ? 68.09294 3.40625 118.72172 1.000 26.52534 147 GLU C CA 1
ATOM 4896 C C . GLU C 1 147 ? 67.24970 4.54054 119.29351 1.000 25.98007 147 GLU C C 1
ATOM 4897 O O . GLU C 1 147 ? 67.20689 4.70113 120.51761 1.000 26.04706 147 GLU C O 1
ATOM 4903 N N . LEU C 1 148 ? 66.58581 5.33236 118.44830 1.000 26.98869 148 LEU C N 1
ATOM 4904 C CA . LEU C 1 148 ? 65.82663 6.48112 118.93331 1.000 24.96158 148 LEU C CA 1
ATOM 4905 C C . LEU C 1 148 ? 64.50085 6.09970 119.57871 1.000 26.61380 148 LEU C C 1
ATOM 4906 O O . LEU C 1 148 ? 63.86966 6.95934 120.20169 1.000 33.49341 148 LEU C O 1
ATOM 4911 N N . GLY C 1 149 ? 64.05856 4.85173 119.44261 1.000 20.01172 149 GLY C N 1
ATOM 4912 C CA . GLY C 1 149 ? 62.86121 4.40315 120.12574 1.000 31.11213 149 GLY C CA 1
ATOM 4913 C C . GLY C 1 149 ? 61.54840 4.74379 119.45588 1.000 30.14647 149 GLY C C 1
ATOM 4914 O O . GLY C 1 149 ? 60.49252 4.53544 120.06400 1.000 29.15416 149 GLY C O 1
ATOM 4915 N N . MET C 1 150 ? 61.57391 5.26788 118.23324 1.000 24.13744 150 MET C N 1
ATOM 4916 C CA . MET C 1 150 ? 60.35447 5.50269 117.46190 1.000 24.97711 150 MET C CA 1
ATOM 4917 C C . MET C 1 150 ? 60.24184 4.42669 116.38410 1.000 25.55092 150 MET C C 1
ATOM 4918 O O . MET C 1 150 ? 60.38368 4.67434 115.18440 1.000 23.35889 150 MET C O 1
ATOM 4923 N N . THR C 1 151 ? 59.96054 3.20905 116.85419 1.000 24.12439 151 THR C N 1
ATOM 4924 C CA . THR C 1 151 ? 60.14067 2.01925 116.02708 1.000 19.18567 151 THR C CA 1
ATOM 4925 C C . THR C 1 151 ? 59.24647 2.04650 114.79413 1.000 21.80073 151 THR C C 1
ATOM 4926 O O . THR C 1 151 ? 59.71458 1.81980 113.67187 1.000 20.63317 151 THR C O 1
ATOM 4930 N N . ILE C 1 152 ? 57.95073 2.30790 114.98063 1.000 19.95737 152 ILE C N 1
ATOM 4931 C CA . ILE C 1 152 ? 57.03196 2.25892 113.84716 1.000 20.00084 152 ILE C CA 1
ATOM 4932 C C . ILE C 1 152 ? 57.27468 3.43536 112.90837 1.000 21.74832 152 ILE C C 1
ATOM 4933 O O . ILE C 1 152 ? 57.28032 3.27321 111.68233 1.000 22.97115 152 ILE C O 1
ATOM 4938 N N . TYR C 1 153 ? 57.47611 4.63535 113.45981 1.000 19.37920 153 TYR C N 1
ATOM 4939 C CA . TYR C 1 153 ? 57.76614 5.79209 112.61555 1.000 20.67864 153 TYR C CA 1
ATOM 4940 C C . TYR C 1 153 ? 59.03992 5.57501 111.80729 1.000 21.96057 153 TYR C C 1
ATOM 4941 O O . TYR C 1 153 ? 59.06357 5.79765 110.59076 1.000 19.93136 153 TYR C O 1
ATOM 4950 N N . GLY C 1 154 ? 60.11391 5.14472 112.47208 1.000 19.07575 154 GLY C N 1
ATOM 4951 C CA . GLY C 1 154 ? 61.34944 4.86840 111.75862 1.000 19.45794 154 GLY C CA 1
ATOM 4952 C C . GLY C 1 154 ? 61.18230 3.79461 110.70078 1.000 21.92320 154 GLY C C 1
ATOM 4953 O O . GLY C 1 154 ? 61.79442 3.86193 109.63117 1.000 22.55204 154 GLY C O 1
ATOM 4954 N N . ALA C 1 155 ? 60.34310 2.79282 110.98110 1.000 16.87096 155 ALA C N 1
ATOM 4955 C CA . ALA C 1 155 ? 60.11026 1.72824 110.01028 1.000 16.06734 155 ALA C CA 1
ATOM 4956 C C . ALA C 1 155 ? 59.41461 2.25427 108.75823 1.000 20.14207 155 ALA C C 1
ATOM 4957 O O . ALA C 1 155 ? 59.75949 1.85426 107.64008 1.000 16.82448 155 ALA C O 1
ATOM 4959 N N . THR C 1 156 ? 58.43165 3.14892 108.92160 1.000 16.90755 156 THR C N 1
ATOM 4960 C CA . THR C 1 156 ? 57.77964 3.73958 107.75598 1.000 16.82290 156 THR C CA 1
ATOM 4961 C C . THR C 1 156 ? 58.75543 4.56805 106.93484 1.000 22.01877 156 THR C C 1
ATOM 4962 O O . THR C 1 156 ? 58.62931 4.64226 105.70724 1.000 22.54578 156 THR C O 1
ATOM 4966 N N . LYS C 1 157 ? 59.72546 5.20339 107.59201 1.000 20.14450 157 LYS C N 1
ATOM 4967 C CA . LYS C 1 157 ? 60.70736 6.00891 106.87873 1.000 23.59534 157 LYS C CA 1
ATOM 4968 C C . LYS C 1 157 ? 61.78270 5.15300 106.22358 1.000 20.51338 157 LYS C C 1
ATOM 4969 O O . LYS C 1 157 ? 62.33555 5.54909 105.19109 1.000 18.65086 157 LYS C O 1
ATOM 4975 N N . ALA C 1 158 ? 62.09969 3.99347 106.80743 1.000 21.98031 158 ALA C N 1
ATOM 4976 C CA . ALA C 1 158 ? 62.93364 3.02131 106.10810 1.000 20.35988 158 ALA C CA 1
ATOM 4977 C C . ALA C 1 158 ? 62.23260 2.51065 104.85537 1.000 18.30675 158 ALA C C 1
ATOM 4978 O O . ALA C 1 158 ? 62.86932 2.30581 103.81477 1.000 15.80567 158 ALA C O 1
ATOM 4980 N N . PHE C 1 159 ? 60.91867 2.28877 104.94559 1.000 18.47203 159 PHE C N 1
ATOM 4981 C CA . PHE C 1 159 ? 60.11517 1.96972 103.76920 1.000 16.82110 159 PHE C CA 1
ATOM 4982 C C . PHE C 1 159 ? 60.27782 3.04100 102.69406 1.000 18.95463 159 PHE C C 1
ATOM 4983 O O . PHE C 1 159 ? 60.51696 2.73195 101.52090 1.000 19.11156 159 PHE C O 1
ATOM 4991 N N . VAL C 1 160 ? 60.15195 4.31313 103.08726 1.000 19.21661 160 VAL C N 1
ATOM 4992 C CA . VAL C 1 160 ? 60.14089 5.41291 102.12302 1.000 18.54127 160 VAL C CA 1
ATOM 4993 C C . VAL C 1 160 ? 61.47272 5.50585 101.38802 1.000 18.47350 160 VAL C C 1
ATOM 4994 O O . VAL C 1 160 ? 61.51242 5.77190 100.18010 1.000 19.55474 160 VAL C O 1
ATOM 4998 N N . LEU C 1 161 ? 62.58337 5.29952 102.09969 1.000 19.42262 161 LEU C N 1
ATOM 4999 C CA . LEU C 1 161 ? 63.88918 5.34859 101.44848 1.000 19.13970 161 LEU C CA 1
ATOM 5000 C C . LEU C 1 161 ? 64.02792 4.23228 100.42220 1.000 18.35469 161 LEU C C 1
ATOM 5001 O O . LEU C 1 161 ? 64.46508 4.46705 99.28942 1.000 18.65172 161 LEU C O 1
ATOM 5006 N N . PHE C 1 162 ? 63.64988 3.00689 100.79848 1.000 21.41995 162 PHE C N 1
ATOM 5007 C CA . PHE C 1 162 ? 63.71526 1.90073 99.84884 1.000 19.05994 162 PHE C CA 1
ATOM 5008 C C . PHE C 1 162 ? 62.82462 2.16279 98.64461 1.000 19.20765 162 PHE C C 1
ATOM 5009 O O . PHE C 1 162 ? 63.22516 1.90762 97.50321 1.000 21.61859 162 PHE C O 1
ATOM 5017 N N . LEU C 1 163 ? 61.61239 2.67066 98.88129 1.000 18.78222 163 LEU C N 1
ATOM 5018 C CA . LEU C 1 163 ? 60.71470 3.00902 97.78232 1.000 21.44859 163 LEU C CA 1
ATOM 5019 C C . LEU C 1 163 ? 61.39244 3.95793 96.80307 1.000 19.42790 163 LEU C C 1
ATOM 5020 O O . LEU C 1 163 ? 61.38252 3.72842 95.58912 1.000 18.44770 163 LEU C O 1
ATOM 5025 N N . SER C 1 164 ? 62.02088 5.01405 97.32578 1.000 17.45153 164 SER C N 1
ATOM 5026 C CA . SER C 1 164 ? 62.72265 5.96873 96.47187 1.000 21.67063 164 SER C CA 1
ATOM 5027 C C . SER C 1 164 ? 63.85053 5.29988 95.69437 1.000 20.71944 164 SER C C 1
ATOM 5028 O O . SER C 1 164 ? 64.01752 5.54767 94.49407 1.000 23.97732 164 SER C O 1
ATOM 5031 N N . GLN C 1 165 ? 64.63960 4.45384 96.36254 1.000 19.54803 165 GLN C N 1
ATOM 5032 C CA . GLN C 1 165 ? 65.73661 3.77040 95.68185 1.000 19.99057 165 GLN C CA 1
ATOM 5033 C C . GLN C 1 165 ? 65.21991 2.84971 94.58256 1.000 24.01830 165 GLN C C 1
ATOM 5034 O O . GLN C 1 165 ? 65.80041 2.78534 93.49274 1.000 22.22967 165 GLN C O 1
ATOM 5040 N N . GLY C 1 166 ? 64.13373 2.12397 94.85128 1.000 18.80630 166 GLY C N 1
ATOM 5041 C CA . GLY C 1 166 ? 63.56191 1.26545 93.82768 1.000 20.21034 166 GLY C CA 1
ATOM 5042 C C . GLY C 1 166 ? 62.97750 2.05047 92.66881 1.000 22.20637 166 GLY C C 1
ATOM 5043 O O . GLY C 1 166 ? 63.09169 1.64222 91.50914 1.000 21.83097 166 GLY C O 1
ATOM 5044 N N . LEU C 1 167 ? 62.35375 3.19377 92.96212 1.000 19.78755 167 LEU C N 1
ATOM 5045 C CA . LEU C 1 167 ? 61.72169 3.97448 91.90483 1.000 22.34295 167 LEU C CA 1
ATOM 5046 C C . LEU C 1 167 ? 62.75926 4.60406 90.98409 1.000 23.68483 167 LEU C C 1
ATOM 5047 O O . LEU C 1 167 ? 62.53923 4.69955 89.77102 1.000 22.31936 167 LEU C O 1
ATOM 5052 N N . ASN C 1 168 ? 63.89108 5.04761 91.53817 1.000 21.95689 168 ASN C N 1
ATOM 5053 C CA . ASN C 1 168 ? 64.96027 5.57912 90.69791 1.000 24.92295 168 ASN C CA 1
ATOM 5054 C C . ASN C 1 168 ? 65.42983 4.53733 89.68984 1.000 24.94592 168 ASN C C 1
ATOM 5055 O O . ASN C 1 168 ? 65.56707 4.82722 88.49666 1.000 22.62265 168 ASN C O 1
ATOM 5060 N N . LEU C 1 169 ? 65.68093 3.31180 90.15574 1.000 23.54347 169 LEU C N 1
ATOM 5061 C CA . LEU C 1 169 ? 66.15525 2.26242 89.26012 1.000 24.31858 169 LEU C CA 1
ATOM 5062 C C . LEU C 1 169 ? 65.08163 1.84246 88.26173 1.000 27.02384 169 LEU C C 1
ATOM 5063 O O . LEU C 1 169 ? 65.40678 1.45136 87.13429 1.000 27.58977 169 LEU C O 1
ATOM 5068 N N . GLU C 1 170 ? 63.80416 1.92708 88.64664 1.000 27.67568 170 GLU C N 1
ATOM 5069 C CA . GLU C 1 170 ? 62.72333 1.56820 87.73363 1.000 26.35835 170 GLU C CA 1
ATOM 5070 C C . GLU C 1 170 ? 62.38207 2.70596 86.77892 1.000 27.16973 170 GLU C C 1
ATOM 5071 O O . GLU C 1 170 ? 62.21110 2.47926 85.57622 1.000 30.70439 170 GLU C O 1
ATOM 5077 N N . LEU C 1 171 ? 62.28165 3.93166 87.29308 1.000 23.67064 171 LEU C N 1
ATOM 5078 C CA . LEU C 1 171 ? 61.75545 5.04963 86.52212 1.000 27.59068 171 LEU C CA 1
ATOM 5079 C C . LEU C 1 171 ? 62.83368 5.95511 85.95038 1.000 24.25204 171 LEU C C 1
ATOM 5080 O O . LEU C 1 171 ? 62.56158 6.67640 84.98471 1.000 25.89798 171 LEU C O 1
ATOM 5085 N N . GLY C 1 172 ? 64.03277 5.94333 86.52500 1.000 27.03138 172 GLY C N 1
ATOM 5086 C CA . GLY C 1 172 ? 65.15302 6.68518 85.99692 1.000 24.40825 172 GLY C CA 1
ATOM 5087 C C . GLY C 1 172 ? 65.38692 6.44463 84.51753 1.000 26.84479 172 GLY C C 1
ATOM 5088 O O . GLY C 1 172 ? 65.48677 7.39042 83.72984 1.000 26.00626 172 GLY C O 1
ATOM 5089 N N . PRO C 1 173 ? 65.48621 5.17433 84.10757 1.000 25.06722 173 PRO C N 1
ATOM 5090 C CA . PRO C 1 173 ? 65.63512 4.88077 82.67046 1.000 28.67200 173 PRO C CA 1
ATOM 5091 C C . PRO C 1 173 ? 64.51381 5.43458 81.80863 1.000 32.78314 173 PRO C C 1
ATOM 5092 O O . PRO C 1 173 ? 64.71077 5.60509 80.59898 1.000 35.27422 173 PRO C O 1
ATOM 5096 N N . LYS C 1 174 ? 63.34624 5.71416 82.37979 1.000 30.06114 174 LYS C N 1
ATOM 5097 C CA . LYS C 1 174 ? 62.26324 6.34061 81.63756 1.000 25.38318 174 LYS C CA 1
ATOM 5098 C C . LYS C 1 174 ? 62.38176 7.85946 81.60669 1.000 31.03234 174 LYS C C 1
ATOM 5099 O O . LYS C 1 174 ? 61.50001 8.52489 81.05322 1.000 29.04970 174 LYS C O 1
ATOM 5105 N N . GLY C 1 175 ? 63.44520 8.41984 82.18046 1.000 31.38838 175 GLY C N 1
ATOM 5106 C CA . GLY C 1 175 ? 63.60875 9.85894 82.23960 1.000 26.59116 175 GLY C CA 1
ATOM 5107 C C . GLY C 1 175 ? 62.99820 10.51895 83.45408 1.000 30.05640 175 GLY C C 1
ATOM 5108 O O . GLY C 1 175 ? 62.83494 11.74417 83.45709 1.000 27.54677 175 GLY C O 1
ATOM 5109 N N . ILE C 1 176 ? 62.66814 9.75068 84.49088 1.000 32.34235 176 ILE C N 1
ATOM 5110 C CA . ILE C 1 176 ? 61.95241 10.24699 85.66192 1.000 30.13819 176 ILE C CA 1
ATOM 5111 C C . ILE C 1 176 ? 62.93741 10.42387 86.80955 1.000 28.27966 176 ILE C C 1
ATOM 5112 O O . ILE C 1 176 ? 63.74814 9.53106 87.08745 1.000 25.99240 176 ILE C O 1
ATOM 5117 N N . TYR C 1 177 ? 62.86176 11.57243 87.47891 1.000 24.61152 177 TYR C N 1
ATOM 5118 C CA . TYR C 1 177 ? 63.74589 11.91373 88.58655 1.000 27.02959 177 TYR C CA 1
ATOM 5119 C C . TYR C 1 177 ? 63.04071 11.62297 89.90782 1.000 25.43163 177 TYR C C 1
ATOM 5120 O O . TYR C 1 177 ? 61.96526 12.16933 90.17516 1.000 24.82297 177 TYR C O 1
ATOM 5129 N N . VAL C 1 178 ? 63.64303 10.76271 90.72557 1.000 22.21078 178 VAL C N 1
ATOM 5130 C CA . VAL C 1 178 ? 63.09516 10.37245 92.02173 1.000 23.20590 178 VAL C CA 1
ATOM 5131 C C . VAL C 1 178 ? 64.11176 10.74216 93.09364 1.000 23.79143 178 VAL C C 1
ATOM 5132 O O . VAL C 1 178 ? 65.22779 10.20746 93.10846 1.000 22.87815 178 VAL C O 1
ATOM 5136 N N . GLN C 1 179 ? 63.73000 11.65237 93.98518 1.000 22.76493 179 GLN C N 1
ATOM 5137 C CA . GLN C 1 179 ? 64.60599 12.13409 95.04340 1.000 21.36225 179 GLN C CA 1
ATOM 5138 C C . GLN C 1 179 ? 64.09028 11.69100 96.40608 1.000 21.71489 179 GLN C C 1
ATOM 5139 O O . GLN C 1 179 ? 62.88079 11.70158 96.65927 1.000 24.61110 179 GLN C O 1
ATOM 5145 N N . ALA C 1 180 ? 65.01403 11.29734 97.27706 1.000 20.31341 180 ALA C N 1
ATOM 5146 C CA . ALA C 1 180 ? 64.72340 11.02361 98.67843 1.000 21.82551 180 ALA C CA 1
ATOM 5147 C C . ALA C 1 180 ? 65.32026 12.14375 99.52079 1.000 19.36573 180 ALA C C 1
ATOM 5148 O O . ALA C 1 180 ? 66.53682 12.35669 99.49963 1.000 19.05577 180 ALA C O 1
ATOM 5150 N N . VAL C 1 181 ? 64.46807 12.86234 100.24744 1.000 20.06731 181 VAL C N 1
ATOM 5151 C CA . VAL C 1 181 ? 64.89350 13.93002 101.14847 1.000 20.84521 181 VAL C CA 1
ATOM 5152 C C . VAL C 1 181 ? 64.70971 13.43878 102.57645 1.000 21.84177 181 VAL C C 1
ATOM 5153 O O . VAL C 1 181 ? 63.59606 13.07937 102.98130 1.000 17.49304 181 VAL C O 1
ATOM 5157 N N . LEU C 1 182 ? 65.80145 13.41825 103.33990 1.000 17.85862 182 LEU C N 1
ATOM 5158 C CA . LEU C 1 182 ? 65.82093 12.82955 104.67817 1.000 18.66043 182 LEU C CA 1
ATOM 5159 C C . LEU C 1 182 ? 66.12633 13.91042 105.70511 1.000 22.84942 182 LEU C C 1
ATOM 5160 O O . LEU C 1 182 ? 67.29984 14.18905 106.00297 1.000 22.03561 182 LEU C O 1
ATOM 5165 N N . PRO C 1 183 ? 65.10804 14.56310 106.25349 1.000 20.51118 183 PRO C N 1
ATOM 5166 C CA . PRO C 1 183 ? 65.34049 15.54549 107.31293 1.000 23.34704 183 PRO C CA 1
ATOM 5167 C C . PRO C 1 183 ? 65.61056 14.87197 108.64950 1.000 27.09730 183 PRO C C 1
ATOM 5168 O O . PRO C 1 183 ? 65.29731 13.70017 108.86831 1.000 24.71217 183 PRO C O 1
ATOM 5172 N N . ALA C 1 184 ? 66.21134 15.64591 109.54985 1.000 23.97253 184 ALA C N 1
ATOM 5173 C CA . ALA C 1 184 ? 66.28474 15.25694 110.95025 1.000 26.43274 184 ALA C CA 1
ATOM 5174 C C . ALA C 1 184 ? 65.27862 16.08596 111.73514 1.000 31.34148 184 ALA C C 1
ATOM 5175 O O . ALA C 1 184 ? 64.19715 16.39477 111.22392 1.000 28.96123 184 ALA C O 1
ATOM 5177 N N . ALA C 1 185 ? 65.62040 16.46351 112.96403 1.000 25.07256 185 ALA C N 1
ATOM 5178 C CA . ALA C 1 185 ? 64.74595 17.33947 113.73008 1.000 29.83826 185 ALA C CA 1
ATOM 5179 C C . ALA C 1 185 ? 64.63378 18.69180 113.03842 1.000 33.28787 185 ALA C C 1
ATOM 5180 O O . ALA C 1 185 ? 65.64199 19.34470 112.75096 1.000 26.42390 185 ALA C O 1
ATOM 5182 N N . THR C 1 186 ? 63.40240 19.11115 112.76382 1.000 30.55033 186 THR C N 1
ATOM 5183 C CA . THR C 1 186 ? 63.15937 20.35491 112.05092 1.000 32.08337 186 THR C CA 1
ATOM 5184 C C . THR C 1 186 ? 62.10870 21.16318 112.79267 1.000 38.15443 186 THR C C 1
ATOM 5185 O O . THR C 1 186 ? 61.05561 20.63136 113.15825 1.000 44.85982 186 THR C O 1
ATOM 5189 N N . ARG C 1 187 ? 62.39685 22.44484 113.00984 1.000 37.58581 187 ARG C N 1
ATOM 5190 C CA . ARG C 1 187 ? 61.48807 23.34328 113.71966 1.000 48.35797 187 ARG C CA 1
ATOM 5191 C C . ARG C 1 187 ? 60.55426 23.98691 112.70191 1.000 59.56151 187 ARG C C 1
ATOM 5192 O O . ARG C 1 187 ? 60.90295 24.98643 112.06790 1.000 57.52201 187 ARG C O 1
ATOM 5200 N N . THR C 1 188 ? 59.37011 23.40572 112.53638 1.000 75.66612 188 THR C N 1
ATOM 5201 C CA . THR C 1 188 ? 58.38126 23.90635 111.58508 1.000 86.71240 188 THR C CA 1
ATOM 5202 C C . THR C 1 188 ? 58.00883 25.36432 111.85266 1.000 85.13040 188 THR C C 1
ATOM 5203 O O . THR C 1 188 ? 58.03380 25.82461 112.99433 1.000 83.15625 188 THR C O 1
ATOM 5207 N N . ASP C 1 197 ? 63.77579 21.31412 126.04192 1.000 62.60196 197 ASP C N 1
ATOM 5208 C CA . ASP C 1 197 ? 63.63146 22.36090 127.04739 1.000 62.25424 197 ASP C CA 1
ATOM 5209 C C . ASP C 1 197 ? 64.73960 23.39984 126.92512 1.000 56.07052 197 ASP C C 1
ATOM 5210 O O . ASP C 1 197 ? 65.48470 23.41521 125.94588 1.000 52.24563 197 ASP C O 1
ATOM 5215 N N . ILE C 1 198 ? 64.84300 24.27198 127.93276 1.000 62.89698 198 ILE C N 1
ATOM 5216 C CA . ILE C 1 198 ? 65.86227 25.31762 127.92812 1.000 63.25614 198 ILE C CA 1
ATOM 5217 C C . ILE C 1 198 ? 67.17816 24.85225 128.53682 1.000 65.91818 198 ILE C C 1
ATOM 5218 O O . ILE C 1 198 ? 68.19730 25.54632 128.39216 1.000 63.87237 198 ILE C O 1
ATOM 5223 N N . ASN C 1 199 ? 67.19538 23.70140 129.20672 1.000 49.19029 199 ASN C N 1
ATOM 5224 C CA . ASN C 1 199 ? 68.41691 23.13838 129.76297 1.000 42.91568 199 ASN C CA 1
ATOM 5225 C C . ASN C 1 199 ? 69.09368 22.16585 128.80153 1.000 38.35037 199 ASN C C 1
ATOM 5226 O O . ASN C 1 199 ? 70.02521 21.45957 129.19925 1.000 40.37233 199 ASN C O 1
ATOM 5231 N N . THR C 1 200 ? 68.64115 22.11066 127.55217 1.000 38.50737 200 THR C N 1
ATOM 5232 C CA . THR C 1 200 ? 69.18367 21.21384 126.54026 1.000 41.14769 200 THR C CA 1
ATOM 5233 C C . THR C 1 200 ? 69.65340 22.03079 125.34653 1.000 34.25888 200 THR C C 1
ATOM 5234 O O . THR C 1 200 ? 68.94966 22.94377 124.90058 1.000 34.93897 200 THR C O 1
ATOM 5238 N N . LEU C 1 201 ? 70.84545 21.71695 124.85131 1.000 30.05440 201 LEU C N 1
ATOM 5239 C CA . LEU C 1 201 ? 71.37318 22.40894 123.68461 1.000 37.59583 201 LEU C CA 1
ATOM 5240 C C . LEU C 1 201 ? 70.39985 22.28213 122.51431 1.000 36.09478 201 LEU C C 1
ATOM 5241 O O . LEU C 1 201 ? 69.93472 21.17380 122.21890 1.000 33.89802 201 LEU C O 1
ATOM 5246 N N . PRO C 1 202 ? 70.06676 23.37820 121.83559 1.000 32.91312 202 PRO C N 1
ATOM 5247 C CA . PRO C 1 202 ? 69.24975 23.27399 120.61963 1.000 33.51250 202 PRO C CA 1
ATOM 5248 C C . PRO C 1 202 ? 69.95448 22.46375 119.53828 1.000 32.64026 202 PRO C C 1
ATOM 5249 O O . PRO C 1 202 ? 71.15706 22.60874 119.31429 1.000 37.98949 202 PRO C O 1
ATOM 5253 N N . GLU C 1 203 ? 69.18466 21.62285 118.85146 1.000 31.91014 203 GLU C N 1
ATOM 5254 C CA . GLU C 1 203 ? 69.65227 20.79382 117.73868 1.000 34.93678 203 GLU C CA 1
ATOM 5255 C C . GLU C 1 203 ? 68.46031 20.49801 116.83052 1.000 31.36754 203 GLU C C 1
ATOM 5256 O O . GLU C 1 203 ? 68.10101 19.35177 116.56165 1.000 30.46894 203 GLU C O 1
ATOM 5262 N N . VAL C 1 204 ? 67.81553 21.56832 116.36541 1.000 33.45535 204 VAL C N 1
ATOM 5263 C CA . VAL C 1 204 ? 66.74827 21.50584 115.37451 1.000 29.43205 204 VAL C CA 1
ATOM 5264 C C . VAL C 1 204 ? 67.09015 22.46393 114.24052 1.000 34.70674 204 VAL C C 1
ATOM 5265 O O . VAL C 1 204 ? 67.60022 23.56470 114.47856 1.000 32.20512 204 VAL C O 1
ATOM 5269 N N . MET C 1 205 ? 66.84321 22.03400 113.00631 1.000 28.02764 205 MET C N 1
ATOM 5270 C CA . MET C 1 205 ? 67.11570 22.85872 111.83560 1.000 35.26565 205 MET C CA 1
ATOM 5271 C C . MET C 1 205 ? 65.86704 23.63699 111.43985 1.000 34.08672 205 MET C C 1
ATOM 5272 O O . MET C 1 205 ? 64.75487 23.10310 111.47034 1.000 32.95836 205 MET C O 1
ATOM 5277 N N . ASP C 1 206 ? 66.05602 24.90329 111.07152 1.000 33.51349 206 ASP C N 1
ATOM 5278 C CA . ASP C 1 206 ? 64.94479 25.70323 110.57265 1.000 33.78099 206 ASP C CA 1
ATOM 5279 C C . ASP C 1 206 ? 64.37666 25.06980 109.30635 1.000 36.08870 206 ASP C C 1
ATOM 5280 O O . ASP C 1 206 ? 65.12044 24.58939 108.44664 1.000 32.56093 206 ASP C O 1
ATOM 5285 N N . VAL C 1 207 ? 63.04359 25.06648 109.19702 1.000 32.44842 207 VAL C N 1
ATOM 5286 C CA . VAL C 1 207 ? 62.39551 24.41788 108.05876 1.000 34.26882 207 VAL C CA 1
ATOM 5287 C C . VAL C 1 207 ? 62.75204 25.11905 106.75473 1.000 34.38245 207 VAL C C 1
ATOM 5288 O O . VAL C 1 207 ? 62.83922 24.47749 105.69941 1.000 32.44952 207 VAL C O 1
ATOM 5292 N N . ASN C 1 208 ? 62.97669 26.43450 106.80053 1.000 35.57436 208 ASN C N 1
ATOM 5293 C CA . ASN C 1 208 ? 63.39778 27.15179 105.60178 1.000 32.62958 208 ASN C CA 1
ATOM 5294 C C . ASN C 1 208 ? 64.78426 26.70966 105.14962 1.000 33.80547 208 ASN C C 1
ATOM 5295 O O . ASN C 1 208 ? 65.02582 26.54297 103.94883 1.000 32.29443 208 ASN C O 1
ATOM 5300 N N . GLU C 1 209 ? 65.70937 26.51334 106.09192 1.000 32.69833 209 GLU C N 1
ATOM 5301 C CA . GLU C 1 209 ? 67.03362 26.02904 105.71612 1.000 31.54040 209 GLU C CA 1
ATOM 5302 C C . GLU C 1 209 ? 66.96986 24.59781 105.19381 1.000 32.37487 209 GLU C C 1
ATOM 5303 O O . GLU C 1 209 ? 67.71716 24.23074 104.27843 1.000 31.72016 209 GLU C O 1
ATOM 5309 N N . LEU C 1 210 ? 66.08248 23.77623 105.76039 1.000 27.84031 210 LEU C N 1
ATOM 5310 C CA . LEU C 1 210 ? 65.96168 22.39155 105.31359 1.000 29.15302 210 LEU C CA 1
ATOM 5311 C C . LEU C 1 210 ? 65.46104 22.31103 103.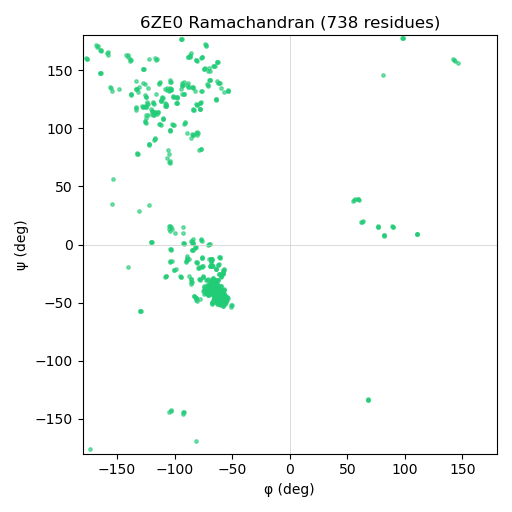87663 1.000 28.66447 210 LEU C C 1
ATOM 5312 O O . LEU C 1 210 ? 66.02075 21.57496 103.05547 1.000 30.07864 210 LEU C O 1
ATOM 5317 N N . VAL C 1 211 ? 64.40621 23.06199 103.55226 1.000 27.31755 211 VAL C N 1
ATOM 5318 C CA . VAL C 1 211 ? 63.83157 22.98490 102.21234 1.000 25.26970 211 VAL C CA 1
ATOM 5319 C C . VAL C 1 211 ? 64.76169 23.62328 101.18751 1.000 28.95247 211 VAL C C 1
ATOM 5320 O O . VAL C 1 211 ? 64.87261 23.14678 100.05068 1.000 25.51484 211 VAL C O 1
ATOM 5324 N N . ASP C 1 212 ? 65.45456 24.69949 101.57043 1.000 26.75709 212 ASP C N 1
ATOM 5325 C CA . ASP C 1 212 ? 66.42473 25.30286 100.66251 1.000 27.73632 212 ASP C CA 1
ATOM 5326 C C . ASP C 1 212 ? 67.54189 24.32240 100.33248 1.000 29.06156 212 ASP C C 1
ATOM 5327 O O . ASP C 1 212 ? 67.97231 24.22424 99.17664 1.000 27.66834 212 ASP C O 1
ATOM 5332 N N . ALA C 1 213 ? 68.01993 23.58381 101.33726 1.000 26.75998 213 ALA C N 1
ATOM 5333 C CA . ALA C 1 213 ? 69.01234 22.54485 101.08750 1.000 26.36389 213 ALA C CA 1
ATOM 5334 C C . ALA C 1 213 ? 68.44698 21.44331 100.20124 1.000 25.39117 213 ALA C C 1
ATOM 5335 O O . ALA C 1 213 ? 69.12406 20.96739 99.28301 1.000 25.51156 213 ALA C O 1
ATOM 5337 N N . ALA C 1 214 ? 67.20115 21.03207 100.45568 1.000 27.75912 214 ALA C N 1
ATOM 5338 C CA . ALA C 1 214 ? 66.58913 19.97293 99.65876 1.000 26.18295 214 ALA C CA 1
ATOM 5339 C C . ALA C 1 214 ? 66.41139 20.40355 98.20826 1.000 28.01596 214 ALA C C 1
ATOM 5340 O O . ALA C 1 214 ? 66.54155 19.58598 97.28908 1.000 25.63165 214 ALA C O 1
ATOM 5342 N N . LEU C 1 215 ? 66.10914 21.68377 97.98349 1.000 25.47652 215 LEU C N 1
ATOM 5343 C CA . LEU C 1 215 ? 65.94092 22.18114 96.62391 1.000 26.86507 215 LEU C CA 1
ATOM 5344 C C . LEU C 1 215 ? 67.27543 22.34921 95.91252 1.000 31.88127 215 LEU C C 1
ATOM 5345 O O . LEU C 1 215 ? 67.32509 22.28902 94.67944 1.000 30.16258 215 LEU C O 1
ATOM 5350 N N . ILE C 1 216 ? 68.35639 22.57870 96.66038 1.000 30.14799 216 ILE C N 1
ATOM 5351 C CA . ILE C 1 216 ? 69.68393 22.55665 96.05409 1.000 31.69813 216 ILE C CA 1
ATOM 5352 C C . ILE C 1 216 ? 69.98836 21.16270 95.52007 1.000 31.80780 216 ILE C C 1
ATOM 5353 O O . ILE C 1 216 ? 70.50883 21.00439 94.40914 1.000 32.82073 216 ILE C O 1
ATOM 5358 N N . GLY C 1 217 ? 69.65928 20.12944 96.29756 1.000 27.02154 217 GLY C N 1
ATOM 5359 C CA . GLY C 1 217 ? 69.78396 18.77263 95.79302 1.000 25.28073 217 GLY C CA 1
ATOM 5360 C C . GLY C 1 217 ? 68.82937 18.49448 94.64787 1.000 27.01640 217 GLY C C 1
ATOM 5361 O O . GLY C 1 217 ? 69.17787 17.79451 93.69253 1.000 25.43558 217 GLY C O 1
ATOM 5362 N N . PHE C 1 218 ? 67.61115 19.03547 94.73043 1.000 24.95868 218 PHE C N 1
ATOM 5363 C CA . PHE C 1 218 ? 66.63463 18.85956 93.65967 1.000 24.96059 218 PHE C CA 1
ATOM 5364 C C . PHE C 1 218 ? 67.16533 19.41249 92.34257 1.000 30.82806 218 PHE C C 1
ATOM 5365 O O . PHE C 1 218 ? 67.12501 18.73464 91.30875 1.000 26.76227 218 PHE C O 1
ATOM 5373 N N . ASP C 1 219 ? 67.68612 20.64291 92.36774 1.000 28.04477 219 ASP C N 1
ATOM 5374 C CA . ASP C 1 219 ? 68.21342 21.25552 91.15291 1.000 29.83882 219 ASP C CA 1
ATOM 5375 C C . ASP C 1 219 ? 69.45196 20.52726 90.64707 1.000 31.26380 219 ASP C C 1
ATOM 5376 O O . ASP C 1 219 ? 69.71518 20.52285 89.43939 1.000 33.18218 219 ASP C O 1
ATOM 5381 N N . ARG C 1 220 ? 70.22032 19.91325 91.54615 1.000 30.43282 220 ARG C N 1
ATOM 5382 C CA . ARG C 1 220 ? 71.36828 19.10274 91.16001 1.000 32.91065 220 ARG C CA 1
ATOM 5383 C C . ARG C 1 220 ? 70.98376 17.67813 90.79245 1.000 33.78029 220 ARG C C 1
ATOM 5384 O O . ARG C 1 220 ? 71.87371 16.88208 90.47170 1.000 32.78590 220 ARG C O 1
ATOM 5392 N N . LYS C 1 221 ? 69.69161 17.34312 90.83975 1.000 29.42953 221 LYS C N 1
ATOM 5393 C CA . LYS C 1 221 ? 69.21047 15.98895 90.56518 1.000 31.20339 221 LYS C CA 1
ATOM 5394 C C . LYS C 1 221 ? 69.82458 14.97984 91.53383 1.000 35.30144 221 LYS C C 1
ATOM 5395 O O . LYS C 1 221 ? 70.17304 13.86248 91.15603 1.000 32.03122 221 LYS C O 1
ATOM 5401 N N . GLU C 1 222 ? 69.95906 15.37255 92.79597 1.000 29.92854 222 GLU C N 1
ATOM 5402 C CA . GLU C 1 222 ? 70.48658 14.45830 93.79875 1.000 29.93981 222 GLU C CA 1
ATOM 5403 C C . GLU C 1 222 ? 69.47216 13.36346 94.10943 1.000 28.24860 222 GLU C C 1
ATOM 5404 O O . GLU C 1 222 ? 68.27709 13.62681 94.26191 1.000 25.87510 222 GLU C O 1
ATOM 5410 N N . LEU C 1 223 ? 69.96099 12.12392 94.21022 1.000 27.95323 223 LEU C N 1
ATOM 5411 C CA . LEU C 1 223 ? 69.07565 10.97996 94.40795 1.000 28.54879 223 LEU C CA 1
ATOM 5412 C C . LEU C 1 223 ? 68.67482 10.82867 95.87090 1.000 24.31600 223 LEU C C 1
ATOM 5413 O O . LEU C 1 223 ? 67.49600 10.62433 96.18217 1.000 20.62312 223 LEU C O 1
ATOM 5418 N N . VAL C 1 224 ? 69.64018 10.92256 96.77947 1.000 23.97174 224 VAL C N 1
ATOM 5419 C CA . VAL C 1 224 ? 69.39270 10.85404 98.21404 1.000 20.95775 224 VAL C CA 1
ATOM 5420 C C . VAL C 1 224 ? 69.98447 12.10681 98.84060 1.000 24.22762 224 VAL C C 1
ATOM 5421 O O . VAL C 1 224 ? 71.19793 12.33369 98.75901 1.000 24.41193 224 VAL C O 1
ATOM 5425 N N . THR C 1 225 ? 69.13189 12.91721 99.46335 1.000 20.39284 225 THR C N 1
ATOM 5426 C CA . THR C 1 225 ? 69.52130 14.21871 99.99630 1.000 21.12292 225 THR C CA 1
ATOM 5427 C C . THR C 1 225 ? 69.34150 14.20642 101.50836 1.000 20.75705 225 THR C C 1
ATOM 5428 O O . THR C 1 225 ? 68.21265 14.13492 102.00363 1.000 20.81126 225 THR C O 1
ATOM 5432 N N . ILE C 1 226 ? 70.45012 14.28686 102.23664 1.000 22.51784 226 ILE C N 1
ATOM 5433 C CA . ILE C 1 226 ? 70.42887 14.29403 103.69732 1.000 22.24512 226 ILE C CA 1
ATOM 5434 C C . ILE C 1 226 ? 71.10933 15.57036 104.18224 1.000 25.55126 226 ILE C C 1
ATOM 5435 O O . ILE C 1 226 ? 72.32331 15.56998 104.43950 1.000 22.76627 226 ILE C O 1
ATOM 5440 N N . PRO C 1 227 ? 70.37274 16.67226 104.30535 1.000 22.43830 227 PRO C N 1
ATOM 5441 C CA . PRO C 1 227 ? 70.98693 17.96883 104.65590 1.000 25.59461 227 PRO C CA 1
ATOM 5442 C C . PRO C 1 227 ? 71.77809 17.93172 105.95619 1.000 28.12967 227 PRO C C 1
ATOM 5443 O O . PRO C 1 227 ? 72.88389 18.49145 106.00751 1.000 25.03907 227 PRO C O 1
ATOM 5447 N N . PRO C 1 228 ? 71.28012 17.30817 107.03328 1.000 26.20684 228 PRO C N 1
ATOM 5448 C CA . PRO C 1 228 ? 72.05226 17.32121 108.28493 1.000 28.58790 228 PRO C CA 1
ATOM 5449 C C . PRO C 1 228 ? 73.23387 16.36031 108.32210 1.000 30.22496 228 PRO C C 1
ATOM 5450 O O . PRO C 1 228 ? 73.87989 16.25195 109.37060 1.000 25.09001 228 PRO C O 1
ATOM 5454 N N . LEU C 1 229 ? 73.54141 15.65998 107.23215 1.000 27.69171 229 LEU C N 1
ATOM 5455 C CA . LEU C 1 229 ? 74.67674 14.74341 107.21336 1.000 27.31976 229 LEU C CA 1
ATOM 5456 C C . LEU C 1 229 ? 75.95720 15.51725 106.90966 1.000 30.48015 229 LEU C C 1
ATOM 5457 O O . LEU C 1 229 ? 76.10628 16.08214 105.82036 1.000 25.52362 229 LEU C O 1
ATOM 5462 N N . HIS C 1 230 ? 76.88397 15.53777 107.87174 1.000 26.68950 230 HIS C N 1
ATOM 5463 C CA . HIS C 1 230 ? 78.08465 16.35708 107.72658 1.000 30.36235 230 HIS C CA 1
ATOM 5464 C C . HIS C 1 230 ? 79.06677 15.75848 106.72650 1.000 30.04677 230 HIS C C 1
ATOM 5465 O O . HIS C 1 230 ? 79.72821 16.49458 105.98545 1.000 34.10215 230 HIS C O 1
ATOM 5472 N N . VAL C 1 231 ? 79.19452 14.43696 106.70188 1.000 28.95664 231 VAL C N 1
ATOM 5473 C CA . VAL C 1 231 ? 80.13101 13.75228 105.81843 1.000 31.20123 231 VAL C CA 1
ATOM 5474 C C . VAL C 1 231 ? 79.29305 12.95948 104.82308 1.000 26.46387 231 VAL C C 1
ATOM 5475 O O . VAL C 1 231 ? 78.73448 11.91038 105.16038 1.000 26.00347 231 VAL C O 1
ATOM 5479 N N . ALA C 1 232 ? 79.19691 13.46636 103.59095 1.000 27.03685 232 ALA C N 1
ATOM 5480 C CA . ALA C 1 232 ? 78.36180 12.82265 102.58092 1.000 29.16501 232 ALA C CA 1
ATOM 5481 C C . ALA C 1 232 ? 78.83867 11.41208 102.25823 1.000 26.45584 232 ALA C C 1
ATOM 5482 O O . ALA C 1 232 ? 78.02529 10.55095 101.90521 1.000 25.66261 232 ALA C O 1
ATOM 5484 N N . GLU C 1 233 ? 80.14547 11.15658 102.37298 1.000 29.18350 233 GLU C N 1
ATOM 5485 C CA . GLU C 1 233 ? 80.68454 9.84029 102.03999 1.000 30.13832 233 GLU C CA 1
ATOM 5486 C C . GLU C 1 233 ? 80.08787 8.74192 102.91558 1.000 27.52900 233 GLU C C 1
ATOM 5487 O O . GLU C 1 233 ? 80.03941 7.57831 102.49951 1.000 29.61086 233 GLU C O 1
ATOM 5493 N N . ARG C 1 234 ? 79.62039 9.08880 104.11976 1.000 25.62530 234 ARG C N 1
ATOM 5494 C CA . ARG C 1 234 ? 78.99096 8.09658 104.98763 1.000 25.75310 234 ARG C CA 1
ATOM 5495 C C . ARG C 1 234 ? 77.81159 7.42361 104.29843 1.000 28.36686 234 ARG C C 1
ATOM 5496 O O . ARG C 1 234 ? 77.60513 6.21314 104.44878 1.000 25.76192 234 ARG C O 1
ATOM 5504 N N . TRP C 1 235 ? 77.02289 8.19215 103.54323 1.000 27.10288 235 TRP C N 1
ATOM 5505 C CA . TRP C 1 235 ? 75.92580 7.60095 102.78410 1.000 28.09072 235 TRP C CA 1
ATOM 5506 C C . TRP C 1 235 ? 76.45338 6.65835 101.71178 1.000 28.84968 235 TRP C C 1
ATOM 5507 O O . TRP C 1 235 ? 75.93451 5.55024 101.53349 1.000 25.35596 235 TRP C O 1
ATOM 5518 N N . ASN C 1 236 ? 77.46403 7.10395 100.95951 1.000 24.75908 236 ASN C N 1
ATOM 5519 C CA . ASN C 1 236 ? 78.08942 6.24695 99.95750 1.000 28.13874 236 ASN C CA 1
ATOM 5520 C C . ASN C 1 236 ? 78.55146 4.93625 100.58013 1.000 26.93399 236 ASN C C 1
ATOM 5521 O O . ASN C 1 236 ? 78.30954 3.85340 100.03647 1.000 24.22442 236 ASN C O 1
ATOM 5526 N N . GLU C 1 237 ? 79.21068 5.02012 101.73689 1.000 27.54979 237 GLU C N 1
ATOM 5527 C CA . GLU C 1 237 ? 79.72177 3.81969 102.39015 1.000 30.39208 237 GLU C CA 1
ATOM 5528 C C . GLU C 1 237 ? 78.58669 2.91454 102.85242 1.000 24.19123 237 GLU C C 1
ATOM 5529 O O . GLU C 1 237 ? 78.70323 1.68539 102.79188 1.000 29.12983 237 GLU C O 1
ATOM 5535 N N . LEU C 1 238 ? 77.48513 3.50220 103.32275 1.000 23.46258 238 LEU C N 1
ATOM 5536 C CA . LEU C 1 238 ? 76.32010 2.70586 103.69675 1.000 23.43258 238 LEU C CA 1
ATOM 5537 C C . LEU C 1 238 ? 75.75142 1.96743 102.48917 1.000 30.19955 238 LEU C C 1
ATOM 5538 O O . LEU C 1 238 ? 75.49654 0.75810 102.54702 1.000 20.96740 238 LEU C O 1
ATOM 5543 N N . ASP C 1 239 ? 75.53490 2.68667 101.38491 1.000 24.60360 239 ASP C N 1
ATOM 5544 C CA . ASP C 1 239 ? 75.03164 2.04888 100.17299 1.000 26.47989 239 ASP C CA 1
ATOM 5545 C C . ASP C 1 239 ? 76.00950 1.00120 99.65342 1.000 27.43903 239 ASP C C 1
ATOM 5546 O O . ASP C 1 239 ? 75.59557 -0.07026 99.19552 1.000 28.68805 239 ASP C O 1
ATOM 5551 N N . GLN C 1 240 ? 77.31313 1.29436 99.71449 1.000 28.05634 240 GLN C N 1
ATOM 5552 C CA . GLN C 1 240 ? 78.31571 0.31454 99.30658 1.000 28.18923 240 GLN C CA 1
ATOM 5553 C C . GLN C 1 240 ? 78.27754 -0.91843 100.20105 1.000 28.18669 240 GLN C C 1
ATOM 5554 O O . GLN C 1 240 ? 78.36346 -2.05184 99.71292 1.000 25.88802 240 GLN C O 1
ATOM 5560 N N . ALA C 1 241 ? 78.16881 -0.71622 101.51695 1.000 23.55372 241 ALA C N 1
ATOM 5561 C CA . ALA C 1 241 ? 78.04722 -1.84647 102.43300 1.000 24.67609 241 ALA C CA 1
ATOM 5562 C C . ALA C 1 241 ? 76.79956 -2.66425 102.12901 1.000 24.10948 241 ALA C C 1
ATOM 5563 O O . ALA C 1 241 ? 76.81471 -3.89678 102.23386 1.000 25.72229 241 ALA C O 1
ATOM 5565 N N . ARG C 1 242 ? 75.70232 -1.99231 101.77082 1.000 21.92165 242 ARG C N 1
ATOM 5566 C CA . ARG C 1 242 ? 74.49259 -2.70209 101.36732 1.000 25.42993 242 ARG C CA 1
ATOM 5567 C C . ARG C 1 242 ? 74.76836 -3.61570 100.17992 1.000 24.43324 242 ARG C C 1
ATOM 5568 O O . ARG C 1 242 ? 74.43495 -4.80530 100.20392 1.000 22.50487 242 ARG C O 1
ATOM 5576 N N . GLN C 1 243 ? 75.36962 -3.06686 99.12229 1.000 23.77705 243 GLN C N 1
ATOM 5577 C CA . GLN C 1 243 ? 75.69660 -3.87082 97.95131 1.000 27.19020 243 GLN C CA 1
ATOM 5578 C C . GLN C 1 243 ? 76.74189 -4.93421 98.26886 1.000 27.17561 243 GLN C C 1
ATOM 5579 O O . GLN C 1 243 ? 76.69573 -6.03182 97.70172 1.000 26.11493 243 GLN C O 1
ATOM 5585 N N . GLY C 1 244 ? 77.68742 -4.63043 99.16234 1.000 26.67285 244 GLY C N 1
ATOM 5586 C CA . GLY C 1 244 ? 78.65367 -5.63705 99.57565 1.000 27.59574 244 GLY C CA 1
ATOM 5587 C C . GLY C 1 244 ? 78.00042 -6.84936 100.21281 1.000 28.73066 244 GLY C C 1
ATOM 5588 O O . GLY C 1 244 ? 78.41735 -7.98745 99.97994 1.000 27.14121 244 GLY C O 1
ATOM 5589 N N . LEU C 1 245 ? 76.96670 -6.62213 101.02633 1.000 23.42940 245 LEU C N 1
ATOM 5590 C CA . LEU C 1 245 ? 76.21897 -7.73527 101.60120 1.000 26.23089 245 LEU C CA 1
ATOM 5591 C C . LEU C 1 245 ? 75.53368 -8.55444 100.51419 1.000 28.06766 245 LEU C C 1
ATOM 5592 O O . LEU C 1 245 ? 75.53033 -9.78974 100.56773 1.000 27.44983 245 LEU C O 1
ATOM 5597 N N . MET C 1 246 ? 74.93442 -7.88419 99.52626 1.000 23.04327 246 MET C N 1
ATOM 5598 C CA . MET C 1 246 ? 74.25319 -8.60613 98.45701 1.000 27.02643 246 MET C CA 1
ATOM 5599 C C . MET C 1 246 ? 75.21860 -9.45427 97.64009 1.000 23.11303 246 MET C C 1
ATOM 5600 O O . MET C 1 246 ? 74.83917 -10.52448 97.15168 1.000 28.42487 246 MET C O 1
ATOM 5605 N N . SER C 1 247 ? 76.46824 -9.00738 97.49067 1.000 28.09552 247 SER C N 1
ATOM 5606 C CA . SER C 1 247 ? 77.43607 -9.76072 96.70039 1.000 28.80639 247 SER C CA 1
ATOM 5607 C C . SER C 1 247 ? 77.82230 -11.07623 97.35973 1.000 27.58258 247 SER C C 1
ATOM 5608 O O . SER C 1 247 ? 78.33507 -11.96893 96.67766 1.000 24.31656 247 SER C O 1
ATOM 5611 N N . GLU C 1 248 ? 77.58052 -11.22115 98.66228 1.000 28.69735 248 GLU C N 1
ATOM 5612 C CA . GLU C 1 248 ? 77.89928 -12.44386 99.38373 1.000 27.60012 248 GLU C CA 1
ATOM 5613 C C . GLU C 1 248 ? 76.66050 -13.28776 99.65753 1.000 32.43302 248 GLU C C 1
ATOM 5614 O O . GLU C 1 248 ? 76.70805 -14.20278 100.48731 1.000 26.10850 248 GLU C O 1
ATOM 5620 N N . ILE C 1 249 ? 75.55593 -12.99711 98.97727 1.000 29.25342 249 ILE C N 1
ATOM 5621 C CA . ILE C 1 249 ? 74.35353 -13.81467 99.07990 1.000 28.70589 249 ILE C CA 1
ATOM 5622 C C . ILE C 1 249 ? 74.52316 -15.02628 98.17397 1.000 35.27666 249 ILE C C 1
ATOM 5623 O O . ILE C 1 249 ? 74.70324 -14.88876 96.95990 1.000 32.96572 249 ILE C O 1
ATOM 5628 N N . ARG C 1 250 ? 74.47616 -16.21442 98.76528 1.000 30.09185 250 ARG C N 1
ATOM 5629 C CA . ARG C 1 250 ? 74.55000 -17.47531 98.03668 1.000 36.69936 250 ARG C CA 1
ATOM 5630 C C . ARG C 1 250 ? 73.31834 -18.27889 98.43315 1.000 32.94324 250 ARG C C 1
ATOM 5631 O O . ARG C 1 250 ? 73.21749 -18.75483 99.56957 1.000 32.34434 250 ARG C O 1
ATOM 5639 N N . GLN C 1 251 ? 72.38525 -18.42047 97.49096 1.000 31.75829 251 GLN C N 1
ATOM 5640 C CA . GLN C 1 251 ? 71.00740 -18.78587 97.79337 1.000 30.33303 251 GLN C CA 1
ATOM 5641 C C . GLN C 1 251 ? 70.74481 -20.28321 97.81813 1.000 34.65619 251 GLN C C 1
ATOM 5642 O O . GLN C 1 251 ? 69.68158 -20.69078 98.29502 1.000 37.18901 251 GLN C O 1
ATOM 5648 N N . ALA C 1 252 ? 71.67357 -21.10962 97.33336 1.000 35.64097 252 ALA C N 1
ATOM 5649 C CA . ALA C 1 252 ? 71.39218 -22.53767 97.21817 1.000 33.43024 252 ALA C CA 1
ATOM 5650 C C . ALA C 1 252 ? 71.28988 -23.20064 98.58656 1.000 32.28642 252 ALA C C 1
ATOM 5651 O O . ALA C 1 252 ? 70.42227 -24.05386 98.80437 1.000 34.90065 252 ALA C O 1
ATOM 5653 N N . HIS C 1 253 ? 72.16647 -22.83180 99.51677 1.000 31.84804 253 HIS C N 1
ATOM 5654 C CA . HIS C 1 253 ? 72.19780 -23.45500 100.83048 1.000 34.38063 253 HIS C CA 1
ATOM 5655 C C . HIS C 1 253 ? 72.46881 -22.40139 101.89268 1.000 31.98809 253 HIS C C 1
ATOM 5656 O O . HIS C 1 253 ? 72.91372 -21.28873 101.59920 1.000 34.46686 253 HIS C O 1
ATOM 5663 N N . ALA C 1 254 ? 72.18123 -22.76583 103.13805 1.000 30.53048 254 ALA C N 1
ATOM 5664 C CA . ALA C 1 254 ? 72.50809 -21.90209 104.26065 1.000 32.46303 254 ALA C CA 1
ATOM 5665 C C . ALA C 1 254 ? 74.00957 -21.93123 104.52330 1.000 34.35415 254 ALA C C 1
ATOM 5666 O O . ALA C 1 254 ? 74.69371 -22.91550 104.23160 1.000 28.92091 254 ALA C O 1
ATOM 5668 N N . ALA C 1 255 ? 74.52385 -20.82938 105.06621 1.000 34.53395 255 ALA C N 1
ATOM 5669 C CA . ALA C 1 255 ? 75.94793 -20.73639 105.34957 1.000 31.48088 255 ALA C CA 1
ATOM 5670 C C . ALA C 1 255 ? 76.35210 -21.78727 106.38012 1.000 31.95938 255 ALA C C 1
ATOM 5671 O O . ALA C 1 255 ? 75.53406 -22.27473 107.16452 1.000 31.56312 255 ALA C O 1
ATOM 5673 N N . GLU C 1 256 ? 77.64182 -22.13369 106.37278 1.000 33.03687 256 GLU C N 1
ATOM 5674 C CA . GLU C 1 256 ? 78.11735 -23.23983 107.19700 1.000 37.55700 256 GLU C CA 1
ATOM 5675 C C . GLU C 1 256 ? 77.95157 -22.97633 108.68792 1.000 36.47478 256 GLU C C 1
ATOM 5676 O O . GLU C 1 256 ? 77.94691 -23.92977 109.47306 1.000 37.80042 256 GLU C O 1
ATOM 5682 N N . ARG C 1 257 ? 77.82049 -21.71413 109.10230 1.000 33.67186 257 ARG C N 1
ATOM 5683 C CA . ARG C 1 257 ? 77.57013 -21.43816 110.51148 1.000 33.35206 257 ARG C CA 1
ATOM 5684 C C . ARG C 1 257 ? 76.18814 -21.89629 110.95709 1.000 33.59006 257 ARG C C 1
ATOM 5685 O O . ARG C 1 257 ? 75.93954 -21.97344 112.16486 1.000 33.78418 257 ARG C O 1
ATOM 5693 N N . TYR C 1 258 ? 75.29162 -22.20090 110.02013 1.000 35.94981 258 TYR C N 1
ATOM 5694 C CA . TYR C 1 258 ? 73.97855 -22.74931 110.32907 1.000 38.40787 258 TYR C CA 1
ATOM 5695 C C . TYR C 1 258 ? 73.87302 -24.23958 110.02812 1.000 45.75966 258 TYR C C 1
ATOM 5696 O O . TYR C 1 258 ? 72.76220 -24.77922 110.01010 1.000 50.07453 258 TYR C O 1
ATOM 5705 N N . LEU C 1 259 ? 74.99324 -24.91692 109.79142 1.000 44.93996 259 LEU C N 1
ATOM 5706 C CA . LEU C 1 259 ? 74.95161 -26.33537 109.47752 1.000 52.86613 259 LEU C CA 1
ATOM 5707 C C . LEU C 1 259 ? 75.44056 -27.15197 110.65999 1.000 58.65396 259 LEU C C 1
ATOM 5708 O O . LEU C 1 259 ? 76.46283 -26.80382 111.26538 1.000 62.85155 259 LEU C O 1
ATOM 5713 N N . PRO C 1 260 ? 74.73591 -28.23353 111.02791 1.000 71.14364 260 PRO C N 1
ATOM 5714 C CA . PRO C 1 260 ? 75.11383 -29.10698 112.14497 1.000 82.09720 260 PRO C CA 1
ATOM 5715 C C . PRO C 1 260 ? 76.38598 -29.90232 111.86431 1.000 84.08916 260 PRO C C 1
ATOM 5716 O O . PRO C 1 260 ? 77.01141 -30.38484 112.80866 1.000 91.31164 260 PRO C O 1
#

B-factor: mean 36.89, std 13.78, range [15.81, 126.11]

Organism: NCBI:txid2035201

Foldseek 3Di:
DQAFEEEFEQCLFFLNVLVVLVCLQVPHEYEYEYQPQVSVCVSQVVSCVPRVHHYHYQHADQLDPVRLVVLLVCLQPVLRHQHYALDFADFDDDAPVPDDPVRLSSRCRRLAVSLVSSCVSNLVVCLVVLAGEYEREAAPLLVPVVVRRPSNNVSRVNRLVVLVVCCVVCVVSHYQGAYQYEYFEPSPPDDDHDYSNVSNVQVVVCVVVSNSYGYPPDPDPVVVVVVVVVVVVVVVPDDPPDDDCVPPD/DQDFEEEFEPCLFFLNVLVVLVCLQVPHAYEYEYQPQPSVVVSQVVSCVVRVHHYHYQHADQLDPVRLVVLLCCLQPVLRHQEYALDFADADDDAPVPDDPVRLSSRCRRLAVSLVSSCVSNLVVCLVVLAGEYEREAAPLLVPVVVRRPSNSVSSVNRLVVLVVCCVVRVVSHYQGAYQHEYAAPSPPDDDPHHDSNVSVVQVVVCVVVSNRYGYPPPPDPVVVVVVVVVVVVVVVPDDPPDDDCVPPD/DLDFEEEFEPCLFFLNVLVVLVCLQVPHEYEYEYQPQVSVVVSVVVSCVVRVHHYHYQHADQLDPVRLVVLLVCLQPVPRHQHYALDFADADDDAPVPDDPVRLSSRCRRLAVSLLSSCVSNLVVCLVVLGGEYEFEAAPLLVPVVVRRNSNNVSRVNRLVSLVVCCVVCVVSHYQGAYQYEYAADSDPVDDDDHHHSNVSNVQVVVCVVVSNSYGYPPDPDPVVVVVVVVVVVVVVVPDDPPDDDPVPPD

Solvent-accessible surface area: 34436 Å² total; per-residue (Å²): 187,148,79,47,9,0,0,0,1,21,0,22,58,17,26,0,19,12,2,0,46,46,0,1,160,98,37,13,58,3,1,0,0,5,126,35,82,42,127,0,58,73,36,0,45,154,5,94,116,118,28,162,18,93,7,66,32,17,101,3,19,8,20,62,100,165,26,0,43,84,0,6,54,62,0,116,131,30,100,57,0,9,6,0,0,6,21,16,40,77,46,22,97,42,40,0,51,130,26,29,32,58,31,1,34,66,4,0,24,24,1,0,9,0,10,0,8,1,0,19,4,0,0,42,20,0,31,157,65,38,124,11,14,0,0,1,13,3,7,4,17,12,10,3,3,86,97,28,59,0,0,39,0,0,0,13,16,0,4,17,8,0,3,28,0,0,30,82,34,2,25,112,103,45,5,21,1,0,0,2,2,8,21,43,26,176,108,170,130,141,127,131,46,2,66,18,66,40,2,0,62,2,0,7,48,0,18,79,159,118,57,81,20,0,3,0,2,1,85,33,36,102,70,41,88,88,16,32,117,20,26,73,22,0,45,87,39,29,138,57,34,121,7,12,145,67,8,99,170,188,140,77,50,10,0,0,0,1,21,0,18,73,15,24,0,20,13,2,0,44,46,1,1,156,98,40,13,58,3,2,0,0,8,146,68,83,118,105,0,55,60,18,0,48,126,12,92,120,109,27,159,14,90,8,72,29,31,102,3,28,8,19,87,97,153,32,0,42,86,0,6,54,61,0,76,128,30,101,59,0,11,8,0,0,6,19,16,41,76,45,21,98,39,41,0,56,130,26,84,32,122,40,1,35,70,4,1,27,26,0,0,8,1,10,0,9,1,0,19,2,0,0,38,18,0,31,156,66,38,126,12,15,0,0,0,12,4,7,4,15,13,9,4,3,89,98,29,60,0,0,37,0,0,0,12,14,0,3,19,8,0,3,29,0,0,31,84,33,1,27,115,83,43,5,20,1,0,0,2,2,7,21,46,25,179,107,222,152,118,133,95,100,49,1,73,18,62,42,1,0,61,2,0,5,45,0,22,80,152,126,55,84,20,0,4,0,1,1,79,34,37,99,65,41,87,86,17,28,116,20,26,70,22,0,42,85,33,28,135,66,48,122,5,8,142,69,8,90,170,188,107,78,48,11,0,0,0,1,22,0,21,56,14,29,0,17,11,3,0,42,43,0,0,157,98,39,13,31,2,1,0,0,7,143,58,84,113,145,0,50,102,22,0,49,97,0,91,119,88,29,97,10,46,7,58,31,17,99,4,26,9,17,84,115,172,34,0,40,90,0,17,54,59,0,114,110,31,41,57,0,11,5,0,0,7,20,16,40,77,44,23,104,41,51,120,135,131,33,90,76,127,41,61,96,75,4,58,25,26,1,14,48,0,10,42,66,1,2,60,4,0,12,52,18,0,32,110,54,36,125,13,16,0,0,2,12,3,6,41,19,22,74,23,107,152,108,46,66,77,16,38,8,58,6,12,47,88,4,18,147,28,4,43,26,23,31,135,121,18,26,110,106,49,6,19,2,0,0,2,1,8,46,55,32,174,118,145,181,138,82,136,110,138,81,41,72,12,61,111,1,0,64,35,0,7,88,2,21,76,185,124,77,85,23,7,26,36,54,60,176,61,76,86,130,42,74,78,88,30,113,65,112,88,35,120,111,87,127,86,200,170,92,154,59,44,151,184,153,106,182

Nearest PDB structures (foldseek):
  6ze0-assembly1_B  TM=1.004E+00  e=2.267E-51  Comamonas sp. 26
  6ze0-assembly2_C-2  TM=9.998E-01  e=5.277E-49  Comamonas sp. 26
  6ze0-assembly1_A  TM=9.958E-01  e=2.880E-49  Comamonas sp. 26
  6zdz-assembly1_B  TM=9.956E-01  e=2.388E-45  Comamonas sp. 26
  6zdz-assembly1_A  TM=9.964E-01  e=2.388E-45  Comamonas sp. 26

Radius of gyration: 30.59 Å; Cα contacts (8 Å, |Δi|>4): 1467; chains: 3; bounding box: 68×103×84 Å

Sequence (750 aa):
TNLPTALITGASSGIGATYAERFARRGHNLVMVARDKVRMDVLASRLREETKVTIDVIQADLTQQKDLAEVETRLREDTSIGILINNAGMGQSGAFVQQNAQSIDRLVMLNTTAPTRLAAAVAARFAQEGKGSIVNIGSVVGFAPELGMTIYGATKAFVLFLSQGLNLELGPKGIYVQAVLPAATRTNTLPEVMDVNELVDAALIGFDRKELVTIPPLHVAERWNELDQARQGLMSEIRQAHAAERYLPTNLPTALITGASSGIGATYAERFARRGHNLVMVARDKVRRMDVLASRLREETKVTIDVIQADLTQQKDLAEVETRLREDTSIGILINNAGMGQSGAFVQQNAQSIDRLVMLNTTAPTRLAAAVAARFAQEGKGSIVNIGSVVGFAPELGMTIYGATKAFVLFLSQGLNLELGPKGIYVQAVLPAATRTINTLPEVMDVNELVDAALIGFDRKELVTIPPLHVAERWNELDQARQGLMSEIRQAHAAERYLPTNLPTALITGASSGIGATYAERFARRGHNLVMVARDKVRMDVLASRLREETKVTIDVIQADLTQQKDLAEVETRLREDTSIGILINNAGMGQSGAFVQQNAQSIDRRLVMLNTTAPTRLAAAVAARFAQEGKGSIVNIGSVVGFAPELGMTIYGATKAFVLFLSQGLNLELGPKGIYVQAVLPAATRTDINTLPEVMDVNELVDAALIGFDRKELVTIPPLHVAERWNELDQARQGLMSEIRQAHAAERYLP

Secondary structure (DSSP, 8-state):
--PPEEEESSTTSHHHHHHHHHHHHHT--EEEEES-HHHHHHHHHHHHHHH---EEEEE--TTSHHHHHHHHHHHHH-TTEEEEEE-------S-GGG--HHHHHHHHIIIIIHHHHHHHHHHHHHHHHT--EEEEE--GGGG-GGGS-HHHHHHHHHHHHHHHHHHHHHGGGT-EEEEE---SEE-------EEHHHHHHHHHHHHHTT-SEE-TTBS-THHHHHHHHHHHHHHHTB--SS--GGG--/--PPEEEEESTTSHHHHHHHHHHHHHT--EEEEES-HHHHHHHHHHHHHHH---EEEEE--TTSHHHHHHHHHHHHH-TTEEEEEE-------S-GGG--HHHHHHHHIIIIIHHHHHHHHHHHHHHHHT-EEEEEE--GGGG-GGGS-HHHHHHHHHHHHHHHHHHHHHGGGTEEEEEE---SEE---S---SEEHHHHHHHHHHHHHTT-SEE-TTBS-THHHHHHHHHHHHHHHTB--SS--GGG--/--PPEEEESSTTSHHHHHHHHHHHHHT--EEEEES-HHHHHHHHHHHHHHH---EEEEE--TTSHHHHHHHHHHHHH-TTEEEEEE-------S-GGG--HHHHHHHHIIIIIHHHHHHHHHHHHHHHHT--EEEEE--GGGG-GGGS-HHHHHHHHHHHHHHHHHHHHHGGGT-EEEEE---SEE--TTS----EEHHHHHHHHHHHHHTT-SEE-TT-S-THHHHHHHHHHHHHHHT---SS--GGG--